Protein 4R9O (pdb70)

Organism: Salmonella typhimurium (strain LT2 / SGSC1412 / ATCC 700720) (NCBI:txid99287)

Sequence (881 aa):
MVQRVTIAPQGPEFSRFVMGYWRLMDWNMSARQLVSFIEEHLDLGVTTVDHADIYGGYQCEAAFGEALTLAPHLREKLQIVTKCGIATTARAENKLGHYITDRRHIILSAEQSLKNLATDYLDMLLIHRPDPLMDADDVAEAFQHLHQSGKVRHFGVSNFTPAQFTLLQSRLPFTLATNQVEISPVHQPLLLDGTLDQLQQLRIRPMAWSCLGGGRRLFNDEAYYQQPPLLRRQELSVIAQELNASSIEQVVYAWILRLPSQPLPIIGSGKIERVRAALEAETLSLTRQQWFRIRKAALMVQRVTIAPPQQGGPEFSRFVMGYWWRLMDWNMSARQLVSFIEEHLDLGVTTVDHADIYGGYQCEAAFGEALTLAPHLREKLQIVTKCGIATTARAENKLGHYITDRRHIILSAEQSLKNLATDYLDMLLIHRPDPLMDADDVAEAFQHLHQSGKVRHFGVSNFTPAQFTLLQSRLPFTLATNQVEISPVHQPLLLDGTLDQLQQLRIRPMAWSCLGGGRRLFNDEAYYQQPPLLRRQELSVIAQELNASSIEQVVYAWILRLPSQPLPIIGSGKIERVRAALEAETLSLLTRQQWFRIRKAALMVQRVTIAPPQQGGPEFSRFVMGYWRLMDWNMSARQLVSFIEEHLDLGVTTVDHADIYGGYQCEAAFGEALTLAPHLREKLQIVTKCGIATTARAENKLGHYITDRRHIILSAEQSLKNLATDYLDMLLIHRPDPLMDADDVAEAFQHLHQSGKVRHFGVSNFTPAQFTLLQSRLPFTLATNQVEISPVHQPLLLDGTLDQLQQLRIRPMAWSCLGGGRLFNDEAYYQQPPLLRRQELSVIAQELNASSIEQVVYAWILRLPSQPLPIIGSGKIERVRAALEAETLSLTRQQWFRIRKAALGY

Solvent-accessible surface area: 35611 Å² total; per-residue (Å²): 182,12,86,91,6,78,1,4,53,152,19,15,95,0,0,42,0,0,0,0,0,37,39,7,74,49,51,132,56,60,23,165,107,4,19,54,6,0,75,80,0,22,108,41,4,0,19,0,0,3,0,0,16,2,1,14,25,41,95,0,7,40,19,0,1,99,0,5,83,78,6,99,98,1,24,144,100,4,25,0,0,0,1,0,1,16,2,1,22,49,93,88,121,17,169,118,47,68,82,43,4,85,97,160,39,0,14,80,13,0,64,63,1,18,153,37,0,49,17,116,57,0,12,0,1,0,0,4,65,28,14,124,149,23,70,5,71,41,0,13,90,0,0,87,60,0,80,113,47,47,63,1,137,32,1,0,0,1,29,4,65,39,77,56,1,77,71,0,42,73,116,18,115,46,44,0,0,0,0,1,1,25,0,0,7,28,57,18,71,30,20,136,83,18,2,12,87,27,0,92,146,70,191,1,34,0,0,0,12,12,4,29,0,3,12,34,5,35,47,7,16,45,51,23,38,15,63,29,31,1,28,40,0,7,127,86,34,133,17,98,28,17,18,3,0,1,7,6,0,0,20,98,10,87,4,87,0,0,0,10,3,17,19,13,138,38,123,73,0,117,21,0,20,52,2,55,112,32,88,21,72,158,145,14,25,102,80,1,54,164,39,20,152,171,10,101,101,15,76,0,4,49,162,16,15,92,0,0,50,0,0,0,0,0,36,50,7,79,48,47,137,58,57,30,168,105,4,18,56,7,0,78,83,0,22,109,31,3,0,20,0,0,2,0,0,17,3,1,20,30,41,93,0,8,39,22,0,1,104,0,6,95,78,8,99,93,5,24,155,104,4,25,0,0,0,1,0,1,16,3,5,27,36,98,94,120,16,173,120,46,69,83,46,5,88,102,158,38,0,25,85,13,1,52,71,1,21,150,40,0,54,18,115,39,0,13,0,1,0,0,2,62,31,15,122,154,25,81,5,82,35,0,10,94,0,0,57,81,0,76,144,60,44,58,2,126,47,1,0,0,1,28,4,66,38,79,57,2,79,72,0,44,74,112,16,101,50,52,0,2,0,0,1,2,22,0,0,6,27,59,14,69,29,6,72,88,4,4,12,15,25,0,19,50,74,130,2,36,0,0,0,14,18,5,30,0,3,11,32,5,37,48,9,19,39,47,12,40,12,45,11,38,2,42,51,1,1,112,90,37,132,8,95,32,15,28,2,0,2,10,4,0,0,18,73,4,20,5,92,1,0,0,16,3,24,20,12,152,45,94,111,0,117,16,0,24,73,2,48,115,33,98,18,71,23,41,15,0,5,68,0,37,110,41,21,143,187,9,93,88,5,74,0,2,79,119,19,16,96,0,0,43,0,0,0,0,0,108,114,6,69,86,48,133,58,59,26,169,107,4,19,57,6,0,68,79,0,24,101,41,5,0,20,0,0,4,0,1,18,28,36,30,38,38,96,0,5,41,22,0,2,102,0,6,91,85,5,93,89,2,21,143,96,3,26,0,0,0,2,0,1,18,2,34,89,64,105,85,106,12,157,27,30,10,54,34,1,50,95,161,49,0,13,77,12,0,49,92,1,15,151,46,0,54,19,112,35,0,10,0,1,0,0,7,78,23,7,15,2,8,48,0,51,44,0,9,95,0,0,63,63,1,84,140,52,42,61,1,124,49,1,0,0,1,36,4,55,37,39,8,1,54,2,0,44,56,40,17,103,38,38,0,1,0,0,4,2,30,0,0,3,28,59,15,69,28,19,137,83,19,4,11,83,26,0,94,147,72,192,2,34,0,0,0,73,25,4,26,0,60,31,86,4,65,128,50,155,80,48,82,94,16,80,102,48,1,44,70,0,6,141,86,33,138,15,91,29,14,23,4,0,1,9,6,0,0,17,100,12,84,6,92,1,0,0,9,3,16,22,16,122,30,112,82,0,115,23,0,24,77,2,52,116,35,85,19,73,156,148,17,24,83,85,0,50,77,38,21,101,69,183

CATH classification: 3.20.20.100

Nearest PDB structures (foldseek):
  4r9o-assembly1_C  TM=1.003E+00  e=1.118E-58  Salmonella enterica subsp. enterica serovar Typhimurium str. LT2
  7twz-assembly6_F  TM=9.983E-01  e=3.338E-52  Klebsiella pneumoniae subsp. pneumoniae HS11286
  1og6-assembly1_C  TM=9.981E-01  e=8.319E-51  Escherichia coli K-12
  7bc1-assembly1_A  TM=9.663E-01  e=6.628E-33  Agrobacterium fabrum str. C58
  7bbz-assembly1_C-2  TM=9.612E-01  e=1.899E-32  Agrobacterium fabrum str. C58

Structure (mmCIF, N/CA/C/O backbone):
data_4R9O
#
_entry.id   4R9O
#
_cell.length_a   150.692
_cell.length_b   86.868
_cell.length_c   74.162
_cell.angle_alpha   90.00
_cell.angle_beta   102.77
_cell.angle_gamma   90.00
#
_symmetry.space_group_name_H-M   'C 1 2 1'
#
loop_
_entity.id
_entity.type
_entity.pdbx_description
1 polymer 'Putative aldo/keto reductase'
2 water water
#
loop_
_atom_site.group_PDB
_atom_site.id
_atom_site.type_symbol
_atom_site.label_atom_id
_atom_site.label_alt_id
_atom_site.label_comp_id
_atom_site.label_asym_id
_atom_site.label_entity_id
_atom_site.label_seq_id
_atom_site.pdbx_PDB_ins_code
_atom_site.Cartn_x
_atom_site.Cartn_y
_atom_site.Cartn_z
_atom_site.occupancy
_atom_site.B_iso_or_equiv
_atom_site.auth_seq_id
_atom_site.auth_comp_id
_atom_site.auth_asym_id
_atom_site.auth_atom_id
_atom_site.pdbx_PDB_model_num
ATOM 1 N N . MET A 1 4 ? -26.074 -62.759 23.654 1.00 56.42 1 MET A N 1
ATOM 2 C CA . MET A 1 4 ? -26.264 -61.521 22.905 1.00 54.74 1 MET A CA 1
ATOM 3 C C . MET A 1 4 ? -25.287 -60.401 23.309 1.00 49.54 1 MET A C 1
ATOM 4 O O . MET A 1 4 ? -24.444 -60.589 24.185 1.00 50.07 1 MET A O 1
ATOM 9 N N . VAL A 1 5 ? -25.434 -59.240 22.669 1.00 44.29 2 VAL A N 1
ATOM 10 C CA . VAL A 1 5 ? -24.453 -58.145 22.713 1.00 40.27 2 VAL A CA 1
ATOM 11 C C . VAL A 1 5 ? -23.933 -57.793 24.106 1.00 39.82 2 VAL A C 1
ATOM 12 O O . VAL A 1 5 ? -24.708 -57.638 25.045 1.00 41.04 2 VAL A O 1
ATOM 16 N N . GLN A 1 6 ? -22.611 -57.677 24.218 1.00 38.86 3 GLN A N 1
ATOM 17 C CA . GLN A 1 6 ? -21.941 -57.360 25.475 1.00 42.38 3 GLN A CA 1
ATOM 18 C C . GLN A 1 6 ? -22.295 -55.958 26.005 1.00 39.72 3 GLN A C 1
ATOM 19 O O . GLN A 1 6 ? -22.527 -55.027 25.225 1.00 37.46 3 GLN A O 1
ATOM 25 N N . ARG A 1 7 ? -22.341 -55.828 27.332 1.00 37.81 4 ARG A N 1
ATOM 26 C CA . ARG A 1 7 ? -22.457 -54.539 28.015 1.00 37.45 4 ARG A CA 1
ATOM 27 C C . ARG A 1 7 ? -21.058 -53.949 28.247 1.00 34.80 4 ARG A C 1
ATOM 28 O O . ARG A 1 7 ? -20.136 -54.669 28.627 1.00 36.35 4 ARG A O 1
ATOM 36 N N . VAL A 1 8 ? -20.915 -52.641 28.049 1.00 31.94 5 VAL A N 1
ATOM 37 C CA . VAL A 1 8 ? -19.609 -51.980 28.114 1.00 32.88 5 VAL A CA 1
ATOM 38 C C . VAL A 1 8 ? -19.699 -50.617 28.817 1.00 31.55 5 VAL A C 1
ATOM 39 O O . VAL A 1 8 ? -20.586 -49.829 28.525 1.00 30.83 5 VAL A O 1
ATOM 43 N N . THR A 1 9 ? -18.792 -50.348 29.752 1.00 33.30 6 THR A N 1
ATOM 44 C CA . THR A 1 9 ? -18.683 -49.011 30.344 1.00 32.25 6 THR A CA 1
ATOM 45 C C . THR A 1 9 ? -17.733 -48.186 29.487 1.00 29.67 6 THR A C 1
ATOM 46 O O . THR A 1 9 ? -16.573 -48.543 29.324 1.00 32.26 6 THR A O 1
ATOM 50 N N . ILE A 1 10 ? -18.221 -47.090 28.926 1.00 29.16 7 ILE A N 1
ATOM 51 C CA . ILE A 1 10 ? -17.473 -46.428 27.859 1.00 28.61 7 ILE A CA 1
ATOM 52 C C . ILE A 1 10 ? -16.379 -45.484 28.354 1.00 29.52 7 ILE A C 1
ATOM 53 O O . ILE A 1 10 ? -15.529 -45.080 27.571 1.00 30.04 7 ILE A O 1
ATOM 58 N N . ALA A 1 11 ? -16.393 -45.134 29.640 1.00 28.84 8 ALA A N 1
ATOM 59 C CA . ALA A 1 11 ? -15.416 -44.185 30.176 1.00 30.50 8 ALA A CA 1
ATOM 60 C C . ALA A 1 11 ? -15.361 -44.280 31.700 1.00 32.08 8 ALA A C 1
ATOM 61 O O . ALA A 1 11 ? -16.270 -44.843 32.306 1.00 31.81 8 ALA A O 1
ATOM 63 N N . PRO A 1 12 ? -14.299 -43.732 32.324 1.00 33.94 9 PRO A N 1
ATOM 64 C CA . PRO A 1 12 ? -14.322 -43.631 33.790 1.00 37.91 9 PRO A CA 1
ATOM 65 C C . PRO A 1 12 ? -15.509 -42.777 34.249 1.00 38.85 9 PRO A C 1
ATOM 66 O O . PRO A 1 12 ? -15.751 -41.701 33.683 1.00 37.42 9 PRO A O 1
ATOM 70 N N . GLN A 1 13 ? -16.243 -43.269 35.244 1.00 37.56 10 GLN A N 1
ATOM 71 C CA . GLN A 1 13 ? -17.508 -42.659 35.665 1.00 38.69 10 GLN A CA 1
ATOM 72 C C . GLN A 1 13 ? -18.499 -42.515 34.518 1.00 36.19 10 GLN A C 1
ATOM 73 O O . GLN A 1 13 ? -19.381 -41.663 34.571 1.00 38.22 10 GLN A O 1
ATOM 79 N N . GLY A 1 14 ? -18.361 -43.340 33.485 1.00 34.18 11 GLY A N 1
ATOM 80 C CA . GLY A 1 14 ? -19.208 -43.224 32.306 1.00 32.11 11 GLY A CA 1
ATOM 81 C C . GLY A 1 14 ? -20.413 -44.145 32.359 1.00 31.26 11 GLY A C 1
ATOM 82 O O . GLY A 1 14 ? -20.568 -44.914 33.312 1.00 29.80 11 GLY A O 1
ATOM 83 N N . PRO A 1 15 ? -21.287 -44.060 31.345 1.00 29.20 12 PRO A N 1
ATOM 84 C CA . PRO A 1 15 ? -22.472 -44.925 31.304 1.00 30.00 12 PRO A CA 1
ATOM 85 C C . PRO A 1 15 ? -22.133 -46.325 30.831 1.00 31.82 12 PRO A C 1
ATOM 86 O O . PRO A 1 15 ? -21.034 -46.555 30.331 1.00 33.21 12 PRO A O 1
ATOM 90 N N . GLU A 1 16 ? -23.074 -47.245 31.009 1.00 33.07 13 GLU A N 1
ATOM 91 C CA . GLU A 1 16 ? -22.971 -48.583 30.446 1.00 35.15 13 GLU A CA 1
ATOM 92 C C . GLU A 1 16 ? -23.786 -48.635 29.154 1.00 34.24 13 GLU A C 1
ATOM 93 O O . GLU A 1 16 ? -24.995 -48.367 29.155 1.00 30.60 13 GLU A O 1
ATOM 99 N N . PHE A 1 17 ? -23.108 -48.953 28.054 1.00 32.70 14 PHE A N 1
ATOM 100 C CA . PHE A 1 17 ? -23.740 -49.057 26.743 1.00 31.93 14 PHE A CA 1
ATOM 101 C C . PHE A 1 17 ? -23.678 -50.492 26.230 1.00 32.29 14 PHE A C 1
ATOM 102 O O . PHE A 1 17 ? -22.933 -51.323 26.764 1.00 29.18 14 PHE A O 1
ATOM 110 N N . SER A 1 18 ? -24.450 -50.787 25.188 1.00 32.99 15 SER A N 1
ATOM 111 C CA . SER A 1 18 ? -24.236 -52.031 24.449 1.00 31.87 15 SER A CA 1
ATOM 112 C C . SER A 1 18 ? -23.021 -51.826 23.544 1.00 32.55 15 SER A C 1
ATOM 113 O O . SER A 1 18 ? -22.773 -50.710 23.084 1.00 30.26 15 SER A O 1
ATOM 116 N N . ARG A 1 19 ? -22.261 -52.895 23.308 1.00 32.75 16 ARG A N 1
ATOM 117 C CA . ARG A 1 19 ? -21.042 -52.819 22.500 1.00 32.91 16 ARG A CA 1
ATOM 118 C C . ARG A 1 19 ? -21.325 -52.311 21.084 1.00 30.74 16 ARG A C 1
ATOM 119 O O . ARG A 1 19 ? -20.546 -51.548 20.512 1.00 27.89 16 ARG A O 1
ATOM 127 N N . PHE A 1 20 ? -22.452 -52.728 20.527 1.00 28.57 17 PHE A N 1
ATOM 128 C CA . PHE A 1 20 ? -22.906 -52.182 19.251 1.00 28.14 17 PHE A CA 1
ATOM 129 C C . PHE A 1 20 ? -24.029 -51.169 19.480 1.00 28.43 17 PHE A C 1
ATOM 130 O O . PHE A 1 20 ? -24.904 -51.357 20.343 1.00 28.95 17 PHE A O 1
ATOM 138 N N . VAL A 1 21 ? -24.009 -50.110 18.678 1.00 26.41 18 VAL A N 1
ATOM 139 C CA . VAL A 1 21 ? -24.970 -49.019 18.786 1.00 26.62 18 VAL A CA 1
ATOM 140 C C . VAL A 1 21 ? -25.849 -48.944 17.541 1.00 25.91 18 VAL A C 1
ATOM 141 O O . VAL A 1 21 ? -25.350 -49.021 16.413 1.00 28.07 18 VAL A O 1
ATOM 145 N N . MET A 1 22 ? -27.156 -48.814 17.734 1.00 25.53 19 MET A N 1
ATOM 146 C CA . MET A 1 22 ? -28.061 -48.633 16.607 1.00 27.03 19 MET A CA 1
ATOM 147 C C . MET A 1 22 ? -28.141 -47.151 16.221 1.00 27.86 19 MET A C 1
ATOM 148 O O . MET A 1 22 ? -28.556 -46.311 17.023 1.00 28.95 19 MET A O 1
ATOM 153 N N . GLY A 1 23 ? -27.742 -46.830 14.993 1.00 27.76 20 GLY A N 1
ATOM 154 C CA . GLY A 1 23 ? -27.769 -45.452 14.525 1.00 26.60 20 GLY A CA 1
ATOM 155 C C . GLY A 1 23 ? -29.006 -45.145 13.699 1.00 27.08 20 GLY A C 1
ATOM 156 O O . GLY A 1 23 ? -29.338 -45.878 12.771 1.00 27.91 20 GLY A O 1
ATOM 157 N N . TYR A 1 24 ? -29.686 -44.054 14.030 1.00 27.31 21 TYR A N 1
ATOM 158 C CA . TYR A 1 24 ? -30.935 -43.716 13.364 1.00 27.05 21 TYR A CA 1
ATOM 159 C C . TYR A 1 24 ? -30.859 -42.566 12.358 1.00 26.17 21 TYR A C 1
ATOM 160 O O . TYR A 1 24 ? -31.887 -41.994 12.000 1.00 26.92 21 TYR A O 1
ATOM 169 N N . TRP A 1 25 ? -29.665 -42.243 11.868 1.00 23.24 22 TRP A N 1
ATOM 170 C CA . TRP A 1 25 ? -29.536 -41.089 10.973 1.00 28.13 22 TRP A CA 1
ATOM 171 C C . TRP A 1 25 ? -30.266 -41.289 9.634 1.00 29.47 22 TRP A C 1
ATOM 172 O O . TRP A 1 25 ? -30.657 -40.307 8.984 1.00 30.80 22 TRP A O 1
ATOM 183 N N . ARG A 1 26 ? -30.490 -42.544 9.243 1.00 27.27 23 ARG A N 1
ATOM 184 C CA . ARG A 1 26 ? -31.180 -42.858 7.978 1.00 28.13 23 ARG A CA 1
ATOM 185 C C . ARG A 1 26 ? -32.674 -43.148 8.150 1.00 28.31 23 ARG A C 1
ATOM 186 O O . ARG A 1 26 ? -33.324 -43.602 7.205 1.00 31.03 23 ARG A O 1
ATOM 194 N N . LEU A 1 27 ? -33.213 -42.908 9.345 1.00 26.76 24 LEU A N 1
ATOM 195 C CA . LEU A 1 27 ? -34.567 -43.385 9.693 1.00 27.45 24 LEU A CA 1
ATOM 196 C C . LEU A 1 27 ? -35.666 -42.917 8.747 1.00 29.43 24 LEU A C 1
ATOM 197 O O . LEU A 1 27 ? -36.588 -43.675 8.445 1.00 30.91 24 LEU A O 1
ATOM 202 N N . MET A 1 28 ? -35.583 -41.677 8.276 1.00 30.62 25 MET A N 1
ATOM 203 C CA . MET A 1 28 ? -36.600 -41.162 7.367 1.00 32.65 25 MET A CA 1
ATOM 204 C C . MET A 1 28 ? -36.567 -41.897 6.035 1.00 34.41 25 MET A C 1
ATOM 205 O O . MET A 1 28 ? -37.572 -41.957 5.334 1.00 34.89 25 MET A O 1
ATOM 210 N N . ASP A 1 29 ? -35.413 -42.461 5.685 1.00 34.90 26 ASP A N 1
ATOM 211 C CA . ASP A 1 29 ? -35.300 -43.164 4.411 1.00 38.22 26 ASP A CA 1
ATOM 212 C C . ASP A 1 29 ? -35.910 -44.565 4.474 1.00 38.03 26 ASP A C 1
ATOM 213 O O . ASP A 1 29 ? -36.216 -45.144 3.445 1.00 38.71 26 ASP A O 1
ATOM 218 N N . TRP A 1 30 ? -36.086 -45.100 5.681 1.00 38.97 27 TRP A N 1
ATOM 219 C CA . TRP A 1 30 ? -36.614 -46.460 5.854 1.00 39.32 27 TRP A CA 1
ATOM 220 C C . TRP A 1 30 ? -38.122 -46.558 5.633 1.00 43.22 27 TRP A C 1
ATOM 221 O O . TRP A 1 30 ? -38.659 -47.657 5.472 1.00 43.60 27 TRP A O 1
ATOM 232 N N . ASN A 1 31 ? -38.801 -45.414 5.649 1.00 45.27 28 ASN A N 1
ATOM 233 C CA . ASN A 1 31 ? -40.255 -45.353 5.474 1.00 46.73 28 ASN A CA 1
ATOM 234 C C . ASN A 1 31 ? -41.025 -46.303 6.397 1.00 46.08 28 ASN A C 1
ATOM 235 O O . ASN A 1 31 ? -41.849 -47.108 5.943 1.00 46.70 28 ASN A O 1
ATOM 240 N N . MET A 1 32 ? -40.749 -46.197 7.695 1.00 44.09 29 MET A N 1
ATOM 241 C CA . MET A 1 32 ? -41.420 -47.001 8.713 1.00 43.07 29 MET A CA 1
ATOM 242 C C . MET A 1 32 ? -42.537 -46.223 9.382 1.00 41.70 29 MET A C 1
ATOM 243 O O . MET A 1 32 ? -42.364 -45.050 9.712 1.00 40.67 29 MET A O 1
ATOM 248 N N . SER A 1 33 ? -43.667 -46.888 9.604 1.00 39.52 30 SER A N 1
ATOM 249 C CA . SER A 1 33 ? -44.706 -46.357 10.477 1.00 37.64 30 SER A CA 1
ATOM 250 C C . SER A 1 33 ? -44.175 -46.343 11.902 1.00 37.03 30 SER A C 1
ATOM 251 O O . SER A 1 33 ? -43.168 -46.989 12.199 1.00 34.52 30 SER A O 1
ATOM 254 N N . ALA A 1 34 ? -44.845 -45.609 12.785 1.00 38.17 31 ALA A N 1
ATOM 255 C CA . ALA A 1 34 ? -44.428 -45.560 14.181 1.00 37.26 31 ALA A CA 1
ATOM 256 C C . ALA A 1 34 ? -44.492 -46.965 14.796 1.00 35.65 31 ALA A C 1
ATOM 257 O O . ALA A 1 34 ? -43.626 -47.339 15.583 1.00 36.86 31 ALA A O 1
ATOM 259 N N . ARG A 1 35 ? -45.502 -47.741 14.412 1.00 33.10 32 ARG A N 1
ATOM 260 C CA . ARG A 1 35 ? -45.665 -49.094 14.938 1.00 34.63 32 ARG A CA 1
ATOM 261 C C . ARG A 1 35 ? -44.627 -50.068 14.376 1.00 35.21 32 ARG A C 1
ATOM 262 O O . ARG A 1 35 ? -44.157 -50.958 15.080 1.00 35.54 32 ARG A O 1
ATOM 270 N N . GLN A 1 36 ? -44.272 -49.901 13.110 1.00 35.36 33 GLN A N 1
ATOM 271 C CA . GLN A 1 36 ? -43.172 -50.669 12.541 1.00 36.66 33 GLN A CA 1
ATOM 272 C C . GLN A 1 36 ? -41.855 -50.344 13.248 1.00 35.15 33 GLN A C 1
ATOM 273 O O . GLN A 1 36 ? -41.049 -51.237 13.494 1.00 35.55 33 GLN A O 1
ATOM 279 N N . LEU A 1 37 ? -41.649 -49.075 13.596 1.00 33.26 34 LEU A N 1
ATOM 280 C CA . LEU A 1 37 ? -40.427 -48.669 14.290 1.00 31.22 34 LEU A CA 1
ATOM 281 C C . LEU A 1 37 ? -40.383 -49.254 15.704 1.00 33.17 34 LEU A C 1
ATOM 282 O O . LEU A 1 37 ? -39.336 -49.687 16.174 1.00 35.33 34 LEU A O 1
ATOM 287 N N . VAL A 1 38 ? -41.527 -49.265 16.375 1.00 34.08 35 VAL A N 1
ATOM 288 C CA . VAL A 1 38 ? -41.655 -49.926 17.672 1.00 33.99 35 VAL A CA 1
ATOM 289 C C . VAL A 1 38 ? -41.235 -51.403 17.615 1.00 33.72 35 VAL A C 1
ATOM 290 O O . VAL A 1 38 ? -40.555 -51.900 18.515 1.00 35.43 35 VAL A O 1
ATOM 294 N N . SER A 1 39 ? -41.629 -52.099 16.555 1.00 33.55 36 SER A N 1
ATOM 295 C CA . SER A 1 39 ? -41.274 -53.510 16.402 1.00 35.25 36 SER A CA 1
ATOM 296 C C . SER A 1 39 ? -39.768 -53.654 16.194 1.00 32.83 36 SER A C 1
ATOM 297 O O . SER A 1 39 ? -39.138 -54.551 16.745 1.00 31.98 36 SER A O 1
ATOM 300 N N . PHE A 1 40 ? -39.199 -52.751 15.406 1.00 32.61 37 PHE A N 1
ATOM 301 C CA . PHE A 1 40 ? -37.763 -52.759 15.132 1.00 32.67 37 PHE A CA 1
ATOM 302 C C . PHE A 1 40 ? -36.918 -52.521 16.398 1.00 31.74 37 PHE A C 1
ATOM 303 O O . PHE A 1 40 ? -35.928 -53.220 16.649 1.00 31.57 37 PHE A O 1
ATOM 311 N N . ILE A 1 41 ? -37.301 -51.529 17.189 1.00 30.94 38 ILE A N 1
ATOM 312 C CA . ILE A 1 41 ? -36.627 -51.267 18.457 1.00 31.08 38 ILE A CA 1
ATOM 313 C C . ILE A 1 41 ? -36.690 -52.491 19.371 1.00 31.61 38 ILE A C 1
ATOM 314 O O . ILE A 1 41 ? -35.679 -52.905 19.949 1.00 29.67 38 ILE A O 1
ATOM 319 N N . GLU A 1 42 ? -37.878 -53.076 19.490 1.00 32.84 39 GLU A N 1
ATOM 320 C CA . GLU A 1 42 ? -38.048 -54.284 20.295 1.00 37.02 39 GLU A CA 1
ATOM 321 C C . GLU A 1 42 ? -37.160 -55.411 19.778 1.00 35.85 39 GLU A C 1
ATOM 322 O O . GLU A 1 42 ? -36.592 -56.174 20.559 1.00 36.87 39 GLU A O 1
ATOM 328 N N . GLU A 1 43 ? -37.041 -55.501 18.458 1.00 34.48 40 GLU A N 1
ATOM 329 C CA . GLU A 1 43 ? -36.245 -56.544 17.834 1.00 34.98 40 GLU A CA 1
ATOM 330 C C . GLU A 1 43 ? -34.757 -56.376 18.136 1.00 34.15 40 GLU A C 1
ATOM 331 O O . GLU A 1 43 ? -34.077 -57.360 18.419 1.00 31.94 40 GLU A O 1
ATOM 337 N N . HIS A 1 44 ? -34.233 -55.148 18.090 1.00 32.34 41 HIS A N 1
ATOM 338 C CA . HIS A 1 44 ? -32.805 -55.030 18.340 1.00 31.32 41 HIS A CA 1
ATOM 339 C C . HIS A 1 44 ? -32.542 -55.016 19.847 1.00 32.37 41 HIS A C 1
ATOM 340 O O . HIS A 1 44 ? -31.484 -55.453 20.285 1.00 31.84 41 HIS A O 1
ATOM 347 N N . LEU A 1 45 ? -33.522 -54.581 20.639 1.00 33.17 42 LEU A N 1
ATOM 348 C CA . LEU A 1 45 ? -33.437 -54.708 22.097 1.00 34.79 42 LEU A CA 1
ATOM 349 C C . LEU A 1 45 ? -33.289 -56.173 22.506 1.00 38.13 42 LEU A C 1
ATOM 350 O O . LEU A 1 45 ? -32.486 -56.505 23.373 1.00 40.59 42 LEU A O 1
ATOM 355 N N . ASP A 1 46 ? -34.074 -57.041 21.876 1.00 41.68 43 ASP A N 1
ATOM 356 C CA . ASP A 1 46 ? -34.040 -58.476 22.155 1.00 46.70 43 ASP A CA 1
ATOM 357 C C . ASP A 1 46 ? -32.688 -59.098 21.787 1.00 43.62 43 ASP A C 1
ATOM 358 O O . ASP A 1 46 ? -32.309 -60.142 22.311 1.00 43.76 43 ASP A O 1
ATOM 363 N N . LEU A 1 47 ? -31.967 -58.451 20.880 1.00 41.42 44 LEU A N 1
ATOM 364 C CA . LEU A 1 47 ? -30.621 -58.891 20.519 1.00 40.10 44 LEU A CA 1
ATOM 365 C C . LEU A 1 47 ? -29.549 -58.311 21.448 1.00 38.34 44 LEU A C 1
ATOM 366 O O . LEU A 1 47 ? -28.368 -58.654 21.340 1.00 39.87 44 LEU A O 1
ATOM 371 N N . GLY A 1 48 ? -29.960 -57.428 22.354 1.00 34.13 45 GLY A N 1
ATOM 372 C CA . GLY A 1 48 ? -29.031 -56.819 23.290 1.00 33.54 45 GLY A CA 1
ATOM 373 C C . GLY A 1 48 ? -28.506 -55.463 22.853 1.00 33.66 45 GLY A C 1
ATOM 374 O O . GLY A 1 48 ? -27.681 -54.861 23.553 1.00 29.45 45 GLY A O 1
ATOM 375 N N . VAL A 1 49 ? -28.949 -54.981 21.692 1.00 32.02 46 VAL A N 1
ATOM 376 C CA . VAL A 1 49 ? -28.584 -53.623 21.271 1.00 32.44 46 VAL A CA 1
ATOM 377 C C . VAL A 1 49 ? -29.508 -52.616 21.965 1.00 32.22 46 VAL A C 1
ATOM 378 O O . VAL A 1 49 ? -30.691 -52.491 21.627 1.00 30.72 46 VAL A O 1
ATOM 382 N N . THR A 1 50 ? -28.967 -51.901 22.946 1.00 33.46 47 THR A N 1
ATOM 383 C CA . THR A 1 50 ? -29.784 -50.998 23.759 1.00 28.65 47 THR A CA 1
ATOM 384 C C . THR A 1 50 ? -29.432 -49.522 23.560 1.00 26.66 47 THR A C 1
ATOM 385 O O . THR A 1 50 ? -30.245 -48.650 23.817 1.00 25.51 47 THR A O 1
ATOM 389 N N . THR A 1 51 ? -28.210 -49.246 23.120 1.00 24.82 48 THR A N 1
ATOM 390 C CA . THR A 1 51 ? -27.769 -47.872 22.908 1.00 26.48 48 THR A CA 1
ATOM 391 C C . THR A 1 51 ? -28.141 -47.403 21.504 1.00 25.31 48 THR A C 1
ATOM 392 O O . THR A 1 51 ? -27.934 -48.133 20.533 1.00 26.18 48 THR A O 1
ATOM 396 N N . VAL A 1 52 ? -28.715 -46.204 21.402 1.00 25.40 49 VAL A N 1
ATOM 397 C CA . VAL A 1 52 ? -29.161 -45.684 20.109 1.00 27.99 49 VAL A CA 1
ATOM 398 C C . VAL A 1 52 ? -28.641 -44.267 19.879 1.00 28.73 49 VAL A C 1
ATOM 399 O O . VAL A 1 52 ? -28.472 -43.491 20.818 1.00 28.68 49 VAL A O 1
ATOM 403 N N . ASP A 1 53 ? -28.393 -43.942 18.617 1.00 26.52 50 ASP A N 1
ATOM 404 C CA . ASP A 1 53 ? -27.680 -42.719 18.271 1.00 26.79 50 ASP A CA 1
ATOM 405 C C . ASP A 1 53 ? -28.511 -41.799 17.380 1.00 24.34 50 ASP A C 1
ATOM 406 O O . ASP A 1 53 ? -28.964 -42.196 16.305 1.00 25.12 50 ASP A O 1
ATOM 411 N N . HIS A 1 54 ? -28.670 -40.559 17.832 1.00 25.39 51 HIS A N 1
ATOM 412 C CA . HIS A 1 54 ? -29.507 -39.564 17.166 1.00 25.28 51 HIS A CA 1
ATOM 413 C C . HIS A 1 54 ? -28.729 -38.255 17.012 1.00 26.48 51 HIS A C 1
ATOM 414 O O . HIS A 1 54 ? -27.630 -38.122 17.539 1.00 26.41 51 HIS A O 1
ATOM 421 N N . ALA A 1 55 ? -29.301 -37.299 16.285 1.00 25.61 52 ALA A N 1
ATOM 422 C CA . ALA A 1 55 ? -28.786 -35.923 16.267 1.00 26.55 52 ALA A CA 1
ATOM 423 C C . ALA A 1 55 ? -29.945 -34.997 15.947 1.00 27.99 52 ALA A C 1
ATOM 424 O O . ALA A 1 55 ? -30.887 -35.408 15.288 1.00 27.80 52 ALA A O 1
ATOM 426 N N . ASP A 1 56 ? -29.877 -33.749 16.398 1.00 28.96 53 ASP A N 1
ATOM 427 C CA . ASP A 1 56 ? -30.953 -32.829 16.089 1.00 28.46 53 ASP A CA 1
ATOM 428 C C . ASP A 1 56 ? -31.145 -32.704 14.566 1.00 29.22 53 ASP A C 1
ATOM 429 O O . ASP A 1 56 ? -32.281 -32.708 14.093 1.00 25.39 53 ASP A O 1
ATOM 434 N N . ILE A 1 57 ? -30.053 -32.667 13.799 1.00 26.53 54 ILE A N 1
ATOM 435 C CA . ILE A 1 57 ? -30.170 -32.377 12.365 1.00 28.02 54 ILE A CA 1
ATOM 436 C C . ILE A 1 57 ? -30.630 -33.541 11.482 1.00 26.32 54 ILE A C 1
ATOM 437 O O . ILE A 1 57 ? -31.107 -33.304 10.376 1.00 28.36 54 ILE A O 1
ATOM 442 N N . TYR A 1 58 ? -30.502 -34.781 11.950 1.00 24.94 55 TYR A N 1
ATOM 443 C CA . TYR A 1 58 ? -30.734 -35.942 11.072 1.00 28.21 55 TYR A CA 1
ATOM 444 C C . TYR A 1 58 ? -32.117 -35.936 10.421 1.00 31.84 55 TYR A C 1
ATOM 445 O O . TYR A 1 58 ? -33.131 -35.626 11.065 1.00 30.70 55 TYR A O 1
ATOM 454 N N . GLY A 1 59 ? -32.131 -36.270 9.130 1.00 32.27 56 GLY A N 1
ATOM 455 C CA . GLY A 1 59 ? -33.345 -36.324 8.344 1.00 33.03 56 GLY A CA 1
ATOM 456 C C . GLY A 1 59 ? -34.009 -34.966 8.164 1.00 32.98 56 GLY A C 1
ATOM 457 O O . GLY A 1 59 ? -35.237 -34.870 8.143 1.00 32.13 56 GLY A O 1
ATOM 458 N N . GLY A 1 60 ? -33.205 -33.915 8.031 1.00 31.58 57 GLY A N 1
ATOM 459 C CA . GLY A 1 60 ? -33.752 -32.576 7.950 1.00 32.07 57 GLY A CA 1
ATOM 460 C C . GLY A 1 60 ? -34.508 -32.242 9.227 1.00 30.83 57 GLY A C 1
ATOM 461 O O . GLY A 1 60 ? -35.607 -31.684 9.175 1.00 31.34 57 GLY A O 1
ATOM 462 N N . TYR A 1 61 ? -33.913 -32.599 10.365 1.00 29.57 58 TYR A N 1
ATOM 463 C CA . TYR A 1 61 ? -34.496 -32.369 11.693 1.00 31.43 58 TYR A CA 1
ATOM 464 C C . TYR A 1 61 ? -35.803 -33.141 11.882 1.00 33.26 58 TYR A C 1
ATOM 465 O O . TYR A 1 61 ? -36.774 -32.607 12.431 1.00 35.74 58 TYR A O 1
ATOM 474 N N . GLN A 1 62 ? -35.840 -34.393 11.433 1.00 33.36 59 GLN A N 1
ATOM 475 C CA . GLN A 1 62 ? -37.065 -35.180 11.538 1.00 34.42 59 GLN A CA 1
ATOM 476 C C . GLN A 1 62 ? -36.901 -36.523 12.254 1.00 32.83 59 GLN A C 1
ATOM 477 O O . GLN A 1 62 ? -37.885 -37.098 12.725 1.00 29.90 59 GLN A O 1
ATOM 483 N N . CYS A 1 63 ? -35.674 -37.036 12.343 1.00 28.34 60 CYS A N 1
ATOM 484 C CA . CYS A 1 63 ? -35.498 -38.398 12.856 1.00 28.83 60 CYS A CA 1
ATOM 485 C C . CYS A 1 63 ? -35.796 -38.518 14.347 1.00 28.61 60 CYS A C 1
ATOM 486 O O . CYS A 1 63 ? -36.388 -39.505 14.771 1.00 30.51 60 CYS A O 1
ATOM 489 N N . GLU A 1 64 ? -35.387 -37.526 15.140 1.00 28.58 61 GLU A N 1
ATOM 490 C CA . GLU A 1 64 ? -35.686 -37.529 16.581 1.00 28.39 61 GLU A CA 1
ATOM 491 C C . GLU A 1 64 ? -37.192 -37.611 16.849 1.00 29.01 61 GLU A C 1
ATOM 492 O O . GLU A 1 64 ? -37.646 -38.419 17.660 1.00 28.95 61 GLU A O 1
ATOM 498 N N . ALA A 1 65 ? -37.959 -36.772 16.162 1.00 29.69 62 ALA A N 1
ATOM 499 C CA . ALA A 1 65 ? -39.405 -36.722 16.354 1.00 31.26 62 ALA A CA 1
ATOM 500 C C . ALA A 1 65 ? -40.081 -38.025 15.949 1.00 32.25 62 ALA A C 1
ATOM 501 O O . ALA A 1 65 ? -41.030 -38.470 16.594 1.00 33.51 62 ALA A O 1
ATOM 503 N N . ALA A 1 66 ? -39.606 -38.624 14.862 1.00 31.70 63 ALA A N 1
ATOM 504 C CA . ALA A 1 66 ? -40.136 -39.904 14.409 1.00 30.60 63 ALA A CA 1
ATOM 505 C C . ALA A 1 66 ? -39.888 -40.995 15.458 1.00 29.08 63 ALA A C 1
ATOM 506 O O . ALA A 1 66 ? -40.751 -41.849 15.707 1.00 30.54 63 ALA A O 1
ATOM 508 N N . PHE A 1 67 ? -38.713 -40.954 16.076 1.00 27.98 64 PHE A N 1
ATOM 509 C CA . PHE A 1 67 ? -38.347 -41.918 17.111 1.00 29.32 64 PHE A CA 1
ATOM 510 C C . PHE A 1 67 ? -39.219 -41.726 18.349 1.00 30.79 64 PHE A C 1
ATOM 511 O O . PHE A 1 67 ? -39.671 -42.700 18.972 1.00 31.40 64 PHE A O 1
ATOM 519 N N . GLY A 1 68 ? -39.462 -40.463 18.684 1.00 31.67 65 GLY A N 1
ATOM 520 C CA . GLY A 1 68 ? -40.375 -40.098 19.753 1.00 34.27 65 GLY A CA 1
ATOM 521 C C . GLY A 1 68 ? -41.802 -40.588 19.576 1.00 35.78 65 GLY A C 1
ATOM 522 O O . GLY A 1 68 ? -42.463 -40.910 20.559 1.00 35.35 65 GLY A O 1
ATOM 523 N N . GLU A 1 69 ? -42.289 -40.629 18.337 1.00 35.34 66 GLU A N 1
ATOM 524 C CA . GLU A 1 69 ? -43.605 -41.211 18.062 1.00 37.43 66 GLU A CA 1
ATOM 525 C C . GLU A 1 69 ? -43.666 -42.666 18.514 1.00 35.52 66 GLU A C 1
ATOM 526 O O . GLU A 1 69 ? -44.683 -43.121 19.036 1.00 37.72 66 GLU A O 1
ATOM 532 N N . ALA A 1 70 ? -42.580 -43.397 18.287 1.00 31.34 67 ALA A N 1
ATOM 533 C CA . ALA A 1 70 ? -42.488 -44.792 18.710 1.00 31.74 67 ALA A CA 1
ATOM 534 C C . ALA A 1 70 ? -42.505 -44.915 20.232 1.00 33.94 67 ALA A C 1
ATOM 535 O O . ALA A 1 70 ? -43.200 -45.772 20.791 1.00 36.92 67 ALA A O 1
ATOM 537 N N . LEU A 1 71 ? -41.752 -44.049 20.900 1.00 31.83 68 LEU A N 1
ATOM 538 C CA . LEU A 1 71 ? -41.663 -44.078 22.358 1.00 32.85 68 LEU A CA 1
ATOM 539 C C . LEU A 1 71 ? -42.976 -43.670 23.043 1.00 35.77 68 LEU A C 1
ATOM 540 O O . LEU A 1 71 ? -43.245 -44.116 24.158 1.00 37.97 68 LEU A O 1
ATOM 545 N N . THR A 1 72 ? -43.800 -42.842 22.404 1.00 37.42 69 THR A N 1
ATOM 546 C CA . THR A 1 72 ? -45.080 -42.509 23.039 1.00 39.70 69 THR A CA 1
ATOM 547 C C . THR A 1 72 ? -46.045 -43.675 22.902 1.00 38.21 69 THR A C 1
ATOM 548 O O . THR A 1 72 ? -46.874 -43.900 23.779 1.00 39.42 69 THR A O 1
ATOM 552 N N . LEU A 1 73 ? -45.940 -44.416 21.803 1.00 36.61 70 LEU A N 1
ATOM 553 C CA . LEU A 1 73 ? -46.758 -45.614 21.622 1.00 37.10 70 LEU A CA 1
ATOM 554 C C . LEU A 1 73 ? -46.339 -46.726 22.573 1.00 36.54 70 LEU A C 1
ATOM 555 O O . LEU A 1 73 ? -47.167 -47.524 23.013 1.00 35.20 70 LEU A O 1
ATOM 560 N N . ALA A 1 74 ? -45.047 -46.785 22.873 1.00 35.30 71 ALA A N 1
ATOM 561 C CA . ALA A 1 74 ? -44.500 -47.819 23.746 1.00 39.75 71 ALA A CA 1
ATOM 562 C C . ALA A 1 74 ? -43.603 -47.210 24.829 1.00 41.57 71 ALA A C 1
ATOM 563 O O . ALA A 1 74 ? -42.380 -47.314 24.755 1.00 43.41 71 ALA A O 1
ATOM 565 N N . PRO A 1 75 ? -44.217 -46.576 25.843 1.00 41.96 72 PRO A N 1
ATOM 566 C CA . PRO A 1 75 ? -43.528 -45.842 26.914 1.00 42.19 72 PRO A CA 1
ATOM 567 C C . PRO A 1 75 ? -42.569 -46.707 27.737 1.00 42.94 72 PRO A C 1
ATOM 568 O O . PRO A 1 75 ? -41.636 -46.185 28.353 1.00 42.25 72 PRO A O 1
ATOM 572 N N . HIS A 1 76 ? -42.788 -48.018 27.730 1.00 42.28 73 HIS A N 1
ATOM 573 C CA . HIS A 1 76 ? -41.983 -48.932 28.532 1.00 42.45 73 HIS A CA 1
ATOM 574 C C . HIS A 1 76 ? -40.578 -49.126 27.960 1.00 40.39 73 HIS A C 1
ATOM 575 O O . HIS A 1 76 ? -39.697 -49.660 28.630 1.00 38.35 73 HIS A O 1
ATOM 582 N N . LEU A 1 77 ? -40.375 -48.694 26.720 1.00 39.75 74 LEU A N 1
ATOM 583 C CA . LEU A 1 77 ? -39.091 -48.884 26.053 1.00 38.74 74 LEU A CA 1
ATOM 584 C C . LEU A 1 77 ? -37.980 -47.971 26.573 1.00 36.41 74 LEU A C 1
ATOM 585 O O . LEU A 1 77 ? -36.813 -48.380 26.614 1.00 34.11 74 LEU A O 1
ATOM 590 N N . ARG A 1 78 ? -38.336 -46.739 26.942 1.00 35.60 75 ARG A N 1
ATOM 591 C CA . ARG A 1 78 ? -37.345 -45.720 27.308 1.00 34.56 75 ARG A CA 1
ATOM 592 C C . ARG A 1 78 ? -36.338 -46.223 28.339 1.00 36.47 75 ARG A C 1
ATOM 593 O O . ARG A 1 78 ? -35.134 -46.013 28.194 1.00 36.58 75 ARG A O 1
ATOM 601 N N . GLU A 1 79 ? -36.836 -46.902 29.367 1.00 36.45 76 GLU A N 1
ATOM 602 C CA . GLU A 1 79 ? -35.988 -47.364 30.464 1.00 39.36 76 GLU A CA 1
ATOM 603 C C . GLU A 1 79 ? -34.984 -48.418 30.019 1.00 37.01 76 GLU A C 1
ATOM 604 O O . GLU A 1 79 ? -33.999 -48.672 30.700 1.00 38.11 76 GLU A O 1
ATOM 610 N N . LYS A 1 80 ? -35.243 -49.035 28.877 1.00 34.13 77 LYS A N 1
ATOM 611 C CA . LYS A 1 80 ? -34.386 -50.102 28.386 1.00 35.75 77 LYS A CA 1
ATOM 612 C C . LYS A 1 80 ? -33.319 -49.572 27.439 1.00 33.15 77 LYS A C 1
ATOM 613 O O . LYS A 1 80 ? -32.359 -50.283 27.133 1.00 32.93 77 LYS A O 1
ATOM 619 N N . LEU A 1 81 ? -33.495 -48.330 26.986 1.00 29.97 78 LEU A N 1
ATOM 620 C CA . LEU A 1 81 ? -32.601 -47.710 26.000 1.00 28.87 78 LEU A CA 1
ATOM 621 C C . LEU A 1 81 ? -31.626 -46.728 26.624 1.00 28.58 78 LEU A C 1
ATOM 622 O O . LEU A 1 81 ? -31.899 -46.155 27.674 1.00 27.23 78 LEU A O 1
ATOM 627 N N . GLN A 1 82 ? -30.481 -46.549 25.972 1.00 29.94 79 GLN A N 1
ATOM 628 C CA . GLN A 1 82 ? -29.616 -45.408 26.250 1.00 29.25 79 GLN A CA 1
ATOM 629 C C . GLN A 1 82 ? -29.652 -44.536 25.002 1.00 29.38 79 GLN A C 1
ATOM 630 O O . GLN A 1 82 ? -29.267 -44.968 23.907 1.00 29.49 79 GLN A O 1
ATOM 636 N N . ILE A 1 83 ? -30.150 -43.319 25.157 1.00 28.82 80 ILE A N 1
ATOM 637 C CA . ILE A 1 83 ? -30.298 -42.426 24.017 1.00 29.04 80 ILE A CA 1
ATOM 638 C C . ILE A 1 83 ? -29.149 -41.424 23.947 1.00 27.20 80 ILE A C 1
ATOM 639 O O . ILE A 1 83 ? -28.889 -40.672 24.898 1.00 25.57 80 ILE A O 1
ATOM 644 N N . VAL A 1 84 ? -28.451 -41.438 22.819 1.00 25.61 81 VAL A N 1
ATOM 645 C CA . VAL A 1 84 ? -27.392 -40.477 22.560 1.00 23.86 81 VAL A CA 1
ATOM 646 C C . VAL A 1 84 ? -27.883 -39.550 21.452 1.00 25.01 81 VAL A C 1
ATOM 647 O O . VAL A 1 84 ? -28.366 -40.025 20.423 1.00 24.18 81 VAL A O 1
ATOM 651 N N . THR A 1 85 ? -27.786 -38.240 21.654 1.00 25.37 82 THR A N 1
ATOM 652 C CA . THR A 1 85 ? -28.039 -37.319 20.553 1.00 28.43 82 THR A CA 1
ATOM 653 C C . THR A 1 85 ? -26.991 -36.206 20.531 1.00 28.52 82 THR A C 1
ATOM 654 O O . THR A 1 85 ? -26.097 -36.169 21.374 1.00 29.79 82 THR A O 1
ATOM 658 N N . LYS A 1 86 ? -27.078 -35.318 19.545 1.00 26.72 83 LYS A N 1
ATOM 659 C CA . LYS A 1 86 ? -26.012 -34.342 19.326 1.00 26.64 83 LYS A CA 1
ATOM 660 C C . LYS A 1 86 ? -26.565 -32.975 18.983 1.00 27.36 83 LYS A C 1
ATOM 661 O O . LYS A 1 86 ? -27.740 -32.829 18.656 1.00 28.67 83 LYS A O 1
ATOM 667 N N . CYS A 1 87 ? -25.700 -31.975 19.049 1.00 24.17 84 CYS A N 1
ATOM 668 C CA . CYS A 1 87 ? -26.034 -30.645 18.568 1.00 26.37 84 CYS A CA 1
ATOM 669 C C . CYS A 1 87 ? -24.739 -29.937 18.174 1.00 28.55 84 CYS A C 1
ATOM 670 O O . CYS A 1 87 ? -23.654 -30.386 18.536 1.00 28.28 84 CYS A O 1
ATOM 673 N N . GLY A 1 88 ? -24.848 -28.844 17.426 1.00 24.79 85 GLY A N 1
ATOM 674 C CA . GLY A 1 88 ? -23.671 -28.107 16.996 1.00 24.01 85 GLY A CA 1
ATOM 675 C C . GLY A 1 88 ? -23.701 -27.715 15.532 1.00 26.56 85 GLY A C 1
ATOM 676 O O . GLY A 1 88 ? -23.072 -26.736 15.134 1.00 25.60 85 GLY A O 1
ATOM 677 N N . ILE A 1 89 ? -24.422 -28.484 14.722 1.00 27.30 86 ILE A N 1
ATOM 678 C CA . ILE A 1 89 ? -24.531 -28.174 13.303 1.00 25.85 86 ILE A CA 1
ATOM 679 C C . ILE A 1 89 ? -25.855 -27.469 13.003 1.00 28.57 86 ILE A C 1
ATOM 680 O O . ILE A 1 89 ? -26.893 -27.787 13.592 1.00 24.92 86 ILE A O 1
ATOM 685 N N . ALA A 1 90 ? -25.794 -26.471 12.124 1.00 28.66 87 ALA A N 1
ATOM 686 C CA . ALA A 1 90 ? -26.984 -25.791 11.638 1.00 28.65 87 ALA A CA 1
ATOM 687 C C . ALA A 1 90 ? -27.071 -25.960 10.132 1.00 31.27 87 ALA A C 1
ATOM 688 O O . ALA A 1 90 ? -26.197 -25.494 9.406 1.00 33.97 87 ALA A O 1
ATOM 690 N N . THR A 1 91 ? -28.120 -26.624 9.663 1.00 30.20 88 THR A N 1
ATOM 691 C CA . THR A 1 91 ? -28.273 -26.858 8.232 1.00 32.11 88 THR A CA 1
ATOM 692 C C . THR A 1 91 ? -29.373 -26.000 7.642 1.00 31.66 88 THR A C 1
ATOM 693 O O . THR A 1 91 ? -30.173 -25.401 8.363 1.00 30.59 88 THR A O 1
ATOM 697 N N . THR A 1 92 ? -29.420 -25.952 6.317 1.00 32.55 89 THR A N 1
ATOM 698 C CA . THR A 1 92 ? -30.397 -25.122 5.647 1.00 33.51 89 THR A CA 1
ATOM 699 C C . THR A 1 92 ? -31.755 -25.784 5.505 1.00 33.01 89 THR A C 1
ATOM 700 O O . THR A 1 92 ? -32.608 -25.259 4.809 1.00 35.82 89 THR A O 1
ATOM 704 N N . ALA A 1 93 ? -31.959 -26.930 6.150 1.00 30.50 90 ALA A N 1
ATOM 705 C CA . ALA A 1 93 ? -33.303 -27.493 6.255 1.00 34.46 90 ALA A CA 1
ATOM 706 C C . ALA A 1 93 ? -34.161 -26.588 7.138 1.00 38.47 90 ALA A C 1
ATOM 707 O O . ALA A 1 93 ? -35.385 -26.670 7.109 1.00 41.43 90 ALA A O 1
ATOM 709 N N . ARG A 1 94 ? -33.516 -25.730 7.926 1.00 36.75 91 ARG A N 1
ATOM 710 C CA . ARG A 1 94 ? -34.227 -24.668 8.638 1.00 39.21 91 ARG A CA 1
ATOM 711 C C . ARG A 1 94 ? -34.068 -23.332 7.914 1.00 40.73 91 ARG A C 1
ATOM 712 O O . ARG A 1 94 ? -32.958 -22.949 7.519 1.00 39.34 91 ARG A O 1
ATOM 720 N N . ALA A 1 95 ? -35.186 -22.624 7.761 1.00 40.33 92 ALA A N 1
ATOM 721 C CA . ALA A 1 95 ? -35.241 -21.393 6.970 1.00 38.62 92 ALA A CA 1
ATOM 722 C C . ALA A 1 95 ? -34.305 -20.296 7.483 1.00 35.73 92 ALA A C 1
ATOM 723 O O . ALA A 1 95 ? -33.802 -19.506 6.689 1.00 38.62 92 ALA A O 1
ATOM 725 N N . GLU A 1 96 ? -34.073 -20.250 8.796 1.00 34.46 93 GLU A N 1
ATOM 726 C CA . GLU A 1 96 ? -33.203 -19.228 9.406 1.00 37.23 93 GLU A CA 1
ATOM 727 C C . GLU A 1 96 ? -31.752 -19.383 8.966 1.00 34.25 93 GLU A C 1
ATOM 728 O O . GLU A 1 96 ? -30.982 -18.426 8.955 1.00 32.36 93 GLU A O 1
ATOM 734 N N . ASN A 1 97 ? -31.374 -20.610 8.644 1.00 33.53 94 ASN A N 1
ATOM 735 C CA . ASN A 1 97 ? -29.998 -20.903 8.259 1.00 32.69 94 ASN A CA 1
ATOM 736 C C . ASN A 1 97 ? -29.815 -20.762 6.756 1.00 35.03 94 ASN A C 1
ATOM 737 O O . ASN A 1 97 ? -30.214 -21.637 5.994 1.00 36.57 94 ASN A O 1
ATOM 742 N N . LYS A 1 98 ? -29.219 -19.649 6.339 1.00 36.90 95 LYS A N 1
ATOM 743 C CA . LYS A 1 98 ? -29.031 -19.347 4.923 1.00 37.96 95 LYS A CA 1
ATOM 744 C C . LYS A 1 98 ? -27.835 -20.084 4.339 1.00 34.19 95 LYS A C 1
ATOM 745 O O . LYS A 1 98 ? -27.673 -20.161 3.120 1.00 36.20 95 LYS A O 1
ATOM 751 N N . LEU A 1 99 ? -26.989 -20.599 5.222 1.00 31.51 96 LEU A N 1
ATOM 752 C CA . LEU A 1 99 ? -25.877 -21.461 4.836 1.00 30.03 96 LEU A CA 1
ATOM 753 C C . LEU A 1 99 ? -25.641 -22.453 5.959 1.00 28.09 96 LEU A C 1
ATOM 754 O O . LEU A 1 99 ? -25.975 -22.174 7.108 1.00 29.42 96 LEU A O 1
ATOM 759 N N . GLY A 1 100 ? -25.077 -23.610 5.631 1.00 26.85 97 GLY A N 1
ATOM 760 C CA . GLY A 1 100 ? -24.677 -24.563 6.648 1.00 25.76 97 GLY A CA 1
ATOM 761 C C . GLY A 1 100 ? -23.549 -23.961 7.464 1.00 26.33 97 GLY A C 1
ATOM 762 O O . GLY A 1 100 ? -22.599 -23.411 6.908 1.00 27.38 97 GLY A O 1
ATOM 763 N N . HIS A 1 101 ? -23.652 -24.055 8.784 1.00 24.36 98 HIS A N 1
ATOM 764 C CA . HIS A 1 101 ? -22.593 -23.571 9.664 1.00 25.90 98 HIS A CA 1
ATOM 765 C C . HIS A 1 101 ? -22.653 -24.318 10.997 1.00 27.14 98 HIS A C 1
ATOM 766 O O . HIS A 1 101 ? -23.400 -25.296 11.136 1.00 30.54 98 HIS A O 1
ATOM 773 N N . TYR A 1 102 ? -21.850 -23.881 11.959 1.00 24.86 99 TYR A N 1
ATOM 774 C CA . TYR A 1 102 ? -21.871 -24.444 13.308 1.00 24.03 99 TYR A CA 1
ATOM 775 C C . TYR A 1 102 ? -22.404 -23.438 14.317 1.00 29.30 99 TYR A C 1
ATOM 776 O O . TYR A 1 102 ? -22.232 -22.219 14.159 1.00 31.91 99 TYR A O 1
ATOM 785 N N . ILE A 1 103 ? -23.038 -23.949 15.368 1.00 26.94 100 ILE A N 1
ATOM 786 C CA . ILE A 1 103 ? -23.500 -23.109 16.468 1.00 27.85 100 ILE A CA 1
ATOM 787 C C . ILE A 1 103 ? -23.217 -23.825 17.788 1.00 29.36 100 ILE A C 1
ATOM 788 O O . ILE A 1 103 ? -23.841 -24.833 18.089 1.00 28.37 100 ILE A O 1
ATOM 793 N N . THR A 1 104 ? -22.290 -23.309 18.583 1.00 28.85 101 THR A N 1
ATOM 794 C CA . THR A 1 104 ? -21.965 -23.977 19.831 1.00 29.22 101 THR A CA 1
ATOM 795 C C . THR A 1 104 ? -22.083 -23.025 21.023 1.00 29.89 101 THR A C 1
ATOM 796 O O . THR A 1 104 ? -21.463 -23.241 22.065 1.00 32.46 101 THR A O 1
ATOM 800 N N . ASP A 1 105 ? -22.903 -21.985 20.870 1.00 31.22 102 ASP A N 1
ATOM 801 C CA . ASP A 1 105 ? -23.144 -21.022 21.945 1.00 32.68 102 ASP A CA 1
ATOM 802 C C . ASP A 1 105 ? -23.970 -21.671 23.058 1.00 29.05 102 ASP A C 1
ATOM 803 O O . ASP A 1 105 ? -24.737 -22.598 22.812 1.00 28.40 102 ASP A O 1
ATOM 808 N N . ARG A 1 106 ? -23.816 -21.188 24.281 1.00 28.78 103 ARG A N 1
ATOM 809 C CA . ARG A 1 106 ? -24.466 -21.805 25.437 1.00 29.08 103 ARG A CA 1
ATOM 810 C C . ARG A 1 106 ? -25.999 -21.956 25.303 1.00 29.68 103 ARG A C 1
ATOM 811 O O . ARG A 1 106 ? -26.545 -23.028 25.576 1.00 28.01 103 ARG A O 1
ATOM 819 N N . ARG A 1 107 ? -26.690 -20.898 24.886 1.00 28.52 104 ARG A N 1
ATOM 820 C CA . ARG A 1 107 ? -28.147 -20.978 24.798 1.00 33.52 104 ARG A CA 1
ATOM 821 C C . ARG A 1 107 ? -28.607 -21.977 23.736 1.00 29.78 104 ARG A C 1
ATOM 822 O O . ARG A 1 107 ? -29.576 -22.696 23.948 1.00 26.38 104 ARG A O 1
ATOM 830 N N . HIS A 1 108 ? -27.905 -22.044 22.608 1.00 28.71 105 HIS A N 1
ATOM 831 C CA . HIS A 1 108 ? -28.275 -23.001 21.571 1.00 29.98 105 HIS A CA 1
ATOM 832 C C . HIS A 1 108 ? -28.196 -24.446 22.053 1.00 30.82 105 HIS A C 1
ATOM 833 O O . HIS A 1 108 ? -29.093 -25.249 21.786 1.00 32.54 105 HIS A O 1
ATOM 840 N N . ILE A 1 109 ? -27.115 -24.770 22.754 1.00 30.30 106 ILE A N 1
ATOM 841 C CA . ILE A 1 109 ? -26.914 -26.121 23.280 1.00 29.65 106 ILE A CA 1
ATOM 842 C C . ILE A 1 109 ? -28.068 -26.533 24.189 1.00 27.03 106 ILE A C 1
ATOM 843 O O . ILE A 1 109 ? -28.647 -27.606 24.011 1.00 26.29 106 ILE A O 1
ATOM 848 N N . ILE A 1 110 ? -28.415 -25.664 25.136 1.00 26.26 107 ILE A N 1
ATOM 849 C CA . ILE A 1 110 ? -29.512 -25.921 26.063 1.00 25.78 107 ILE A CA 1
ATOM 850 C C . ILE A 1 110 ? -30.859 -26.061 25.335 1.00 29.11 107 ILE A C 1
ATOM 851 O O . ILE A 1 110 ? -31.619 -27.002 25.597 1.00 29.93 107 ILE A O 1
ATOM 856 N N . LEU A 1 111 ? -31.153 -25.128 24.429 1.00 29.15 108 LEU A N 1
ATOM 857 C CA . LEU A 1 111 ? -32.405 -25.170 23.671 1.00 30.68 108 LEU A CA 1
ATOM 858 C C . LEU A 1 111 ? -32.463 -26.392 22.765 1.00 29.18 108 LEU A C 1
ATOM 859 O O . LEU A 1 111 ? -33.524 -26.973 22.584 1.00 29.69 108 LEU A O 1
ATOM 864 N N . SER A 1 112 ? -31.328 -26.766 22.180 1.00 27.89 109 SER A N 1
ATOM 865 C CA . SER A 1 112 ? -31.264 -27.964 21.348 1.00 29.56 109 SER A CA 1
ATOM 866 C C . SER A 1 112 ? -31.545 -29.218 22.172 1.00 28.47 109 SER A C 1
ATOM 867 O O . SER A 1 112 ? -32.322 -30.064 21.757 1.00 31.32 109 SER A O 1
ATOM 870 N N . ALA A 1 113 ? -30.898 -29.336 23.330 1.00 26.53 110 ALA A N 1
ATOM 871 C CA . ALA A 1 113 ? -31.129 -30.473 24.223 1.00 28.53 110 ALA A CA 1
ATOM 872 C C . ALA A 1 113 ? -32.591 -30.528 24.654 1.00 31.35 110 ALA A C 1
ATOM 873 O O . ALA A 1 113 ? -33.198 -31.593 24.686 1.00 30.57 110 ALA A O 1
ATOM 875 N N . GLU A 1 114 ? -33.152 -29.368 24.982 1.00 32.54 111 GLU A N 1
ATOM 876 C CA . GLU A 1 114 ? -34.551 -29.295 25.379 1.00 32.34 111 GLU A CA 1
ATOM 877 C C . GLU A 1 114 ? -35.490 -29.704 24.245 1.00 30.79 111 GLU A C 1
ATOM 878 O O . GLU A 1 114 ? -36.433 -30.455 24.471 1.00 33.70 111 GLU A O 1
ATOM 884 N N . GLN A 1 115 ? -35.240 -29.228 23.029 1.00 27.15 112 GLN A N 1
ATOM 885 C CA . GLN A 1 115 ? -36.030 -29.678 21.877 1.00 31.29 112 GLN A CA 1
ATOM 886 C C . GLN A 1 115 ? -35.915 -31.192 21.637 1.00 30.42 112 GLN A C 1
ATOM 887 O O . GLN A 1 115 ? -36.896 -31.847 21.254 1.00 28.37 112 GLN A O 1
ATOM 893 N N . SER A 1 116 ? -34.717 -31.737 21.850 1.00 28.31 113 SER A N 1
ATOM 894 C CA . SER A 1 116 ? -34.488 -33.182 21.717 1.00 29.17 113 SER A CA 1
ATOM 895 C C . SER A 1 116 ? -35.374 -33.985 22.657 1.00 29.66 113 SER A C 1
ATOM 896 O O . SER A 1 116 ? -35.961 -34.992 22.257 1.00 29.17 113 SER A O 1
ATOM 899 N N . LEU A 1 117 ? -35.445 -33.551 23.914 1.00 29.80 114 LEU A N 1
ATOM 900 C CA . LEU A 1 117 ? -36.327 -34.167 24.890 1.00 30.92 114 LEU A CA 1
ATOM 901 C C . LEU A 1 117 ? -37.778 -34.162 24.407 1.00 34.71 114 LEU A C 1
ATOM 902 O O . LEU A 1 117 ? -38.469 -35.178 24.481 1.00 34.22 114 LEU A O 1
ATOM 907 N N . LYS A 1 118 ? -38.229 -33.008 23.922 1.00 33.71 115 LYS A N 1
ATOM 908 C CA . LYS A 1 118 ? -39.585 -32.871 23.411 1.00 35.75 115 LYS A CA 1
ATOM 909 C C . LYS A 1 118 ? -39.785 -33.795 22.208 1.00 33.12 115 LYS A C 1
ATOM 910 O O . LYS A 1 118 ? -40.762 -34.539 22.148 1.00 33.71 115 LYS A O 1
ATOM 916 N N . ASN A 1 119 ? -38.845 -33.760 21.268 1.00 29.32 116 ASN A N 1
ATOM 917 C CA . ASN A 1 119 ? -38.912 -34.614 20.082 1.00 31.35 116 ASN A CA 1
ATOM 918 C C . ASN A 1 119 ? -38.984 -36.099 20.435 1.00 33.62 116 ASN A C 1
ATOM 919 O O . ASN A 1 119 ? -39.808 -36.833 19.897 1.00 32.33 116 ASN A O 1
ATOM 924 N N . LEU A 1 120 ? -38.113 -36.535 21.341 1.00 33.56 117 LEU A N 1
ATOM 925 C CA . LEU A 1 120 ? -37.981 -37.957 21.660 1.00 33.16 117 LEU A CA 1
ATOM 926 C C . LEU A 1 120 ? -38.994 -38.436 22.696 1.00 34.27 117 LEU A C 1
ATOM 927 O O . LEU A 1 120 ? -39.015 -39.613 23.043 1.00 35.58 117 LEU A O 1
ATOM 932 N N . ALA A 1 121 ? -39.822 -37.517 23.186 1.00 34.32 118 ALA A N 1
ATOM 933 C CA . ALA A 1 121 ? -40.858 -37.834 24.174 1.00 36.50 118 ALA A CA 1
ATOM 934 C C . ALA A 1 121 ? -40.281 -38.473 25.433 1.00 37.25 118 ALA A C 1
ATOM 935 O O . ALA A 1 121 ? -40.818 -39.463 25.947 1.00 38.41 118 ALA A O 1
ATOM 937 N N . THR A 1 122 ? -39.188 -37.898 25.923 1.00 34.38 119 THR A N 1
ATOM 938 C CA . THR A 1 122 ? -38.534 -38.375 27.132 1.00 35.60 119 THR A CA 1
ATOM 939 C C . THR A 1 122 ? -38.071 -37.168 27.967 1.00 37.01 119 THR A C 1
ATOM 940 O O . THR A 1 122 ? -37.898 -36.072 27.428 1.00 34.29 119 THR A O 1
ATOM 944 N N . ASP A 1 123 ? -37.903 -37.341 29.280 1.00 36.54 120 ASP A N 1
ATOM 945 C CA . ASP A 1 123 ? -37.454 -36.214 30.104 1.00 37.69 120 ASP A CA 1
ATOM 946 C C . ASP A 1 123 ? -35.950 -36.224 30.409 1.00 35.70 120 ASP A C 1
ATOM 947 O O . ASP A 1 123 ? -35.472 -35.384 31.170 1.00 36.46 120 ASP A O 1
ATOM 952 N N . TYR A 1 124 ? -35.205 -37.162 29.825 1.00 32.36 121 TYR A N 1
ATOM 953 C CA . TYR A 1 124 ? -33.736 -37.136 29.929 1.00 30.91 121 TYR A CA 1
ATOM 954 C C . TYR A 1 124 ? -33.052 -37.793 28.735 1.00 26.08 121 TYR A C 1
ATOM 955 O O . TYR A 1 124 ? -33.642 -38.650 28.061 1.00 25.48 121 TYR A O 1
ATOM 964 N N . LEU A 1 125 ? -31.805 -37.384 28.498 1.00 24.09 122 LEU A N 1
ATOM 965 C CA . LEU A 1 125 ? -30.920 -38.008 27.529 1.00 27.10 122 LEU A CA 1
ATOM 966 C C . LEU A 1 125 ? -29.800 -38.692 28.283 1.00 30.04 122 LEU A C 1
ATOM 967 O O . LEU A 1 125 ? -29.293 -38.143 29.258 1.00 29.84 122 LEU A O 1
ATOM 972 N N . ASP A 1 126 ? -29.378 -39.863 27.814 1.00 26.27 123 ASP A N 1
ATOM 973 C CA . ASP A 1 126 ? -28.255 -40.524 28.442 1.00 25.39 123 ASP A CA 1
ATOM 974 C C . ASP A 1 126 ? -26.956 -39.790 28.118 1.00 23.60 123 ASP A C 1
ATOM 975 O O . ASP A 1 126 ? -26.080 -39.671 28.970 1.00 24.79 123 ASP A O 1
ATOM 980 N N . MET A 1 127 ? -26.842 -39.272 26.901 1.00 22.86 124 MET A N 1
ATOM 981 C CA . MET A 1 127 ? -25.645 -38.532 26.533 1.00 26.01 124 MET A CA 1
ATOM 982 C C . MET A 1 127 ? -25.910 -37.517 25.443 1.00 25.88 124 MET A C 1
ATOM 983 O O . MET A 1 127 ? -26.659 -37.771 24.501 1.00 27.10 124 MET A O 1
ATOM 988 N N . LEU A 1 128 ? -25.280 -36.357 25.583 1.00 23.59 125 LEU A N 1
ATOM 989 C CA . LEU A 1 128 ? -25.324 -35.340 24.548 1.00 22.74 125 LEU A CA 1
ATOM 990 C C . LEU A 1 128 ? -23.899 -35.070 24.047 1.00 24.53 125 LEU A C 1
ATOM 991 O O . LEU A 1 128 ? -22.980 -34.892 24.854 1.00 22.98 125 LEU A O 1
ATOM 996 N N . LEU A 1 129 ? -23.731 -35.034 22.722 1.00 21.77 126 LEU A N 1
ATOM 997 C CA . LEU A 1 129 ? -22.439 -34.771 22.095 1.00 24.85 126 LEU A CA 1
ATOM 998 C C . LEU A 1 129 ? -22.413 -33.439 21.339 1.00 26.36 126 LEU A C 1
ATOM 999 O O . LEU A 1 129 ? -23.408 -33.044 20.727 1.00 27.84 126 LEU A O 1
ATOM 1004 N N . ILE A 1 130 ? -21.274 -32.757 21.363 1.00 23.13 127 ILE A N 1
ATOM 1005 C CA . ILE A 1 130 ? -21.024 -31.719 20.368 1.00 24.01 127 ILE A CA 1
ATOM 1006 C C . ILE A 1 130 ? -20.711 -32.430 19.046 1.00 25.54 127 ILE A C 1
ATOM 1007 O O . ILE A 1 130 ? -19.774 -33.236 18.959 1.00 27.98 127 ILE A O 1
ATOM 1012 N N . HIS A 1 131 ? -21.498 -32.128 18.020 1.00 23.33 128 HIS A N 1
ATOM 1013 C CA . HIS A 1 131 ? -21.486 -32.886 16.763 1.00 24.25 128 HIS A CA 1
ATOM 1014 C C . HIS A 1 131 ? -20.203 -32.724 15.927 1.00 25.05 128 HIS A C 1
ATOM 1015 O O . HIS A 1 131 ? -19.708 -33.687 15.345 1.00 27.55 128 HIS A O 1
ATOM 1022 N N . ARG A 1 132 ? -19.676 -31.503 15.876 1.00 25.96 129 ARG A N 1
ATOM 1023 C CA . ARG A 1 132 ? -18.470 -31.175 15.107 1.00 25.58 129 ARG A CA 1
ATOM 1024 C C . ARG A 1 132 ? -17.632 -30.141 15.839 1.00 25.15 129 ARG A C 1
ATOM 1025 O O . ARG A 1 132 ? -18.185 -29.280 16.507 1.00 20.39 129 ARG A O 1
ATOM 1033 N N . PRO A 1 133 ? -16.301 -30.204 15.693 1.00 25.01 130 PRO A N 1
ATOM 1034 C CA . PRO A 1 133 ? -15.495 -29.134 16.275 1.00 26.52 130 PRO A CA 1
ATOM 1035 C C . PRO A 1 133 ? -15.754 -27.807 15.551 1.00 28.21 130 PRO A C 1
ATOM 1036 O O . PRO A 1 133 ? -15.726 -27.728 14.332 1.00 31.45 130 PRO A O 1
ATOM 1040 N N . ASP A 1 134 ? -16.036 -26.778 16.324 1.00 29.48 131 ASP A N 1
ATOM 1041 C CA . ASP A 1 134 ? -16.453 -25.487 15.790 1.00 28.78 131 ASP A CA 1
ATOM 1042 C C . ASP A 1 134 ? -15.311 -24.499 16.014 1.00 27.70 131 ASP A C 1
ATOM 1043 O O . ASP A 1 134 ? -14.874 -24.330 17.145 1.00 27.28 131 ASP A O 1
ATOM 1048 N N . PRO A 1 135 ? -14.798 -23.867 14.936 1.00 27.52 132 PRO A N 1
ATOM 1049 C CA . PRO A 1 135 ? -13.696 -22.915 15.152 1.00 29.69 132 PRO A CA 1
ATOM 1050 C C . PRO A 1 135 ? -14.099 -21.770 16.082 1.00 27.44 132 PRO A C 1
ATOM 1051 O O . PRO A 1 135 ? -13.230 -21.092 16.620 1.00 26.30 132 PRO A O 1
ATOM 1055 N N . LEU A 1 136 ? -15.403 -21.574 16.276 1.00 23.49 133 LEU A N 1
ATOM 1056 C CA . LEU A 1 136 ? -15.889 -20.561 17.197 1.00 26.21 133 LEU A CA 1
ATOM 1057 C C . LEU A 1 136 ? -16.286 -21.153 18.552 1.00 28.03 133 LEU A C 1
ATOM 1058 O O . LEU A 1 136 ? -16.941 -20.485 19.357 1.00 28.81 133 LEU A O 1
ATOM 1063 N N . MET A 1 137 ? -15.900 -22.398 18.813 1.00 26.50 134 MET A N 1
ATOM 1064 C CA . MET A 1 137 ? -16.245 -23.000 20.089 1.00 25.43 134 MET A CA 1
ATOM 1065 C C . MET A 1 137 ? -15.528 -22.327 21.254 1.00 28.05 134 MET A C 1
ATOM 1066 O O . MET A 1 137 ? -14.302 -22.378 21.354 1.00 28.96 134 MET A O 1
ATOM 1071 N N . ASP A 1 138 ? -16.316 -21.689 22.122 1.00 27.83 135 ASP A N 1
ATOM 1072 C CA . ASP A 1 138 ? -15.880 -21.187 23.425 1.00 28.22 135 ASP A CA 1
ATOM 1073 C C . ASP A 1 138 ? -16.172 -22.275 24.468 1.00 27.48 135 ASP A C 1
ATOM 1074 O O . ASP A 1 138 ? -17.332 -22.565 24.784 1.00 25.35 135 ASP A O 1
ATOM 1079 N N . ALA A 1 139 ? -15.115 -22.898 24.982 1.00 31.95 136 ALA A N 1
ATOM 1080 C CA . ALA A 1 139 ? -15.264 -24.053 25.858 1.00 28.65 136 ALA A CA 1
ATOM 1081 C C . ALA A 1 139 ? -15.922 -23.671 27.194 1.00 29.49 136 ALA A C 1
ATOM 1082 O O . ALA A 1 139 ? -16.575 -24.502 27.816 1.00 29.39 136 ALA A O 1
ATOM 1084 N N . ASP A 1 140 ? -15.757 -22.424 27.629 1.00 29.78 137 ASP A N 1
ATOM 1085 C CA . ASP A 1 140 ? -16.471 -21.962 28.818 1.00 33.79 137 ASP A CA 1
ATOM 1086 C C . ASP A 1 140 ? -17.971 -21.994 28.552 1.00 34.58 137 ASP A C 1
ATOM 1087 O O . ASP A 1 140 ? -18.732 -22.419 29.409 1.00 34.76 137 ASP A O 1
ATOM 1092 N N . ASP A 1 141 ? -18.379 -21.557 27.362 1.00 33.74 138 ASP A N 1
ATOM 1093 C CA . ASP A 1 141 ? -19.797 -21.539 26.981 1.00 34.72 138 ASP A CA 1
ATOM 1094 C C . ASP A 1 141 ? -20.414 -22.925 26.962 1.00 30.32 138 ASP A C 1
ATOM 1095 O O . ASP A 1 141 ? -21.525 -23.128 27.444 1.00 30.89 138 ASP A O 1
ATOM 1100 N N . VAL A 1 142 ? -19.696 -23.870 26.365 1.00 27.08 139 VAL A N 1
ATOM 1101 C CA . VAL A 1 142 ? -20.148 -25.247 26.305 1.00 28.38 139 VAL A CA 1
ATOM 1102 C C . VAL A 1 142 ? -20.257 -25.828 27.710 1.00 30.05 139 VAL A C 1
ATOM 1103 O O . VAL A 1 142 ? -21.279 -26.424 28.065 1.00 28.96 139 VAL A O 1
ATOM 1107 N N . ALA A 1 143 ? -19.209 -25.619 28.507 1.00 31.47 140 ALA A N 1
ATOM 1108 C CA . ALA A 1 143 ? -19.177 -26.083 29.889 1.00 32.64 140 ALA A CA 1
ATOM 1109 C C . ALA A 1 143 ? -20.366 -25.569 30.695 1.00 31.76 140 ALA A C 1
ATOM 1110 O O . ALA A 1 143 ? -20.946 -26.315 31.473 1.00 30.96 140 ALA A O 1
ATOM 1112 N N . GLU A 1 144 ? -20.726 -24.301 30.509 1.00 31.08 141 GLU A N 1
ATOM 1113 C CA . GLU A 1 144 ? -21.860 -23.725 31.225 1.00 35.09 141 GLU A CA 1
ATOM 1114 C C . GLU A 1 144 ? -23.159 -24.413 30.826 1.00 33.74 141 GLU A C 1
ATOM 1115 O O . GLU A 1 144 ? -24.002 -24.693 31.673 1.00 32.75 141 GLU A O 1
ATOM 1121 N N . ALA A 1 145 ? -23.316 -24.670 29.531 1.00 30.43 142 ALA A N 1
ATOM 1122 C CA . ALA A 1 145 ? -24.485 -25.374 29.033 1.00 31.07 142 ALA A CA 1
ATOM 1123 C C . ALA A 1 145 ? -24.548 -26.789 29.620 1.00 30.43 142 ALA A C 1
ATOM 1124 O O . ALA A 1 145 ? -25.593 -27.209 30.124 1.00 30.21 142 ALA A O 1
ATOM 1126 N N . PHE A 1 146 ? -23.430 -27.513 29.557 1.00 25.57 143 PHE A N 1
ATOM 1127 C CA . PHE A 1 146 ? -23.359 -28.881 30.070 1.00 26.50 143 PHE A CA 1
ATOM 1128 C C . PHE A 1 146 ? -23.675 -28.934 31.570 1.00 30.05 143 PHE A C 1
ATOM 1129 O O . PHE A 1 146 ? -24.369 -29.836 32.038 1.00 32.80 143 PHE A O 1
ATOM 1137 N N . GLN A 1 147 ? -23.147 -27.968 32.313 1.00 28.00 144 GLN A N 1
ATOM 1138 C CA . GLN A 1 147 ? -23.351 -27.903 33.756 1.00 29.27 144 GLN A CA 1
ATOM 1139 C C . GLN A 1 147 ? -24.833 -27.746 34.098 1.00 32.27 144 GLN A C 1
ATOM 1140 O O . GLN A 1 147 ? -25.345 -28.418 35.006 1.00 32.76 144 GLN A O 1
ATOM 1146 N N . HIS A 1 148 ? -25.521 -26.861 33.377 1.00 29.75 145 HIS A N 1
ATOM 1147 C CA . HIS A 1 148 ? -26.954 -26.682 33.594 1.00 30.79 145 HIS A CA 1
ATOM 1148 C C . HIS A 1 148 ? -27.755 -27.944 33.255 1.00 31.52 145 HIS A C 1
ATOM 1149 O O . HIS A 1 148 ? -28.662 -28.331 33.994 1.00 30.73 145 HIS A O 1
ATOM 1156 N N . LEU A 1 149 ? -27.430 -28.570 32.128 1.00 29.48 146 LEU A N 1
ATOM 1157 C CA . LEU A 1 149 ? -28.125 -29.779 31.711 1.00 30.37 146 LEU A CA 1
ATOM 1158 C C . LEU A 1 149 ? -27.883 -30.928 32.694 1.00 29.80 146 LEU A C 1
ATOM 1159 O O . LEU A 1 149 ? -28.760 -31.757 32.928 1.00 28.35 146 LEU A O 1
ATOM 1164 N N . HIS A 1 150 ? -26.689 -30.963 33.273 1.00 29.83 147 HIS A N 1
ATOM 1165 C CA . HIS A 1 150 ? -26.321 -32.031 34.190 1.00 31.30 147 HIS A CA 1
ATOM 1166 C C . HIS A 1 150 ? -27.012 -31.899 35.549 1.00 31.64 147 HIS A C 1
ATOM 1167 O O . HIS A 1 150 ? -27.600 -32.856 36.059 1.00 31.96 147 HIS A O 1
ATOM 1174 N N . GLN A 1 151 ? -26.954 -30.708 36.127 1.00 30.71 148 GLN A N 1
ATOM 1175 C CA . GLN A 1 151 ? -27.498 -30.505 37.459 1.00 32.95 148 GLN A CA 1
ATOM 1176 C C . GLN A 1 151 ? -29.024 -30.662 37.467 1.00 35.38 148 GLN A C 1
ATOM 1177 O O . GLN A 1 151 ? -29.613 -31.069 38.471 1.00 37.86 148 GLN A O 1
ATOM 1183 N N . SER A 1 152 ? -29.661 -30.326 36.350 1.00 29.90 149 SER A N 1
ATOM 1184 C CA . SER A 1 152 ? -31.110 -30.425 36.238 1.00 35.50 149 SER A CA 1
ATOM 1185 C C . SER A 1 152 ? -31.584 -31.858 35.979 1.00 35.99 149 SER A C 1
ATOM 1186 O O . SER A 1 152 ? -32.789 -32.134 36.004 1.00 35.80 149 SER A O 1
ATOM 1189 N N . GLY A 1 153 ? -30.643 -32.758 35.712 1.00 33.10 150 GLY A N 1
ATOM 1190 C CA . GLY A 1 153 ? -30.980 -34.146 35.434 1.00 32.49 150 GLY A CA 1
ATOM 1191 C C . GLY A 1 153 ? -31.493 -34.391 34.025 1.00 32.19 150 GLY A C 1
ATOM 1192 O O . GLY A 1 153 ? -31.955 -35.481 33.699 1.00 34.47 150 GLY A O 1
ATOM 1193 N N . LYS A 1 154 ? -31.416 -33.378 33.175 1.00 31.46 151 LYS A N 1
ATOM 1194 C CA . LYS A 1 154 ? -31.884 -33.522 31.799 1.00 31.45 151 LYS A CA 1
ATOM 1195 C C . LYS A 1 154 ? -30.910 -34.337 30.941 1.00 31.00 151 LYS A C 1
ATOM 1196 O O . LYS A 1 154 ? -31.316 -34.958 29.960 1.00 31.00 151 LYS A O 1
ATOM 1202 N N . VAL A 1 155 ? -29.623 -34.312 31.291 1.00 29.36 152 VAL A N 1
ATOM 1203 C CA . VAL A 1 155 ? -28.625 -35.061 30.537 1.00 31.60 152 VAL A CA 1
ATOM 1204 C C . VAL A 1 155 ? -27.642 -35.722 31.496 1.00 30.91 152 VAL A C 1
ATOM 1205 O O . VAL A 1 155 ? -27.070 -35.048 32.351 1.00 23.68 152 VAL A O 1
ATOM 1209 N N . ARG A 1 156 ? -27.442 -37.031 31.345 1.00 30.19 153 ARG A N 1
ATOM 1210 C CA . ARG A 1 156 ? -26.580 -37.795 32.251 1.00 29.17 153 ARG A CA 1
ATOM 1211 C C . ARG A 1 156 ? -25.080 -37.636 31.941 1.00 29.11 153 ARG A C 1
ATOM 1212 O O . ARG A 1 156 ? -24.268 -37.452 32.846 1.00 26.34 153 ARG A O 1
ATOM 1220 N N . HIS A 1 157 ? -24.716 -37.722 30.667 1.00 22.44 154 HIS A N 1
ATOM 1221 C CA . HIS A 1 157 ? -23.311 -37.661 30.287 1.00 26.37 154 HIS A CA 1
ATOM 1222 C C . HIS A 1 157 ? -23.098 -36.826 29.042 1.00 23.06 154 HIS A C 1
ATOM 1223 O O . HIS A 1 157 ? -24.033 -36.535 28.316 1.00 22.36 154 HIS A O 1
ATOM 1230 N N . PHE A 1 158 ? -21.846 -36.456 28.809 1.00 24.45 155 PHE A N 1
ATOM 1231 C CA . PHE A 1 158 ? -21.501 -35.542 27.733 1.00 26.06 155 PHE A CA 1
ATOM 1232 C C . PHE A 1 158 ? -20.289 -36.051 26.991 1.00 22.05 155 PHE A C 1
ATOM 1233 O O . PHE A 1 158 ? -19.416 -36.665 27.585 1.00 22.79 155 PHE A O 1
ATOM 1241 N N . GLY A 1 159 ? -20.237 -35.802 25.693 1.00 24.79 156 GLY A N 1
ATOM 1242 C CA . GLY A 1 159 ? -19.082 -36.216 24.922 1.00 26.38 156 GLY A CA 1
ATOM 1243 C C . GLY A 1 159 ? -18.974 -35.349 23.697 1.00 24.25 156 GLY A C 1
ATOM 1244 O O . GLY A 1 159 ? -19.650 -34.332 23.597 1.00 24.10 156 GLY A O 1
ATOM 1245 N N . VAL A 1 160 ? -18.121 -35.751 22.763 1.00 23.43 157 VAL A N 1
ATOM 1246 C CA . VAL A 1 160 ? -17.918 -34.975 21.549 1.00 18.33 157 VAL A CA 1
ATOM 1247 C C . VAL A 1 160 ? -17.883 -35.886 20.342 1.00 23.11 157 VAL A C 1
ATOM 1248 O O . VAL A 1 160 ? -17.946 -37.114 20.473 1.00 23.08 157 VAL A O 1
ATOM 1252 N N . SER A 1 161 ? -17.787 -35.283 19.162 1.00 21.24 158 SER A N 1
ATOM 1253 C CA . SER A 1 161 ? -17.730 -36.065 17.939 1.00 22.85 158 SER A CA 1
ATOM 1254 C C . SER A 1 161 ? -16.802 -35.397 16.925 1.00 24.79 158 SER A C 1
ATOM 1255 O O . SER A 1 161 ? -16.867 -34.181 16.703 1.00 23.50 158 SER A O 1
ATOM 1258 N N . ASN A 1 162 ? -15.925 -36.206 16.341 1.00 24.70 159 ASN A N 1
ATOM 1259 C CA . ASN A 1 162 ? -14.961 -35.756 15.350 1.00 25.25 159 ASN A CA 1
ATOM 1260 C C . ASN A 1 162 ? -13.980 -34.700 15.851 1.00 24.64 159 ASN A C 1
ATOM 1261 O O . ASN A 1 162 ? -13.448 -33.932 15.050 1.00 22.56 159 ASN A O 1
ATOM 1266 N N . PHE A 1 163 ? -13.730 -34.665 17.161 1.00 21.81 160 PHE A N 1
ATOM 1267 C CA . PHE A 1 163 ? -12.744 -33.744 17.736 1.00 24.53 160 PHE A CA 1
ATOM 1268 C C . PHE A 1 163 ? -11.301 -34.235 17.556 1.00 24.41 160 PHE A C 1
ATOM 1269 O O . PHE A 1 163 ? -11.031 -35.436 17.598 1.00 23.98 160 PHE A O 1
ATOM 1277 N N . THR A 1 164 ? -10.377 -33.299 17.362 1.00 25.41 161 THR A N 1
ATOM 1278 C CA . THR A 1 164 ? -8.948 -33.612 17.449 1.00 27.24 161 THR A CA 1
ATOM 1279 C C . THR A 1 164 ? -8.573 -33.714 18.922 1.00 28.13 161 THR A C 1
ATOM 1280 O O . THR A 1 164 ? -9.306 -33.196 19.772 1.00 29.56 161 THR A O 1
ATOM 1284 N N . PRO A 1 165 ? -7.437 -34.366 19.240 1.00 27.05 162 PRO A N 1
ATOM 1285 C CA . PRO A 1 165 ? -6.984 -34.409 20.639 1.00 29.93 162 PRO A CA 1
ATOM 1286 C C . PRO A 1 165 ? -6.871 -33.031 21.330 1.00 29.17 162 PRO A C 1
ATOM 1287 O O . PRO A 1 165 ? -7.113 -32.941 22.539 1.00 29.43 162 PRO A O 1
ATOM 1291 N N . ALA A 1 166 ? -6.496 -31.991 20.592 1.00 26.42 163 ALA A N 1
ATOM 1292 C CA . ALA A 1 166 ? -6.372 -30.653 21.182 1.00 26.73 163 ALA A CA 1
ATOM 1293 C C . ALA A 1 166 ? -7.743 -30.036 21.492 1.00 26.45 163 ALA A C 1
ATOM 1294 O O . ALA A 1 166 ? -7.932 -29.400 22.534 1.00 25.77 163 ALA A O 1
ATOM 1296 N N . GLN A 1 167 ? -8.692 -30.213 20.581 1.00 25.67 164 GLN A N 1
ATOM 1297 C CA . GLN A 1 167 ? -10.069 -29.753 20.821 1.00 24.44 164 GLN A CA 1
ATOM 1298 C C . GLN A 1 167 ? -10.696 -30.492 22.011 1.00 23.19 164 GLN A C 1
ATOM 1299 O O . GLN A 1 167 ? -11.409 -29.897 22.821 1.00 25.35 164 GLN A O 1
ATOM 1305 N N . PHE A 1 168 ? -10.429 -31.792 22.105 1.00 21.89 165 PHE A N 1
ATOM 1306 C CA . PHE A 1 168 ? -10.919 -32.619 23.205 1.00 21.18 165 PHE A CA 1
ATOM 1307 C C . PHE A 1 168 ? -10.365 -32.131 24.542 1.00 22.90 165 PHE A C 1
ATOM 1308 O O . PHE A 1 168 ? -11.107 -31.898 25.495 1.00 26.43 165 PHE A O 1
ATOM 1316 N N . THR A 1 169 ? -9.047 -31.978 24.602 1.00 24.48 166 THR A N 1
ATOM 1317 C CA . THR A 1 169 ? -8.375 -31.487 25.799 1.00 27.83 166 THR A CA 1
ATOM 1318 C C . THR A 1 169 ? -8.873 -30.109 26.220 1.00 25.88 166 THR A C 1
ATOM 1319 O O . THR A 1 169 ? -8.991 -29.803 27.403 1.00 28.64 166 THR A O 1
ATOM 1323 N N . LEU A 1 170 ? -9.184 -29.284 25.238 1.00 23.80 167 LEU A N 1
ATOM 1324 C CA . LEU A 1 170 ? -9.623 -27.926 25.508 1.00 23.51 167 LEU A CA 1
ATOM 1325 C C . LEU A 1 170 ? -10.952 -27.927 26.257 1.00 26.74 167 LEU A C 1
ATOM 1326 O O . LEU A 1 170 ? -11.095 -27.253 27.277 1.00 27.29 167 LEU A O 1
ATOM 1331 N N . LEU A 1 171 ? -11.919 -28.682 25.742 1.00 26.56 168 LEU A N 1
ATOM 1332 C CA . LEU A 1 171 ? -13.237 -28.770 26.370 1.00 26.94 168 LEU A CA 1
ATOM 1333 C C . LEU A 1 171 ? -13.143 -29.478 27.724 1.00 24.68 168 LEU A C 1
ATOM 1334 O O . LEU A 1 171 ? -13.663 -28.984 28.724 1.00 25.27 168 LEU A O 1
ATOM 1339 N N . GLN A 1 172 ? -12.443 -30.610 27.763 1.00 24.43 169 GLN A N 1
ATOM 1340 C CA . GLN A 1 172 ? -12.281 -31.361 29.004 1.00 24.69 169 GLN A CA 1
ATOM 1341 C C . GLN A 1 172 ? -11.737 -30.501 30.155 1.00 28.60 169 GLN A C 1
ATOM 1342 O O . GLN A 1 172 ? -12.143 -30.675 31.308 1.00 28.18 169 GLN A O 1
ATOM 1348 N N . SER A 1 173 ? -10.855 -29.549 29.839 1.00 28.25 170 SER A N 1
ATOM 1349 C CA . SER A 1 173 ? -10.234 -28.702 30.861 1.00 27.99 170 SER A CA 1
ATOM 1350 C C . SER A 1 173 ? -11.257 -27.860 31.643 1.00 27.33 170 SER A C 1
ATOM 1351 O O . SER A 1 173 ? -10.969 -27.388 32.741 1.00 30.30 170 SER A O 1
ATOM 1354 N N . ARG A 1 174 ? -12.445 -27.677 31.081 1.00 25.99 171 ARG A N 1
ATOM 1355 C CA . ARG A 1 174 ? -13.467 -26.849 31.704 1.00 29.36 171 ARG A CA 1
ATOM 1356 C C . ARG A 1 174 ? -14.521 -27.655 32.476 1.00 31.83 171 ARG A C 1
ATOM 1357 O O . ARG A 1 174 ? -15.409 -27.075 33.090 1.00 32.49 171 ARG A O 1
ATOM 1365 N N . LEU A 1 175 ? -14.424 -28.982 32.445 1.00 31.61 172 LEU A N 1
ATOM 1366 C CA . LEU A 1 175 ? -15.509 -29.837 32.927 1.00 33.29 172 LEU A CA 1
ATOM 1367 C C . LEU A 1 175 ? -15.142 -30.636 34.173 1.00 35.33 172 LEU A C 1
ATOM 1368 O O . LEU A 1 175 ? -14.059 -31.210 34.247 1.00 36.38 172 LEU A O 1
ATOM 1373 N N . PRO A 1 176 ? -16.057 -30.680 35.157 1.00 36.32 173 PRO A N 1
ATOM 1374 C CA . PRO A 1 176 ? -15.812 -31.365 36.431 1.00 38.00 173 PRO A CA 1
ATOM 1375 C C . PRO A 1 176 ? -15.866 -32.885 36.273 1.00 40.47 173 PRO A C 1
ATOM 1376 O O . PRO A 1 176 ? -15.357 -33.633 37.111 1.00 41.26 173 PRO A O 1
ATOM 1380 N N . PHE A 1 177 ? -16.493 -33.325 35.190 1.00 39.05 174 PHE A N 1
ATOM 1381 C CA . PHE A 1 177 ? -16.664 -34.738 34.904 1.00 39.32 174 PHE A CA 1
ATOM 1382 C C . PHE A 1 177 ? -15.942 -35.097 33.611 1.00 37.72 174 PHE A C 1
ATOM 1383 O O . PHE A 1 177 ? -15.579 -34.216 32.828 1.00 34.37 174 PHE A O 1
ATOM 1391 N N . THR A 1 178 ? -15.750 -36.390 33.376 1.00 38.21 175 THR A N 1
ATOM 1392 C CA . THR A 1 178 ? -15.051 -36.835 32.180 1.00 38.41 175 THR A CA 1
ATOM 1393 C C . THR A 1 178 ? -15.973 -36.859 30.973 1.00 35.84 175 THR A C 1
ATOM 1394 O O . THR A 1 178 ? -17.087 -37.385 31.051 1.00 34.87 175 THR A O 1
ATOM 1398 N N . LEU A 1 179 ? -15.507 -36.284 29.863 1.00 30.32 176 LEU A N 1
ATOM 1399 C CA . LEU A 1 179 ? -16.135 -36.511 28.562 1.00 28.00 176 LEU A CA 1
ATOM 1400 C C . LEU A 1 179 ? -16.177 -38.018 28.294 1.00 26.30 176 LEU A C 1
ATOM 1401 O O . LEU A 1 179 ? -15.153 -38.708 28.398 1.00 26.54 176 LEU A O 1
ATOM 1406 N N . ALA A 1 180 ? -17.350 -38.530 27.947 1.00 22.63 177 ALA A N 1
ATOM 1407 C CA . ALA A 1 180 ? -17.555 -39.980 27.911 1.00 24.12 177 ALA A CA 1
ATOM 1408 C C . ALA A 1 180 ? -17.228 -40.631 26.560 1.00 24.80 177 ALA A C 1
ATOM 1409 O O . ALA A 1 180 ? -17.111 -41.864 26.470 1.00 22.85 177 ALA A O 1
ATOM 1411 N N . THR A 1 181 ? -17.105 -39.827 25.505 1.00 24.81 178 THR A N 1
ATOM 1412 C CA . THR A 1 181 ? -16.692 -40.380 24.214 1.00 23.82 178 THR A CA 1
ATOM 1413 C C . THR A 1 181 ? -16.255 -39.306 23.248 1.00 25.05 178 THR A C 1
ATOM 1414 O O . THR A 1 181 ? -16.487 -38.113 23.469 1.00 25.60 178 THR A O 1
ATOM 1418 N N . ASN A 1 182 ? -15.571 -39.758 22.201 1.00 23.90 179 ASN A N 1
ATOM 1419 C CA . ASN A 1 182 ? -15.269 -38.963 21.022 1.00 23.03 179 ASN A CA 1
ATOM 1420 C C . ASN A 1 182 ? -15.709 -39.828 19.858 1.00 25.84 179 ASN A C 1
ATOM 1421 O O . ASN A 1 182 ? -15.019 -40.785 19.488 1.00 25.77 179 ASN A O 1
ATOM 1426 N N . GLN A 1 183 ? -16.886 -39.527 19.324 1.00 26.27 180 GLN A N 1
ATOM 1427 C CA . GLN A 1 183 ? -17.467 -40.323 18.252 1.00 29.40 180 GLN A CA 1
ATOM 1428 C C . GLN A 1 183 ? -16.754 -40.021 16.933 1.00 31.09 180 GLN A C 1
ATOM 1429 O O . GLN 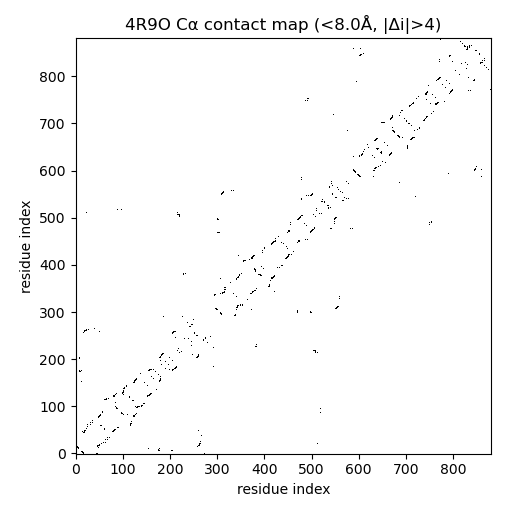A 1 183 ? -16.785 -38.883 16.447 1.00 31.96 180 GLN A O 1
ATOM 1435 N N . VAL A 1 184 ? -16.099 -41.033 16.360 1.00 25.87 181 VAL A N 1
ATOM 1436 C CA . VAL A 1 184 ? -15.210 -40.791 15.230 1.00 25.69 181 VAL A CA 1
ATOM 1437 C C . VAL A 1 184 ? -15.341 -41.807 14.102 1.00 25.84 181 VAL A C 1
ATOM 1438 O O . VAL A 1 184 ? -15.793 -42.932 14.318 1.00 28.10 181 VAL A O 1
ATOM 1442 N N . GLU A 1 185 ? -14.927 -41.411 12.900 1.00 26.31 182 GLU A N 1
ATOM 1443 C CA . GLU A 1 185 ? -15.015 -42.289 11.732 1.00 27.99 182 GLU A CA 1
ATOM 1444 C C . GLU A 1 185 ? -13.871 -43.297 11.689 1.00 28.29 182 GLU A C 1
ATOM 1445 O O . GLU A 1 185 ? -12.695 -42.927 11.640 1.00 27.06 182 GLU A O 1
ATOM 1451 N N . ILE A 1 186 ? -14.225 -44.585 11.707 1.00 31.47 183 ILE A N 1
ATOM 1452 C CA . ILE A 1 186 ? -13.245 -45.662 11.726 1.00 30.49 183 ILE A CA 1
ATOM 1453 C C . ILE A 1 186 ? -13.687 -46.817 10.827 1.00 31.92 183 ILE A C 1
ATOM 1454 O O . ILE A 1 186 ? -14.770 -47.387 11.027 1.00 30.96 183 ILE A O 1
ATOM 1459 N N . SER A 1 187 ? -12.856 -47.165 9.849 1.00 30.93 184 SER A N 1
ATOM 1460 C CA . SER A 1 187 ? -13.129 -48.308 8.972 1.00 30.90 184 SER A CA 1
ATOM 1461 C C . SER A 1 187 ? -11.866 -48.679 8.192 1.00 30.34 184 SER A C 1
ATOM 1462 O O . SER A 1 187 ? -10.910 -47.917 8.180 1.00 30.37 184 SER A O 1
ATOM 1465 N N . PRO A 1 188 ? -11.850 -49.850 7.534 1.00 32.25 185 PRO A N 1
ATOM 1466 C CA . PRO A 1 188 ? -10.700 -50.123 6.660 1.00 32.45 185 PRO A CA 1
ATOM 1467 C C . PRO A 1 188 ? -10.554 -49.070 5.554 1.00 33.51 185 PRO A C 1
ATOM 1468 O O . PRO A 1 188 ? -9.459 -48.878 5.020 1.00 30.83 185 PRO A O 1
ATOM 1472 N N . VAL A 1 189 ? -11.645 -48.374 5.243 1.00 34.54 186 VAL A N 1
ATOM 1473 C CA . VAL A 1 189 ? -11.664 -47.391 4.160 1.00 36.72 186 VAL A CA 1
ATOM 1474 C C . VAL A 1 189 ? -11.167 -46.019 4.644 1.00 35.01 186 VAL A C 1
ATOM 1475 O O . VAL A 1 189 ? -10.656 -45.215 3.874 1.00 36.82 186 VAL A O 1
ATOM 1479 N N . HIS A 1 190 ? -11.309 -45.766 5.937 1.00 32.98 187 HIS A N 1
ATOM 1480 C CA . HIS A 1 190 ? -10.881 -44.509 6.515 1.00 32.36 187 HIS A CA 1
ATOM 1481 C C . HIS A 1 190 ? -10.077 -44.795 7.763 1.00 31.99 187 HIS A C 1
ATOM 1482 O O . HIS A 1 190 ? -10.659 -44.978 8.841 1.00 30.37 187 HIS A O 1
ATOM 1489 N N . GLN A 1 191 ? -8.750 -44.835 7.617 1.00 30.10 188 GLN A N 1
ATOM 1490 C CA . GLN A 1 191 ? -7.864 -45.204 8.724 1.00 34.50 188 GLN A CA 1
ATOM 1491 C C . GLN A 1 191 ? -6.932 -44.141 9.341 1.00 35.26 188 GLN A C 1
ATOM 1492 O O . GLN A 1 191 ? -6.083 -44.508 10.163 1.00 35.30 188 GLN A O 1
ATOM 1498 N N . PRO A 1 192 ? -7.067 -42.845 8.977 1.00 32.23 189 PRO A N 1
ATOM 1499 C CA . PRO A 1 192 ? -5.997 -41.976 9.491 1.00 31.73 189 PRO A CA 1
ATOM 1500 C C . PRO A 1 192 ? -6.011 -41.848 11.022 1.00 32.38 189 PRO A C 1
ATOM 1501 O O . PRO A 1 192 ? -4.963 -41.617 11.615 1.00 33.29 189 PRO A O 1
ATOM 1505 N N . LEU A 1 193 ? -7.165 -42.037 11.654 1.00 30.21 190 LEU A N 1
ATOM 1506 C CA . LEU A 1 193 ? -7.264 -41.817 13.094 1.00 30.04 190 LEU A CA 1
ATOM 1507 C C . LEU A 1 193 ? -6.500 -42.880 13.882 1.00 32.10 190 LEU A C 1
ATOM 1508 O O . LEU A 1 193 ? -6.243 -42.715 15.076 1.00 31.87 190 LEU A O 1
ATOM 1513 N N . LEU A 1 194 ? -6.143 -43.969 13.210 1.00 35.20 191 LEU A N 1
ATOM 1514 C CA . LEU A 1 194 ? -5.395 -45.046 13.845 1.00 35.37 191 LEU A CA 1
ATOM 1515 C C . LEU A 1 194 ? -4.017 -44.571 14.283 1.00 38.43 191 LEU A C 1
ATOM 1516 O O . LEU A 1 194 ? -3.472 -45.066 15.268 1.00 41.00 191 LEU A O 1
ATOM 1521 N N . LEU A 1 195 ? -3.475 -43.600 13.554 1.00 38.23 192 LEU A N 1
ATOM 1522 C CA . LEU A 1 195 ? -2.096 -43.153 13.762 1.00 39.80 192 LEU A CA 1
ATOM 1523 C C . LEU A 1 195 ? -1.935 -41.661 14.061 1.00 38.37 192 LEU A C 1
ATOM 1524 O O . LEU A 1 195 ? -0.840 -41.216 14.404 1.00 40.95 192 LEU A O 1
ATOM 1529 N N . ASP A 1 196 ? -3.010 -40.886 13.938 1.00 35.84 193 ASP A N 1
ATOM 1530 C CA . ASP A 1 196 ? -2.882 -39.429 14.037 1.00 32.23 193 ASP A CA 1
ATOM 1531 C C . ASP A 1 196 ? -2.962 -38.913 15.470 1.00 30.16 193 ASP A C 1
ATOM 1532 O O . ASP A 1 196 ? -2.863 -37.705 15.713 1.00 32.66 193 ASP A O 1
ATOM 1537 N N . GLY A 1 197 ? -3.187 -39.808 16.419 1.00 28.32 194 GLY A N 1
ATOM 1538 C CA . GLY A 1 197 ? -3.244 -39.400 17.815 1.00 29.14 194 GLY A CA 1
ATOM 1539 C C . GLY A 1 197 ? -4.626 -39.454 18.444 1.00 27.13 194 GLY A C 1
ATOM 1540 O O . GLY A 1 197 ? -4.747 -39.494 19.666 1.00 26.74 194 GLY A O 1
ATOM 1541 N N . THR A 1 198 ? -5.669 -39.442 17.622 1.00 25.36 195 THR A N 1
ATOM 1542 C CA . THR A 1 198 ? -7.038 -39.467 18.129 1.00 24.93 195 THR A CA 1
ATOM 1543 C C . THR A 1 198 ? -7.309 -40.722 18.963 1.00 27.35 195 THR A C 1
ATOM 1544 O O . THR A 1 198 ? -7.753 -40.630 20.115 1.00 28.56 195 THR A O 1
ATOM 1548 N N . LEU A 1 199 ? -7.023 -41.890 18.395 1.00 24.77 196 LEU A N 1
ATOM 1549 C CA . LEU A 1 199 ? -7.273 -43.149 19.096 1.00 25.82 196 LEU A CA 1
ATOM 1550 C C . LEU A 1 199 ? -6.230 -43.420 20.185 1.00 27.16 196 LEU A C 1
ATOM 1551 O O . LEU A 1 199 ? -6.524 -44.125 21.160 1.00 27.58 196 LEU A O 1
ATOM 1556 N N . ASP A 1 200 ? -5.018 -42.879 20.009 1.00 28.75 197 ASP A N 1
ATOM 1557 C CA . ASP A 1 200 ? -3.981 -42.940 21.045 1.00 29.92 197 ASP A CA 1
ATOM 1558 C C . ASP A 1 200 ? -4.466 -42.254 22.320 1.00 27.89 197 ASP A C 1
ATOM 1559 O O . ASP A 1 200 ? -4.349 -42.801 23.416 1.00 26.76 197 ASP A O 1
ATOM 1564 N N . GLN A 1 201 ? -5.019 -41.054 22.171 1.00 25.70 198 GLN A N 1
ATOM 1565 C CA . GLN A 1 201 ? -5.534 -40.305 23.318 1.00 26.00 198 GLN A CA 1
ATOM 1566 C C . GLN A 1 201 ? -6.723 -40.995 24.016 1.00 24.58 198 GLN A C 1
ATOM 1567 O O . GLN A 1 201 ? -6.794 -41.040 25.250 1.00 23.97 198 GLN A O 1
ATOM 1573 N N . LEU A 1 202 ? -7.654 -41.532 23.236 1.00 23.03 199 LEU A N 1
ATOM 1574 C CA . LEU A 1 202 ? -8.802 -42.216 23.820 1.00 26.31 199 LEU A CA 1
ATOM 1575 C C . LEU A 1 202 ? -8.371 -43.473 24.600 1.00 26.41 199 LEU A C 1
ATOM 1576 O O . LEU A 1 202 ? -8.864 -43.727 25.708 1.00 22.87 199 LEU A O 1
ATOM 1581 N N . GLN A 1 203 ? -7.447 -44.251 24.038 1.00 27.22 200 GLN A N 1
ATOM 1582 C CA . GLN A 1 203 ? -6.932 -45.418 24.768 1.00 27.90 200 GLN A CA 1
ATOM 1583 C C . GLN A 1 203 ? -6.217 -44.975 26.048 1.00 25.95 200 GLN A C 1
ATOM 1584 O O . GLN A 1 203 ? -6.357 -45.591 27.103 1.00 23.40 200 GLN A O 1
ATOM 1590 N N . GLN A 1 204 ? -5.431 -43.910 25.955 1.00 25.94 201 GLN A N 1
ATOM 1591 C CA . GLN A 1 204 ? -4.709 -43.434 27.129 1.00 26.88 201 GLN A CA 1
ATOM 1592 C C . GLN A 1 204 ? -5.678 -43.049 28.250 1.00 28.05 201 GLN A C 1
ATOM 1593 O O . GLN A 1 204 ? -5.440 -43.365 29.412 1.00 30.42 201 GLN A O 1
ATOM 1599 N N . LEU A 1 205 ? -6.775 -42.391 27.887 1.00 28.36 202 LEU A N 1
ATOM 1600 C CA . LEU A 1 205 ? -7.767 -41.929 28.868 1.00 29.05 202 LEU A CA 1
ATOM 1601 C C . LEU A 1 205 ? -8.798 -42.997 29.241 1.00 27.23 202 LEU A C 1
ATOM 1602 O O . LEU A 1 205 ? -9.630 -42.776 30.124 1.00 27.27 202 LEU A O 1
ATOM 1607 N N . ARG A 1 206 ? -8.725 -44.141 28.565 1.00 25.84 203 ARG A N 1
ATOM 1608 C CA . ARG A 1 206 ? -9.640 -45.277 28.764 1.00 27.64 203 ARG A CA 1
ATOM 1609 C C . ARG A 1 206 ? -11.069 -44.854 28.420 1.00 27.99 203 ARG A C 1
ATOM 1610 O O . ARG A 1 206 ? -12.050 -45.249 29.053 1.00 29.69 203 ARG A O 1
ATOM 1618 N N . ILE A 1 207 ? -11.161 -44.048 27.377 1.00 25.85 204 ILE A N 1
ATOM 1619 C CA . ILE A 1 207 ? -12.435 -43.636 26.819 1.00 27.64 204 ILE A CA 1
ATOM 1620 C C . ILE A 1 207 ? -12.626 -44.348 25.490 1.00 25.82 204 ILE A C 1
ATOM 1621 O O . ILE A 1 207 ? -11.764 -44.285 24.618 1.00 25.70 204 ILE A O 1
ATOM 1626 N N . ARG A 1 208 ? -13.747 -45.035 25.333 1.00 25.01 205 ARG A N 1
ATOM 1627 C CA . ARG A 1 208 ? -13.969 -45.806 24.119 1.00 26.72 205 ARG A CA 1
ATOM 1628 C C . ARG A 1 208 ? -14.780 -44.982 23.124 1.00 27.11 205 ARG A C 1
ATOM 1629 O O . ARG A 1 208 ? -15.804 -44.388 23.478 1.00 28.11 205 ARG A O 1
ATOM 1637 N N . PRO A 1 209 ? -14.304 -44.919 21.875 1.00 27.85 206 PRO A N 1
ATOM 1638 C CA . PRO A 1 209 ? -15.008 -44.149 20.853 1.00 26.26 206 PRO A CA 1
ATOM 1639 C C . PRO A 1 209 ? -16.201 -44.907 20.275 1.00 27.61 206 PRO A C 1
ATOM 1640 O O . PRO A 1 209 ? -16.119 -46.109 20.070 1.00 26.74 206 PRO A O 1
ATOM 1644 N N . MET A 1 210 ? -17.298 -44.202 20.026 1.00 26.75 207 MET A N 1
ATOM 1645 C CA . MET A 1 210 ? -18.339 -44.700 19.140 1.00 25.84 207 MET A CA 1
ATOM 1646 C C . MET A 1 210 ? -17.845 -44.522 17.703 1.00 28.14 207 MET A C 1
ATOM 1647 O O . MET A 1 210 ? -17.350 -43.450 17.344 1.00 26.90 207 MET A O 1
ATOM 1652 N N . ALA A 1 211 ? -17.961 -45.564 16.885 1.00 26.89 208 ALA A N 1
ATOM 1653 C CA . ALA A 1 211 ? -17.369 -45.540 15.543 1.00 27.22 208 ALA A CA 1
ATOM 1654 C C . ALA A 1 211 ? -18.441 -45.406 14.459 1.00 29.90 208 ALA A C 1
ATOM 1655 O O . ALA A 1 211 ? -19.360 -46.220 14.396 1.00 32.05 208 ALA A O 1
ATOM 1657 N N . TRP A 1 212 ? -18.350 -44.381 13.612 1.00 28.68 209 TRP A N 1
ATOM 1658 C CA . TRP A 1 212 ? -19.351 -44.241 12.558 1.00 30.17 209 TRP A CA 1
ATOM 1659 C C . TRP A 1 212 ? -18.721 -44.420 11.173 1.00 28.78 209 TRP A C 1
ATOM 1660 O O . TRP A 1 212 ? -17.493 -44.471 11.047 1.00 29.85 209 TRP A O 1
ATOM 1671 N N . SER A 1 213 ? -19.567 -44.550 10.152 1.00 27.15 210 SER A N 1
ATOM 1672 C CA . SER A 1 213 ? -19.155 -44.993 8.806 1.00 29.30 210 SER A CA 1
ATOM 1673 C C . SER A 1 213 ? -18.304 -46.270 8.808 1.00 31.15 210 SER A C 1
ATOM 1674 O O . SER A 1 213 ? -17.338 -46.395 8.053 1.00 29.00 210 SER A O 1
ATOM 1677 N N . CYS A 1 214 ? -18.698 -47.228 9.635 1.00 30.52 211 CYS A N 1
ATOM 1678 C CA . CYS A 1 214 ? -17.959 -48.473 9.797 1.00 32.37 211 CYS A CA 1
ATOM 1679 C C . CYS A 1 214 ? -17.776 -49.227 8.475 1.00 35.24 211 CYS A C 1
ATOM 1680 O O . CYS A 1 214 ? -16.782 -49.919 8.286 1.00 34.40 211 CYS A O 1
ATOM 1683 N N . LEU A 1 215 ? -18.724 -49.070 7.554 1.00 36.11 212 LEU A N 1
ATOM 1684 C CA . LEU A 1 215 ? -18.632 -49.734 6.255 1.00 33.23 212 LEU A CA 1
ATOM 1685 C C . LEU A 1 215 ? -18.215 -48.783 5.126 1.00 31.54 212 LEU A C 1
ATOM 1686 O O . LEU A 1 215 ? -18.505 -49.042 3.955 1.00 30.51 212 LEU A O 1
ATOM 1691 N N . GLY A 1 216 ? -17.542 -47.688 5.481 1.00 28.23 213 GLY A N 1
ATOM 1692 C CA . GLY A 1 216 ? -17.002 -46.769 4.496 1.00 29.24 213 GLY A CA 1
ATOM 1693 C C . GLY A 1 216 ? -17.975 -45.719 3.983 1.00 32.23 213 GLY A C 1
ATOM 1694 O O . GLY A 1 216 ? -17.776 -45.150 2.908 1.00 32.42 213 GLY A O 1
ATOM 1695 N N . GLY A 1 217 ? -19.025 -45.450 4.748 1.00 32.67 214 GLY A N 1
ATOM 1696 C CA . GLY A 1 217 ? -20.032 -44.494 4.319 1.00 33.82 214 GLY A CA 1
ATOM 1697 C C . GLY A 1 217 ? -20.644 -44.885 2.985 1.00 34.28 214 GLY A C 1
ATOM 1698 O O . GLY A 1 217 ? -20.919 -44.026 2.150 1.00 36.53 214 GLY A O 1
ATOM 1699 N N . GLY A 1 218 ? -20.821 -46.189 2.778 1.00 33.74 215 GLY A N 1
ATOM 1700 C CA . GLY A 1 218 ? -21.461 -46.716 1.585 1.00 33.14 215 GLY A CA 1
ATOM 1701 C C . GLY A 1 218 ? -20.524 -47.259 0.513 1.00 32.31 215 GLY A C 1
ATOM 1702 O O . GLY A 1 218 ? -20.955 -48.002 -0.375 1.00 32.44 215 GLY A O 1
ATOM 1703 N N A ARG A 1 219 ? -19.246 -46.898 0.611 0.56 31.09 216 ARG A N 1
ATOM 1704 N N B ARG A 1 219 ? -19.241 -46.921 0.605 0.44 31.17 216 ARG A N 1
ATOM 1705 C CA A ARG A 1 219 ? -18.269 -47.182 -0.438 0.56 32.50 216 ARG A CA 1
ATOM 1706 C CA B ARG A 1 219 ? -18.300 -47.195 -0.482 0.44 32.42 216 ARG A CA 1
ATOM 1707 C C A ARG A 1 219 ? -18.008 -48.680 -0.626 0.56 32.16 216 ARG A C 1
ATOM 1708 C C B ARG A 1 219 ? -17.938 -48.680 -0.632 0.44 32.14 216 ARG A C 1
ATOM 1709 O O A ARG A 1 219 ? -17.946 -49.165 -1.759 0.56 33.55 216 ARG A O 1
ATOM 1710 O O B ARG A 1 219 ? -17.726 -49.158 -1.747 0.44 33.64 216 ARG A O 1
ATOM 1725 N N . LEU A 1 220 ? -17.878 -49.408 0.478 1.00 29.80 217 LEU A N 1
ATOM 1726 C CA . LEU A 1 220 ? -17.588 -50.850 0.429 1.00 32.13 217 LEU A CA 1
ATOM 1727 C C . LEU A 1 220 ? -18.505 -51.611 -0.543 1.00 33.61 217 LEU A C 1
ATOM 1728 O O . LEU A 1 220 ? -18.040 -52.413 -1.362 1.00 32.77 217 LEU A O 1
ATOM 1733 N N . PHE A 1 221 ? -19.800 -51.306 -0.502 1.00 35.20 218 PHE A N 1
ATOM 1734 C CA . PHE A 1 221 ? -20.756 -51.981 -1.381 1.00 36.20 218 PHE A CA 1
ATOM 1735 C C . PHE A 1 221 ? -21.149 -51.177 -2.624 1.00 37.84 218 PHE A C 1
ATOM 1736 O O . PHE A 1 221 ? -21.470 -51.762 -3.656 1.00 37.73 218 PHE A O 1
ATOM 1744 N N . ASN A 1 222 ? -21.121 -49.849 -2.544 1.00 39.98 219 ASN A N 1
ATOM 1745 C CA . ASN A 1 222 ? -21.618 -49.029 -3.656 1.00 44.38 219 ASN A CA 1
ATOM 1746 C C . ASN A 1 222 ? -20.546 -48.340 -4.496 1.00 46.35 219 ASN A C 1
ATOM 1747 O O . ASN A 1 222 ? -20.860 -47.688 -5.493 1.00 49.34 219 ASN A O 1
ATOM 1752 N N . ASP A 1 223 ? -19.290 -48.450 -4.097 1.00 44.33 220 ASP A N 1
ATOM 1753 C CA . ASP A 1 223 ? -18.235 -47.847 -4.892 1.00 42.94 220 ASP A CA 1
ATOM 1754 C C . ASP A 1 223 ? -17.549 -48.951 -5.679 1.00 43.80 220 ASP A C 1
ATOM 1755 O O . ASP A 1 223 ? -16.884 -49.815 -5.102 1.00 43.66 220 ASP A O 1
ATOM 1760 N N . GLU A 1 224 ? -17.726 -48.915 -6.996 1.00 52.34 221 GLU A N 1
ATOM 1761 C CA . GLU A 1 224 ? -17.147 -49.917 -7.883 1.00 52.66 221 GLU A CA 1
ATOM 1762 C C . GLU A 1 224 ? -15.641 -50.038 -7.687 1.00 53.34 221 GLU A C 1
ATOM 1763 O O . GLU A 1 224 ? -15.058 -51.063 -8.005 1.00 55.51 221 GLU A O 1
ATOM 1769 N N . ALA A 1 225 ? -15.022 -48.995 -7.146 1.00 52.06 222 ALA A N 1
ATOM 1770 C CA . ALA A 1 225 ? -13.573 -48.953 -6.990 1.00 53.32 222 ALA A CA 1
ATOM 1771 C C . ALA A 1 225 ? -13.062 -49.853 -5.872 1.00 52.60 222 ALA A C 1
ATOM 1772 O O . ALA A 1 225 ? -11.905 -50.267 -5.886 1.00 55.46 222 ALA A O 1
ATOM 1774 N N A TYR A 1 226 ? -13.927 -50.135 -4.900 0.54 49.37 223 TYR A N 1
ATOM 1775 N N B TYR A 1 226 ? -13.917 -50.166 -4.906 0.46 49.35 223 TYR A N 1
ATOM 1776 C CA A TYR A 1 226 ? -13.574 -50.980 -3.762 0.54 45.88 223 TYR A CA 1
ATOM 1777 C CA B TYR A 1 226 ? -13.463 -50.912 -3.738 0.46 46.36 223 TYR A CA 1
ATOM 1778 C C A TYR A 1 226 ? -14.067 -52.414 -3.952 0.54 41.71 223 TYR A C 1
ATOM 1779 C C B TYR A 1 226 ? -13.632 -52.427 -3.857 0.46 42.67 223 TYR A C 1
ATOM 1780 O O A TYR A 1 226 ? -14.048 -53.219 -3.020 0.54 40.22 223 TYR A O 1
ATOM 1781 O O B TYR A 1 226 ? -13.931 -53.101 -2.869 0.46 40.04 223 TYR A O 1
ATOM 1798 N N A GLN A 1 227 ? -14.502 -52.724 -5.168 0.54 40.51 224 GLN A N 1
ATOM 1799 N N B GLN A 1 227 ? -13.426 -52.960 -5.059 0.46 41.43 224 GLN A N 1
ATOM 1800 C CA A GLN A 1 227 ? -15.119 -54.010 -5.471 0.54 39.45 224 GLN A CA 1
ATOM 1801 C CA B GLN A 1 227 ? -13.323 -54.406 -5.234 0.46 38.60 224 GLN A CA 1
ATOM 1802 C C A GLN A 1 227 ? -14.126 -55.187 -5.512 0.54 37.92 224 GLN A C 1
ATOM 1803 C C B GLN A 1 227 ? -12.228 -55.019 -4.352 0.46 36.70 224 GLN A C 1
ATOM 1804 O O A GLN A 1 227 ? -14.473 -56.299 -5.112 0.54 34.27 224 GLN A O 1
ATOM 1805 O O B GLN A 1 227 ? -12.521 -55.944 -3.591 0.46 35.23 224 GLN A O 1
ATOM 1816 N N A PRO A 1 228 ? -12.894 -54.964 -6.003 0.54 40.05 225 PRO A N 1
ATOM 1817 N N B PRO A 1 228 ? -10.973 -54.509 -4.436 0.46 37.73 225 PRO A N 1
ATOM 1818 C CA A PRO A 1 228 ? -11.935 -56.049 -5.753 0.54 40.47 225 PRO A CA 1
ATOM 1819 C CA B PRO A 1 228 ? -9.903 -55.202 -3.707 0.46 38.18 225 PRO A CA 1
ATOM 1820 C C A PRO A 1 228 ? -11.507 -56.119 -4.284 0.54 37.42 225 PRO A C 1
ATOM 1821 C C B PRO A 1 228 ? -10.205 -55.359 -2.220 0.46 36.69 225 PRO A C 1
ATOM 1822 O O A PRO A 1 228 ? -11.093 -57.183 -3.825 0.54 33.48 225 PRO A O 1
ATOM 1823 O O B PRO A 1 228 ? -9.847 -56.371 -1.634 0.46 36.98 225 PRO A O 1
ATOM 1830 N N A LEU A 1 229 ? -11.604 -55.004 -3.563 0.54 36.39 226 LEU A N 1
ATOM 1831 N N B LEU A 1 229 ? -10.892 -54.391 -1.628 0.46 35.26 226 LEU A N 1
ATOM 1832 C CA A LEU A 1 229 ? -11.287 -54.990 -2.133 0.54 35.95 226 LEU A CA 1
ATOM 1833 C CA B LEU A 1 229 ? -11.297 -54.526 -0.239 0.46 33.10 226 LEU A CA 1
ATOM 1834 C C A LEU A 1 229 ? -12.337 -55.790 -1.375 0.54 36.89 226 LEU A C 1
ATOM 1835 C C B LEU A 1 229 ? -12.395 -55.580 -0.102 0.46 34.22 226 LEU A C 1
ATOM 1836 O O A LEU A 1 229 ? -12.021 -56.569 -0.477 0.54 35.95 226 LEU A O 1
ATOM 1837 O O B LEU A 1 229 ? -12.336 -56.422 0.787 0.46 31.63 226 LEU A O 1
ATOM 1846 N N A ARG A 1 230 ? -13.593 -55.599 -1.757 0.54 39.19 227 ARG A N 1
ATOM 1847 N N B ARG A 1 230 ? -13.379 -55.544 -0.998 0.46 37.22 227 ARG A N 1
ATOM 1848 C CA A ARG A 1 230 ? -14.708 -56.354 -1.197 0.54 38.19 227 ARG A CA 1
ATOM 1849 C CA B ARG A 1 230 ? -14.547 -56.423 -0.899 0.46 37.92 227 ARG A CA 1
ATOM 1850 C C A ARG A 1 230 ? -14.455 -57.863 -1.320 0.54 40.36 227 ARG A C 1
ATOM 1851 C C B ARG A 1 230 ? -14.245 -57.904 -1.158 0.46 40.44 227 ARG A C 1
ATOM 1852 O O A ARG A 1 230 ? -14.959 -58.673 -0.538 0.54 39.13 227 ARG A O 1
ATOM 1853 O O B ARG A 1 230 ? -14.587 -58.758 -0.337 0.46 38.90 227 ARG A O 1
ATOM 1868 N N . GLN A 1 231 ? -13.626 -58.217 -2.295 1.00 44.83 228 GLN A N 1
ATOM 1869 C CA . GLN A 1 231 ? -13.281 -59.598 -2.590 1.00 51.53 228 GLN A CA 1
ATOM 1870 C C . GLN A 1 231 ? -12.232 -60.175 -1.622 1.00 50.41 228 GLN A C 1
ATOM 1871 O O . GLN A 1 231 ? -12.263 -61.369 -1.311 1.00 49.86 228 GLN A O 1
ATOM 1877 N N . GLU A 1 232 ? -11.315 -59.339 -1.140 1.00 49.49 229 GLU A N 1
ATOM 1878 C CA . GLU A 1 232 ? -10.347 -59.788 -0.137 1.00 50.87 229 GLU A CA 1
ATOM 1879 C C . GLU A 1 232 ? -11.028 -60.019 1.212 1.00 45.43 229 GLU A C 1
ATOM 1880 O O . GLU A 1 232 ? -10.656 -60.927 1.957 1.00 45.46 229 GLU A O 1
ATOM 1886 N N . LEU A 1 233 ? -12.030 -59.204 1.525 1.00 39.29 230 LEU A N 1
ATOM 1887 C CA . LEU A 1 233 ? -12.845 -59.445 2.709 1.00 35.50 230 LEU A CA 1
ATOM 1888 C C . LEU A 1 233 ? -13.616 -60.770 2.572 1.00 35.32 230 LEU A C 1
ATOM 1889 O O . LEU A 1 233 ? -13.837 -61.464 3.562 1.00 33.24 230 LEU A O 1
ATOM 1894 N N . SER A 1 234 ? -14.012 -61.114 1.347 1.00 36.04 231 SER A N 1
ATOM 1895 C CA . SER A 1 234 ? -14.707 -62.370 1.087 1.00 38.47 231 SER A CA 1
ATOM 1896 C C . SER A 1 234 ? -13.785 -63.562 1.292 1.00 39.14 231 SER A C 1
ATOM 1897 O O . SER A 1 234 ? -14.225 -64.635 1.710 1.00 39.14 231 SER A O 1
ATOM 1900 N N . VAL A 1 235 ? -12.508 -63.371 0.983 1.00 37.81 232 VAL A N 1
ATOM 1901 C CA . VAL A 1 235 ? -11.530 -64.435 1.137 1.00 41.58 232 VAL A CA 1
ATOM 1902 C C . VAL A 1 235 ? -11.282 -64.682 2.620 1.00 40.28 232 VAL A C 1
ATOM 1903 O O . VAL A 1 235 ? -11.173 -65.826 3.060 1.00 39.25 232 VAL A O 1
ATOM 1907 N N . ILE A 1 236 ? -11.211 -63.604 3.391 1.00 37.40 233 ILE A N 1
ATOM 1908 C CA . ILE A 1 236 ? -10.999 -63.710 4.831 1.00 39.92 233 ILE A CA 1
ATOM 1909 C C . ILE A 1 236 ? -12.258 -64.215 5.536 1.00 41.07 233 ILE A C 1
ATOM 1910 O O . ILE A 1 236 ? -12.180 -64.972 6.515 1.00 44.50 233 ILE A O 1
ATOM 1915 N N . ALA A 1 237 ? -13.415 -63.828 5.011 1.00 38.00 234 ALA A N 1
ATOM 1916 C CA . ALA A 1 237 ? -14.686 -64.338 5.504 1.00 38.34 234 ALA A CA 1
ATOM 1917 C C . ALA A 1 237 ? -14.727 -65.854 5.406 1.00 41.89 234 ALA A C 1
ATOM 1918 O O . ALA A 1 237 ? -15.120 -66.526 6.356 1.00 44.97 234 ALA A O 1
ATOM 1920 N N . GLN A 1 238 ? -14.317 -66.389 4.259 1.00 42.74 235 GLN A N 1
ATOM 1921 C CA . GLN A 1 238 ? -14.313 -67.840 4.052 1.00 48.04 235 GLN A CA 1
ATOM 1922 C C . GLN A 1 238 ? -13.357 -68.534 5.010 1.00 47.74 235 GLN A C 1
ATOM 1923 O O . GLN A 1 238 ? -13.642 -69.621 5.486 1.00 50.99 235 GLN A O 1
ATOM 1929 N N . GLU A 1 239 ? -12.218 -67.909 5.287 1.00 46.64 236 GLU A N 1
ATOM 1930 C CA . GLU A 1 239 ? -11.286 -68.438 6.283 1.00 52.93 236 GLU A CA 1
ATOM 1931 C C . GLU A 1 239 ? -11.892 -68.502 7.690 1.00 54.71 236 GLU A C 1
ATOM 1932 O O . GLU A 1 239 ? -11.643 -69.446 8.437 1.00 57.59 236 GLU A O 1
ATOM 1938 N N . LEU A 1 240 ? -12.667 -67.484 8.053 1.00 52.63 237 LEU A N 1
ATOM 1939 C CA . LEU A 1 240 ? -13.260 -67.404 9.385 1.00 52.81 237 LEU A CA 1
ATOM 1940 C C . LEU A 1 240 ? -14.616 -68.107 9.447 1.00 55.70 237 LEU A C 1
ATOM 1941 O O . LEU A 1 240 ? -15.223 -68.216 10.515 1.00 56.33 237 LEU A O 1
ATOM 1946 N N . ASN A 1 241 ? -15.069 -68.597 8.296 1.00 55.88 238 ASN A N 1
ATOM 1947 C CA . ASN A 1 241 ? -16.416 -69.135 8.146 1.00 58.63 238 ASN A CA 1
ATOM 1948 C C . ASN A 1 241 ? -17.465 -68.144 8.638 1.00 55.77 238 ASN A C 1
ATOM 1949 O O . ASN A 1 241 ? -18.385 -68.506 9.368 1.00 57.52 238 ASN A O 1
ATOM 1954 N N . ALA A 1 242 ? -17.297 -66.888 8.224 1.00 50.38 239 ALA A N 1
ATOM 1955 C CA . ALA A 1 242 ? -18.248 -65.814 8.490 1.00 47.22 239 ALA A CA 1
ATOM 1956 C C . ALA A 1 242 ? -19.294 -65.770 7.385 1.00 49.26 239 ALA A C 1
ATOM 1957 O O . ALA A 1 242 ? -18.975 -65.968 6.213 1.00 50.51 239 ALA A O 1
ATOM 1959 N N . SER A 1 243 ? -20.541 -65.505 7.755 1.00 51.08 240 SER A N 1
ATOM 1960 C CA . SER A 1 243 ? -21.640 -65.548 6.794 1.00 55.45 240 SER A CA 1
ATOM 1961 C C . SER A 1 243 ? -21.657 -64.341 5.852 1.00 52.57 240 SER A C 1
ATOM 1962 O O . SER A 1 243 ? -22.261 -64.392 4.777 1.00 53.21 240 SER A O 1
ATOM 1965 N N . SER A 1 244 ? -20.992 -63.259 6.248 1.00 49.44 241 SER A N 1
ATOM 1966 C CA . SER A 1 244 ? -20.946 -62.066 5.413 1.00 46.07 241 SER A CA 1
ATOM 1967 C C . SER A 1 244 ? -19.685 -61.261 5.685 1.00 43.26 241 SER A C 1
ATOM 1968 O O . SER A 1 244 ? -18.993 -61.481 6.677 1.00 44.27 241 SER A O 1
ATOM 1971 N N . ILE A 1 245 ? -19.388 -60.318 4.801 1.00 39.27 242 ILE A N 1
ATOM 1972 C CA . ILE A 1 245 ? -18.146 -59.578 4.916 1.00 38.83 242 ILE A CA 1
ATOM 1973 C C . ILE A 1 245 ? -18.265 -58.445 5.934 1.00 36.22 242 ILE A C 1
ATOM 1974 O O . ILE A 1 245 ? -17.274 -58.077 6.551 1.00 37.85 242 ILE A O 1
ATOM 1979 N N . GLU A 1 246 ? -19.466 -57.910 6.132 1.00 35.33 243 GLU A N 1
ATOM 1980 C CA . GLU A 1 246 ? -19.637 -56.856 7.130 1.00 39.32 243 GLU A CA 1
ATOM 1981 C C . GLU A 1 246 ? -19.241 -57.383 8.505 1.00 38.86 243 GLU A C 1
ATOM 1982 O O . GLU A 1 246 ? -18.728 -56.635 9.332 1.00 37.66 243 GLU A O 1
ATOM 1988 N N . GLN A 1 247 ? -19.455 -58.678 8.739 1.00 37.22 244 GLN A N 1
ATOM 1989 C CA . GLN A 1 247 ? -19.021 -59.299 9.988 1.00 37.76 244 GLN A CA 1
ATOM 1990 C C . GLN A 1 247 ? -17.514 -59.164 10.184 1.00 37.45 244 GLN A C 1
ATOM 1991 O O . GLN A 1 247 ? -17.032 -58.891 11.287 1.00 38.47 244 GLN A O 1
ATOM 1997 N N . VAL A 1 248 ? -16.779 -59.375 9.100 1.00 35.51 245 VAL A N 1
ATOM 1998 C CA . VAL A 1 248 ? -15.327 -59.275 9.108 1.00 32.61 245 VAL A CA 1
ATOM 1999 C C . VAL A 1 248 ? -14.884 -57.826 9.334 1.00 28.21 245 VAL A C 1
ATOM 2000 O O . VAL A 1 248 ? -13.894 -57.573 10.019 1.00 28.79 245 VAL A O 1
ATOM 2004 N N . VAL A 1 249 ? -15.621 -56.881 8.758 1.00 26.32 246 VAL A N 1
ATOM 2005 C CA . VAL A 1 249 ? -15.305 -55.461 8.937 1.00 26.41 246 VAL A CA 1
ATOM 2006 C C . VAL A 1 249 ? -15.518 -55.040 10.387 1.00 30.14 246 VAL A C 1
ATOM 2007 O O . VAL A 1 249 ? -14.663 -54.388 10.985 1.00 31.70 246 VAL A O 1
ATOM 2011 N N . TYR A 1 250 ? -16.669 -55.405 10.947 1.00 28.54 247 TYR A N 1
ATOM 2012 C CA . TYR A 1 250 ? -16.952 -55.101 12.344 1.00 28.37 247 TYR A CA 1
ATOM 2013 C C . TYR A 1 250 ? -15.912 -55.733 13.286 1.00 29.97 247 TYR A C 1
ATOM 2014 O O . TYR A 1 250 ? -15.458 -55.089 14.228 1.00 29.81 247 TYR A O 1
ATOM 2023 N N . ALA A 1 251 ? -15.536 -56.987 13.031 1.00 30.12 248 ALA A N 1
ATOM 2024 C CA . ALA A 1 251 ? -14.475 -57.643 13.799 1.00 27.35 248 ALA A CA 1
ATOM 2025 C C . ALA A 1 251 ? -13.134 -56.894 13.683 1.00 27.64 248 ALA A C 1
ATOM 2026 O O . ALA A 1 251 ? -12.351 -56.836 14.648 1.00 24.80 248 ALA A O 1
ATOM 2028 N N . TRP A 1 252 ? -12.884 -56.308 12.510 1.00 24.71 249 TRP A N 1
ATOM 2029 C CA . TRP A 1 252 ? -11.679 -55.520 12.264 1.00 26.47 249 TRP A CA 1
ATOM 2030 C C . TRP A 1 252 ? -11.625 -54.281 13.167 1.00 26.40 249 TRP A C 1
ATOM 2031 O O . TRP A 1 252 ? -10.572 -53.924 13.691 1.00 24.91 249 TRP A O 1
ATOM 2042 N N . ILE A 1 253 ? -12.774 -53.635 13.334 1.00 24.87 250 ILE A N 1
ATOM 2043 C CA . ILE A 1 253 ? -12.884 -52.437 14.163 1.00 25.58 250 ILE A CA 1
ATOM 2044 C C . ILE A 1 253 ? -12.793 -52.802 15.645 1.00 26.47 250 ILE A C 1
ATOM 2045 O O . ILE A 1 253 ? -12.053 -52.179 16.403 1.00 23.06 250 ILE A O 1
ATOM 2050 N N . LEU A 1 254 ? -13.522 -53.843 16.052 1.00 23.51 251 LEU A N 1
ATOM 2051 C CA . LEU A 1 254 ? -13.487 -54.318 17.446 1.00 25.42 251 LEU A CA 1
ATOM 2052 C C . LEU A 1 254 ? -12.093 -54.689 17.923 1.00 28.55 251 LEU A C 1
ATOM 2053 O O . LEU A 1 254 ? -11.821 -54.725 19.127 1.00 32.38 251 LEU A O 1
ATOM 2058 N N . ARG A 1 255 ? -11.228 -55.009 16.969 1.00 27.79 252 ARG A N 1
ATOM 2059 C CA . ARG A 1 255 ? -9.877 -55.482 17.247 1.00 28.72 252 ARG A CA 1
ATOM 2060 C C . ARG A 1 255 ? -8.967 -54.321 17.709 1.00 27.81 252 ARG A C 1
ATOM 2061 O O . ARG A 1 255 ? -7.913 -54.541 18.299 1.00 27.47 252 ARG A O 1
ATOM 2069 N N . LEU A 1 256 ? -9.386 -53.091 17.441 1.00 28.17 253 LEU A N 1
ATOM 2070 C CA . LEU A 1 256 ? -8.614 -51.918 17.855 1.00 27.03 253 LEU A CA 1
ATOM 2071 C C . LEU A 1 256 ? -8.496 -51.793 19.387 1.00 28.68 253 LEU A C 1
ATOM 2072 O O . LEU A 1 256 ? -9.470 -51.984 20.121 1.00 23.37 253 LEU A O 1
ATOM 2077 N N . PRO A 1 257 ? -7.298 -51.430 19.875 1.00 29.17 254 PRO A N 1
ATOM 2078 C CA . PRO A 1 257 ? -7.092 -51.406 21.332 1.00 27.42 254 PRO A CA 1
ATOM 2079 C C . PRO A 1 257 ? -7.786 -50.223 22.032 1.00 28.07 254 PRO A C 1
ATOM 2080 O O . PRO A 1 257 ? -7.834 -50.194 23.266 1.00 29.07 254 PRO A O 1
ATOM 2084 N N . SER A 1 258 ? -8.326 -49.273 21.270 1.00 25.12 255 SER A N 1
AT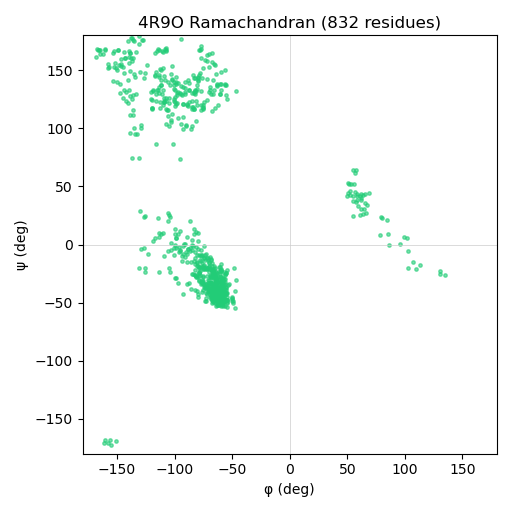OM 2085 C CA . SER A 1 258 ? -9.201 -48.263 21.882 1.00 28.09 255 SER A CA 1
ATOM 2086 C C . SER A 1 258 ? -10.592 -48.855 22.152 1.00 23.09 255 SER A C 1
ATOM 2087 O O . SER A 1 258 ? -11.425 -48.238 22.829 1.00 24.24 255 SER A O 1
ATOM 2090 N N . GLN A 1 259 ? -10.831 -50.054 21.625 1.00 23.83 256 GLN A N 1
ATOM 2091 C CA . GLN A 1 259 ? -12.073 -50.804 21.870 1.00 27.33 256 GLN A CA 1
ATOM 2092 C C . GLN A 1 259 ? -13.337 -50.042 21.462 1.00 26.43 256 GLN A C 1
ATOM 2093 O O . GLN A 1 259 ? -14.176 -49.718 22.301 1.00 26.63 256 GLN A O 1
ATOM 2099 N N . PRO A 1 260 ? -13.480 -49.761 20.165 1.00 25.63 257 PRO A N 1
ATOM 2100 C CA . PRO A 1 260 ? -14.610 -48.928 19.738 1.00 26.33 257 PRO A CA 1
ATOM 2101 C C . PRO A 1 260 ? -15.961 -49.633 19.828 1.00 26.09 257 PRO A C 1
ATOM 2102 O O . PRO A 1 260 ? -16.031 -50.866 19.842 1.00 29.29 257 PRO A O 1
ATOM 2106 N N . LEU A 1 261 ? -17.020 -48.830 19.906 1.00 27.30 258 LEU A N 1
ATOM 2107 C CA . LEU A 1 261 ? -18.412 -49.298 19.854 1.00 26.13 258 LEU A CA 1
ATOM 2108 C C . LEU A 1 261 ? -18.970 -48.950 18.477 1.00 26.10 258 LEU A C 1
ATOM 2109 O O . LEU A 1 261 ? -19.298 -47.784 18.224 1.00 27.77 258 LEU A O 1
ATOM 2114 N N . PRO A 1 262 ? -19.060 -49.941 17.572 1.00 24.60 259 PRO A N 1
ATOM 2115 C CA . PRO A 1 262 ? -19.473 -49.609 16.201 1.00 25.56 259 PRO A CA 1
ATOM 2116 C C . PRO A 1 262 ? -20.958 -49.249 16.113 1.00 28.16 259 PRO A C 1
ATOM 2117 O O . PRO A 1 262 ? -21.786 -49.826 16.816 1.00 31.67 259 PRO A O 1
ATOM 2121 N N . ILE A 1 263 ? -21.281 -48.272 15.274 1.00 28.12 260 ILE A N 1
ATOM 2122 C CA . ILE A 1 263 ? -22.667 -47.870 15.077 1.00 25.36 260 ILE A CA 1
ATOM 2123 C C . ILE A 1 263 ? -23.207 -48.542 13.830 1.00 26.65 260 ILE A C 1
ATOM 2124 O O . ILE A 1 263 ? -22.647 -48.395 12.749 1.00 28.61 260 ILE A O 1
ATOM 2129 N N . ILE A 1 264 ? -24.283 -49.306 13.998 1.00 31.15 261 ILE A N 1
ATOM 2130 C CA . ILE A 1 264 ? -24.993 -49.930 12.892 1.00 32.96 261 ILE A CA 1
ATOM 2131 C C . ILE A 1 264 ? -26.054 -48.970 12.349 1.00 34.87 261 ILE A C 1
ATOM 2132 O O . ILE A 1 264 ? -26.825 -48.404 13.117 1.00 35.06 261 ILE A O 1
ATOM 2137 N N . GLY A 1 265 ? -26.116 -48.807 11.031 1.00 36.62 262 GLY A N 1
ATOM 2138 C CA . GLY A 1 265 ? -27.062 -47.876 10.442 1.00 38.84 262 GLY A CA 1
ATOM 2139 C C . GLY A 1 265 ? -28.183 -48.466 9.603 1.00 44.11 262 GLY A C 1
ATOM 2140 O O . GLY A 1 265 ? -28.955 -47.720 8.988 1.00 47.24 262 GLY A O 1
ATOM 2141 N N . SER A 1 266 ? -28.292 -49.793 9.571 1.00 44.28 263 SER A N 1
ATOM 2142 C CA . SER A 1 266 ? -29.263 -50.444 8.687 1.00 47.80 263 SER A CA 1
ATOM 2143 C C . SER A 1 266 ? -30.616 -50.671 9.355 1.00 48.75 263 SER A C 1
ATOM 2144 O O . SER A 1 266 ? -30.688 -51.230 10.453 1.00 47.50 263 SER A O 1
ATOM 2147 N N . GLY A 1 267 ? -31.684 -50.256 8.675 1.00 49.41 264 GLY A N 1
ATOM 2148 C CA . GLY A 1 267 ? -33.034 -50.429 9.180 1.00 49.08 264 GLY A CA 1
ATOM 2149 C C . GLY A 1 267 ? -33.621 -51.802 8.900 1.00 51.81 264 GLY A C 1
ATOM 2150 O O . GLY A 1 267 ? -34.829 -52.010 9.036 1.00 52.65 264 GLY A O 1
ATOM 2151 N N . LYS A 1 268 ? -32.765 -52.736 8.496 1.00 51.72 265 LYS A N 1
ATOM 2152 C CA . LYS A 1 268 ? -33.188 -54.112 8.266 1.00 57.52 265 LYS A CA 1
ATOM 2153 C C . LYS A 1 268 ? -32.600 -55.003 9.355 1.00 56.15 265 LYS A C 1
ATOM 2154 O O . LYS A 1 268 ? -31.384 -55.038 9.566 1.00 54.16 265 LYS A O 1
ATOM 2160 N N . ILE A 1 269 ? -33.478 -55.702 10.064 1.00 59.14 266 ILE A N 1
ATOM 2161 C CA . ILE A 1 269 ? -33.108 -56.336 11.325 1.00 60.64 266 ILE A CA 1
ATOM 2162 C C . ILE A 1 269 ? -32.131 -57.496 11.141 1.00 62.85 266 ILE A C 1
ATOM 2163 O O . ILE A 1 269 ? -31.323 -57.772 12.025 1.00 61.97 266 ILE A O 1
ATOM 2168 N N . GLU A 1 270 ? -32.178 -58.152 9.987 1.00 65.22 267 GLU A N 1
ATOM 2169 C CA . GLU A 1 270 ? -31.270 -59.262 9.728 1.00 67.71 267 GLU A CA 1
ATOM 2170 C C . GLU A 1 270 ? -29.857 -58.786 9.404 1.00 64.02 267 GLU A C 1
ATOM 2171 O O . GLU A 1 270 ? -28.899 -59.548 9.523 1.00 62.62 267 GLU A O 1
ATOM 2177 N N . ARG A 1 271 ? -29.720 -57.527 9.006 1.00 62.55 268 ARG A N 1
ATOM 2178 C CA . ARG A 1 271 ? -28.394 -56.964 8.794 1.00 60.56 268 ARG A CA 1
ATOM 2179 C C . ARG A 1 271 ? -27.791 -56.556 10.137 1.00 54.40 268 ARG A C 1
ATOM 2180 O O . ARG A 1 271 ? -26.569 -56.534 10.309 1.00 51.98 268 ARG A O 1
ATOM 2188 N N . VAL A 1 272 ? -28.660 -56.225 11.087 1.00 52.38 269 VAL A N 1
ATOM 2189 C CA . VAL A 1 272 ? -28.238 -55.950 12.458 1.00 48.01 269 VAL A CA 1
ATOM 2190 C C . VAL A 1 272 ? -27.714 -57.221 13.110 1.00 50.04 269 VAL A C 1
ATOM 2191 O O . VAL A 1 272 ? -26.632 -57.236 13.682 1.00 48.47 269 VAL A O 1
ATOM 2195 N N . ARG A 1 273 ? -28.502 -58.288 13.022 1.00 55.89 270 ARG A N 1
ATOM 2196 C CA . ARG A 1 273 ? -28.136 -59.558 13.629 1.00 59.35 270 ARG A CA 1
ATOM 2197 C C . ARG A 1 273 ? -26.837 -60.083 13.033 1.00 59.13 270 ARG A C 1
ATOM 2198 O O . ARG A 1 273 ? -25.975 -60.601 13.749 1.00 56.46 270 ARG A O 1
ATOM 2206 N N . ALA A 1 274 ? -26.705 -59.931 11.719 1.00 61.91 271 ALA A N 1
ATOM 2207 C CA . ALA A 1 274 ? -25.505 -60.354 11.011 1.00 63.02 271 ALA A CA 1
ATOM 2208 C C . ALA A 1 274 ? -24.293 -59.642 11.581 1.00 59.94 271 ALA A C 1
ATOM 2209 O O . ALA A 1 274 ? -23.233 -60.233 11.761 1.00 60.57 271 ALA A O 1
ATOM 2211 N N . ALA A 1 275 ? -24.467 -58.363 11.878 1.00 58.03 272 ALA A N 1
ATOM 2212 C CA . ALA A 1 275 ? -23.406 -57.571 12.469 1.00 53.30 272 ALA A CA 1
ATOM 2213 C C . ALA A 1 275 ? -22.970 -58.121 13.824 1.00 48.74 272 ALA A C 1
ATOM 2214 O O . ALA A 1 275 ? -21.782 -58.202 14.114 1.00 49.03 272 ALA A O 1
ATOM 2216 N N . LEU A 1 276 ? -23.934 -58.505 14.648 1.00 48.46 273 LEU A N 1
ATOM 2217 C CA . LEU A 1 276 ? -23.652 -58.841 16.040 1.00 50.72 273 LEU A CA 1
ATOM 2218 C C . LEU A 1 276 ? -22.802 -60.108 16.228 1.00 53.59 273 LEU A C 1
ATOM 2219 O O . LEU A 1 276 ? -22.157 -60.274 17.262 1.00 56.65 273 LEU A O 1
ATOM 2224 N N . GLU A 1 277 ? -22.781 -60.989 15.233 1.00 51.22 274 GLU A N 1
ATOM 2225 C CA . GLU A 1 277 ? -21.955 -62.190 15.324 1.00 49.78 274 GLU A CA 1
ATOM 2226 C C . GLU A 1 277 ? -20.467 -61.887 15.123 1.00 43.85 274 GLU A C 1
ATOM 2227 O O . GLU A 1 277 ? -19.622 -62.779 15.202 1.00 41.52 274 GLU A O 1
ATOM 2233 N N . ALA A 1 278 ? -20.146 -60.621 14.873 1.00 39.82 275 ALA A N 1
ATOM 2234 C CA . ALA A 1 278 ? -18.752 -60.205 14.770 1.00 40.21 275 ALA A CA 1
ATOM 2235 C C . ALA A 1 278 ? -18.017 -60.378 16.099 1.00 42.11 275 ALA A C 1
ATOM 2236 O O . ALA A 1 278 ? -16.808 -60.622 16.114 1.00 42.80 275 ALA A O 1
ATOM 2238 N N . GLU A 1 279 ? -18.750 -60.255 17.205 1.00 43.79 276 GLU A N 1
ATOM 2239 C CA . GLU A 1 279 ? -18.187 -60.465 18.542 1.00 48.71 276 GLU A CA 1
ATOM 2240 C C . GLU A 1 279 ? -17.530 -61.843 18.707 1.00 49.61 276 GLU A C 1
ATOM 2241 O O . GLU A 1 279 ? -16.582 -61.992 19.476 1.00 51.48 276 GLU A O 1
ATOM 2247 N N . THR A 1 280 ? -18.025 -62.839 17.978 1.00 48.74 277 THR A N 1
ATOM 2248 C CA . THR A 1 280 ? -17.524 -64.208 18.106 1.00 50.55 277 THR A CA 1
ATOM 2249 C C . THR A 1 280 ? -16.412 -64.543 17.111 1.00 49.50 277 THR A C 1
ATOM 2250 O O . THR A 1 280 ? -15.892 -65.662 17.106 1.00 50.96 277 THR A O 1
ATOM 2254 N N . LEU A 1 281 ? -16.063 -63.579 16.265 1.00 48.42 278 LEU A N 1
ATOM 2255 C CA . LEU A 1 281 ? -15.071 -63.793 15.222 1.00 47.51 278 LEU A CA 1
ATOM 2256 C C . LEU A 1 281 ? -13.649 -63.643 15.765 1.00 48.50 278 LEU A C 1
ATOM 2257 O O . LEU A 1 281 ? -13.341 -62.689 16.478 1.00 45.38 278 LEU A O 1
ATOM 2262 N N . SER A 1 282 ? -12.794 -64.605 15.433 1.00 51.97 279 SER A N 1
ATOM 2263 C CA . SER A 1 282 ? -11.417 -64.609 15.908 1.00 51.78 279 SER A CA 1
ATOM 2264 C C . SER A 1 282 ? -10.477 -64.122 14.815 1.00 46.20 279 SER A C 1
ATOM 2265 O O . SER A 1 282 ? -9.927 -64.911 14.052 1.00 47.09 279 SER A O 1
ATOM 2268 N N . LEU A 1 283 ? -10.310 -62.810 14.738 1.00 42.22 280 LEU A N 1
ATOM 2269 C CA . LEU A 1 283 ? -9.461 -62.207 13.726 1.00 41.24 280 LEU A CA 1
ATOM 2270 C C . LEU A 1 283 ? -7.996 -62.268 14.157 1.00 40.17 280 LEU A C 1
ATOM 2271 O O . LEU A 1 283 ? -7.644 -61.789 15.235 1.00 42.63 280 LEU A O 1
ATOM 2276 N N . THR A 1 284 ? -7.146 -62.870 13.330 1.00 39.30 281 THR A N 1
ATOM 2277 C CA . THR A 1 284 ? -5.719 -62.933 13.632 1.00 38.39 281 THR A CA 1
ATOM 2278 C C . THR A 1 284 ? -5.064 -61.592 13.314 1.00 34.59 281 THR A C 1
ATOM 2279 O O . THR A 1 284 ? -5.681 -60.733 12.666 1.00 30.19 281 THR A O 1
ATOM 2283 N N . ARG A 1 285 ? -3.828 -61.398 13.771 1.00 33.93 282 ARG A N 1
ATOM 2284 C CA . ARG A 1 285 ? -3.136 -60.150 13.454 1.00 35.16 282 ARG A CA 1
ATOM 2285 C C . ARG A 1 285 ? -2.907 -60.100 11.948 1.00 33.68 282 ARG A C 1
ATOM 2286 O O . ARG A 1 285 ? -3.134 -59.075 11.308 1.00 32.45 282 ARG A O 1
ATOM 2294 N N . GLN A 1 286 ? -2.488 -61.226 11.378 1.00 30.71 283 GLN A N 1
ATOM 2295 C CA . GLN A 1 286 ? -2.180 -61.251 9.956 1.00 32.40 283 GLN A CA 1
ATOM 2296 C C . GLN A 1 286 ? -3.432 -60.969 9.137 1.00 33.33 283 GLN A C 1
ATOM 2297 O O . GLN A 1 286 ? -3.384 -60.215 8.172 1.00 32.92 283 GLN A O 1
ATOM 2303 N N . GLN A 1 287 ? -4.563 -61.525 9.547 1.00 35.04 284 GLN A N 1
ATOM 2304 C CA . GLN A 1 287 ? -5.811 -61.216 8.867 1.00 35.34 284 GLN A CA 1
ATOM 2305 C C . GLN A 1 287 ? -6.120 -59.725 8.990 1.00 33.19 284 GLN A C 1
ATOM 2306 O O . GLN A 1 287 ? -6.499 -59.090 8.009 1.00 32.03 284 GLN A O 1
ATOM 2312 N N . TRP A 1 288 ? -5.933 -59.165 10.184 1.00 30.60 285 TRP A N 1
ATOM 2313 C CA . TRP A 1 288 ? -6.192 -57.745 10.400 1.00 29.06 285 TRP A CA 1
ATOM 2314 C C . TRP A 1 288 ? -5.336 -56.872 9.486 1.00 32.03 285 TRP A C 1
ATOM 2315 O O . TRP A 1 288 ? -5.816 -55.879 8.939 1.00 31.36 285 TRP A O 1
ATOM 2326 N N . PHE A 1 289 ? -4.069 -57.244 9.319 1.00 30.13 286 PHE A N 1
ATOM 2327 C CA . PHE A 1 289 ? -3.144 -56.430 8.534 1.00 30.26 286 PHE A CA 1
ATOM 2328 C C . PHE A 1 289 ? -3.348 -56.630 7.030 1.00 31.27 286 PHE A C 1
ATOM 2329 O O . PHE A 1 289 ? -3.132 -55.711 6.241 1.00 31.12 286 PHE A O 1
ATOM 2337 N N . ARG A 1 290 ? -3.786 -57.824 6.636 1.00 31.63 287 ARG A N 1
ATOM 2338 C CA . ARG A 1 290 ? -4.125 -58.092 5.237 1.00 31.87 287 ARG A CA 1
ATOM 2339 C C . ARG A 1 290 ? -5.270 -57.201 4.788 1.00 33.16 287 ARG A C 1
ATOM 2340 O O . ARG A 1 290 ? -5.299 -56.718 3.653 1.00 35.70 287 ARG A O 1
ATOM 2348 N N . ILE A 1 291 ? -6.223 -57.005 5.692 1.00 32.97 288 ILE A N 1
ATOM 2349 C CA . ILE A 1 291 ? -7.395 -56.183 5.423 1.00 31.82 288 ILE A CA 1
ATOM 2350 C C . ILE A 1 291 ? -6.979 -54.732 5.270 1.00 31.01 288 ILE A C 1
ATOM 2351 O O . ILE A 1 291 ? -7.461 -54.032 4.378 1.00 31.32 288 ILE A O 1
ATOM 2356 N N . ARG A 1 292 ? -6.072 -54.300 6.140 1.00 28.26 289 ARG A N 1
ATOM 2357 C CA . ARG A 1 292 ? -5.573 -52.928 6.142 1.00 31.18 289 ARG A CA 1
ATOM 2358 C C . ARG A 1 292 ? -4.857 -52.626 4.836 1.00 34.91 289 ARG A C 1
ATOM 2359 O O . ARG A 1 292 ? -5.093 -51.585 4.209 1.00 35.03 289 ARG A O 1
ATOM 2367 N N . LYS A 1 293 ? -3.982 -53.549 4.440 1.00 35.70 290 LYS A N 1
ATOM 2368 C CA . LYS A 1 293 ? -3.204 -53.443 3.212 1.00 38.18 290 LYS A CA 1
ATOM 2369 C C . LYS A 1 293 ? -4.083 -53.452 1.966 1.00 38.97 290 LYS A C 1
ATOM 2370 O O . LYS A 1 293 ? -3.849 -52.685 1.038 1.00 43.37 290 LYS A O 1
ATOM 2376 N N . ALA A 1 294 ? -5.096 -54.312 1.942 1.00 38.72 291 ALA A N 1
ATOM 2377 C CA . ALA A 1 294 ? -5.959 -54.428 0.768 1.00 39.23 291 ALA A CA 1
ATOM 2378 C C . ALA A 1 294 ? -6.809 -53.173 0.570 1.00 37.53 291 ALA A C 1
ATOM 2379 O O . ALA A 1 294 ? -7.214 -52.856 -0.548 1.00 37.48 291 ALA A O 1
ATOM 2381 N N . ALA A 1 295 ? -7.072 -52.465 1.664 1.00 33.86 292 ALA A N 1
ATOM 2382 C CA . ALA A 1 295 ? -7.876 -51.252 1.619 1.00 34.91 292 ALA A CA 1
ATOM 2383 C C . ALA A 1 295 ? -7.050 -50.040 1.200 1.00 41.36 292 ALA A C 1
ATOM 2384 O O . ALA A 1 295 ? -7.528 -49.186 0.456 1.00 46.46 292 ALA A O 1
ATOM 2386 N N . LEU A 1 296 ? -5.818 -49.963 1.687 1.00 40.75 293 LEU A N 1
ATOM 2387 C CA . LEU A 1 296 ? -4.920 -48.867 1.336 1.00 44.10 293 L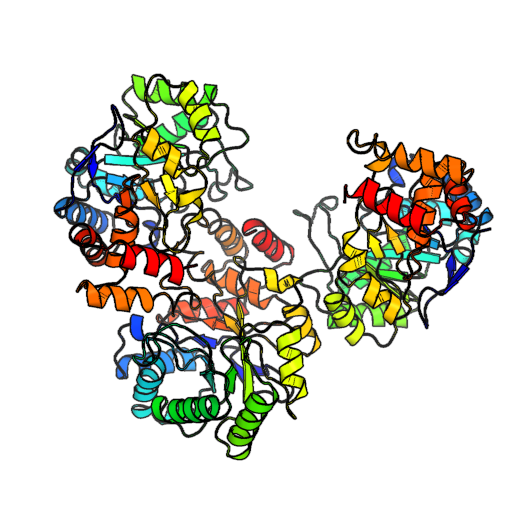EU A CA 1
ATOM 2388 C C . LEU A 1 296 ? -4.707 -48.794 -0.174 1.00 45.99 293 LEU A C 1
ATOM 2389 O O . LEU A 1 296 ? -3.618 -48.492 -0.643 1.00 48.36 293 LEU A O 1
ATOM 2394 N N . MET B 1 4 ? -38.779 -40.878 -24.013 1.00 47.98 1 MET B N 1
ATOM 2395 C CA . MET B 1 4 ? -37.627 -41.750 -24.230 1.00 48.23 1 MET B CA 1
ATOM 2396 C C . MET B 1 4 ? -36.287 -41.036 -24.003 1.00 48.10 1 MET B C 1
ATOM 2397 O O . MET B 1 4 ? -36.167 -39.830 -24.206 1.00 51.04 1 MET B O 1
ATOM 2402 N N . VAL B 1 5 ? -35.283 -41.800 -23.591 1.00 45.77 2 VAL B N 1
ATOM 2403 C CA . VAL B 1 5 ? -33.935 -41.280 -23.421 1.00 43.12 2 VAL B CA 1
ATOM 2404 C C . VAL B 1 5 ? -33.344 -40.887 -24.777 1.00 45.96 2 VAL B C 1
ATOM 2405 O O . VAL B 1 5 ? -33.581 -41.563 -25.778 1.00 47.98 2 VAL B O 1
ATOM 2409 N N . GLN B 1 6 ? -32.600 -39.784 -24.809 1.00 46.47 3 GLN B N 1
ATOM 2410 C CA . GLN B 1 6 ? -31.953 -39.322 -26.035 1.00 50.00 3 GLN B CA 1
ATOM 2411 C C . GLN B 1 6 ? -30.972 -40.349 -26.610 1.00 47.00 3 GLN B C 1
ATOM 2412 O O . GLN B 1 6 ? -30.365 -41.127 -25.873 1.00 43.79 3 GLN B O 1
ATOM 2418 N N . ARG B 1 7 ? -30.845 -40.350 -27.934 1.00 47.62 4 ARG B N 1
ATOM 2419 C CA . ARG B 1 7 ? -29.828 -41.132 -28.632 1.00 46.94 4 ARG B CA 1
ATOM 2420 C C . ARG B 1 7 ? -28.588 -40.255 -28.798 1.00 46.14 4 ARG B C 1
ATOM 2421 O O . ARG B 1 7 ? -28.700 -39.064 -29.095 1.00 47.61 4 ARG B O 1
ATOM 2429 N N . VAL B 1 8 ? -27.409 -40.843 -28.608 1.00 43.08 5 VAL B N 1
ATOM 2430 C CA . VAL B 1 8 ? -26.174 -40.078 -28.546 1.00 38.36 5 VAL B CA 1
ATOM 2431 C C . VAL B 1 8 ? -24.980 -40.822 -29.165 1.00 36.31 5 VAL B C 1
ATOM 2432 O O . VAL B 1 8 ? -24.698 -41.961 -28.806 1.00 34.27 5 VAL B O 1
ATOM 2436 N N . THR B 1 9 ? -24.295 -40.174 -30.105 1.00 34.97 6 THR B N 1
ATOM 2437 C CA . THR B 1 9 ? -23.037 -40.700 -30.640 1.00 35.67 6 THR B CA 1
ATOM 2438 C C . THR B 1 9 ? -21.886 -40.279 -29.727 1.00 34.13 6 THR B C 1
ATOM 2439 O O . THR B 1 9 ? -21.624 -39.090 -29.580 1.00 31.79 6 THR B O 1
ATOM 2443 N N . ILE B 1 10 ? -21.202 -41.240 -29.104 1.00 32.94 7 ILE B N 1
ATOM 2444 C CA . ILE B 1 10 ? -20.261 -40.889 -28.033 1.00 33.49 7 ILE B CA 1
ATOM 2445 C C . ILE B 1 10 ? -18.880 -40.444 -28.495 1.00 30.53 7 ILE B C 1
ATOM 2446 O O . ILE B 1 10 ? -18.100 -39.920 -27.699 1.00 32.80 7 ILE B O 1
ATOM 2451 N N . ALA B 1 11 ? -18.580 -40.636 -29.771 1.00 31.59 8 ALA B N 1
ATOM 2452 C CA . ALA B 1 11 ? -17.250 -40.340 -30.299 1.00 33.34 8 ALA B CA 1
ATOM 2453 C C . ALA B 1 11 ? -17.356 -40.230 -31.817 1.00 35.15 8 ALA B C 1
ATOM 2454 O O . ALA B 1 11 ? -18.321 -40.750 -32.380 1.00 36.18 8 ALA B O 1
ATOM 2456 N N A PRO B 1 12 ? -16.357 -39.606 -32.466 0.65 35.61 9 PRO B N 1
ATOM 2457 N N B PRO B 1 12 ? -16.411 -39.524 -32.478 0.35 35.86 9 PRO B N 1
ATOM 2458 C CA A PRO B 1 12 ? -16.305 -39.613 -33.933 0.65 38.07 9 PRO B CA 1
ATOM 2459 C CA B PRO B 1 12 ? -16.516 -39.183 -33.908 0.35 38.13 9 PRO B CA 1
ATOM 2460 C C A PRO B 1 12 ? -16.198 -41.033 -34.479 0.65 38.77 9 PRO B C 1
ATOM 2461 C C B PRO B 1 12 ? -17.117 -40.268 -34.808 0.35 39.18 9 PRO B C 1
ATOM 2462 O O A PRO B 1 12 ? -15.283 -41.785 -34.106 0.65 36.47 9 PRO B O 1
ATOM 2463 O O B PRO B 1 12 ? -18.169 -40.049 -35.415 0.35 40.54 9 PRO B O 1
ATOM 2470 N N A GLN B 1 13 ? -17.161 -41.388 -35.328 0.65 39.37 10 GLN B N 1
ATOM 2471 N N B GLN B 1 13 ? -16.461 -41.419 -34.884 0.35 38.90 10 GLN B N 1
ATOM 2472 C CA A GLN B 1 13 ? -17.259 -42.719 -35.920 0.65 39.78 10 GLN B CA 1
ATOM 2473 C CA B GLN B 1 13 ? -16.987 -42.546 -35.644 0.35 39.52 10 GLN B CA 1
ATOM 2474 C C A GLN B 1 13 ? -17.468 -43.765 -34.831 0.65 38.56 10 GLN B C 1
ATOM 2475 C C B GLN B 1 13 ? -17.433 -43.651 -34.696 0.35 38.32 10 GLN B C 1
ATOM 2476 O O A GLN B 1 13 ? -17.216 -44.954 -35.029 0.65 39.04 10 GLN B O 1
ATOM 2477 O O B GLN B 1 13 ? -17.501 -44.821 -35.070 0.35 38.84 10 GLN B O 1
ATOM 2488 N N A GLY B 1 14 ? -17.939 -43.308 -33.676 0.65 36.88 11 GLY B N 1
ATOM 2489 N N B GLY B 1 14 ? -17.741 -43.265 -33.463 0.35 36.47 11 GLY B N 1
ATOM 2490 C CA A GLY B 1 14 ? -18.225 -44.195 -32.566 0.65 34.05 11 GLY B CA 1
ATOM 2491 C CA B GLY B 1 14 ? -18.150 -44.217 -32.447 0.35 34.09 11 GLY B CA 1
ATOM 2492 C C A GLY B 1 14 ? -19.676 -44.628 -32.585 0.65 34.33 11 GLY B C 1
ATOM 2493 C C B GLY B 1 14 ? -19.611 -44.611 -32.547 0.35 34.17 11 GLY B C 1
ATOM 2494 O O A GLY B 1 14 ? -20.455 -44.186 -33.428 0.65 35.12 11 GLY B O 1
ATOM 2495 O O B GLY B 1 14 ? -20.337 -44.125 -33.413 0.35 35.24 11 GLY B O 1
ATOM 2496 N N . PRO B 1 15 ? -20.057 -45.493 -31.642 1.00 32.84 12 PRO B N 1
ATOM 2497 C CA . PRO B 1 15 ? -21.429 -46.012 -31.648 1.00 32.08 12 PRO B CA 1
ATOM 2498 C C . PRO B 1 15 ? -22.472 -45.036 -31.103 1.00 31.12 12 PRO B C 1
ATOM 2499 O O . PRO B 1 15 ? -22.152 -44.082 -30.392 1.00 30.01 12 PRO B O 1
ATOM 2503 N N . GLU B 1 16 ? -23.727 -45.305 -31.436 1.00 32.49 13 GLU B N 1
ATOM 2504 C CA . GLU B 1 16 ? -24.840 -44.579 -30.851 1.00 32.85 13 GLU B CA 1
ATOM 2505 C C . GLU B 1 16 ? -25.302 -45.271 -29.565 1.00 31.63 13 GLU B C 1
ATOM 2506 O O . GLU B 1 16 ? -25.678 -46.443 -29.575 1.00 29.11 13 GLU B O 1
ATOM 2512 N N . PHE B 1 17 ? -25.241 -44.539 -28.458 1.00 30.14 14 PHE B N 1
ATOM 2513 C CA . PHE B 1 17 ? -25.690 -45.037 -27.166 1.00 29.48 14 PHE B CA 1
ATOM 2514 C C . PHE B 1 17 ? -26.911 -44.275 -26.662 1.00 31.55 14 PHE B C 1
ATOM 2515 O O . PHE B 1 17 ? -27.265 -43.206 -27.184 1.00 31.10 14 PHE B O 1
ATOM 2523 N N . SER B 1 18 ? -27.546 -44.807 -25.626 1.00 31.36 15 SER B N 1
ATOM 2524 C CA . SER B 1 18 ? -28.506 -44.000 -24.877 1.00 30.80 15 SER B CA 1
ATOM 2525 C C . SER B 1 18 ? -27.711 -43.106 -23.917 1.00 30.20 15 SER B C 1
ATOM 2526 O O . SER B 1 18 ? -26.704 -43.534 -23.360 1.00 30.78 15 SER B O 1
ATOM 2529 N N . ARG B 1 19 ? -28.161 -41.864 -23.754 1.00 30.86 16 ARG B N 1
ATOM 2530 C CA . ARG B 1 19 ? -27.484 -40.875 -22.924 1.00 31.63 16 ARG B CA 1
ATOM 2531 C C . ARG B 1 19 ? -27.267 -41.366 -21.500 1.00 29.97 16 ARG B C 1
ATOM 2532 O O . ARG B 1 19 ? -26.246 -41.081 -20.887 1.00 31.27 16 ARG B O 1
ATOM 2540 N N . PHE B 1 20 ? -28.236 -42.103 -20.978 1.00 30.40 17 PHE B N 1
ATOM 2541 C CA . PHE B 1 20 ? -28.067 -42.801 -19.708 1.00 31.25 17 PHE B CA 1
ATOM 2542 C C . PHE B 1 20 ? -27.765 -44.277 -19.970 1.00 29.44 17 PHE B C 1
ATOM 2543 O O . PHE B 1 20 ? -28.387 -44.901 -20.829 1.00 30.37 17 PHE B O 1
ATOM 2551 N N . VAL B 1 21 ? -26.807 -44.816 -19.222 1.00 29.85 18 VAL B N 1
ATOM 2552 C CA . VAL B 1 21 ? -26.347 -46.196 -19.364 1.00 29.10 18 VAL B CA 1
ATOM 2553 C C . VAL B 1 21 ? -26.748 -47.037 -18.136 1.00 28.81 18 VAL B C 1
ATOM 2554 O O . VAL B 1 21 ? -26.649 -46.572 -16.996 1.00 29.19 18 VAL B O 1
ATOM 2558 N N . MET B 1 22 ? -27.215 -48.266 -18.351 1.00 28.56 19 MET B N 1
ATOM 2559 C CA . MET B 1 22 ? -27.565 -49.122 -17.211 1.00 26.28 19 MET B CA 1
ATOM 2560 C C . MET B 1 22 ? -26.341 -49.923 -16.758 1.00 26.86 19 MET B C 1
ATOM 2561 O O . MET B 1 22 ? -25.775 -50.690 -17.541 1.00 29.83 19 MET B O 1
ATOM 2566 N N . GLY B 1 23 ? -25.926 -49.751 -15.504 1.00 25.12 20 GLY B N 1
ATOM 2567 C CA . GLY B 1 23 ? -24.739 -50.444 -15.003 1.00 28.19 20 GLY B CA 1
ATOM 2568 C C . GLY B 1 23 ? -25.063 -51.722 -14.233 1.00 29.82 20 GLY B C 1
ATOM 2569 O O . GLY B 1 23 ? -25.915 -51.716 -13.346 1.00 31.26 20 GLY B O 1
ATOM 2570 N N . TYR B 1 24 ? -24.379 -52.817 -14.556 1.00 27.36 21 TYR B N 1
ATOM 2571 C CA . TYR B 1 24 ? -24.716 -54.100 -13.950 1.00 30.74 21 TYR B CA 1
ATOM 2572 C C . TYR B 1 24 ? -23.657 -54.645 -12.990 1.00 31.10 21 TYR B C 1
ATOM 2573 O O . TYR B 1 24 ? -23.640 -55.829 -12.695 1.00 25.70 21 TYR B O 1
ATOM 2582 N N A TRP B 1 25 ? -22.789 -53.783 -12.479 0.45 30.66 22 TRP B N 1
ATOM 2583 N N B TRP B 1 25 ? -22.808 -53.765 -12.464 0.55 30.55 22 TRP B N 1
ATOM 2584 C CA A TRP B 1 25 ? -21.712 -54.277 -11.628 0.45 31.46 22 TRP B CA 1
ATOM 2585 C CA B TRP B 1 25 ? -21.711 -54.214 -11.608 0.55 31.76 22 TRP B CA 1
ATOM 2586 C C A TRP B 1 25 ? -22.241 -54.819 -10.296 0.45 32.06 22 TRP B C 1
ATOM 2587 C C B TRP B 1 25 ? -22.230 -54.786 -10.287 0.55 32.00 22 TRP B C 1
ATOM 2588 O O A TRP B 1 25 ? -21.578 -55.629 -9.649 0.45 32.40 22 TRP B O 1
ATOM 2589 O O B TRP B 1 25 ? -21.555 -55.594 -9.648 0.55 32.38 22 TRP B O 1
ATOM 2610 N N . ARG B 1 26 ? -23.444 -54.401 -9.909 1.00 32.57 23 ARG B N 1
ATOM 2611 C CA . ARG B 1 26 ? -24.058 -54.874 -8.658 1.00 32.65 23 ARG B CA 1
ATOM 2612 C C . ARG B 1 26 ? -25.137 -55.942 -8.852 1.00 32.52 23 ARG B C 1
ATOM 2613 O O . ARG B 1 26 ? -25.847 -56.300 -7.905 1.00 32.98 23 ARG B O 1
ATOM 2621 N N . LEU B 1 27 ? -25.254 -56.443 -10.077 1.00 31.43 24 LEU B N 1
ATOM 2622 C CA . LEU B 1 27 ? -26.311 -57.378 -10.443 1.00 31.75 24 LEU B CA 1
ATOM 2623 C C . LEU B 1 27 ? -26.496 -58.534 -9.451 1.00 32.02 24 LEU B C 1
ATOM 2624 O O . LEU B 1 27 ? -27.624 -58.914 -9.158 1.00 34.18 24 LEU B O 1
ATOM 2629 N N . MET B 1 28 ? -25.400 -59.083 -8.934 1.00 31.24 25 MET B N 1
ATOM 2630 C CA . MET B 1 28 ? -25.494 -60.231 -8.025 1.00 35.58 25 MET B CA 1
ATOM 2631 C C . MET B 1 28 ? -26.085 -59.846 -6.672 1.00 38.58 25 MET B C 1
ATOM 2632 O O . MET B 1 28 ? -26.614 -60.694 -5.962 1.00 41.63 25 MET B O 1
ATOM 2637 N N . ASP B 1 29 ? -25.988 -58.572 -6.306 1.00 38.09 26 ASP B N 1
ATOM 2638 C CA . ASP B 1 29 ? -26.526 -58.132 -5.021 1.00 39.60 26 ASP B CA 1
ATOM 2639 C C . ASP B 1 29 ? -28.037 -57.910 -5.090 1.00 42.59 26 ASP B C 1
ATOM 2640 O O . ASP B 1 29 ? -28.691 -57.788 -4.057 1.00 44.43 26 ASP B O 1
ATOM 2645 N N . TRP B 1 30 ? -28.587 -57.842 -6.302 1.00 42.59 27 TRP B N 1
ATOM 2646 C CA . TRP B 1 30 ? -30.029 -57.614 -6.481 1.00 43.73 27 TRP B CA 1
ATOM 2647 C C . TRP B 1 30 ? -30.874 -58.867 -6.238 1.00 48.15 27 TRP B C 1
ATOM 2648 O O . TRP B 1 30 ? -32.101 -58.778 -6.125 1.00 50.54 27 TRP B O 1
ATOM 2659 N N . ASN B 1 31 ? -30.223 -60.027 -6.176 1.00 48.05 28 ASN B N 1
ATOM 2660 C CA . ASN B 1 31 ? -30.914 -61.306 -6.010 1.00 50.54 28 ASN B CA 1
ATOM 2661 C C . ASN B 1 31 ? -32.058 -61.536 -7.004 1.00 51.22 28 ASN B C 1
ATOM 2662 O O . ASN B 1 31 ? -33.179 -61.864 -6.605 1.00 55.96 28 ASN B O 1
ATOM 2667 N N . MET B 1 32 ? -31.771 -61.372 -8.291 1.00 47.51 29 MET B N 1
ATOM 2668 C CA . MET B 1 32 ? -32.752 -61.608 -9.345 1.00 47.40 29 MET B CA 1
ATOM 2669 C C . MET B 1 32 ? -32.590 -62.980 -9.992 1.00 47.44 29 MET B C 1
ATOM 2670 O O . MET B 1 32 ? -31.466 -63.478 -10.160 1.00 46.17 29 MET B O 1
ATOM 2675 N N . SER B 1 33 ? -33.723 -63.580 -10.351 1.00 46.20 30 SER B N 1
ATOM 2676 C CA . SER B 1 33 ? -33.748 -64.757 -11.212 1.00 45.90 30 SER B CA 1
ATOM 2677 C C . SER B 1 33 ? -33.510 -64.302 -12.643 1.00 44.70 30 SER B C 1
ATOM 2678 O O . SER B 1 33 ? -33.584 -63.107 -12.930 1.00 41.60 30 SER B O 1
ATOM 2681 N N . ALA B 1 34 ? -33.253 -65.245 -13.546 1.00 44.08 31 ALA B N 1
ATOM 2682 C CA . ALA B 1 34 ? -33.074 -64.892 -14.948 1.00 44.72 31 ALA B CA 1
ATOM 2683 C C . ALA B 1 34 ? -34.347 -64.245 -15.487 1.00 44.38 31 ALA B C 1
ATOM 2684 O O . ALA B 1 34 ? -34.295 -63.261 -16.227 1.00 42.40 31 ALA B O 1
ATOM 2686 N N . ARG B 1 35 ? -35.487 -64.806 -15.093 1.00 43.10 32 ARG B N 1
ATOM 2687 C CA . ARG B 1 35 ? -36.793 -64.308 -15.503 1.00 45.54 32 ARG B CA 1
ATOM 2688 C C . ARG B 1 35 ? -37.050 -62.888 -14.993 1.00 45.94 32 ARG B C 1
ATOM 2689 O O . ARG B 1 35 ? -37.618 -62.055 -15.699 1.00 44.73 32 ARG B O 1
ATOM 2697 N N . GLN B 1 36 ? -36.630 -62.621 -13.760 1.00 47.34 33 GLN B N 1
ATOM 2698 C CA . GLN B 1 36 ? -36.759 -61.294 -13.175 1.00 44.55 33 GLN B CA 1
ATOM 2699 C C . GLN B 1 36 ? -35.853 -60.294 -13.884 1.00 42.98 33 GLN B C 1
ATOM 2700 O O . GLN B 1 36 ? -36.250 -59.154 -14.126 1.00 41.85 33 GLN B O 1
ATOM 2706 N N . LEU B 1 37 ? -34.640 -60.726 -14.216 1.00 35.21 34 LEU B N 1
ATOM 2707 C CA . LEU B 1 37 ? -33.697 -59.877 -14.931 1.00 34.81 34 LEU B CA 1
ATOM 2708 C C . LEU B 1 37 ? -34.212 -59.518 -16.322 1.00 35.43 34 LEU B C 1
ATOM 2709 O O . LEU B 1 37 ? -34.035 -58.385 -16.781 1.00 34.29 34 LEU B O 1
ATOM 2714 N N . VAL B 1 38 ? -34.848 -60.481 -16.985 1.00 38.72 35 VAL B N 1
ATOM 2715 C CA . VAL B 1 38 ? -35.435 -60.244 -18.300 1.00 40.51 35 VAL B CA 1
ATOM 2716 C C . VAL B 1 38 ? -36.445 -59.101 -18.247 1.00 40.78 35 VAL B C 1
ATOM 2717 O O . VAL B 1 38 ? -36.399 -58.177 -19.067 1.00 39.77 35 VAL B O 1
ATOM 2721 N N . SER B 1 39 ? -37.352 -59.172 -17.276 1.00 41.28 36 SER B N 1
ATOM 2722 C CA . SER B 1 39 ? -38.370 -58.143 -17.084 1.00 42.77 36 SER B CA 1
ATOM 2723 C C . SER B 1 39 ? -37.752 -56.775 -16.851 1.00 39.22 36 SER B C 1
ATOM 2724 O O . SER B 1 39 ? -38.234 -55.776 -17.386 1.00 38.64 36 SER B O 1
ATOM 2727 N N . PHE B 1 40 ? -36.684 -56.742 -16.053 1.00 38.40 37 PHE B N 1
ATOM 2728 C CA . PHE B 1 40 ? -35.979 -55.498 -15.726 1.00 38.35 37 PHE B CA 1
ATOM 2729 C C . PHE B 1 40 ? -35.334 -54.864 -16.963 1.00 37.91 37 PHE B C 1
ATOM 2730 O O . PHE B 1 40 ? -35.451 -53.656 -17.183 1.00 39.38 37 PHE B O 1
ATOM 2738 N N . ILE B 1 41 ? -34.653 -55.680 -17.764 1.00 35.92 38 ILE B N 1
ATOM 2739 C CA . ILE B 1 41 ? -34.089 -55.227 -19.032 1.00 36.90 38 ILE B CA 1
ATOM 2740 C C . ILE B 1 41 ? -35.180 -54.691 -19.957 1.00 37.20 38 ILE B C 1
ATOM 2741 O O . ILE B 1 41 ? -35.025 -53.624 -20.554 1.00 37.60 38 ILE B O 1
ATOM 2746 N N . GLU B 1 42 ? -36.280 -55.433 -20.064 1.00 38.65 39 GLU B N 1
ATOM 2747 C CA . GLU B 1 42 ? -37.432 -55.016 -20.872 1.00 41.61 39 GLU B CA 1
ATOM 2748 C C . GLU B 1 42 ? -37.989 -53.678 -20.387 1.00 40.70 39 GLU B C 1
ATOM 2749 O O . GLU B 1 42 ? -38.356 -52.816 -21.188 1.00 42.04 39 GLU B O 1
ATOM 2755 N N . GLU B 1 43 ? -38.041 -53.511 -19.070 1.00 39.60 40 GLU B N 1
ATOM 2756 C CA . GLU B 1 43 ? -38.500 -52.267 -18.470 1.00 40.13 40 GLU B CA 1
ATOM 2757 C C . GLU B 1 43 ? -37.589 -51.079 -18.810 1.00 38.65 40 GLU B C 1
ATOM 2758 O O . GLU B 1 43 ? -38.087 -50.029 -19.210 1.00 39.10 40 GLU B O 1
ATOM 2764 N N . HIS B 1 44 ? -36.270 -51.208 -18.674 1.00 38.39 41 HIS B N 1
ATOM 2765 C CA . HIS B 1 44 ? -35.453 -50.021 -18.946 1.00 36.33 41 HIS B CA 1
ATOM 2766 C C . HIS B 1 44 ? -35.270 -49.802 -20.449 1.00 38.29 41 HIS B C 1
ATOM 2767 O O . HIS B 1 44 ? -35.085 -48.666 -20.885 1.00 41.30 41 HIS B O 1
ATOM 2774 N N . LEU B 1 45 ? -35.385 -50.861 -21.244 1.00 32.01 42 LEU B N 1
ATOM 2775 C CA . LEU B 1 45 ? -35.428 -50.716 -22.698 1.00 32.52 42 LEU B CA 1
ATOM 2776 C C . LEU B 1 45 ? -36.611 -49.863 -23.160 1.00 39.34 42 LEU B C 1
ATOM 2777 O O . LEU B 1 45 ? -36.476 -49.031 -24.063 1.00 39.54 42 LEU B O 1
ATOM 2782 N N . ASP B 1 46 ? -37.770 -50.071 -22.540 1.00 40.60 43 ASP B N 1
ATOM 2783 C CA . ASP B 1 46 ? -38.981 -49.365 -22.943 1.00 44.81 43 ASP B CA 1
ATOM 2784 C C . ASP B 1 46 ? -38.900 -47.878 -22.577 1.00 43.78 43 ASP B C 1
ATOM 2785 O O . ASP B 1 46 ? -39.616 -47.043 -23.132 1.00 42.46 43 ASP B O 1
ATOM 2790 N N . LEU B 1 47 ? -38.007 -47.552 -21.650 1.00 42.50 44 LEU B N 1
ATOM 2791 C CA . LEU B 1 47 ? -37.761 -46.165 -21.283 1.00 43.20 44 LEU B CA 1
ATOM 2792 C C . LEU B 1 47 ? -36.659 -45.535 -22.134 1.00 42.02 44 LEU B C 1
ATOM 2793 O O . LEU B 1 47 ? -36.389 -44.330 -22.031 1.00 44.11 44 LEU B O 1
ATOM 2798 N N . GLY B 1 48 ? -36.017 -46.355 -22.961 1.00 38.82 45 GLY B N 1
ATOM 2799 C CA . GLY B 1 48 ? -34.991 -45.876 -23.869 1.00 37.92 45 GLY B CA 1
ATOM 2800 C C . GLY B 1 48 ? -33.563 -46.086 -23.404 1.00 37.38 45 GLY B C 1
ATOM 2801 O O . GLY B 1 48 ? -32.620 -45.606 -24.050 1.00 34.67 45 GLY B O 1
ATOM 2802 N N . VAL B 1 49 ? -33.383 -46.792 -22.290 1.00 34.59 46 VAL B N 1
ATOM 2803 C CA . VAL B 1 49 ? -32.029 -47.157 -21.868 1.00 32.93 46 VAL B CA 1
ATOM 2804 C C . VAL B 1 49 ? -31.636 -48.441 -22.591 1.00 34.76 46 VAL B C 1
ATOM 2805 O O . VAL B 1 49 ? -32.083 -49.538 -22.231 1.00 34.12 46 VAL B O 1
ATOM 2809 N N . THR B 1 50 ? -30.828 -48.288 -23.633 1.00 32.94 47 THR B N 1
ATOM 2810 C CA . THR B 1 50 ? -30.450 -49.395 -24.500 1.00 32.07 47 THR B CA 1
ATOM 2811 C C . THR B 1 50 ? -29.011 -49.842 -24.227 1.00 31.98 47 THR B C 1
ATOM 2812 O O . THR B 1 50 ? -28.625 -50.957 -24.563 1.00 32.18 47 THR B O 1
ATOM 2816 N N . THR B 1 51 ? -28.223 -48.962 -23.615 1.00 26.43 48 THR B N 1
ATOM 2817 C CA . THR B 1 51 ? -26.797 -49.211 -23.428 1.00 25.52 48 THR B CA 1
ATOM 2818 C C . THR B 1 51 ? -26.540 -49.760 -22.022 1.00 28.47 48 THR B C 1
ATOM 2819 O O . THR B 1 51 ? -27.008 -49.194 -21.029 1.00 26.86 48 THR B O 1
ATOM 2823 N N . VAL B 1 52 ? -25.820 -50.875 -21.942 1.00 25.92 49 VAL B N 1
ATOM 2824 C CA . VAL B 1 52 ? -25.581 -51.524 -20.660 1.00 27.02 49 VAL B CA 1
ATOM 2825 C C . VAL B 1 52 ? -24.087 -51.727 -20.439 1.00 28.65 49 VAL B C 1
ATOM 2826 O O . VAL B 1 52 ? -23.333 -51.939 -21.387 1.00 29.08 49 VAL B O 1
ATOM 2830 N N . ASP B 1 53 ? -23.670 -51.661 -19.180 1.00 27.60 50 ASP B N 1
ATOM 2831 C CA . ASP B 1 53 ? -22.251 -51.666 -18.844 1.00 29.10 50 ASP B CA 1
ATOM 2832 C C . ASP B 1 53 ? -21.855 -52.850 -17.958 1.00 31.07 50 ASP B C 1
ATOM 2833 O O . ASP B 1 53 ? -22.417 -53.044 -16.877 1.00 28.86 50 ASP B O 1
ATOM 2838 N N . HIS B 1 54 ? -20.873 -53.620 -18.428 1.00 30.96 51 HIS B N 1
ATOM 2839 C CA . HIS B 1 54 ? -20.398 -54.820 -17.745 1.00 30.55 51 HIS B CA 1
ATOM 2840 C C . HIS B 1 54 ? -18.877 -54.788 -17.581 1.00 29.91 51 HIS B C 1
ATOM 2841 O O . HIS B 1 54 ? -18.205 -53.872 -18.064 1.00 28.67 51 HIS B O 1
ATOM 2848 N N . ALA B 1 55 ? -18.337 -55.788 -16.892 1.00 24.26 52 ALA B N 1
ATOM 2849 C CA . ALA B 1 55 ? -16.894 -56.027 -16.875 1.00 24.58 52 ALA B CA 1
ATOM 2850 C C . ALA B 1 55 ? -16.664 -57.478 -16.500 1.00 25.69 52 ALA B C 1
ATOM 2851 O O . ALA B 1 55 ? -17.501 -58.074 -15.830 1.00 25.86 52 ALA B O 1
ATOM 2853 N N . ASP B 1 56 ? -15.527 -58.033 -16.900 1.00 27.78 53 ASP B N 1
ATOM 2854 C CA . ASP B 1 56 ? -15.267 -59.444 -16.627 1.00 30.36 53 ASP B CA 1
ATOM 2855 C C . ASP B 1 56 ? -15.257 -59.714 -15.118 1.00 33.07 53 ASP B C 1
ATOM 2856 O O . ASP B 1 56 ? -15.803 -60.718 -14.667 1.00 28.52 53 ASP B O 1
ATOM 2861 N N . ILE B 1 57 ? -14.704 -58.791 -14.332 1.00 34.32 54 ILE B N 1
ATOM 2862 C CA . ILE B 1 57 ? -14.522 -59.052 -12.900 1.00 34.71 54 ILE B CA 1
ATOM 2863 C C . ILE B 1 57 ? -15.771 -58.868 -12.028 1.00 32.40 54 ILE B C 1
ATOM 2864 O O . ILE B 1 57 ? -15.797 -59.380 -10.909 1.00 33.23 54 ILE B O 1
ATOM 2869 N N . TYR B 1 58 ? -16.781 -58.144 -12.520 1.00 31.61 55 TYR B N 1
ATOM 2870 C CA . TYR B 1 58 ? -17.961 -57.794 -11.704 1.00 30.78 55 TYR B CA 1
ATOM 2871 C C . TYR B 1 58 ? -18.636 -59.023 -11.100 1.00 32.64 55 TYR B C 1
ATOM 2872 O O . TYR B 1 58 ? -18.799 -60.055 -11.761 1.00 31.49 55 TYR B O 1
ATOM 2881 N N . GLY B 1 59 ? -19.014 -58.893 -9.832 1.00 33.90 56 GLY B N 1
ATOM 2882 C CA . GLY B 1 59 ? -19.725 -59.930 -9.113 1.00 33.56 56 GLY B CA 1
ATOM 2883 C C . GLY B 1 59 ? -18.885 -61.166 -8.878 1.00 36.30 56 GLY B C 1
ATOM 2884 O O . GLY B 1 59 ? -19.404 -62.279 -8.877 1.00 38.42 56 GLY B O 1
ATOM 2885 N N . GLY B 1 60 ? -17.588 -60.973 -8.669 1.00 35.39 57 GLY B N 1
ATOM 2886 C CA . GLY B 1 60 ? -16.678 -62.094 -8.536 1.00 34.40 57 GLY B CA 1
ATOM 2887 C C . GLY B 1 60 ? -16.679 -62.923 -9.807 1.00 33.43 57 GLY B C 1
ATOM 2888 O O . GLY B 1 60 ? -16.673 -64.151 -9.740 1.00 33.39 57 GLY B O 1
ATOM 2889 N N . TYR B 1 61 ? -16.680 -62.234 -10.955 1.00 33.77 58 TYR B N 1
ATOM 2890 C CA . TYR B 1 61 ? -16.713 -62.850 -12.288 1.00 33.51 58 TYR B CA 1
ATOM 2891 C C . TYR B 1 61 ? -18.012 -63.611 -12.563 1.00 36.61 58 TYR B C 1
ATOM 2892 O O . TYR B 1 61 ? -17.976 -64.708 -13.108 1.00 37.62 58 TYR B O 1
ATOM 2901 N N . GLN B 1 62 ? -19.159 -63.046 -12.200 1.00 37.36 59 GLN B N 1
ATOM 2902 C CA . GLN B 1 62 ? -20.424 -63.768 -12.372 1.00 36.56 59 GLN B CA 1
ATOM 2903 C C . GLN B 1 62 ? -21.514 -62.943 -13.049 1.00 34.68 59 GLN B C 1
ATOM 2904 O O . GLN B 1 62 ? -22.471 -63.500 -13.573 1.00 36.39 59 GLN B O 1
ATOM 2910 N N . CYS B 1 63 ? -21.383 -61.619 -13.031 1.00 31.54 60 CYS B N 1
ATOM 2911 C CA . CYS B 1 63 ? -22.433 -60.768 -13.576 1.00 31.01 60 CYS B CA 1
ATOM 2912 C C . CYS B 1 63 ? -22.659 -60.956 -15.084 1.00 32.91 60 CYS B C 1
ATOM 2913 O O . CYS B 1 63 ? -23.805 -60.996 -15.531 1.00 34.52 60 CYS B O 1
ATOM 2916 N N . GLU B 1 64 ? -21.575 -61.050 -15.858 1.00 31.91 61 GLU B N 1
ATOM 2917 C CA . GLU B 1 64 ? -21.662 -61.320 -17.304 1.00 32.61 61 GLU B CA 1
ATOM 2918 C C . GLU B 1 64 ? -22.469 -62.589 -17.607 1.00 33.51 61 GLU B C 1
ATOM 2919 O O . GLU B 1 64 ? -23.367 -62.593 -18.449 1.00 34.44 61 GLU B O 1
ATOM 2925 N N . ALA B 1 65 ? -22.113 -63.667 -16.923 1.00 32.43 62 ALA B N 1
ATOM 2926 C CA . ALA B 1 65 ? -22.789 -64.940 -17.087 1.00 34.77 62 ALA B CA 1
ATOM 2927 C C . ALA B 1 65 ? -24.267 -64.826 -16.718 1.00 34.90 62 ALA B C 1
ATOM 2928 O O . ALA B 1 65 ? -25.117 -65.295 -17.455 1.00 33.45 62 ALA B O 1
ATOM 2930 N N . ALA B 1 66 ? -24.560 -64.192 -15.585 1.00 34.51 63 ALA B N 1
ATOM 2931 C CA . ALA B 1 66 ? -25.945 -64.000 -15.141 1.00 35.30 63 ALA B CA 1
ATOM 2932 C C . ALA B 1 66 ? -26.755 -63.172 -16.141 1.00 34.29 63 ALA B C 1
ATOM 2933 O O . ALA B 1 66 ? -27.923 -63.461 -16.393 1.00 36.19 63 ALA B O 1
ATOM 2935 N N . PHE B 1 67 ? -26.127 -62.155 -16.721 1.00 33.24 64 PHE B N 1
ATOM 2936 C CA . PHE B 1 67 ? -26.796 -61.341 -17.723 1.00 34.38 64 PHE B CA 1
ATOM 2937 C C . PHE B 1 67 ? -27.066 -62.165 -18.973 1.00 35.08 64 PHE B C 1
ATOM 2938 O O . PHE B 1 67 ? -28.136 -62.056 -19.586 1.00 38.07 64 PHE B O 1
ATOM 2946 N N . GLY B 1 68 ? -26.097 -62.997 -19.338 1.00 34.31 65 GLY B N 1
ATOM 2947 C CA . GLY B 1 68 ? -26.226 -63.866 -20.498 1.00 34.73 65 GLY B CA 1
ATOM 2948 C C . GLY B 1 68 ? -27.335 -64.900 -20.389 1.00 38.83 65 GLY B C 1
ATOM 2949 O O . GLY B 1 68 ? -27.897 -65.324 -21.407 1.00 35.83 65 GLY B O 1
ATOM 2950 N N . GLU B 1 69 ? -27.648 -65.320 -19.164 1.00 39.36 66 GLU B N 1
ATOM 2951 C CA . GLU B 1 69 ? -28.758 -66.252 -18.944 1.00 42.68 66 GLU B CA 1
ATOM 2952 C C . GLU B 1 69 ? -30.085 -65.609 -19.329 1.00 41.50 66 GLU B C 1
ATOM 2953 O O . GLU B 1 69 ? -30.963 -66.267 -19.878 1.00 41.30 66 GLU B O 1
ATOM 2959 N N . ALA B 1 70 ? -30.221 -64.319 -19.034 1.00 38.76 67 ALA B N 1
ATOM 2960 C CA . ALA B 1 70 ? -31.403 -63.556 -19.414 1.00 37.13 67 ALA B CA 1
ATOM 2961 C C . ALA B 1 70 ? -31.498 -63.434 -20.931 1.00 38.12 67 ALA B C 1
ATOM 2962 O O . ALA B 1 70 ? -32.575 -63.596 -21.515 1.00 39.61 67 ALA B O 1
ATOM 2964 N N . LEU B 1 71 ? -30.367 -63.150 -21.570 1.00 35.08 68 LEU B N 1
ATOM 2965 C CA . LEU B 1 71 ? -30.323 -63.019 -23.023 1.00 36.74 68 LEU B CA 1
ATOM 2966 C C . LEU B 1 71 ? -30.634 -64.355 -23.704 1.00 40.71 68 LEU B C 1
ATOM 2967 O O . LEU B 1 71 ? -31.116 -64.386 -24.839 1.00 44.63 68 LEU B O 1
ATOM 2972 N N . THR B 1 72 ? -30.368 -65.456 -23.011 1.00 40.53 69 THR B N 1
ATOM 2973 C CA . THR B 1 72 ? -30.659 -66.778 -23.563 1.00 43.67 69 THR B CA 1
ATOM 2974 C C . THR B 1 72 ? -32.153 -67.088 -23.463 1.00 44.82 69 THR B C 1
ATOM 2975 O O . THR B 1 72 ? -32.719 -67.753 -24.330 1.00 47.44 69 THR B O 1
ATOM 2979 N N . LEU B 1 73 ? -32.789 -66.595 -22.405 1.00 45.12 70 LEU B N 1
ATOM 2980 C CA . LEU B 1 73 ? -34.235 -66.700 -22.261 1.00 48.12 70 LEU B CA 1
ATOM 2981 C C . LEU B 1 73 ? -34.935 -65.865 -23.324 1.00 49.35 70 LEU B C 1
ATOM 2982 O O . LEU B 1 73 ? -35.831 -66.341 -24.005 1.00 51.10 70 LEU B O 1
ATOM 2987 N N . ALA B 1 74 ? -34.511 -64.613 -23.460 1.00 48.44 71 ALA B N 1
ATOM 2988 C CA . ALA B 1 74 ? -35.097 -63.694 -24.432 1.00 49.85 71 ALA B CA 1
ATOM 2989 C C . ALA B 1 74 ? -34.065 -63.274 -25.479 1.00 52.73 71 ALA B C 1
ATOM 2990 O O . ALA B 1 74 ? -33.419 -62.240 -25.331 1.00 52.23 71 ALA B O 1
ATOM 2992 N N . PRO B 1 75 ? -33.921 -64.072 -26.551 1.00 55.04 72 PRO B N 1
ATOM 2993 C CA . PRO B 1 75 ? -32.892 -63.862 -27.578 1.00 54.49 72 PRO B CA 1
ATOM 2994 C C . PRO B 1 75 ? -33.087 -62.593 -28.404 1.00 53.16 72 PRO B C 1
ATOM 2995 O O . PRO B 1 75 ? -32.119 -62.081 -28.965 1.00 52.71 72 PRO B O 1
ATOM 2999 N N . HIS B 1 76 ? -34.314 -62.088 -28.460 1.00 52.91 73 HIS B N 1
ATOM 3000 C CA . HIS B 1 76 ? -34.640 -60.918 -29.274 1.00 54.49 73 HIS B CA 1
ATOM 3001 C C . HIS B 1 76 ? -34.137 -59.602 -28.672 1.00 50.86 73 HIS B C 1
ATOM 3002 O O . HIS B 1 76 ? -34.160 -58.562 -29.333 1.00 50.00 73 HIS B O 1
ATOM 3009 N N . LEU B 1 77 ? -33.699 -59.646 -27.419 1.00 48.44 74 LEU B N 1
ATOM 3010 C CA . LEU B 1 77 ? -33.266 -58.435 -26.731 1.00 46.25 74 LEU B CA 1
ATOM 3011 C C . LEU B 1 77 ? -31.878 -57.957 -27.174 1.00 43.98 74 LEU B C 1
ATOM 3012 O O . LEU B 1 77 ? -31.604 -56.754 -27.143 1.00 41.05 74 LEU B O 1
ATOM 3017 N N . ARG B 1 78 ? -31.006 -58.889 -27.567 1.00 45.06 75 ARG B N 1
ATOM 3018 C CA . ARG B 1 78 ? -29.623 -58.546 -27.950 1.00 46.43 75 ARG B CA 1
ATOM 3019 C C . ARG B 1 78 ? -29.545 -57.395 -28.952 1.00 46.99 75 ARG B C 1
ATOM 3020 O O . ARG B 1 78 ? -28.787 -56.438 -28.763 1.00 43.66 75 ARG B O 1
ATOM 3028 N N . GLU B 1 79 ? -30.347 -57.500 -30.007 1.00 49.73 76 GLU B N 1
ATOM 3029 C CA . GLU B 1 79 ? -30.371 -56.522 -31.087 1.00 52.36 76 GLU B CA 1
ATOM 3030 C C . GLU B 1 79 ? -30.733 -55.115 -30.626 1.00 48.22 76 GLU B C 1
ATOM 3031 O O . GLU B 1 79 ? -30.417 -54.139 -31.304 1.00 48.56 76 GLU B O 1
ATOM 3037 N N . LYS B 1 80 ? -31.417 -55.019 -29.489 1.00 44.88 77 LYS B N 1
ATOM 3038 C CA . LYS B 1 80 ? -31.926 -53.741 -29.012 1.00 42.68 77 LYS B CA 1
ATOM 3039 C C . LYS B 1 80 ? -30.967 -53.097 -28.029 1.00 40.34 77 LYS B C 1
ATOM 3040 O O . LYS B 1 80 ? -31.185 -51.962 -27.600 1.00 40.96 77 LYS B O 1
ATOM 3046 N N . LEU B 1 81 ? -29.911 -53.824 -27.673 1.00 36.36 78 LEU B N 1
ATOM 3047 C CA . LEU B 1 81 ? -28.964 -53.352 -26.672 1.00 32.21 78 LEU B CA 1
ATOM 3048 C C . LEU B 1 81 ? -27.593 -53.042 -27.253 1.00 31.66 78 LEU B C 1
ATOM 3049 O O . LEU B 1 81 ? -27.167 -53.635 -28.249 1.00 32.40 78 LEU B O 1
ATOM 3054 N N . GLN B 1 82 ? -26.908 -52.104 -26.615 1.00 29.37 79 GLN B N 1
ATOM 3055 C CA . GLN B 1 82 ? -25.482 -51.922 -26.846 1.00 30.30 79 GLN B CA 1
ATOM 3056 C C . GLN B 1 82 ? -24.762 -52.425 -25.611 1.00 29.68 79 GLN B C 1
ATOM 3057 O O . GLN B 1 82 ? -24.946 -51.895 -24.513 1.00 28.41 79 GLN B O 1
ATOM 3063 N N . ILE B 1 83 ? -23.959 -53.465 -25.783 1.00 29.24 80 ILE B N 1
ATOM 3064 C CA . ILE B 1 83 ? -23.234 -54.023 -24.658 1.00 28.00 80 ILE B CA 1
ATOM 3065 C C . ILE B 1 83 ? -21.779 -53.572 -24.605 1.00 28.71 80 ILE B C 1
ATOM 3066 O O . ILE B 1 83 ? -20.997 -53.749 -25.547 1.00 27.42 80 ILE B O 1
ATOM 3071 N N . VAL B 1 84 ? -21.436 -52.982 -23.472 1.00 27.15 81 VAL B N 1
ATOM 3072 C CA . VAL B 1 84 ? -20.087 -52.563 -23.181 1.00 27.29 81 VAL B CA 1
ATOM 3073 C C . VAL B 1 84 ? -19.540 -53.473 -22.095 1.00 27.65 81 VAL B C 1
ATOM 3074 O O . VAL B 1 84 ? -20.217 -53.706 -21.097 1.00 26.84 81 VAL B O 1
ATOM 3078 N N . THR B 1 85 ? -18.330 -53.984 -22.270 1.00 26.94 82 THR B N 1
ATOM 3079 C CA . THR B 1 85 ? -17.697 -54.705 -21.174 1.00 27.87 82 THR B CA 1
ATOM 3080 C C . THR B 1 85 ? -16.206 -54.361 -21.117 1.00 26.58 82 THR B C 1
ATOM 3081 O O . THR B 1 85 ? -15.709 -53.590 -21.936 1.00 25.20 82 THR B O 1
ATOM 3085 N N . LYS B 1 86 ? -15.512 -54.869 -20.101 1.00 26.69 83 LYS B N 1
ATOM 3086 C CA . LYS B 1 86 ? -14.147 -54.440 -19.828 1.00 25.72 83 LYS B CA 1
ATOM 3087 C C . LYS B 1 86 ? -13.248 -55.615 -19.472 1.00 28.29 83 LYS B C 1
ATOM 3088 O O . LYS B 1 86 ? -13.727 -56.682 -19.089 1.00 29.75 83 LYS B O 1
ATOM 3094 N N . CYS B 1 87 ? -11.942 -55.408 -19.604 1.00 26.15 84 CYS B N 1
ATOM 3095 C CA . CYS B 1 87 ? -10.954 -56.351 -19.090 1.00 30.73 84 CYS B CA 1
ATOM 3096 C C . CYS B 1 87 ? -9.688 -55.582 -18.692 1.00 32.52 84 CYS B C 1
ATOM 3097 O O . CYS B 1 87 ? -9.545 -54.400 -19.021 1.00 31.28 84 CYS B O 1
ATOM 3100 N N . GLY B 1 88 ? -8.787 -56.249 -17.975 1.00 26.50 85 GLY B N 1
ATOM 3101 C CA . GLY B 1 88 ? -7.556 -55.626 -17.522 1.00 26.15 85 GLY B CA 1
ATOM 3102 C C . GLY B 1 88 ? -7.283 -55.845 -16.043 1.00 27.92 85 GLY B C 1
ATOM 3103 O O . GLY B 1 88 ? -6.138 -55.804 -15.614 1.00 31.65 85 GLY B O 1
ATOM 3104 N N . ILE B 1 89 ? -8.330 -56.079 -15.258 1.00 25.80 86 ILE B N 1
ATOM 3105 C CA . ILE B 1 89 ? -8.165 -56.265 -13.813 1.00 24.87 86 ILE B CA 1
ATOM 3106 C C . ILE B 1 89 ? -8.162 -57.765 -13.491 1.00 26.88 86 ILE B C 1
ATOM 3107 O O . ILE B 1 89 ? -8.903 -58.537 -14.093 1.00 28.52 86 ILE B O 1
ATOM 3112 N N . ALA B 1 90 ? -7.286 -58.172 -12.576 1.00 27.61 87 ALA B N 1
ATOM 3113 C CA . ALA B 1 90 ? -7.279 -59.534 -12.068 1.00 29.18 87 ALA B CA 1
ATOM 3114 C C . ALA B 1 90 ? -7.512 -59.508 -10.553 1.00 30.86 87 ALA B C 1
ATOM 3115 O O . ALA B 1 90 ? -6.711 -58.949 -9.813 1.00 32.72 87 ALA B O 1
ATOM 3117 N N . THR B 1 91 ? -8.617 -60.087 -10.092 1.00 29.69 88 THR B N 1
ATOM 3118 C CA . THR B 1 91 ? -8.921 -60.072 -8.656 1.00 31.96 88 THR B CA 1
ATOM 3119 C C . THR B 1 91 ? -8.737 -61.438 -8.001 1.00 32.52 88 THR B C 1
ATOM 3120 O O . THR B 1 91 ? -8.567 -62.448 -8.679 1.00 32.77 88 THR B O 1
ATOM 3124 N N . THR B 1 92 ? -8.781 -61.464 -6.672 1.00 33.14 89 THR B N 1
ATOM 3125 C CA . THR B 1 92 ? -8.540 -62.694 -5.930 1.00 35.33 89 THR B CA 1
ATOM 3126 C C . THR B 1 92 ? -9.771 -63.607 -5.903 1.00 34.98 89 THR B C 1
ATOM 3127 O O . THR B 1 92 ? -9.751 -64.656 -5.265 1.00 34.72 89 THR B O 1
ATOM 3131 N N . ALA B 1 93 ? -10.839 -63.210 -6.594 1.00 35.17 90 ALA B N 1
ATOM 3132 C CA . ALA B 1 93 ? -12.004 -64.088 -6.770 1.00 36.48 90 ALA B CA 1
ATOM 3133 C C . ALA B 1 93 ? -11.633 -65.311 -7.609 1.00 38.29 90 ALA B C 1
ATOM 3134 O O . ALA B 1 93 ? -12.313 -66.336 -7.569 1.00 41.33 90 ALA B O 1
ATOM 3136 N N . ARG B 1 94 ? -10.552 -65.200 -8.377 1.00 37.01 91 ARG B N 1
ATOM 3137 C CA . ARG B 1 94 ? -9.983 -66.365 -9.045 1.00 38.71 91 ARG B CA 1
ATOM 3138 C C . ARG B 1 94 ? -8.779 -66.879 -8.262 1.00 40.61 91 ARG B C 1
ATOM 3139 O O . ARG B 1 94 ? -7.916 -66.093 -7.857 1.00 40.17 91 ARG B O 1
ATOM 3147 N N . ALA B 1 95 ? -8.740 -68.198 -8.055 1.00 38.13 92 ALA B N 1
ATOM 3148 C CA . ALA B 1 95 ? -7.746 -68.844 -7.202 1.00 39.00 92 ALA B CA 1
ATOM 3149 C C . ALA B 1 95 ? -6.307 -68.643 -7.673 1.00 37.90 92 ALA B C 1
ATOM 3150 O O . ALA B 1 95 ? -5.395 -68.615 -6.858 1.00 38.45 92 ALA B O 1
ATOM 3152 N N . GLU B 1 96 ? -6.090 -68.517 -8.977 1.00 38.17 93 GLU B N 1
ATOM 3153 C CA . GLU B 1 96 ? -4.723 -68.377 -9.481 1.00 39.01 93 GLU B CA 1
ATOM 3154 C C . GLU B 1 96 ? -4.180 -66.957 -9.252 1.00 34.68 93 GLU B C 1
ATOM 3155 O O . GLU B 1 96 ? -2.978 -66.719 -9.355 1.00 34.47 93 GLU B O 1
ATOM 3161 N N . ASN B 1 97 ? -5.065 -66.022 -8.927 1.00 33.11 94 ASN B N 1
ATOM 3162 C CA . ASN B 1 97 ? -4.640 -64.656 -8.606 1.00 33.37 94 ASN B CA 1
ATOM 3163 C C . ASN B 1 97 ? -4.422 -64.504 -7.106 1.00 35.63 94 ASN B C 1
ATOM 3164 O O . ASN B 1 97 ? -5.372 -64.336 -6.347 1.00 37.34 94 ASN B O 1
ATOM 3169 N N . LYS B 1 98 ? -3.162 -64.573 -6.691 1.00 38.12 95 LYS B N 1
ATOM 3170 C CA . LYS B 1 98 ? -2.807 -64.531 -5.280 1.00 42.16 95 LYS B CA 1
ATOM 3171 C C . LYS B 1 98 ? -2.927 -63.118 -4.714 1.00 39.01 95 LYS B C 1
ATOM 3172 O O . LYS B 1 98 ? -3.045 -62.934 -3.507 1.00 39.64 95 LYS B O 1
ATOM 3178 N N . LEU B 1 99 ? -2.887 -62.126 -5.596 1.00 35.28 96 LEU B N 1
ATOM 3179 C CA . LEU B 1 99 ? -3.146 -60.734 -5.212 1.00 33.70 96 LEU B CA 1
ATOM 3180 C C . LEU B 1 99 ? -3.828 -60.005 -6.363 1.00 29.89 96 LEU B C 1
ATOM 3181 O O . LEU B 1 99 ? -3.687 -60.401 -7.513 1.00 28.80 96 LEU B O 1
ATOM 3186 N N . GLY B 1 100 ? -4.572 -58.945 -6.056 1.00 30.01 97 GLY B N 1
ATOM 3187 C CA . GLY B 1 100 ? -5.149 -58.112 -7.095 1.00 28.61 97 GLY B CA 1
ATOM 3188 C C . GLY B 1 100 ? -4.040 -57.466 -7.917 1.00 29.92 97 GLY B C 1
ATOM 3189 O O . GLY B 1 100 ? -3.056 -56.993 -7.361 1.00 29.90 97 GLY B O 1
ATOM 3190 N N . HIS B 1 101 ? -4.197 -57.459 -9.239 1.00 27.19 98 HIS B N 1
ATOM 3191 C CA . HIS B 1 101 ? -3.231 -56.819 -10.120 1.00 27.34 98 HIS B CA 1
ATOM 3192 C C . HIS B 1 101 ? -3.868 -56.554 -11.478 1.00 26.35 98 HIS B C 1
ATOM 3193 O O . HIS B 1 101 ? -5.080 -56.711 -11.645 1.00 27.33 98 HIS B O 1
ATOM 3200 N N . TYR B 1 102 ? -3.052 -56.148 -12.441 1.00 23.34 99 TYR B N 1
ATOM 3201 C CA . TYR B 1 102 ? -3.534 -55.876 -13.787 1.00 23.79 99 TYR B CA 1
ATOM 3202 C C . TYR B 1 102 ? -2.915 -56.816 -14.790 1.00 27.77 99 TYR B C 1
ATOM 3203 O O . TYR B 1 102 ? -1.767 -57.239 -14.629 1.00 30.05 99 TYR B O 1
ATOM 3212 N N . ILE B 1 103 ? -3.671 -57.135 -15.834 1.00 28.64 100 ILE B N 1
ATOM 3213 C CA . ILE B 1 103 ? -3.149 -57.923 -16.949 1.00 30.14 100 ILE B CA 1
ATOM 3214 C C . ILE B 1 103 ? -3.631 -57.286 -18.238 1.00 28.23 100 ILE B C 1
ATOM 3215 O O . ILE B 1 103 ? -4.833 -57.250 -18.494 1.00 30.65 100 ILE B O 1
ATOM 3220 N N . THR B 1 104 ? -2.709 -56.780 -19.045 1.00 28.89 101 THR B N 1
ATOM 3221 C CA . THR B 1 104 ? -3.089 -56.137 -20.295 1.00 27.17 101 THR B CA 1
ATOM 3222 C C . THR B 1 104 ? -2.285 -56.680 -21.472 1.00 29.21 101 THR B C 1
ATOM 3223 O O . THR B 1 104 ? -2.077 -55.982 -22.465 1.00 32.17 101 THR B O 1
ATOM 3227 N N . ASP B 1 105 ? -1.870 -57.943 -21.371 1.00 28.60 102 ASP B N 1
ATOM 3228 C CA . ASP B 1 105 ? -1.153 -58.605 -22.454 1.00 32.55 102 ASP B CA 1
ATOM 3229 C C . ASP B 1 105 ? -2.139 -58.975 -23.557 1.00 32.68 102 ASP B C 1
ATOM 3230 O O . ASP B 1 105 ? -3.322 -59.194 -23.285 1.00 30.96 102 ASP B O 1
ATOM 3235 N N . ARG B 1 106 ? -1.649 -59.039 -24.793 1.00 33.92 103 ARG B N 1
ATOM 3236 C CA . ARG B 1 106 ? -2.480 -59.337 -25.961 1.00 32.68 103 ARG B CA 1
ATOM 3237 C C . ARG B 1 106 ? -3.394 -60.540 -25.754 1.00 33.50 103 ARG B C 1
ATOM 3238 O O . ARG B 1 106 ? -4.605 -60.451 -25.936 1.00 29.07 103 ARG B O 1
ATOM 3246 N N . ARG B 1 107 ? -2.803 -61.667 -25.379 1.00 33.22 104 ARG B N 1
ATOM 3247 C CA . ARG B 1 107 ? -3.559 -62.906 -25.288 1.00 35.77 104 ARG B CA 1
ATOM 3248 C C . ARG B 1 107 ? -4.672 -62.816 -24.236 1.00 32.94 104 ARG B C 1
ATOM 3249 O O . ARG B 1 107 ? -5.799 -63.244 -24.481 1.00 32.97 104 ARG B O 1
ATOM 3257 N N . HIS B 1 108 ? -4.378 -62.218 -23.088 1.00 32.81 105 HIS B N 1
ATOM 3258 C CA . HIS B 1 108 ? -5.393 -62.056 -22.052 1.00 33.05 105 HIS B CA 1
ATOM 3259 C C . HIS B 1 108 ? -6.589 -61.208 -22.506 1.00 32.40 105 HIS B C 1
ATOM 3260 O O . HIS B 1 108 ? -7.749 -61.506 -22.194 1.00 31.88 105 HIS B O 1
ATOM 3267 N N . ILE B 1 109 ? -6.300 -60.139 -23.234 1.00 31.41 106 ILE B N 1
ATOM 3268 C CA . ILE B 1 109 ? -7.356 -59.290 -23.748 1.00 28.59 106 ILE B CA 1
ATOM 3269 C C . ILE B 1 109 ? -8.234 -60.088 -24.713 1.00 27.05 106 ILE B C 1
ATOM 3270 O O . ILE B 1 109 ? -9.455 -60.067 -24.608 1.00 27.38 106 ILE B O 1
ATOM 3275 N N . ILE B 1 110 ? -7.614 -60.805 -25.644 1.00 29.15 107 ILE B N 1
ATOM 3276 C CA . ILE B 1 110 ? -8.376 -61.615 -26.594 1.00 31.71 107 ILE B CA 1
ATOM 3277 C C . ILE B 1 110 ? -9.193 -62.717 -25.891 1.00 34.83 107 ILE B C 1
ATOM 3278 O O . ILE B 1 110 ? -10.393 -62.870 -26.148 1.00 30.37 107 ILE B O 1
ATOM 3283 N N . LEU B 1 111 ? -8.544 -63.468 -25.001 1.00 32.70 108 LEU B N 1
ATOM 3284 C CA . LEU B 1 111 ? -9.227 -64.497 -24.222 1.00 33.81 108 LEU B CA 1
ATOM 3285 C C . LEU B 1 111 ? -10.373 -63.917 -23.370 1.00 32.74 108 LEU B C 1
ATOM 3286 O O . LEU B 1 111 ? -11.451 -64.514 -23.284 1.00 33.79 108 LEU B O 1
ATOM 3291 N N . SER B 1 112 ? -10.152 -62.763 -22.744 1.00 31.55 109 SER B N 1
ATOM 3292 C CA . SER B 1 112 ? -11.201 -62.160 -21.914 1.00 32.34 109 SER B CA 1
ATOM 3293 C C . SER B 1 112 ? -12.408 -61.767 -22.749 1.00 31.06 109 SER B C 1
ATOM 3294 O O . SER B 1 112 ? -13.544 -62.026 -22.360 1.00 31.39 109 SER B O 1
ATOM 3297 N N . ALA B 1 113 ? -12.158 -61.140 -23.896 1.00 31.55 110 ALA B N 1
ATOM 3298 C CA . ALA B 1 113 ? -13.237 -60.749 -24.792 1.00 31.86 110 ALA B CA 1
ATOM 3299 C C . ALA B 1 113 ? -14.023 -61.973 -25.244 1.00 35.57 110 ALA B C 1
ATOM 3300 O O . ALA B 1 113 ? -15.255 -61.978 -25.233 1.00 36.12 110 ALA B O 1
ATOM 3302 N N . GLU B 1 114 ? -13.296 -63.006 -25.649 1.00 36.17 111 GLU B N 1
ATOM 3303 C CA . GLU B 1 114 ? -13.911 -64.237 -26.111 1.00 38.05 111 GLU B CA 1
ATOM 3304 C C . GLU B 1 114 ? -14.752 -64.879 -25.010 1.00 37.20 111 GLU B C 1
ATOM 3305 O O . GLU B 1 114 ? -15.845 -65.372 -25.273 1.00 36.66 111 GLU B O 1
ATOM 3311 N N . GLN B 1 115 ? -14.261 -64.839 -23.775 1.00 36.80 112 GLN B N 1
ATOM 3312 C CA . GLN B 1 115 ? -15.034 -65.350 -22.644 1.00 38.23 112 GLN B CA 1
ATOM 3313 C C . GLN B 1 115 ? -16.286 -64.491 -22.430 1.00 35.08 112 GLN B C 1
ATOM 3314 O O . GLN B 1 115 ? -17.362 -65.009 -22.113 1.00 34.95 112 GLN B O 1
ATOM 3320 N N . SER B 1 116 ? -16.142 -63.182 -22.616 1.00 30.66 113 SER B N 1
ATOM 3321 C CA . SER B 1 116 ? -17.280 -62.270 -22.501 1.00 29.70 113 SER B CA 1
ATOM 3322 C C . SER B 1 116 ? -18.378 -62.645 -23.491 1.00 31.50 113 SER B C 1
ATOM 3323 O O . SER B 1 116 ? -19.561 -62.587 -23.158 1.00 32.10 113 SER B O 1
ATOM 3326 N N . LEU B 1 117 ? -17.983 -63.029 -24.705 1.00 31.19 114 LEU B N 1
ATOM 3327 C CA . LEU B 1 117 ? -18.951 -63.449 -25.712 1.00 35.02 114 LEU B CA 1
ATOM 3328 C C . LEU B 1 117 ? -19.709 -64.706 -25.265 1.00 38.28 114 LEU B C 1
ATOM 3329 O O . LEU B 1 117 ? -20.916 -64.819 -25.473 1.00 37.76 114 LEU B O 1
ATOM 3334 N N . LYS B 1 118 ? -18.991 -65.640 -24.649 1.00 34.75 115 LYS B N 1
ATOM 3335 C CA . LYS B 1 118 ? -19.597 -66.865 -24.132 1.00 41.02 115 LYS B CA 1
ATOM 3336 C C . LYS B 1 118 ? -20.530 -66.585 -22.958 1.00 37.46 115 LYS B C 1
ATOM 3337 O O . LYS B 1 118 ? -21.656 -67.083 -22.927 1.00 38.78 115 LYS B O 1
ATOM 3343 N N . ASN B 1 119 ? -20.062 -65.793 -21.997 1.00 35.37 116 ASN B N 1
ATOM 3344 C CA . ASN B 1 119 ? -20.871 -65.446 -20.826 1.00 37.87 116 ASN B CA 1
ATOM 3345 C C . ASN B 1 119 ? -22.177 -64.746 -21.189 1.00 39.51 116 ASN B C 1
ATOM 3346 O O . ASN B 1 119 ? -23.251 -65.112 -20.701 1.00 36.51 116 ASN B O 1
ATOM 3351 N N . LEU B 1 120 ? -22.064 -63.737 -22.048 1.00 38.85 117 LEU B N 1
ATOM 3352 C CA . LEU B 1 120 ? -23.194 -62.897 -22.429 1.00 39.94 117 LEU B CA 1
ATOM 3353 C C . LEU B 1 120 ? -24.081 -63.544 -23.484 1.00 41.85 117 LEU B C 1
ATOM 3354 O O . LEU B 1 120 ? -25.118 -62.993 -23.848 1.00 43.30 117 LEU B O 1
ATOM 3359 N N . ALA B 1 121 ? -23.670 -64.717 -23.962 1.00 44.29 118 ALA B N 1
ATOM 3360 C CA . ALA B 1 121 ? -24.435 -65.490 -24.947 1.00 48.02 118 ALA B CA 1
ATOM 3361 C C . ALA B 1 121 ? -24.689 -64.708 -26.236 1.00 48.14 118 ALA B C 1
ATOM 3362 O O . ALA B 1 121 ? -25.797 -64.733 -26.779 1.00 50.91 118 ALA B O 1
ATOM 3364 N N . THR B 1 122 ? -23.663 -64.024 -26.724 1.00 44.73 119 THR B N 1
ATOM 3365 C CA . THR B 1 122 ? -23.777 -63.252 -27.956 1.00 46.56 119 THR B CA 1
ATOM 3366 C C . THR B 1 122 ? -22.517 -63.412 -28.805 1.00 47.15 119 THR B C 1
ATOM 3367 O O . THR B 1 122 ? -21.471 -63.815 -28.294 1.00 46.46 119 THR B O 1
ATOM 3371 N N . ASP B 1 123 ? -22.612 -63.104 -30.096 1.00 45.60 120 ASP B N 1
ATOM 3372 C CA . ASP B 1 123 ? -21.465 -63.272 -30.985 1.00 46.76 120 ASP B CA 1
ATOM 3373 C C . ASP B 1 123 ? -20.688 -61.975 -31.255 1.00 44.15 120 ASP B C 1
ATOM 3374 O O . ASP B 1 123 ? -19.759 -61.972 -32.059 1.00 43.93 120 ASP B O 1
ATOM 3379 N N . TYR B 1 124 ? -21.054 -60.883 -30.584 1.00 41.01 121 TYR B N 1
ATOM 3380 C CA . TYR B 1 124 ? -20.296 -59.633 -30.710 1.00 39.57 121 TYR B CA 1
ATOM 3381 C C . TYR B 1 124 ? -20.522 -58.712 -29.509 1.00 32.91 121 TYR B C 1
ATOM 3382 O O . TYR B 1 124 ? -21.561 -58.783 -28.856 1.00 35.97 121 TYR B O 1
ATOM 3391 N N . LEU B 1 125 ? -19.526 -57.876 -29.215 1.00 31.48 122 LEU B N 1
ATOM 3392 C CA . LEU B 1 125 ? -19.639 -56.819 -28.211 1.00 33.86 122 LEU B CA 1
ATOM 3393 C C . LEU B 1 125 ? -19.675 -55.471 -28.913 1.00 35.89 122 LEU B C 1
ATOM 3394 O O . LEU B 1 125 ? -19.001 -55.284 -29.925 1.00 30.60 122 LEU B O 1
ATOM 3399 N N . ASP B 1 126 ? -20.438 -54.523 -28.382 1.00 31.78 123 ASP B N 1
ATOM 3400 C CA . ASP B 1 126 ? -20.471 -53.207 -29.006 1.00 31.23 123 ASP B CA 1
ATOM 3401 C C . ASP B 1 126 ? -19.202 -52.436 -28.671 1.00 30.67 123 ASP B C 1
ATOM 3402 O O . ASP B 1 126 ? -18.624 -51.781 -29.541 1.00 30.88 123 ASP B O 1
ATOM 3407 N N . MET B 1 127 ? -18.755 -52.540 -27.422 1.00 28.01 124 MET B N 1
ATOM 3408 C CA . MET B 1 127 ? -17.519 -51.897 -27.013 1.00 27.85 124 MET B CA 1
ATOM 3409 C C . MET B 1 127 ? -16.771 -52.673 -25.934 1.00 28.77 124 MET B C 1
ATOM 3410 O O . MET B 1 127 ? -17.371 -53.191 -25.003 1.00 29.75 124 MET B O 1
ATOM 3415 N N . LEU B 1 128 ? -15.454 -52.746 -26.079 1.00 26.84 125 LEU B N 1
ATOM 3416 C CA . LEU B 1 128 ? -14.576 -53.331 -25.064 1.00 26.48 125 LEU B CA 1
ATOM 3417 C C . LEU B 1 128 ? -13.655 -52.243 -24.508 1.00 25.55 125 LEU B C 1
ATOM 3418 O O . LEU B 1 128 ? -13.063 -51.482 -25.280 1.00 25.53 125 LEU B O 1
ATOM 3423 N N . LEU B 1 129 ? -13.529 -52.169 -23.181 1.00 23.03 126 LEU B N 1
ATOM 3424 C CA . LEU B 1 129 ? -12.656 -51.175 -22.549 1.00 24.69 126 LEU B CA 1
ATOM 3425 C C . LEU B 1 129 ? -11.511 -51.808 -21.768 1.00 25.82 126 LEU B C 1
ATOM 3426 O O . LEU B 1 129 ? -11.667 -52.873 -21.158 1.00 28.03 126 LEU B O 1
ATOM 3431 N N . ILE B 1 130 ? -10.359 -51.143 -21.771 1.00 24.98 127 ILE B N 1
ATOM 3432 C CA . ILE B 1 130 ? -9.323 -51.426 -20.787 1.00 22.76 127 ILE B CA 1
ATOM 3433 C C . ILE B 1 130 ? -9.790 -50.801 -19.478 1.00 23.73 127 ILE B C 1
ATOM 3434 O O . ILE B 1 130 ? -10.000 -49.578 -19.402 1.00 24.88 127 ILE B O 1
ATOM 3439 N N . HIS B 1 131 ? -9.952 -51.644 -18.463 1.00 24.98 128 HIS B N 1
ATOM 3440 C CA . HIS B 1 131 ? -10.649 -51.290 -17.222 1.00 27.13 128 HIS B CA 1
ATOM 3441 C C . HIS B 1 131 ? -9.866 -50.292 -16.372 1.00 29.08 128 HIS B C 1
ATOM 3442 O O . HIS B 1 131 ? -10.446 -49.382 -15.762 1.00 28.82 128 HIS B O 1
ATOM 3449 N N . ARG B 1 132 ? -8.547 -50.463 -16.326 1.00 27.28 129 ARG B N 1
ATOM 3450 C CA . ARG B 1 132 ? -7.695 -49.536 -15.580 1.00 28.43 129 ARG B CA 1
ATOM 3451 C C . ARG B 1 132 ? -6.335 -49.356 -16.240 1.00 29.22 129 ARG B C 1
ATOM 3452 O O . ARG B 1 132 ? -5.871 -50.243 -16.962 1.00 26.20 129 ARG B O 1
ATOM 3460 N N . PRO B 1 133 ? -5.702 -48.186 -16.015 1.00 27.83 130 PRO B N 1
ATOM 3461 C CA . PRO B 1 133 ? -4.369 -47.986 -16.578 1.00 29.42 130 PRO B CA 1
ATOM 3462 C C . PRO B 1 133 ? -3.346 -48.834 -15.821 1.00 31.54 130 PRO B C 1
ATOM 3463 O O . PRO B 1 133 ? -3.238 -48.756 -14.606 1.00 34.24 130 PRO B O 1
ATOM 3467 N N . ASP B 1 134 ? -2.629 -49.662 -16.567 1.00 29.59 131 ASP B N 1
ATOM 3468 C CA . ASP B 1 134 ? -1.694 -50.632 -16.025 1.00 28.47 131 ASP B CA 1
ATOM 3469 C C . ASP B 1 134 ? -0.262 -50.127 -16.248 1.00 27.20 131 ASP B C 1
ATOM 3470 O O . ASP B 1 134 ? 0.107 -49.786 -17.368 1.00 27.60 131 ASP B O 1
ATOM 3475 N N . PRO B 1 135 ? 0.543 -50.041 -15.172 1.00 26.53 132 PRO B N 1
ATOM 3476 C CA . PRO B 1 135 ? 1.929 -49.586 -15.351 1.00 28.75 132 PRO B CA 1
ATOM 3477 C C . PRO B 1 135 ? 2.722 -50.485 -16.289 1.00 28.24 132 PRO B C 1
ATOM 3478 O O . PRO B 1 135 ? 3.736 -50.059 -16.835 1.00 28.59 132 PRO B O 1
ATOM 3482 N N . LEU B 1 136 ? 2.267 -51.721 -16.470 1.00 24.60 133 LEU B N 1
ATOM 3483 C CA . LEU B 1 136 ? 2.931 -52.620 -17.398 1.00 26.10 133 LEU B CA 1
ATOM 3484 C C . LEU B 1 136 ? 2.263 -52.600 -18.764 1.00 29.10 133 LEU B C 1
ATOM 3485 O O . LEU B 1 136 ? 2.573 -53.439 -19.604 1.00 31.16 133 LEU B O 1
ATOM 3490 N N . MET B 1 137 ? 1.362 -51.646 -19.000 1.00 28.63 134 MET B N 1
ATOM 3491 C CA . MET B 1 137 ? 0.657 -51.616 -20.277 1.00 29.81 134 MET B CA 1
ATOM 3492 C C . MET B 1 137 ? 1.590 -51.348 -21.452 1.00 27.31 134 MET B C 1
ATOM 3493 O O . MET B 1 137 ? 2.212 -50.290 -21.559 1.00 26.68 134 MET B O 1
ATOM 3498 N N . ASP B 1 138 ? 1.656 -52.330 -22.344 1.00 28.67 135 ASP B N 1
ATOM 3499 C CA . ASP B 1 138 ? 2.339 -52.191 -23.620 1.00 29.49 135 ASP B CA 1
ATOM 3500 C C . ASP B 1 138 ? 1.299 -51.853 -24.688 1.00 29.27 135 ASP B C 1
ATOM 3501 O O . ASP B 1 138 ? 0.488 -52.701 -25.068 1.00 29.75 135 ASP B O 1
ATOM 3506 N N . ALA B 1 139 ? 1.321 -50.612 -25.163 1.00 28.55 136 ALA B N 1
ATOM 3507 C CA . ALA B 1 139 ? 0.297 -50.124 -26.084 1.00 28.62 136 ALA B CA 1
ATOM 3508 C C . ALA B 1 139 ? 0.321 -50.893 -27.412 1.00 28.99 136 ALA B C 1
ATOM 3509 O O . ALA B 1 139 ? -0.721 -51.086 -28.037 1.00 29.68 136 ALA B O 1
ATOM 3511 N N . ASP B 1 140 ? 1.502 -51.330 -27.832 1.00 29.60 137 ASP B N 1
ATOM 3512 C CA . ASP B 1 140 ? 1.626 -52.151 -29.034 1.00 34.58 137 ASP B CA 1
ATOM 3513 C C . ASP B 1 140 ? 0.843 -53.458 -28.902 1.00 35.09 137 ASP B C 1
ATOM 3514 O O . ASP B 1 140 ? 0.252 -53.938 -29.873 1.00 35.26 137 ASP B O 1
ATOM 3519 N N . ASP B 1 141 ? 0.840 -54.026 -27.701 1.00 33.67 138 ASP B N 1
ATOM 3520 C CA . ASP B 1 141 ? 0.255 -55.343 -27.508 1.00 38.65 138 ASP B CA 1
ATOM 3521 C C . ASP B 1 141 ? -1.267 -55.232 -27.382 1.00 33.39 138 ASP B C 1
ATOM 3522 O O . ASP B 1 141 ? -1.999 -56.060 -27.922 1.00 33.59 138 ASP B O 1
ATOM 3527 N N . VAL B 1 142 ? -1.735 -54.200 -26.683 1.00 30.01 139 VAL B N 1
ATOM 3528 C CA . VAL B 1 142 ? -3.163 -53.902 -26.621 1.00 29.58 139 VAL B CA 1
ATOM 3529 C C . VAL B 1 142 ? -3.708 -53.670 -28.030 1.00 32.67 139 VAL B C 1
ATOM 3530 O O . VAL B 1 142 ? -4.781 -54.168 -28.373 1.00 31.81 139 VAL B O 1
ATOM 3534 N N . ALA B 1 143 ? -2.949 -52.926 -28.842 1.00 31.72 140 ALA B N 1
ATOM 3535 C CA . ALA B 1 143 ? -3.345 -52.621 -30.211 1.00 30.04 140 ALA B CA 1
ATOM 3536 C C . ALA B 1 143 ? -3.438 -53.889 -31.059 1.00 30.48 140 ALA B C 1
ATOM 3537 O O . ALA B 1 143 ? -4.333 -54.015 -31.882 1.00 31.17 140 ALA B O 1
ATOM 3539 N N . GLU B 1 144 ? -2.518 -54.825 -30.857 1.00 31.38 141 GLU B N 1
ATOM 3540 C CA . GLU B 1 144 ? -2.575 -56.117 -31.548 1.00 35.12 141 GLU B CA 1
ATOM 3541 C C . GLU B 1 144 ? -3.847 -56.897 -31.203 1.00 33.10 141 GLU B C 1
ATOM 3542 O O . GLU B 1 144 ? -4.445 -57.523 -32.074 1.00 33.44 141 GLU B O 1
ATOM 3548 N N . ALA B 1 145 ? -4.238 -56.874 -29.931 1.00 29.70 142 ALA B N 1
ATOM 3549 C CA . ALA B 1 145 ? -5.460 -57.532 -29.498 1.00 31.29 142 ALA B CA 1
ATOM 3550 C C . ALA B 1 145 ? -6.697 -56.856 -30.089 1.00 30.30 142 ALA B C 1
ATOM 3551 O O . ALA B 1 145 ? -7.566 -57.527 -30.640 1.00 33.48 142 ALA B O 1
ATOM 3553 N N . PHE B 1 146 ? -6.767 -55.531 -29.985 1.00 27.98 143 PHE B N 1
ATOM 3554 C CA . PHE B 1 146 ? -7.896 -54.767 -30.528 1.00 28.19 143 PHE B CA 1
ATOM 3555 C C . PHE B 1 146 ? -8.062 -55.005 -32.030 1.00 29.99 143 PHE B C 1
ATOM 3556 O O . PHE B 1 146 ? -9.179 -55.186 -32.516 1.00 29.65 143 PHE B O 1
ATOM 3564 N N . GLN B 1 147 ? -6.952 -54.986 -32.760 1.00 32.08 144 GLN B N 1
ATOM 3565 C CA . GLN B 1 147 ? -6.982 -55.222 -34.208 1.00 36.70 144 GLN B CA 1
ATOM 3566 C C . GLN B 1 147 ? -7.538 -56.609 -34.553 1.00 38.31 144 GLN B C 1
ATOM 3567 O O . GLN B 1 147 ? -8.310 -56.771 -35.503 1.00 39.61 144 GLN B O 1
ATOM 3573 N N . HIS B 1 148 ? -7.137 -57.610 -33.782 1.00 35.53 145 HIS B N 1
ATOM 3574 C CA . HIS B 1 148 ? -7.643 -58.960 -34.004 1.00 37.19 145 HIS B CA 1
ATOM 3575 C C . HIS B 1 148 ? -9.151 -59.044 -33.753 1.00 32.67 145 HIS B C 1
ATOM 3576 O O . HIS B 1 148 ? -9.902 -59.573 -34.573 1.00 34.35 145 HIS B O 1
ATOM 3583 N N . LEU B 1 149 ? -9.581 -58.519 -32.614 1.00 29.40 146 LEU B N 1
ATOM 3584 C CA . LEU B 1 149 ? -10.992 -58.537 -32.235 1.00 34.09 146 LEU B CA 1
ATOM 3585 C C . LEU B 1 149 ? -11.853 -57.709 -33.196 1.00 33.52 146 LEU B C 1
ATOM 3586 O O . LEU B 1 149 ? -13.008 -58.048 -33.467 1.00 32.90 146 LEU B O 1
ATOM 3591 N N . HIS B 1 150 ? -11.286 -56.620 -33.706 1.00 31.90 147 HIS B N 1
ATOM 3592 C CA . HIS B 1 150 ? -11.996 -55.770 -34.644 1.00 34.57 147 HIS B CA 1
ATOM 3593 C C . HIS B 1 150 ? -12.120 -56.419 -36.023 1.00 34.57 147 HIS B C 1
ATOM 3594 O O . HIS B 1 150 ? -13.205 -56.466 -36.597 1.00 33.37 147 HIS B O 1
ATOM 3601 N N . GLN B 1 151 ? -11.011 -56.931 -36.545 1.00 33.01 148 GLN B N 1
ATOM 3602 C CA . GLN B 1 151 ? -11.002 -57.481 -37.902 1.00 40.89 148 GLN B CA 1
ATOM 3603 C C . GLN B 1 151 ? -11.787 -58.789 -38.011 1.00 40.35 148 GLN B C 1
ATOM 3604 O O . GLN B 1 151 ? -12.166 -59.199 -39.106 1.00 42.81 148 GLN B O 1
ATOM 3610 N N . SER B 1 152 ? -12.025 -59.442 -36.880 1.00 38.86 149 SER B N 1
ATOM 3611 C CA . SER B 1 152 ? -12.811 -60.672 -36.873 1.00 41.16 149 SER B CA 1
ATOM 3612 C C . SER B 1 152 ? -14.293 -60.389 -36.625 1.00 41.03 149 SER B C 1
ATOM 3613 O O . SER B 1 152 ? -15.130 -61.281 -36.742 1.00 43.59 149 SER B O 1
ATOM 3616 N N . GLY B 1 153 ? -14.615 -59.142 -36.295 1.00 39.58 150 GLY B N 1
ATOM 3617 C CA . GLY B 1 153 ? -16.001 -58.747 -36.108 1.00 39.12 150 GLY B CA 1
ATOM 3618 C C . GLY B 1 153 ? -16.538 -59.011 -34.713 1.00 36.29 150 GLY B C 1
ATOM 3619 O O . GLY B 1 153 ? -17.732 -58.858 -34.459 1.00 36.26 150 GLY B O 1
ATOM 3620 N N . LYS B 1 154 ? -15.654 -59.392 -33.799 1.00 33.57 151 LYS B N 1
ATOM 3621 C CA . LYS B 1 154 ? -16.071 -59.755 -32.452 1.00 33.99 151 LYS B CA 1
ATOM 3622 C C . LYS B 1 154 ? -16.298 -58.531 -31.551 1.00 33.55 151 LYS B C 1
ATOM 3623 O O . LYS B 1 154 ? -17.068 -58.591 -30.591 1.00 34.12 151 LYS B O 1
ATOM 3629 N N . VAL B 1 155 ? -15.608 -57.432 -31.846 1.00 31.83 152 VAL B N 1
ATOM 3630 C CA . VAL B 1 155 ? -15.779 -56.193 -31.084 1.00 31.33 152 VAL B CA 1
ATOM 3631 C C . VAL B 1 155 ? -15.841 -55.029 -32.058 1.00 29.87 152 VAL B C 1
ATOM 3632 O O . VAL B 1 155 ? -14.990 -54.884 -32.938 1.00 30.56 152 VAL B O 1
ATOM 3636 N N . ARG B 1 156 ? -16.869 -54.208 -31.911 1.00 30.44 153 ARG B N 1
ATOM 3637 C CA . ARG B 1 156 ? -17.115 -53.163 -32.882 1.00 31.80 153 ARG B CA 1
ATOM 3638 C C . ARG B 1 156 ? -16.375 -51.873 -32.534 1.00 28.89 153 ARG B C 1
ATOM 3639 O O . ARG B 1 156 ? -15.928 -51.180 -33.428 1.00 29.74 153 ARG B O 1
ATOM 3647 N N . HIS B 1 157 ? -16.223 -51.573 -31.243 1.00 27.23 154 HIS B N 1
ATOM 3648 C CA . HIS B 1 157 ? -15.537 -50.347 -30.809 1.00 28.57 154 HIS B CA 1
ATOM 3649 C C . HIS B 1 157 ? -14.710 -50.583 -29.546 1.00 27.97 154 HIS B C 1
ATOM 3650 O O . HIS B 1 157 ? -14.937 -51.548 -28.810 1.00 27.45 154 HIS B O 1
ATOM 3657 N N . PHE B 1 158 ? -13.756 -49.689 -29.297 1.00 27.68 155 PHE B N 1
ATOM 3658 C CA . PHE B 1 158 ? -12.836 -49.822 -28.170 1.00 27.25 155 PHE B CA 1
ATOM 3659 C C . PHE B 1 158 ? -12.673 -48.503 -27.412 1.00 26.67 155 PHE B C 1
ATOM 3660 O O . PHE B 1 158 ? -12.695 -47.425 -28.007 1.00 25.11 155 PHE B O 1
ATOM 3668 N N . GLY B 1 159 ? -12.528 -48.601 -26.097 1.00 26.98 156 GLY B N 1
ATOM 3669 C CA . GLY B 1 159 ? -12.232 -47.437 -25.285 1.00 26.07 156 GLY B CA 1
ATOM 3670 C C . GLY B 1 159 ? -11.439 -47.800 -24.050 1.00 24.97 156 GLY B C 1
ATOM 3671 O O . GLY B 1 159 ? -10.916 -48.917 -23.916 1.00 21.45 156 GLY B O 1
ATOM 3672 N N . VAL B 1 160 ? -11.324 -46.838 -23.143 1.00 24.54 157 VAL B N 1
ATOM 3673 C CA . VAL B 1 160 ? -10.596 -47.064 -21.918 1.00 24.19 157 VAL B CA 1
ATOM 3674 C C . VAL B 1 160 ? -11.412 -46.612 -20.724 1.00 22.06 157 VAL B C 1
ATOM 3675 O O . VAL B 1 160 ? -12.532 -46.137 -20.864 1.00 21.84 157 VAL B O 1
ATOM 3679 N N . SER B 1 161 ? -10.841 -46.781 -19.546 1.00 22.82 158 SER B N 1
ATOM 3680 C CA . SER B 1 161 ? -11.522 -46.416 -18.323 1.00 21.21 158 SER B CA 1
ATOM 3681 C C . SER B 1 161 ? -10.479 -45.959 -17.331 1.00 23.77 158 SER B C 1
ATOM 3682 O O . SER B 1 161 ? -9.445 -46.622 -17.151 1.00 21.11 158 SER B O 1
ATOM 3685 N N . ASN B 1 162 ? -10.730 -44.795 -16.729 1.00 24.30 159 ASN B N 1
ATOM 3686 C CA . ASN B 1 162 ? -9.875 -44.246 -15.684 1.00 24.16 159 ASN B CA 1
ATOM 3687 C C . ASN B 1 162 ? -8.468 -43.909 -16.164 1.00 23.09 159 ASN B C 1
ATOM 3688 O O . ASN B 1 162 ? -7.541 -43.905 -15.368 1.00 22.26 159 ASN B O 1
ATOM 3693 N N . PHE B 1 163 ? -8.312 -43.619 -17.455 1.00 21.36 160 PHE B N 1
ATOM 3694 C CA . PHE B 1 163 ? -7.010 -43.231 -18.000 1.00 23.77 160 PHE B CA 1
ATOM 3695 C C . PHE B 1 163 ? -6.704 -41.739 -17.792 1.00 22.77 160 PHE B C 1
ATOM 3696 O O . PHE B 1 163 ? -7.591 -40.891 -17.901 1.00 24.60 160 PHE B O 1
ATOM 3704 N N . THR B 1 164 ? -5.434 -41.424 -17.532 1.00 22.59 161 THR B N 1
ATOM 3705 C CA . THR B 1 164 ? -4.953 -40.048 -17.603 1.00 27.74 161 THR B CA 1
ATOM 3706 C C . THR B 1 164 ? -4.868 -39.681 -19.083 1.00 29.46 161 THR B C 1
ATOM 3707 O O . THR B 1 164 ? -4.791 -40.572 -19.924 1.00 24.19 161 THR B O 1
ATOM 3711 N N . PRO B 1 165 ? -4.875 -38.374 -19.410 1.00 31.62 162 PRO B N 1
ATOM 3712 C CA . PRO B 1 165 ? -4.674 -37.962 -20.808 1.00 31.23 162 PRO B CA 1
ATOM 3713 C C . PRO B 1 165 ? -3.379 -38.501 -21.452 1.00 30.05 162 PRO B C 1
ATOM 3714 O O . PRO B 1 165 ? -3.398 -38.809 -22.642 1.00 32.09 162 PRO B O 1
ATOM 3718 N N . ALA B 1 166 ? -2.278 -38.592 -20.708 1.00 28.96 163 ALA B N 1
ATOM 3719 C CA . ALA B 1 166 ? -1.050 -39.141 -21.282 1.00 25.79 163 ALA B CA 1
ATOM 3720 C C . ALA B 1 166 ? -1.202 -40.651 -21.573 1.00 27.15 163 ALA B C 1
ATOM 3721 O O . ALA B 1 166 ? -0.671 -41.169 -22.566 1.00 25.59 163 ALA B O 1
ATOM 3723 N N . GLN B 1 167 ? -1.933 -41.354 -20.714 1.00 25.85 164 GLN B N 1
ATOM 3724 C CA . GLN B 1 167 ? -2.181 -42.786 -20.936 1.00 26.45 164 GLN B CA 1
ATOM 3725 C C . GLN B 1 167 ? -3.134 -42.989 -22.115 1.00 24.78 164 GLN B C 1
ATOM 3726 O O . GLN B 1 167 ? -2.989 -43.941 -22.907 1.00 26.28 164 GLN B O 1
ATOM 3732 N N . PHE B 1 168 ? -4.100 -42.082 -22.228 1.00 24.80 165 PHE B N 1
ATOM 3733 C CA . PHE B 1 168 ? -5.040 -42.080 -23.343 1.00 27.45 165 PHE B CA 1
ATOM 3734 C C . PHE B 1 168 ? -4.288 -41.862 -24.662 1.00 26.48 165 PHE B C 1
ATOM 3735 O O . PHE B 1 168 ? -4.472 -42.609 -25.624 1.00 26.45 165 PHE B O 1
ATOM 3743 N N . THR B 1 169 ? -3.426 -40.849 -24.695 1.00 23.68 166 THR B N 1
ATOM 3744 C CA . THR B 1 169 ? -2.721 -40.499 -25.926 1.00 27.07 166 THR B CA 1
ATOM 3745 C C . THR B 1 169 ? -1.750 -41.603 -26.359 1.00 27.39 166 THR B C 1
ATOM 3746 O O . THR B 1 169 ? -1.614 -41.887 -27.555 1.00 26.79 166 THR B O 1
ATOM 3750 N N . LEU B 1 170 ? -1.095 -42.234 -25.387 1.00 23.33 167 LEU B N 1
ATOM 3751 C CA . LEU B 1 170 ? -0.221 -43.361 -25.680 1.00 24.97 167 LEU B CA 1
ATOM 3752 C C . LEU B 1 170 ? -0.973 -44.463 -26.423 1.00 28.73 167 LEU B C 1
ATOM 3753 O O . LEU B 1 170 ? -0.539 -44.886 -27.491 1.00 29.94 167 LEU B O 1
ATOM 3758 N N . LEU B 1 171 ? -2.109 -44.915 -25.892 1.00 27.32 168 LEU B N 1
ATOM 3759 C CA . LEU B 1 171 ? -2.810 -46.011 -26.555 1.00 26.22 168 LEU B CA 1
ATOM 3760 C C . LEU B 1 171 ? -3.351 -45.559 -27.910 1.00 27.67 168 LEU B C 1
ATOM 3761 O O . LEU B 1 171 ? -3.246 -46.284 -28.899 1.00 26.33 168 LEU B O 1
ATOM 3766 N N . GLN B 1 172 ? -3.910 -44.354 -27.956 1.00 27.95 169 GLN B N 1
ATOM 3767 C CA . GLN B 1 172 ? -4.487 -43.837 -29.195 1.00 27.95 169 GLN B CA 1
ATOM 3768 C C . GLN B 1 172 ? -3.458 -43.828 -30.326 1.00 28.54 169 GLN B C 1
ATOM 3769 O O . GLN B 1 172 ? -3.800 -44.073 -31.486 1.00 27.16 169 GLN B O 1
ATOM 3775 N N . SER B 1 173 ? -2.193 -43.590 -29.982 1.00 26.50 170 SER B N 1
ATOM 3776 C CA . SER B 1 173 ? -1.157 -43.402 -30.989 1.00 27.27 170 SER B CA 1
ATOM 3777 C C . SER B 1 173 ? -0.885 -44.703 -31.742 1.00 27.75 170 SER B C 1
ATOM 3778 O O . SER B 1 173 ? -0.248 -44.693 -32.787 1.00 26.97 170 SER B O 1
ATOM 3781 N N . ARG B 1 174 ? -1.394 -45.811 -31.209 1.00 27.62 171 ARG B N 1
ATOM 3782 C CA . ARG B 1 174 ? -1.196 -47.124 -31.801 1.00 26.55 171 ARG B CA 1
ATOM 3783 C C . ARG B 1 174 ? -2.404 -47.608 -32.606 1.00 27.60 171 ARG B C 1
ATOM 3784 O O . ARG B 1 174 ? -2.327 -48.633 -33.274 1.00 29.39 171 ARG B O 1
ATOM 3792 N N . LEU B 1 175 ? -3.524 -46.894 -32.526 1.00 28.05 172 LEU B N 1
ATOM 3793 C CA . LEU B 1 175 ? -4.778 -47.406 -33.092 1.00 27.78 172 LEU B CA 1
ATOM 3794 C C . LEU B 1 175 ? -5.244 -46.614 -34.310 1.00 29.38 172 LEU B C 1
ATOM 3795 O O . LEU B 1 175 ? -5.199 -45.388 -34.299 1.00 28.74 172 LEU B O 1
ATOM 3800 N N . PRO B 1 176 ? -5.718 -47.313 -35.359 1.00 30.86 173 PRO B N 1
ATOM 3801 C CA . PRO B 1 176 ? -6.128 -46.653 -36.605 1.00 32.31 173 PRO B CA 1
ATOM 3802 C C . PRO B 1 176 ? -7.577 -46.147 -36.562 1.00 36.06 173 PRO B C 1
ATOM 3803 O O . PRO B 1 176 ? -8.093 -45.647 -37.563 1.00 36.13 173 PRO B O 1
ATOM 3807 N N . PHE B 1 177 ? -8.219 -46.288 -35.410 1.00 35.25 174 PHE B N 1
ATOM 3808 C CA . PHE B 1 177 ? -9.571 -45.786 -35.200 1.00 36.91 174 PHE B CA 1
ATOM 3809 C C . PHE B 1 177 ? -9.624 -45.048 -33.866 1.00 34.87 174 PHE B C 1
ATOM 3810 O O . PHE B 1 177 ? -8.723 -45.189 -33.026 1.00 30.65 174 PHE B O 1
ATOM 3818 N N . THR B 1 178 ? -10.683 -44.281 -33.646 1.00 31.04 175 THR B N 1
ATOM 3819 C CA . THR B 1 178 ? -10.729 -43.457 -32.455 1.00 29.80 175 THR B CA 1
ATOM 3820 C C . THR B 1 178 ? -11.192 -44.261 -31.245 1.00 28.27 175 THR B C 1
ATOM 3821 O O . THR B 1 178 ? -12.210 -44.946 -31.302 1.00 28.75 175 THR B O 1
ATOM 3825 N N . LEU B 1 179 ? -10.435 -44.172 -30.157 1.00 26.15 176 LEU B N 1
ATOM 3826 C CA . LEU B 1 179 ? -10.920 -44.640 -28.862 1.00 25.86 176 LEU B CA 1
ATOM 3827 C C . LEU B 1 179 ? -12.255 -43.943 -28.588 1.00 29.42 176 LEU B C 1
ATOM 3828 O O . LEU B 1 179 ? -12.369 -42.712 -28.662 1.00 29.46 176 LEU B O 1
ATOM 3833 N N . ALA B 1 180 ? -13.273 -44.743 -28.321 1.00 27.27 177 ALA B N 1
ATOM 3834 C CA . ALA B 1 180 ? -14.644 -44.242 -28.308 1.00 27.71 177 ALA B CA 1
ATOM 3835 C C . ALA B 1 180 ? -15.088 -43.635 -26.968 1.00 27.31 177 ALA B C 1
ATOM 3836 O O . ALA B 1 180 ? -16.115 -42.954 -26.913 1.00 31.07 177 ALA B O 1
ATOM 3838 N N . THR B 1 181 ? -14.344 -43.889 -25.892 1.00 26.23 178 THR B N 1
ATOM 3839 C CA . THR B 1 181 ? -14.640 -43.262 -24.596 1.00 26.15 178 THR B CA 1
ATOM 3840 C C . THR B 1 181 ? -13.501 -43.424 -23.593 1.00 26.29 178 THR B C 1
ATOM 3841 O O . THR B 1 181 ? -12.564 -44.196 -23.804 1.00 26.00 178 THR B O 1
ATOM 3845 N N . ASN B 1 182 ? -13.604 -42.669 -22.507 1.00 24.36 179 ASN B N 1
ATOM 3846 C CA . ASN B 1 182 ? -12.754 -42.817 -21.337 1.00 25.18 179 ASN B CA 1
ATOM 3847 C C . ASN B 1 182 ? -13.705 -42.751 -20.148 1.00 25.70 179 ASN B C 1
ATOM 3848 O O . ASN B 1 182 ? -14.154 -41.670 -19.763 1.00 29.08 179 ASN B O 1
ATOM 3853 N N . GLN B 1 183 ? -14.039 -43.916 -19.609 1.00 26.29 180 GLN B N 1
ATOM 3854 C CA . GLN B 1 183 ? -15.024 -44.046 -18.550 1.00 28.63 180 GLN B CA 1
ATOM 3855 C C . GLN B 1 183 ? -14.392 -43.607 -17.233 1.00 31.20 180 GLN B C 1
ATOM 3856 O O . GLN B 1 183 ? -13.430 -44.216 -16.764 1.00 32.24 180 GLN B O 1
ATOM 3862 N N . VAL B 1 184 ? -14.920 -42.530 -16.649 1.00 29.28 181 VAL B N 1
ATOM 3863 C CA . VAL B 1 184 ? -14.291 -41.909 -15.485 1.00 29.21 181 VAL B CA 1
ATOM 3864 C C . VAL B 1 184 ? -15.278 -41.529 -14.372 1.00 28.25 181 VAL B C 1
ATOM 3865 O O . VAL B 1 184 ? -16.479 -41.396 -14.610 1.00 26.50 181 VAL B O 1
ATOM 3869 N N . GLU B 1 185 ? -14.758 -41.338 -13.162 1.00 28.99 182 GLU B N 1
ATOM 3870 C CA . GLU B 1 185 ? -15.595 -40.968 -12.021 1.00 30.60 182 GLU B CA 1
ATOM 3871 C C . GLU B 1 185 ? -15.888 -39.468 -11.955 1.00 29.94 182 GLU B C 1
ATOM 3872 O O . GLU B 1 185 ? -14.978 -38.658 -11.794 1.00 32.39 182 GLU B O 1
ATOM 3878 N N . ILE B 1 186 ? -17.165 -39.108 -12.072 1.00 28.83 183 ILE B N 1
ATOM 3879 C CA . ILE B 1 186 ? -17.583 -37.711 -12.021 1.00 32.05 183 ILE B CA 1
ATOM 3880 C C . ILE B 1 186 ? -18.832 -37.541 -11.173 1.00 32.20 183 ILE B C 1
ATOM 3881 O O . ILE B 1 186 ? -19.851 -38.182 -11.436 1.00 33.30 183 ILE B O 1
ATOM 3886 N N . SER B 1 187 ? -18.755 -36.664 -10.176 1.00 32.10 184 SER B N 1
ATOM 3887 C CA . SER B 1 187 ? -19.904 -36.346 -9.323 1.00 30.87 184 SER B CA 1
ATOM 3888 C C . SER B 1 187 ? -19.566 -35.104 -8.521 1.00 28.11 184 SER B C 1
ATOM 3889 O O . SER B 1 187 ? -18.411 -34.692 -8.511 1.00 29.03 184 SER B O 1
ATOM 3892 N N . PRO B 1 188 ? -20.563 -34.490 -7.851 1.00 30.04 185 PRO B N 1
ATOM 3893 C CA . PRO B 1 188 ? -20.228 -33.392 -6.941 1.00 27.90 185 PRO B CA 1
ATOM 3894 C C . PRO B 1 188 ? -19.305 -33.831 -5.807 1.00 31.96 185 PRO B C 1
ATOM 3895 O O . PRO B 1 188 ? -18.662 -32.989 -5.195 1.00 34.26 185 PRO B O 1
ATOM 3899 N N . VAL B 1 189 ? -19.237 -35.135 -5.535 1.00 32.44 186 VAL B N 1
ATOM 3900 C CA . VAL B 1 189 ? -18.400 -35.657 -4.454 1.00 32.12 186 VAL B CA 1
ATOM 3901 C C . VAL B 1 189 ? -16.949 -35.857 -4.900 1.00 31.16 186 VAL B C 1
ATOM 3902 O O . VAL B 1 189 ? -16.028 -35.846 -4.088 1.00 32.55 186 VAL B O 1
ATOM 3906 N N . HIS B 1 190 ? -16.758 -36.053 -6.199 1.00 27.41 187 HIS B N 1
ATOM 3907 C CA . HIS B 1 190 ? -15.440 -36.315 -6.751 1.00 30.23 187 HIS B CA 1
ATOM 3908 C C . HIS B 1 190 ? -15.282 -35.457 -7.986 1.00 32.29 187 HIS B C 1
ATOM 3909 O O . HIS B 1 190 ? -15.723 -35.843 -9.073 1.00 33.15 187 HIS B O 1
ATOM 3916 N N . GLN B 1 191 ? -14.669 -34.285 -7.814 1.00 30.82 188 GLN B N 1
ATOM 3917 C CA . GLN B 1 191 ? -14.547 -33.323 -8.905 1.00 32.39 188 GLN B CA 1
ATOM 3918 C C . GLN B 1 191 ? -13.156 -33.076 -9.525 1.00 32.60 188 GLN B C 1
ATOM 3919 O O . GLN B 1 191 ? -13.034 -32.157 -10.334 1.00 32.98 188 GLN B O 1
ATOM 3925 N N . PRO B 1 192 ? -12.122 -33.891 -9.202 1.00 31.35 189 PRO B N 1
ATOM 3926 C CA . PRO B 1 192 ? -10.809 -33.479 -9.724 1.00 33.61 189 PRO B CA 1
ATOM 3927 C C . PRO B 1 192 ? -10.695 -33.498 -11.247 1.00 33.85 189 PRO B C 1
ATOM 3928 O O . PRO B 1 192 ? -9.939 -32.704 -11.802 1.00 34.56 189 PRO B O 1
ATOM 3932 N N . LEU B 1 193 ? -11.417 -34.390 -11.919 1.00 33.25 190 LEU B N 1
ATOM 3933 C CA . LEU B 1 193 ? -11.265 -34.508 -13.368 1.00 33.04 190 LEU B CA 1
ATOM 3934 C C . LEU B 1 193 ? -11.824 -33.288 -14.111 1.00 33.58 190 LEU B C 1
ATOM 3935 O O . LEU B 1 193 ? -11.591 -33.122 -15.310 1.00 34.50 190 LEU B O 1
ATOM 3940 N N . LEU B 1 194 ? -12.551 -32.432 -13.401 1.00 32.77 191 LEU B N 1
ATOM 3941 C CA . LEU B 1 194 ? -13.117 -31.245 -14.023 1.00 32.37 191 LEU B CA 1
ATOM 3942 C C . LEU B 1 194 ? -12.017 -30.253 -14.392 1.00 36.41 191 LEU B C 1
ATOM 3943 O O . LEU B 1 194 ? -12.175 -29.473 -15.329 1.00 37.74 191 LEU B O 1
ATOM 3948 N N . LEU B 1 195 ? -10.902 -30.298 -13.665 1.00 36.16 192 LEU B N 1
ATOM 3949 C CA . LEU B 1 195 ? -9.831 -29.326 -13.865 1.00 37.87 192 LEU B CA 1
ATOM 3950 C C . LEU B 1 195 ? -8.437 -29.958 -14.046 1.00 36.17 192 LEU B C 1
ATOM 3951 O O . LEU B 1 195 ? -7.465 -29.251 -14.310 1.00 36.33 192 LEU B O 1
ATOM 3956 N N . ASP B 1 196 ? -8.326 -31.279 -13.930 1.00 35.71 193 ASP B N 1
ATOM 3957 C CA . ASP B 1 196 ? -7.000 -31.888 -13.975 1.00 36.00 193 ASP B CA 1
ATOM 3958 C C . ASP B 1 196 ? -6.571 -32.216 -15.407 1.00 35.61 193 ASP B C 1
ATOM 3959 O O . ASP B 1 196 ? -5.452 -32.672 -15.636 1.00 36.99 193 ASP B O 1
ATOM 3964 N N . GLY B 1 197 ? -7.467 -31.993 -16.365 1.00 32.67 194 GLY B N 1
ATOM 3965 C CA . GLY B 1 197 ? -7.131 -32.159 -17.771 1.00 30.64 194 GLY B CA 1
ATOM 3966 C C . GLY B 1 197 ? -7.835 -33.304 -18.477 1.00 27.48 194 GLY B C 1
ATOM 3967 O O . GLY B 1 197 ? -7.861 -33.355 -19.704 1.00 24.82 194 GLY B O 1
ATOM 3968 N N . THR B 1 198 ? -8.382 -34.238 -17.704 1.00 24.27 195 THR B N 1
ATOM 3969 C CA . THR B 1 198 ? -9.079 -35.389 -18.260 1.00 27.63 195 THR B CA 1
ATOM 3970 C C . THR B 1 198 ? -10.286 -34.977 -19.106 1.00 28.04 195 THR B C 1
ATOM 3971 O O . THR B 1 198 ? -10.427 -35.406 -20.261 1.00 26.30 195 THR B O 1
ATOM 3975 N N . LEU B 1 199 ? -11.153 -34.143 -18.535 1.00 28.09 196 LEU B N 1
ATOM 3976 C CA . LEU B 1 199 ? -12.385 -33.748 -19.219 1.00 28.15 196 LEU B CA 1
ATOM 3977 C C . LEU B 1 199 ? -12.116 -32.686 -20.284 1.00 28.94 196 LEU B C 1
ATOM 3978 O O . LEU B 1 199 ? -12.895 -32.550 -21.227 1.00 28.38 196 LEU B O 1
ATOM 3983 N N . ASP B 1 200 ? -11.015 -31.946 -20.142 1.00 28.87 197 ASP B N 1
ATOM 3984 C CA . ASP B 1 200 ? -10.605 -30.999 -21.186 1.00 31.36 197 ASP B CA 1
ATOM 3985 C C . ASP B 1 200 ? -10.235 -31.755 -22.465 1.00 29.41 197 ASP B C 1
ATOM 3986 O O . ASP B 1 200 ? -10.647 -31.378 -23.564 1.00 25.40 197 ASP B O 1
ATOM 3991 N N . GLN B 1 201 ? -9.443 -32.817 -22.304 1.00 28.63 198 GLN B N 1
ATOM 3992 C CA . GLN B 1 201 ? -9.013 -33.647 -23.421 1.00 26.10 198 GLN B CA 1
ATOM 3993 C C . GLN B 1 201 ? -10.205 -34.274 -24.122 1.00 24.63 198 GLN B C 1
ATOM 3994 O O . GLN B 1 201 ? -10.295 -34.254 -25.352 1.00 24.74 198 GLN B O 1
ATOM 4000 N N . LEU B 1 202 ? -11.129 -34.817 -23.341 1.00 23.91 199 LEU B N 1
ATOM 4001 C CA . LEU B 1 202 ? -12.302 -35.462 -23.918 1.00 26.11 199 LEU B CA 1
ATOM 4002 C C . LEU B 1 202 ? -13.159 -34.473 -24.710 1.00 25.87 199 LEU B C 1
ATOM 4003 O O . LEU B 1 202 ? -13.558 -34.769 -25.841 1.00 22.94 199 LEU B O 1
ATOM 4008 N N . GLN B 1 203 ? -13.437 -33.299 -24.138 1.00 27.69 200 GLN B N 1
ATOM 4009 C CA . GLN B 1 203 ? -14.153 -32.277 -24.893 1.00 25.31 200 GLN B CA 1
ATOM 4010 C C . GLN B 1 203 ? -13.380 -31.939 -26.172 1.00 22.39 200 GLN B C 1
ATOM 4011 O O . GLN B 1 203 ? -13.960 -31.800 -27.241 1.00 24.69 200 GLN B O 1
ATOM 4017 N N . GLN B 1 204 ? -12.066 -31.821 -26.068 1.00 22.28 201 GLN B N 1
ATOM 4018 C CA . GLN B 1 204 ? -11.287 -31.372 -27.213 1.00 26.90 201 GLN B CA 1
ATOM 4019 C C . GLN B 1 204 ? -11.405 -32.357 -28.382 1.00 27.19 201 GLN B C 1
ATOM 4020 O O . GLN B 1 204 ? -11.564 -31.945 -29.534 1.00 28.40 201 GLN B O 1
ATOM 4026 N N . LEU B 1 205 ? -11.353 -33.649 -28.074 1.00 26.27 202 LEU B N 1
ATOM 4027 C CA . LEU B 1 205 ? -11.455 -34.708 -29.091 1.00 27.62 202 LEU B CA 1
ATOM 4028 C C . LEU B 1 205 ? -12.893 -35.077 -29.447 1.00 26.47 202 LEU B C 1
ATOM 4029 O O . LEU B 1 205 ? -13.112 -35.942 -30.295 1.00 26.13 202 LEU B O 1
ATOM 4034 N N . ARG B 1 206 ? -13.857 -34.421 -28.797 1.00 26.95 203 ARG B N 1
ATOM 4035 C CA . ARG B 1 206 ? -15.299 -34.685 -28.979 1.00 28.84 203 ARG B CA 1
ATOM 4036 C C . ARG B 1 206 ? -15.672 -36.128 -28.655 1.00 27.39 203 ARG B C 1
ATOM 4037 O O . ARG B 1 206 ? -16.492 -36.761 -29.340 1.00 25.22 203 ARG B O 1
ATOM 4045 N N . ILE B 1 207 ? -15.076 -36.615 -27.571 1.00 24.74 204 ILE B N 1
ATOM 4046 C CA . ILE B 1 207 ? -15.314 -37.948 -27.044 1.00 26.28 204 ILE B CA 1
ATOM 4047 C C . ILE B 1 207 ? -16.008 -37.822 -25.702 1.00 28.65 204 ILE B C 1
ATOM 4048 O O . ILE B 1 207 ? -15.501 -37.164 -24.790 1.00 28.64 204 ILE B O 1
ATOM 4053 N N . ARG B 1 208 ? -17.174 -38.438 -25.575 1.00 26.14 205 ARG B N 1
ATOM 4054 C CA . ARG B 1 208 ? -17.959 -38.223 -24.380 1.00 25.53 205 ARG B CA 1
ATOM 4055 C C . ARG B 1 208 ? -17.686 -39.316 -23.349 1.00 25.80 205 ARG B C 1
ATOM 4056 O O . ARG B 1 208 ? -17.712 -40.498 -23.669 1.00 27.39 205 ARG B O 1
ATOM 4064 N N . PRO B 1 209 ? -17.393 -38.919 -22.103 1.00 24.87 206 PRO B N 1
ATOM 4065 C CA . PRO B 1 209 ? -17.102 -39.938 -21.087 1.00 23.68 206 PRO B CA 1
ATOM 4066 C C . PRO B 1 209 ? -18.354 -40.646 -20.586 1.00 24.31 206 PRO B C 1
ATOM 4067 O O . PRO B 1 209 ? -19.396 -40.010 -20.445 1.00 26.11 206 PRO B O 1
ATOM 4071 N N . MET B 1 210 ? -18.259 -41.942 -20.313 1.00 25.34 207 MET B N 1
ATOM 4072 C CA . MET B 1 210 ? -19.286 -42.604 -19.515 1.00 26.02 207 MET B CA 1
ATOM 4073 C C . MET B 1 210 ? -18.914 -42.319 -18.062 1.00 28.26 207 MET B C 1
ATOM 4074 O O . MET B 1 210 ? -17.758 -42.495 -17.672 1.00 28.46 207 MET B O 1
ATOM 4079 N N . ALA B 1 211 ? -19.862 -41.853 -17.259 1.00 27.55 208 ALA B N 1
ATOM 4080 C CA . ALA B 1 211 ? -19.501 -41.377 -15.929 1.00 26.90 208 ALA B CA 1
ATOM 4081 C C . ALA B 1 211 ? -19.926 -42.389 -14.874 1.00 28.63 208 ALA B C 1
ATOM 4082 O O . ALA B 1 211 ? -21.100 -42.750 -14.797 1.00 28.21 208 ALA B O 1
ATOM 4084 N N . TRP B 1 212 ? -18.979 -42.879 -14.076 1.00 29.48 209 TRP B N 1
ATOM 4085 C CA . TRP B 1 212 ? -19.375 -43.830 -13.035 1.00 31.02 209 TRP B CA 1
ATOM 4086 C C . TRP B 1 212 ? -19.297 -43.189 -11.654 1.00 27.51 209 TRP B C 1
ATOM 4087 O O . TRP B 1 212 ? -18.785 -42.073 -11.501 1.00 25.89 209 TRP B O 1
ATOM 4098 N N . SER B 1 213 ? -19.868 -43.880 -10.668 1.00 28.44 210 SER B N 1
ATOM 4099 C CA . SER B 1 213 ? -20.041 -43.363 -9.310 1.00 29.67 210 SER B CA 1
ATOM 4100 C C . SER B 1 213 ? -20.726 -41.996 -9.248 1.00 32.52 210 SER B C 1
ATOM 4101 O O . SER B 1 213 ? -20.350 -41.126 -8.456 1.00 32.50 210 SER B O 1
ATOM 4104 N N . CYS B 1 214 ? -21.766 -41.825 -10.055 1.00 30.70 211 CYS B N 1
ATOM 4105 C CA . CYS B 1 214 ? -22.409 -40.525 -10.193 1.00 30.96 211 CYS B CA 1
ATOM 4106 C C . CYS B 1 214 ? -22.992 -39.997 -8.884 1.00 31.99 211 CYS B C 1
ATOM 4107 O O . CYS B 1 214 ? -23.121 -38.789 -8.707 1.00 32.90 211 CYS B O 1
ATOM 4110 N N . LEU B 1 215 ? -23.331 -40.901 -7.968 1.00 31.98 212 LEU B N 1
ATOM 4111 C CA . LEU B 1 215 ? -23.918 -40.518 -6.679 1.00 31.46 212 LEU B CA 1
ATOM 4112 C C . LEU B 1 215 ? -22.901 -40.630 -5.530 1.00 33.01 212 LEU B C 1
ATOM 4113 O O . LEU B 1 215 ? -23.273 -40.832 -4.367 1.00 34.23 212 LEU B O 1
ATOM 4118 N N . GLY B 1 216 ? -21.619 -40.517 -5.869 1.00 32.45 213 GLY B N 1
ATOM 4119 C CA . GLY B 1 216 ? -20.551 -40.509 -4.882 1.00 31.28 213 GLY B CA 1
ATOM 4120 C C . GLY B 1 216 ? -20.147 -41.873 -4.346 1.00 31.92 213 GLY B C 1
ATOM 4121 O O . GLY B 1 216 ? -19.613 -41.980 -3.241 1.00 31.71 213 GLY B O 1
ATOM 4122 N N . GLY B 1 217 ? -20.406 -42.921 -5.118 1.00 32.96 214 GLY B N 1
ATOM 4123 C CA . GLY B 1 217 ? -20.059 -44.268 -4.696 1.00 30.47 214 GLY B CA 1
ATOM 4124 C C . GLY B 1 217 ? -20.751 -44.653 -3.398 1.00 33.30 214 GLY B C 1
ATOM 4125 O O . GLY B 1 217 ? -20.185 -45.381 -2.576 1.00 35.52 214 GLY B O 1
ATOM 4126 N N . GLY B 1 218 ? -21.967 -44.139 -3.210 1.00 30.96 215 GLY B N 1
ATOM 4127 C CA . GLY B 1 218 ? -22.765 -44.429 -2.035 1.00 31.74 215 GLY B CA 1
ATOM 4128 C C . GLY B 1 218 ? -22.729 -43.387 -0.929 1.00 32.24 215 GLY B C 1
ATOM 4129 O O . GLY B 1 218 ? -23.562 -43.422 -0.026 1.00 34.69 215 GLY B O 1
ATOM 4130 N N A ARG B 1 219 ? -21.779 -42.458 -1.006 0.59 32.05 216 ARG B N 1
ATOM 4131 N N B ARG B 1 219 ? -21.786 -42.451 -1.002 0.41 32.02 216 ARG B N 1
ATOM 4132 C CA A ARG B 1 219 ? -21.571 -41.483 0.067 0.59 32.38 216 ARG B CA 1
ATOM 4133 C CA B ARG B 1 219 ? -21.581 -41.493 0.088 0.41 32.45 216 ARG B CA 1
ATOM 4134 C C A ARG B 1 219 ? -22.736 -40.500 0.227 0.59 32.54 216 ARG B C 1
ATOM 4135 C C B ARG B 1 219 ? -22.717 -40.471 0.228 0.41 32.43 216 ARG B C 1
ATOM 4136 O O A ARG B 1 219 ? -23.098 -40.136 1.353 0.59 32.17 216 ARG B O 1
ATOM 4137 O O B ARG B 1 219 ? -23.039 -40.048 1.343 0.41 32.23 216 ARG B O 1
ATOM 4152 N N . LEU B 1 220 ? -23.321 -40.080 -0.892 1.00 32.51 217 LEU B N 1
ATOM 4153 C CA . LEU B 1 220 ? -24.414 -39.096 -0.874 1.00 35.19 217 LEU B CA 1
ATOM 4154 C C . LEU B 1 220 ? -25.512 -39.508 0.089 1.00 36.42 217 LEU B C 1
ATOM 4155 O O . LEU B 1 220 ? -25.978 -38.699 0.897 1.00 36.71 217 LEU B O 1
ATOM 4160 N N . PHE B 1 221 ? -25.896 -40.780 0.039 1.00 36.52 218 PHE B N 1
ATOM 4161 C CA . PHE B 1 221 ? -26.984 -41.252 0.885 1.00 36.04 218 PHE B CA 1
ATOM 4162 C C . PHE B 1 221 ? -26.521 -41.971 2.156 1.00 38.06 218 PHE B C 1
ATOM 4163 O O . PHE B 1 221 ? -27.217 -41.938 3.166 1.00 36.98 218 PHE B O 1
ATOM 4171 N N . ASN B 1 222 ? -25.353 -42.603 2.122 1.00 41.26 219 ASN B N 1
ATOM 4172 C CA . ASN B 1 222 ? -24.940 -43.448 3.244 1.00 45.35 219 ASN B CA 1
ATOM 4173 C C . ASN B 1 222 ? -23.793 -42.897 4.081 1.00 45.78 219 ASN B C 1
ATOM 4174 O O . ASN B 1 222 ? -23.476 -43.448 5.132 1.00 48.14 219 ASN B O 1
ATOM 4179 N N . ASP B 1 223 ? -23.154 -41.830 3.623 1.00 45.14 220 ASP B N 1
ATOM 4180 C CA . ASP B 1 223 ? -22.104 -41.227 4.428 1.00 45.51 220 ASP B CA 1
ATOM 4181 C C . ASP B 1 223 ? -22.712 -40.094 5.243 1.00 47.95 220 ASP B C 1
ATOM 4182 O O . ASP B 1 223 ? -22.984 -39.007 4.716 1.00 47.67 220 ASP B O 1
ATOM 4187 N N . GLU B 1 224 ? -22.918 -40.368 6.530 1.00 41.24 221 GLU B N 1
ATOM 4188 C CA . GLU B 1 224 ? -23.516 -39.420 7.473 1.00 44.28 221 GLU B CA 1
ATOM 4189 C C . GLU B 1 224 ? -22.889 -38.023 7.413 1.00 44.31 221 GLU B C 1
ATOM 4190 O O . GLU B 1 224 ? -23.499 -37.042 7.836 1.00 48.86 221 GLU B O 1
ATOM 4196 N N . ALA B 1 225 ? -21.677 -37.930 6.878 1.00 43.43 222 ALA B N 1
ATOM 4197 C CA . ALA B 1 225 ? -20.973 -36.652 6.786 1.00 42.80 222 ALA B CA 1
ATOM 4198 C C . ALA B 1 225 ? -21.453 -35.780 5.632 1.00 46.49 222 ALA B C 1
ATOM 4199 O O . ALA B 1 225 ? -21.199 -34.574 5.617 1.00 51.39 222 ALA B O 1
ATOM 4201 N N A TYR B 1 226 ? -22.164 -36.389 4.691 0.53 44.65 223 TYR B N 1
ATOM 4202 N N B TYR B 1 226 ? -22.097 -36.384 4.639 0.47 44.62 223 TYR B N 1
ATOM 4203 C CA A TYR B 1 226 ? -22.751 -35.651 3.582 0.53 44.32 223 TYR B CA 1
ATOM 4204 C CA B TYR B 1 226 ? -22.392 -35.669 3.396 0.47 44.76 223 TYR B CA 1
ATOM 4205 C C A TYR B 1 226 ? -24.229 -35.352 3.822 0.53 43.08 223 TYR B C 1
ATOM 4206 C C B TYR B 1 226 ? -23.755 -34.997 3.395 0.47 43.63 223 TYR B C 1
ATOM 4207 O O A TYR B 1 226 ? -24.903 -34.826 2.937 0.53 43.31 223 TYR B O 1
ATOM 4208 O O B TYR B 1 226 ? -24.350 -34.765 2.339 0.47 42.30 223 TYR B O 1
ATOM 4225 N N A GLN B 1 227 ? -24.729 -35.688 5.010 0.53 42.28 224 GLN B N 1
ATOM 4226 N N B GLN B 1 227 ? -24.233 -34.667 4.587 0.47 43.02 224 GLN B N 1
ATOM 4227 C CA A GLN B 1 227 ? -26.134 -35.441 5.347 0.53 42.81 224 GLN B CA 1
ATOM 4228 C CA B GLN B 1 227 ? -25.470 -33.919 4.729 0.47 41.31 224 GLN B CA 1
ATOM 4229 C C A GLN B 1 227 ? -26.499 -33.951 5.264 0.53 42.31 224 GLN B C 1
ATOM 4230 C C B GLN B 1 227 ? -25.419 -32.482 4.174 0.47 38.96 224 GLN B C 1
ATOM 4231 O O A GLN B 1 227 ? -27.531 -33.611 4.695 0.53 38.43 224 GLN B O 1
ATOM 4232 O O B GLN B 1 227 ? -26.460 -31.968 3.767 0.47 39.44 224 GLN B O 1
ATOM 4243 N N A PRO B 1 228 ? -25.661 -33.052 5.815 0.53 43.56 225 PRO B N 1
ATOM 4244 N N B PRO B 1 228 ? -24.235 -31.822 4.152 0.47 37.83 225 PRO B N 1
ATOM 4245 C CA A PRO B 1 228 ? -26.067 -31.661 5.566 0.53 44.50 225 PRO B CA 1
ATOM 4246 C CA B PRO B 1 228 ? -24.294 -30.492 3.525 0.47 39.85 225 PRO B CA 1
ATOM 4247 C C A PRO B 1 228 ? -25.864 -31.221 4.105 0.53 40.95 225 PRO B C 1
ATOM 4248 C C B PRO B 1 228 ? -24.683 -30.570 2.046 0.47 38.13 225 PRO B C 1
ATOM 4249 O O A PRO B 1 228 ? -26.366 -30.162 3.732 0.53 42.15 225 PRO B O 1
ATOM 4250 O O B PRO B 1 228 ? -25.443 -29.736 1.554 0.47 34.42 225 PRO B O 1
ATOM 4257 N N A LEU B 1 229 ? -25.169 -32.016 3.292 0.53 37.70 226 LEU B N 1
ATOM 4258 N N B LEU B 1 229 ? -24.187 -31.587 1.355 0.47 35.91 226 LEU B N 1
ATOM 4259 C CA A LEU B 1 229 ? -25.044 -31.702 1.863 0.53 37.53 226 LEU B CA 1
ATOM 4260 C CA B LEU B 1 229 ? -24.566 -31.806 -0.032 0.47 34.55 226 LEU B CA 1
ATOM 4261 C C A LEU B 1 229 ? -26.273 -32.181 1.088 0.53 39.79 226 LEU B C 1
ATOM 4262 C C B LEU B 1 229 ? -26.043 -32.203 -0.135 0.47 38.07 226 LEU B C 1
ATOM 4263 O O A LEU B 1 229 ? -26.704 -31.534 0.129 0.53 39.94 226 LEU B O 1
ATOM 4264 O O B LEU B 1 229 ? -26.752 -31.701 -1.001 0.47 37.45 226 LEU B O 1
ATOM 4273 N N A ARG B 1 230 ? -26.838 -33.311 1.507 0.53 41.54 227 ARG B N 1
ATOM 4274 N N B ARG B 1 230 ? -26.517 -33.066 0.765 0.47 39.80 227 ARG B N 1
ATOM 4275 C CA A ARG B 1 230 ? -28.118 -33.776 0.971 0.53 43.83 227 ARG B CA 1
ATOM 4276 C CA B ARG B 1 230 ? -27.897 -33.563 0.692 0.47 42.96 227 ARG B CA 1
ATOM 4277 C C A ARG B 1 230 ? -29.130 -32.643 0.993 0.53 47.07 227 ARG B C 1
ATOM 4278 C C B ARG B 1 230 ? -28.967 -32.474 0.845 0.47 46.80 227 ARG B C 1
ATOM 4279 O O A ARG B 1 230 ? -30.024 -32.568 0.150 0.53 46.86 227 ARG B O 1
ATOM 4280 O O B ARG B 1 230 ? -29.800 -32.312 -0.046 0.47 46.74 227 ARG B O 1
ATOM 4295 N N . GLN B 1 231 ? -28.963 -31.755 1.970 1.00 51.51 228 GLN B N 1
ATOM 4296 C CA . GLN B 1 231 ? -29.870 -30.624 2.179 1.00 56.21 228 GLN B CA 1
ATOM 4297 C C . GLN B 1 231 ? -29.843 -29.585 1.059 1.00 52.17 228 GLN B C 1
ATOM 4298 O O . GLN B 1 231 ? -30.890 -29.115 0.621 1.00 51.88 228 GLN B O 1
ATOM 4304 N N . GLU B 1 232 ? -28.650 -29.216 0.607 1.00 50.57 229 GLU B N 1
ATOM 4305 C CA . GLU B 1 232 ? -28.542 -28.212 -0.442 1.00 51.32 229 GLU B CA 1
ATOM 4306 C C . GLU B 1 232 ? -29.020 -28.740 -1.776 1.00 46.52 229 GLU B C 1
ATOM 4307 O O . GLU B 1 232 ? -29.548 -27.991 -2.598 1.00 48.16 229 GLU B O 1
ATOM 4313 N N . LEU B 1 233 ? -28.853 -30.034 -1.994 1.00 40.68 230 LEU B N 1
ATOM 4314 C CA . LEU B 1 233 ? -29.432 -30.638 -3.179 1.00 37.87 230 LEU B CA 1
ATOM 4315 C C . LEU B 1 233 ? -30.955 -30.630 -3.041 1.00 37.56 230 LEU B C 1
ATOM 4316 O O . LEU B 1 233 ? -31.651 -30.463 -4.033 1.00 38.93 230 LEU B O 1
ATOM 4321 N N . SER B 1 234 ? -31.462 -30.773 -1.813 1.00 38.64 231 SER B N 1
ATOM 4322 C CA . SER B 1 234 ? -32.910 -30.709 -1.561 1.00 41.37 231 SER B CA 1
ATOM 4323 C C . SER B 1 234 ? -33.467 -29.320 -1.814 1.00 43.53 231 SER B C 1
ATOM 4324 O O . SER B 1 234 ? -34.544 -29.172 -2.397 1.00 43.59 231 SER B O 1
ATOM 4327 N N . VAL B 1 235 ? -32.747 -28.303 -1.351 1.00 44.53 232 VAL B N 1
ATOM 4328 C CA . VAL B 1 235 ? -33.186 -26.922 -1.531 1.00 46.56 232 VAL B CA 1
ATOM 4329 C C . VAL B 1 235 ? -33.265 -26.589 -3.013 1.00 46.14 232 VAL B C 1
ATOM 4330 O O . VAL B 1 235 ? -34.227 -25.993 -3.473 1.00 44.38 232 VAL B O 1
ATOM 4334 N N . ILE B 1 236 ? -32.237 -26.985 -3.756 1.00 45.31 233 ILE B N 1
ATOM 4335 C CA . ILE B 1 236 ? -32.211 -26.792 -5.200 1.00 47.00 233 ILE B CA 1
ATOM 4336 C C . ILE B 1 236 ? -33.254 -27.652 -5.916 1.00 45.45 233 ILE B C 1
ATOM 4337 O O . ILE B 1 236 ? -33.833 -27.228 -6.921 1.00 48.03 233 ILE B O 1
ATOM 4342 N N . ALA B 1 237 ? -33.508 -28.846 -5.386 1.00 41.29 234 ALA B N 1
ATOM 4343 C CA . ALA B 1 237 ? -34.527 -29.733 -5.944 1.00 42.18 234 ALA B CA 1
ATOM 4344 C C . ALA B 1 237 ? -35.898 -29.066 -5.945 1.00 48.08 234 ALA B C 1
ATOM 4345 O O . ALA B 1 237 ? -36.683 -29.224 -6.884 1.00 50.98 234 ALA B O 1
ATOM 4347 N N . GLN B 1 238 ? -36.190 -28.313 -4.893 1.00 47.88 235 GLN B N 1
ATOM 4348 C CA . GLN B 1 238 ? -37.506 -27.697 -4.780 1.00 49.88 235 GLN B CA 1
ATOM 4349 C C . GLN B 1 238 ? -37.605 -26.451 -5.660 1.00 49.91 235 GLN B C 1
ATOM 4350 O O . GLN B 1 238 ? -38.673 -26.153 -6.180 1.00 53.05 235 GLN B O 1
ATOM 4356 N N . GLU B 1 239 ? -36.492 -25.744 -5.849 1.00 50.46 236 GLU B N 1
ATOM 4357 C CA . GLU B 1 239 ? -36.448 -24.624 -6.792 1.00 52.46 236 GLU B CA 1
ATOM 4358 C C . GLU B 1 239 ? -36.776 -25.093 -8.207 1.00 54.00 236 GLU B C 1
ATOM 4359 O O . GLU B 1 239 ? -37.372 -24.363 -8.996 1.00 57.10 236 GLU B O 1
ATOM 4365 N N . LEU B 1 240 ? -36.374 -26.319 -8.519 1.00 43.39 237 LEU B N 1
ATOM 4366 C CA . LEU B 1 240 ? -36.534 -26.871 -9.857 1.00 45.61 237 LEU B CA 1
ATOM 4367 C C . LEU B 1 240 ? -37.802 -27.701 -9.964 1.00 49.14 237 LEU B C 1
ATOM 4368 O O . LEU B 1 240 ? -38.153 -28.181 -11.044 1.00 49.58 237 LEU B O 1
ATOM 4373 N N . ASN B 1 241 ? -38.480 -27.858 -8.831 1.00 51.91 238 ASN B N 1
ATOM 4374 C CA . ASN B 1 241 ? -39.594 -28.796 -8.705 1.00 56.75 238 ASN B CA 1
ATOM 4375 C C . ASN B 1 241 ? -39.210 -30.177 -9.216 1.00 54.06 238 ASN B C 1
ATOM 4376 O O . ASN B 1 241 ? -39.968 -30.821 -9.940 1.00 55.07 238 ASN B O 1
ATOM 4381 N N . ALA B 1 242 ? -38.012 -30.606 -8.831 1.00 49.42 239 ALA B N 1
ATOM 4382 C CA . ALA B 1 242 ? -37.531 -31.951 -9.105 1.00 49.42 239 ALA B CA 1
ATOM 4383 C C . ALA B 1 242 ? -38.055 -32.887 -8.023 1.00 53.05 239 ALA B C 1
ATOM 4384 O O . ALA B 1 242 ? -38.215 -32.484 -6.869 1.00 54.96 239 ALA B O 1
ATOM 4386 N N . SER B 1 243 ? -38.337 -34.128 -8.404 1.00 54.44 240 SER B N 1
ATOM 4387 C CA . SER B 1 243 ? -38.947 -35.106 -7.508 1.00 55.06 240 SER B CA 1
ATOM 4388 C C . SER B 1 243 ? -37.974 -35.658 -6.467 1.00 54.26 240 SER B C 1
ATOM 4389 O O . SER B 1 243 ? -38.392 -36.181 -5.433 1.00 55.50 240 SER B O 1
ATOM 4392 N N . SER B 1 244 ? -36.675 -35.554 -6.744 1.00 50.75 241 SER B N 1
ATOM 4393 C CA . SER B 1 244 ? -35.679 -36.124 -5.848 1.00 47.68 241 SER B CA 1
ATOM 4394 C C . SER B 1 244 ? -34.308 -35.509 -6.073 1.00 43.95 241 SER B C 1
ATOM 4395 O O . SER B 1 244 ? -34.082 -34.803 -7.060 1.00 41.70 241 SER B O 1
ATOM 4398 N N . ILE B 1 245 ? -33.383 -35.776 -5.162 1.00 42.67 242 ILE B N 1
ATOM 4399 C CA . ILE B 1 245 ? -32.080 -35.140 -5.262 1.00 40.55 242 ILE B CA 1
ATOM 4400 C C . ILE B 1 245 ? -31.204 -35.841 -6.304 1.00 39.51 242 ILE B C 1
ATOM 4401 O O . ILE B 1 245 ? -30.317 -35.216 -6.870 1.00 38.70 242 ILE B O 1
ATOM 4406 N N . GLU B 1 246 ? -31.470 -37.120 -6.573 1.00 41.90 243 GLU B N 1
ATOM 4407 C CA . GLU B 1 246 ? -30.758 -37.852 -7.623 1.00 44.22 243 GLU B CA 1
ATOM 4408 C C . GLU B 1 246 ? -30.873 -37.139 -8.9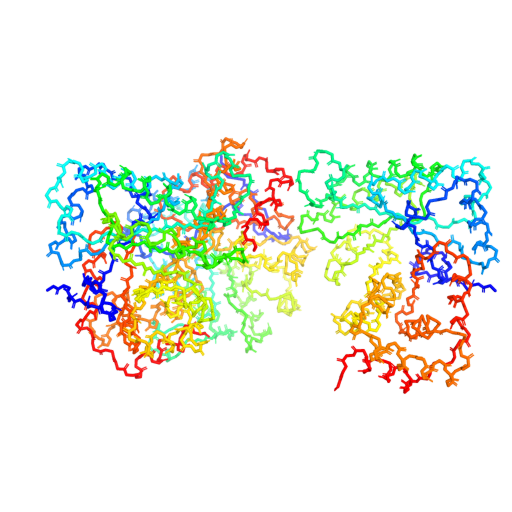64 1.00 40.54 243 GLU B C 1
ATOM 4409 O O . GLU B 1 246 ? -29.913 -37.057 -9.714 1.00 36.43 243 GLU B O 1
ATOM 4415 N N . GLN B 1 247 ? -32.072 -36.653 -9.272 1.00 42.99 244 GLN B N 1
ATOM 4416 C CA . GLN B 1 247 ? -32.316 -35.961 -10.537 1.00 42.69 244 GLN B CA 1
ATOM 4417 C C . GLN B 1 247 ? -31.479 -34.690 -10.653 1.00 37.73 244 GLN B C 1
ATOM 4418 O O . GLN B 1 247 ? -31.036 -34.320 -11.737 1.00 37.91 244 GLN B O 1
ATOM 4424 N N . VAL B 1 248 ? -31.283 -34.017 -9.528 1.00 34.79 245 VAL B N 1
ATOM 4425 C CA . VAL B 1 248 ? -30.459 -32.817 -9.481 1.00 32.54 245 VAL B CA 1
ATOM 4426 C C . VAL B 1 248 ? -28.983 -33.162 -9.713 1.00 32.50 245 VAL B C 1
ATOM 4427 O O . VAL B 1 248 ? -28.281 -32.458 -10.442 1.00 32.38 245 VAL B O 1
ATOM 4431 N N . VAL B 1 249 ? -28.521 -34.256 -9.116 1.00 27.99 246 VAL B N 1
ATOM 4432 C CA . VAL B 1 249 ? -27.124 -34.653 -9.275 1.00 28.84 246 VAL B CA 1
ATOM 4433 C C . VAL B 1 249 ? -26.842 -35.070 -10.715 1.00 31.98 246 VAL B C 1
ATOM 4434 O O . VAL B 1 249 ? -25.819 -34.694 -11.283 1.00 32.22 246 VAL B O 1
ATOM 4438 N N . TYR B 1 250 ? -27.750 -35.841 -11.307 1.00 34.35 247 TYR B N 1
ATOM 4439 C CA . TYR B 1 250 ? -27.606 -36.223 -12.711 1.00 33.01 247 TYR B CA 1
ATOM 4440 C C . TYR B 1 250 ? -27.623 -34.990 -13.622 1.00 31.08 247 TYR B C 1
ATOM 4441 O O . TYR B 1 250 ? -26.796 -34.876 -14.524 1.00 31.09 247 TYR B O 1
ATOM 4450 N N . ALA B 1 251 ? -28.565 -34.072 -13.395 1.00 30.28 248 ALA B N 1
ATOM 4451 C CA . ALA B 1 251 ? -28.577 -32.809 -14.136 1.00 30.32 248 ALA B CA 1
ATOM 4452 C C . ALA B 1 251 ? -27.241 -32.062 -14.009 1.00 30.36 248 ALA B C 1
ATOM 4453 O O . ALA B 1 251 ? -26.754 -31.459 -14.974 1.00 29.77 248 ALA B O 1
ATOM 4455 N N . TRP B 1 252 ? -26.661 -32.098 -12.814 1.00 29.56 249 TRP B N 1
ATOM 4456 C CA . TRP B 1 252 ? -25.377 -31.448 -12.552 1.00 27.96 249 TRP B CA 1
ATOM 4457 C C . TRP B 1 252 ? -24.285 -32.004 -13.459 1.00 27.37 249 TRP B C 1
ATOM 4458 O O . TRP B 1 252 ? -23.478 -31.256 -14.019 1.00 23.89 249 TRP B O 1
ATOM 4469 N N . ILE B 1 253 ? -24.276 -33.327 -13.588 1.00 27.80 250 ILE B N 1
ATOM 4470 C CA . ILE B 1 253 ? -23.321 -34.031 -14.433 1.00 27.96 250 ILE B CA 1
ATOM 4471 C C . ILE B 1 253 ? -23.574 -33.753 -15.913 1.00 30.60 250 ILE B C 1
ATOM 4472 O O . ILE B 1 253 ? -22.640 -33.455 -16.659 1.00 24.86 250 ILE B O 1
ATOM 4477 N N . LEU B 1 254 ? -24.836 -33.839 -16.344 1.00 25.15 251 LEU B N 1
ATOM 4478 C CA . LEU B 1 254 ? -25.183 -33.585 -17.744 1.00 26.87 251 LEU B CA 1
ATOM 4479 C C . LEU B 1 254 ? -24.778 -32.192 -18.208 1.00 27.32 251 LEU B C 1
ATOM 4480 O O . LEU B 1 254 ? -24.539 -31.959 -19.394 1.00 31.45 251 LEU B O 1
ATOM 4485 N N . ARG B 1 255 ? -24.745 -31.256 -17.267 1.00 26.24 252 ARG B N 1
ATOM 4486 C CA . ARG B 1 255 ? -24.434 -29.858 -17.563 1.00 27.90 252 ARG B CA 1
ATOM 4487 C C . ARG B 1 255 ? -22.974 -29.683 -18.005 1.00 29.03 252 ARG B C 1
ATOM 4488 O O . ARG B 1 255 ? -22.631 -28.700 -18.659 1.00 29.27 252 ARG B O 1
ATOM 4496 N N . LEU B 1 256 ? -22.118 -30.631 -17.637 1.00 26.03 253 LEU B N 1
ATOM 4497 C CA . LEU B 1 256 ? -20.692 -30.554 -17.992 1.00 26.10 253 LEU B CA 1
ATOM 4498 C C . LEU B 1 256 ? -20.505 -30.523 -19.519 1.00 27.11 253 LEU B C 1
ATOM 4499 O O . LEU B 1 256 ? -21.198 -31.245 -20.232 1.00 25.70 253 LEU B O 1
ATOM 4504 N N . PRO B 1 257 ? -19.587 -29.669 -20.024 1.00 28.71 254 PRO B N 1
ATOM 4505 C CA . PRO B 1 257 ? -19.387 -29.518 -21.478 1.00 27.34 254 PRO B CA 1
ATOM 4506 C C . PRO B 1 257 ? -18.725 -30.725 -22.171 1.00 33.09 254 PRO B C 1
ATOM 4507 O O . PRO B 1 257 ? -18.717 -30.766 -23.404 1.00 27.55 254 PRO B O 1
ATOM 4511 N N . SER B 1 258 ? -18.181 -31.681 -21.413 1.00 26.47 255 SER B N 1
ATOM 4512 C CA . SER B 1 258 ? -17.733 -32.939 -22.020 1.00 26.21 255 SER B CA 1
ATOM 4513 C C . SER B 1 258 ? -18.937 -33.823 -22.342 1.00 25.43 255 SER B C 1
ATOM 4514 O O . SER B 1 258 ? -18.804 -34.835 -23.031 1.00 28.07 255 SER B O 1
ATOM 4517 N N . GLN B 1 259 ? -20.111 -33.411 -21.857 1.00 25.24 256 GLN B N 1
ATOM 4518 C CA . GLN B 1 259 ? -21.386 -34.088 -22.112 1.00 26.77 256 GLN B CA 1
ATOM 4519 C C . GLN B 1 259 ? -21.362 -35.577 -21.719 1.00 28.47 256 GLN B C 1
ATOM 4520 O O . GLN B 1 259 ? -21.522 -36.457 -22.568 1.00 28.00 256 GLN B O 1
ATOM 4526 N N . PRO B 1 260 ? -21.183 -35.857 -20.420 1.00 23.78 257 PRO B N 1
ATOM 4527 C CA . PRO B 1 260 ? -21.064 -37.234 -19.929 1.00 24.39 257 PRO B CA 1
ATOM 4528 C C . PRO B 1 260 ? -22.348 -38.069 -20.103 1.00 27.22 257 PRO B C 1
ATOM 4529 O O . PRO B 1 260 ? -23.438 -37.517 -20.203 1.00 27.46 257 PRO B O 1
ATOM 4533 N N . LEU B 1 261 ? -22.184 -39.389 -20.159 1.00 25.43 258 LEU B N 1
ATOM 4534 C CA . LEU B 1 261 ? -23.285 -40.353 -20.171 1.00 26.04 258 LEU B CA 1
ATOM 4535 C C . LEU B 1 261 ? -23.309 -41.031 -18.815 1.00 27.00 258 LEU B C 1
ATOM 4536 O O . LEU B 1 261 ? -22.461 -41.885 -18.539 1.00 25.65 258 LEU B O 1
ATOM 4541 N N . PRO B 1 262 ? -24.255 -40.641 -17.949 1.00 29.22 259 PRO B N 1
ATOM 4542 C CA . PRO B 1 262 ? -24.240 -41.186 -16.585 1.00 27.75 259 PRO B CA 1
ATOM 4543 C C . PRO B 1 262 ? -24.598 -42.670 -16.540 1.00 26.95 259 PRO B C 1
ATOM 4544 O O . PRO B 1 262 ? -25.543 -43.096 -17.201 1.00 30.17 259 PRO B O 1
ATOM 4548 N N . ILE B 1 263 ? -23.842 -43.437 -15.760 1.00 26.91 260 ILE B N 1
ATOM 4549 C CA . ILE B 1 263 ? -24.146 -44.849 -15.546 1.00 27.98 260 ILE B CA 1
ATOM 4550 C C . ILE B 1 263 ? -25.018 -45.002 -14.301 1.00 28.77 260 ILE B C 1
ATOM 4551 O O . ILE B 1 263 ? -24.637 -44.581 -13.210 1.00 31.08 260 ILE B O 1
ATOM 4556 N N . ILE B 1 264 ? -26.199 -45.576 -14.488 1.00 28.00 261 ILE B N 1
ATOM 4557 C CA . ILE B 1 264 ? -27.127 -45.887 -13.397 1.00 28.46 261 ILE B CA 1
ATOM 4558 C C . ILE B 1 264 ? -26.867 -47.298 -12.874 1.00 30.85 261 ILE B C 1
ATOM 4559 O O . ILE B 1 264 ? -26.740 -48.235 -13.665 1.00 32.75 261 ILE B O 1
ATOM 4564 N N . GLY B 1 265 ? -26.830 -47.458 -11.554 1.00 30.52 262 GLY B N 1
ATOM 4565 C CA . GLY B 1 265 ? -26.482 -48.733 -10.963 1.00 33.87 262 GLY B CA 1
ATOM 4566 C C . GLY B 1 265 ? -27.554 -49.363 -10.095 1.00 40.33 262 GLY B C 1
ATOM 4567 O O . GLY B 1 265 ? -27.333 -50.426 -9.511 1.00 44.59 262 GLY B O 1
ATOM 4568 N N . SER B 1 266 ? -28.715 -48.725 -10.003 1.00 40.89 263 SER B N 1
ATOM 4569 C CA . SER B 1 266 ? -29.774 -49.247 -9.151 1.00 47.17 263 SER B CA 1
ATOM 4570 C C . SER B 1 266 ? -30.587 -50.327 -9.856 1.00 48.78 263 SER B C 1
ATOM 4571 O O . SER B 1 266 ? -31.034 -50.143 -10.990 1.00 48.75 263 SER B O 1
ATOM 4574 N N . GLY B 1 267 ? -30.786 -51.447 -9.171 1.00 49.69 264 GLY B N 1
ATOM 4575 C CA . GLY B 1 267 ? -31.577 -52.534 -9.710 1.00 51.85 264 GLY B CA 1
ATOM 4576 C C . GLY B 1 267 ? -33.063 -52.394 -9.440 1.00 55.06 264 GLY B C 1
ATOM 4577 O O . GLY B 1 267 ? -33.804 -53.377 -9.490 1.00 54.61 264 GLY B O 1
ATOM 4578 N N . LYS B 1 268 ? -33.502 -51.173 -9.147 1.00 56.21 265 LYS B N 1
ATOM 4579 C CA . LYS B 1 268 ? -34.927 -50.903 -8.987 1.00 59.54 265 LYS B CA 1
ATOM 4580 C C . LYS B 1 268 ? -35.393 -49.839 -9.986 1.00 58.72 265 LYS B C 1
ATOM 4581 O O . LYS B 1 268 ? -34.786 -48.777 -10.118 1.00 56.14 265 LYS B O 1
ATOM 4587 N N . ILE B 1 269 ? -36.488 -50.139 -10.679 1.00 63.39 266 ILE B N 1
ATOM 4588 C CA . ILE B 1 269 ? -36.801 -49.502 -11.955 1.00 65.30 266 ILE B CA 1
ATOM 4589 C C . ILE B 1 269 ? -37.277 -48.038 -11.929 1.00 68.70 266 ILE B C 1
ATOM 4590 O O . ILE B 1 269 ? -36.960 -47.290 -12.846 1.00 68.32 266 ILE B O 1
ATOM 4595 N N . GLU B 1 270 ? -38.013 -47.584 -10.921 1.00 73.06 267 GLU B N 1
ATOM 4596 C CA . GLU B 1 270 ? -38.379 -46.168 -10.977 1.00 76.59 267 GLU B CA 1
ATOM 4597 C C . GLU B 1 270 ? -37.333 -45.309 -10.242 1.00 74.69 267 GLU B C 1
ATOM 4598 O O . GLU B 1 270 ? -37.402 -44.082 -10.241 1.00 75.63 267 GLU B O 1
ATOM 4604 N N . ARG B 1 271 ? -36.291 -45.917 -9.691 1.00 71.45 268 ARG B N 1
ATOM 4605 C CA . ARG B 1 271 ? -35.134 -45.065 -9.432 1.00 66.55 268 ARG B CA 1
ATOM 4606 C C . ARG B 1 271 ? -34.371 -44.860 -10.744 1.00 57.72 268 ARG B C 1
ATOM 4607 O O . ARG B 1 271 ? -33.727 -43.827 -10.937 1.00 56.25 268 ARG B O 1
ATOM 4615 N N . VAL B 1 272 ? -34.467 -45.819 -11.658 1.00 52.69 269 VAL B N 1
ATOM 4616 C CA . VAL B 1 272 ? -34.059 -45.580 -13.039 1.00 47.65 269 VAL B CA 1
ATOM 4617 C C . VAL B 1 272 ? -34.915 -44.495 -13.704 1.00 49.33 269 VAL B C 1
ATOM 4618 O O . VAL B 1 272 ? -34.385 -43.549 -14.285 1.00 49.71 269 VAL B O 1
ATOM 4622 N N . ARG B 1 273 ? -36.238 -44.646 -13.629 1.00 50.93 270 ARG B N 1
ATOM 4623 C CA . ARG B 1 273 ? -37.148 -43.655 -14.201 1.00 53.63 270 ARG B CA 1
ATOM 4624 C C . ARG B 1 273 ? -36.930 -42.278 -13.605 1.00 55.28 270 ARG B C 1
ATOM 4625 O O . ARG B 1 273 ? -36.998 -41.268 -14.305 1.00 55.54 270 ARG B O 1
ATOM 4633 N N . ALA B 1 274 ? -36.669 -42.248 -12.304 1.00 56.77 271 ALA B N 1
ATOM 4634 C CA . ALA B 1 274 ? -36.423 -40.997 -11.605 1.00 57.37 271 ALA B CA 1
ATOM 4635 C C . ALA B 1 274 ? -35.165 -40.342 -12.149 1.00 53.64 271 ALA B C 1
ATOM 4636 O O . ALA B 1 274 ? -35.104 -39.129 -12.325 1.00 53.66 271 ALA B O 1
ATOM 4638 N N . ALA B 1 275 ? -34.162 -41.166 -12.421 1.00 51.64 272 ALA B N 1
ATOM 4639 C CA . ALA B 1 275 ? -32.913 -40.701 -12.986 1.00 47.70 272 ALA B CA 1
ATOM 4640 C C . ALA B 1 275 ? -33.135 -40.047 -14.344 1.00 44.89 272 ALA B C 1
ATOM 4641 O O . ALA B 1 275 ? -32.556 -39.008 -14.643 1.00 43.34 272 ALA B O 1
ATOM 4643 N N . LEU B 1 276 ? -33.982 -40.662 -15.162 1.00 45.39 273 LEU B N 1
ATOM 4644 C CA . LEU B 1 276 ? -34.164 -40.229 -16.546 1.00 46.08 273 LEU B CA 1
ATOM 4645 C C . LEU B 1 276 ? -34.914 -38.909 -16.664 1.00 47.19 273 LEU B C 1
ATOM 4646 O O . LEU B 1 276 ? -34.962 -38.312 -17.737 1.00 48.73 273 LEU B O 1
ATOM 4651 N N . GLU B 1 277 ? -35.497 -38.456 -15.560 1.00 47.75 274 GLU B N 1
ATOM 4652 C CA . GLU B 1 277 ? -36.192 -37.176 -15.541 1.00 48.69 274 GLU B CA 1
ATOM 4653 C C . GLU B 1 277 ? -35.204 -35.996 -15.477 1.00 43.24 274 GLU B C 1
ATOM 4654 O O . GLU B 1 277 ? -35.590 -34.842 -15.639 1.00 42.98 274 GLU B O 1
ATOM 4660 N N . ALA B 1 278 ? -33.925 -36.292 -15.259 1.00 41.78 275 ALA B N 1
ATOM 4661 C CA . ALA B 1 278 ? -32.898 -35.248 -15.221 1.00 39.02 275 ALA B CA 1
ATOM 4662 C C . ALA B 1 278 ? -32.701 -34.583 -16.583 1.00 40.46 275 ALA B C 1
ATOM 4663 O O . ALA B 1 278 ? -32.274 -33.435 -16.650 1.00 42.82 275 ALA B O 1
ATOM 4665 N N . GLU B 1 279 ? -33.021 -35.292 -17.664 1.00 40.51 276 GLU B N 1
ATOM 4666 C CA . GLU B 1 279 ? -32.935 -34.709 -19.001 1.00 45.09 276 GLU B CA 1
ATOM 4667 C C . GLU B 1 279 ? -33.764 -33.424 -19.147 1.00 45.25 276 GLU B C 1
ATOM 4668 O O . GLU B 1 279 ? -33.450 -32.576 -19.981 1.00 46.37 276 GLU B O 1
ATOM 4674 N N . THR B 1 280 ? -34.808 -33.273 -18.333 1.00 43.42 277 THR B N 1
ATOM 4675 C CA . THR B 1 280 ? -35.725 -32.148 -18.492 1.00 46.14 277 THR B CA 1
ATOM 4676 C C . THR B 1 280 ? -35.486 -30.987 -17.513 1.00 45.03 277 THR B C 1
ATOM 4677 O O . THR B 1 280 ? -36.161 -29.969 -17.597 1.00 44.87 277 THR B O 1
ATOM 4681 N N . LEU B 1 281 ? -34.536 -31.137 -16.594 1.00 46.95 278 LEU B N 1
ATOM 4682 C CA . LEU B 1 281 ? -34.236 -30.077 -15.639 1.00 45.82 278 LEU B CA 1
ATOM 4683 C C . LEU B 1 281 ? -33.207 -29.105 -16.206 1.00 46.07 278 LEU B C 1
ATOM 4684 O O . LEU B 1 281 ? -32.100 -29.506 -16.560 1.00 46.35 278 LEU B O 1
ATOM 4689 N N . SER B 1 282 ? -33.551 -27.825 -16.286 1.00 48.40 279 SER B N 1
ATOM 4690 C CA . SER B 1 282 ? -32.567 -26.835 -16.718 1.00 50.44 279 SER B CA 1
ATOM 4691 C C . SER B 1 282 ? -31.925 -26.187 -15.499 1.00 46.01 279 SER B C 1
ATOM 4692 O O . SER B 1 282 ? -32.503 -25.311 -14.864 1.00 45.88 279 SER B O 1
ATOM 4695 N N A LEU B 1 283 ? -30.735 -26.670 -15.170 0.55 42.58 280 LEU B N 1
ATOM 4696 N N B LEU B 1 283 ? -30.710 -26.624 -15.184 0.45 42.54 280 LEU B N 1
ATOM 4697 C CA A LEU B 1 283 ? -29.926 -26.075 -14.125 0.55 40.12 280 LEU B CA 1
ATOM 4698 C CA B LEU B 1 283 ? -29.956 -26.134 -14.031 0.45 40.33 280 LEU B CA 1
ATOM 4699 C C A LEU B 1 283 ? -29.433 -24.716 -14.558 0.55 38.66 280 LEU B C 1
ATOM 4700 C C B LEU B 1 283 ? -29.189 -24.851 -14.372 0.45 38.41 280 LEU B C 1
ATOM 4701 O O A LEU B 1 283 ? -29.044 -24.530 -15.708 0.55 39.00 280 LEU B O 1
ATOM 4702 O O B LEU B 1 283 ? -28.377 -24.850 -15.294 0.45 37.11 280 LEU B O 1
ATOM 4711 N N . THR B 1 284 ? -29.442 -23.766 -13.637 1.00 37.68 281 THR B N 1
ATOM 4712 C CA . THR B 1 284 ? -28.770 -22.500 -13.892 1.00 35.78 281 THR B CA 1
ATOM 4713 C C . THR B 1 284 ? -27.300 -22.643 -13.510 1.00 31.63 281 THR B C 1
ATOM 4714 O O . THR B 1 284 ? -26.915 -23.579 -12.796 1.00 28.22 281 THR B O 1
ATOM 4718 N N . ARG B 1 285 ? -26.477 -21.711 -13.974 1.00 31.57 282 ARG B N 1
ATOM 4719 C CA . ARG B 1 285 ? -25.071 -21.725 -13.598 1.00 31.24 282 ARG B CA 1
ATOM 4720 C C . ARG B 1 285 ? -24.921 -21.538 -12.091 1.00 30.37 282 ARG B C 1
ATOM 4721 O O . ARG B 1 285 ? -24.136 -22.232 -11.454 1.00 31.09 282 ARG B O 1
ATOM 4729 N N . GLN B 1 286 ? -25.686 -20.612 -11.513 1.00 30.39 283 GLN B N 1
ATOM 4730 C CA . GLN B 1 286 ? -25.576 -20.365 -10.079 1.00 29.46 283 GLN B CA 1
ATOM 4731 C C . GLN B 1 286 ? -25.997 -21.603 -9.295 1.00 30.67 283 GLN B C 1
ATOM 4732 O O . GLN B 1 286 ? -25.382 -21.933 -8.289 1.00 31.62 283 GLN B O 1
ATOM 4738 N N . GLN B 1 287 ? -26.999 -22.324 -9.781 1.00 31.72 284 GLN B N 1
ATOM 4739 C CA . GLN B 1 287 ? -27.388 -23.582 -9.148 1.00 33.97 284 GLN B CA 1
ATOM 4740 C C . GLN B 1 287 ? -26.264 -24.626 -9.290 1.00 32.95 284 GLN B C 1
ATOM 4741 O O . GLN B 1 287 ? -25.998 -25.399 -8.365 1.00 30.20 284 GLN B O 1
ATOM 4747 N N . TRP B 1 288 ? -25.617 -24.644 -10.451 1.00 30.67 285 TRP B N 1
ATOM 4748 C CA . TRP B 1 288 ? -24.529 -25.585 -10.685 1.00 28.04 285 TRP B CA 1
ATOM 4749 C C . TRP B 1 288 ? -23.366 -25.290 -9.748 1.00 28.53 285 TRP B C 1
ATOM 4750 O O . TRP B 1 288 ? -22.804 -26.205 -9.160 1.00 29.70 285 TRP B O 1
ATOM 4761 N N . PHE B 1 289 ? -23.018 -24.016 -9.589 1.00 27.81 286 PHE B N 1
ATOM 4762 C CA . PHE B 1 289 ? -21.888 -23.654 -8.738 1.00 28.57 286 PHE B CA 1
ATOM 4763 C C . PHE B 1 289 ? -22.223 -23.770 -7.247 1.00 28.42 286 PHE B C 1
ATOM 4764 O O . PHE B 1 289 ? -21.353 -24.088 -6.436 1.00 28.90 286 PHE B O 1
ATOM 4772 N N . ARG B 1 290 ? -23.480 -23.535 -6.888 1.00 28.71 287 ARG B N 1
ATOM 4773 C CA . ARG B 1 290 ? -23.915 -23.715 -5.503 1.00 30.74 287 ARG B CA 1
ATOM 4774 C C . ARG B 1 290 ? -23.735 -25.156 -5.057 1.00 29.63 287 ARG B C 1
ATOM 4775 O O . ARG B 1 290 ? -23.344 -25.418 -3.919 1.00 32.39 287 ARG B O 1
ATOM 4783 N N . ILE B 1 291 ? -24.042 -26.085 -5.959 1.00 28.24 288 ILE B N 1
ATOM 4784 C CA . ILE B 1 291 ? -23.850 -27.513 -5.715 1.00 29.16 288 ILE B CA 1
ATOM 4785 C C . ILE B 1 291 ? -22.368 -27.819 -5.545 1.00 29.61 288 ILE B C 1
ATOM 4786 O O . ILE B 1 291 ? -21.966 -28.424 -4.554 1.00 32.59 288 ILE B O 1
ATOM 4791 N N . ARG B 1 292 ? -21.563 -27.390 -6.512 1.00 29.76 289 ARG B N 1
ATOM 4792 C CA . ARG B 1 292 ? -20.106 -27.578 -6.462 1.00 31.66 289 ARG B CA 1
ATOM 4793 C C . ARG B 1 292 ? -19.489 -27.131 -5.138 1.00 33.21 289 ARG B C 1
ATOM 4794 O O . ARG B 1 292 ? -18.690 -27.852 -4.537 1.00 35.06 289 ARG B O 1
ATOM 4802 N N . LYS B 1 293 ? -19.865 -25.943 -4.674 1.00 34.64 290 LYS B N 1
ATOM 4803 C CA . LYS B 1 293 ? -19.271 -25.402 -3.452 1.00 37.12 290 LYS B CA 1
ATOM 4804 C C . LYS B 1 293 ? -19.819 -26.091 -2.199 1.00 36.51 290 LYS B C 1
ATOM 4805 O O . LYS B 1 293 ? -19.096 -26.258 -1.225 1.00 36.44 290 LYS B O 1
ATOM 4811 N N . ALA B 1 294 ? -21.083 -26.504 -2.224 1.00 30.42 291 ALA B N 1
ATOM 4812 C CA . ALA B 1 294 ? -21.663 -27.212 -1.084 1.00 35.90 291 ALA B CA 1
ATOM 4813 C C . ALA B 1 294 ? -20.963 -28.551 -0.855 1.00 36.51 291 ALA B C 1
ATOM 4814 O O . ALA B 1 294 ? -20.895 -29.055 0.271 1.00 38.30 291 ALA B O 1
ATOM 4816 N N . ALA B 1 295 ? -20.428 -29.114 -1.931 1.00 32.76 292 ALA B N 1
ATOM 4817 C CA . ALA B 1 295 ? -19.779 -30.412 -1.871 1.00 36.15 292 ALA B CA 1
ATOM 4818 C C . ALA B 1 295 ? -18.293 -30.350 -1.496 1.00 40.39 292 ALA B C 1
ATOM 4819 O O . ALA B 1 295 ? -17.792 -31.250 -0.831 1.00 41.59 292 ALA B O 1
ATOM 4821 N N . LEU B 1 296 ? -17.595 -29.290 -1.901 1.00 43.48 293 LEU B N 1
ATOM 4822 C CA . LEU B 1 296 ? -16.131 -29.259 -1.792 1.00 50.37 293 LEU B CA 1
ATOM 4823 C C . LEU B 1 296 ? -15.596 -29.169 -0.363 1.00 55.10 293 LEU B C 1
ATOM 4824 O O . LEU B 1 296 ? -16.059 -28.371 0.446 1.00 57.57 293 LEU B O 1
ATOM 4829 N N . MET C 1 4 ? 12.896 4.703 -23.677 1.00 52.45 1 MET C N 1
ATOM 4830 C CA . MET C 1 4 ? 11.517 4.278 -23.456 1.00 53.24 1 MET C CA 1
ATOM 4831 C C . MET C 1 4 ? 11.340 2.760 -23.532 1.00 51.14 1 MET C C 1
ATOM 4832 O O . MET C 1 4 ? 12.193 2.047 -24.050 1.00 50.77 1 MET C O 1
ATOM 4837 N N . VAL C 1 5 ? 10.210 2.284 -23.022 1.00 49.80 2 VAL C N 1
ATOM 4838 C CA . VAL C 1 5 ? 9.928 0.858 -22.966 1.00 49.82 2 VAL C CA 1
ATOM 4839 C C . VAL C 1 5 ? 9.908 0.209 -24.344 1.00 51.91 2 VAL C C 1
ATOM 4840 O O . VAL C 1 5 ? 9.241 0.695 -25.257 1.00 53.22 2 VAL C O 1
ATOM 4844 N N . GLN C 1 6 ? 10.654 -0.887 -24.478 1.00 51.88 3 GLN C N 1
ATOM 4845 C CA . GLN C 1 6 ? 10.701 -1.663 -25.711 1.00 53.99 3 GLN C CA 1
ATOM 4846 C C . GLN C 1 6 ? 9.299 -2.124 -26.131 1.00 51.69 3 GLN C C 1
ATOM 4847 O O . GLN C 1 6 ? 8.417 -2.322 -25.287 1.00 51.16 3 GLN C O 1
ATOM 4853 N N . ARG C 1 7 ? 9.088 -2.280 -27.434 1.00 49.83 4 ARG C N 1
ATOM 4854 C CA . ARG C 1 7 ? 7.840 -2.836 -27.933 1.00 46.76 4 ARG C CA 1
ATOM 4855 C C . ARG C 1 7 ? 8.081 -4.281 -28.338 1.00 44.11 4 ARG C C 1
ATOM 4856 O O . ARG C 1 7 ? 9.176 -4.632 -28.774 1.00 44.13 4 ARG C O 1
ATOM 4864 N N . VAL C 1 8 ? 7.068 -5.128 -28.173 1.00 39.04 5 VAL C N 1
ATOM 4865 C CA . VAL C 1 8 ? 7.249 -6.554 -28.384 1.00 36.98 5 VAL C CA 1
ATOM 4866 C C . VAL C 1 8 ? 6.036 -7.155 -29.079 1.00 36.64 5 VAL C C 1
ATOM 4867 O O . VAL C 1 8 ? 4.901 -6.762 -28.821 1.00 35.58 5 VAL C O 1
ATOM 4871 N N . THR C 1 9 ? 6.281 -8.084 -29.993 1.00 38.50 6 THR C N 1
ATOM 4872 C CA . THR C 1 9 ? 5.197 -8.872 -30.565 1.00 39.07 6 THR C CA 1
ATOM 4873 C C . THR C 1 9 ? 4.916 -10.041 -29.628 1.00 36.32 6 THR C C 1
ATOM 4874 O O . THR C 1 9 ? 5.783 -10.877 -29.405 1.00 34.43 6 THR C O 1
ATOM 4878 N N . ILE C 1 10 ? 3.708 -10.104 -29.075 1.00 33.96 7 ILE C N 1
ATOM 4879 C CA . ILE C 1 10 ? 3.453 -11.052 -27.993 1.00 30.85 7 ILE C CA 1
ATOM 4880 C C . ILE C 1 10 ? 3.191 -12.481 -28.467 1.00 30.92 7 ILE C C 1
ATOM 4881 O O . ILE C 1 10 ? 3.323 -13.421 -27.686 1.00 34.38 7 ILE C O 1
ATOM 4886 N N . ALA C 1 11 ? 2.851 -12.650 -29.742 1.00 32.51 8 ALA C N 1
ATOM 4887 C CA . ALA C 1 11 ? 2.533 -13.967 -30.295 1.00 33.78 8 ALA C CA 1
ATOM 4888 C C . ALA C 1 11 ? 2.706 -13.914 -31.813 1.00 39.04 8 ALA C C 1
ATOM 4889 O O . ALA C 1 11 ? 2.679 -12.820 -32.378 1.00 37.51 8 ALA C O 1
ATOM 4891 N N A PRO C 1 12 ? 2.930 -15.071 -32.476 0.43 42.45 9 PRO C N 1
ATOM 4892 N N B PRO C 1 12 ? 2.851 -15.086 -32.461 0.57 42.32 9 PRO C N 1
ATOM 4893 C CA A PRO C 1 12 ? 3.276 -15.110 -33.909 0.43 45.97 9 PRO C CA 1
ATOM 4894 C CA B PRO C 1 12 ? 2.745 -15.151 -33.923 0.57 45.81 9 PRO C CA 1
ATOM 4895 C C A PRO C 1 12 ? 2.482 -14.162 -34.820 0.43 49.10 9 PRO C C 1
ATOM 4896 C C B PRO C 1 12 ? 1.393 -14.610 -34.393 0.57 47.46 9 PRO C C 1
ATOM 4897 O O A PRO C 1 12 ? 3.087 -13.401 -35.580 0.43 50.54 9 PRO C O 1
ATOM 4898 O O B PRO C 1 12 ? 0.356 -15.025 -33.864 0.57 44.62 9 PRO C O 1
ATOM 4905 N N A GLN C 1 13 ? 1.156 -14.207 -34.746 0.43 49.80 10 GLN C N 1
ATOM 4906 N N B GLN C 1 13 ? 1.425 -13.689 -35.360 0.57 51.89 10 GLN C N 1
ATOM 4907 C CA A GLN C 1 13 ? 0.318 -13.296 -35.522 0.43 54.61 10 GLN C CA 1
ATOM 4908 C CA B GLN C 1 13 ? 0.246 -12.962 -35.851 0.57 54.43 10 GLN C CA 1
ATOM 4909 C C A GLN C 1 13 ? -0.264 -12.203 -34.627 0.43 51.19 10 GLN C C 1
ATOM 4910 C C B GLN C 1 13 ? -0.355 -12.038 -34.784 0.57 51.41 10 GLN C C 1
ATOM 4911 O O A GLN C 1 13 ? -1.169 -11.468 -35.031 0.43 51.16 10 GLN C O 1
ATOM 4912 O O B GLN C 1 13 ? -1.404 -11.428 -35.004 0.57 50.90 10 GLN C O 1
ATOM 4923 N N A GLY C 1 14 ? 0.268 -12.099 -33.412 0.43 48.49 11 GLY C N 1
ATOM 4924 N N B GLY C 1 14 ? 0.312 -11.930 -33.637 0.57 48.91 11 GLY C N 1
ATOM 4925 C CA A GLY C 1 14 ? -0.306 -11.242 -32.392 0.43 45.49 11 GLY C CA 1
ATOM 4926 C CA B GLY C 1 14 ? -0.222 -11.198 -32.502 0.57 45.43 11 GLY C CA 1
ATOM 4927 C C A GLY C 1 14 ? 0.001 -9.765 -32.533 0.43 45.26 11 GLY C C 1
ATOM 4928 C C B GLY C 1 14 ? 0.031 -9.706 -32.565 0.57 45.04 11 GLY C C 1
ATOM 4929 O O A GLY C 1 14 ? 0.753 -9.353 -33.415 0.43 46.69 11 GLY C O 1
ATOM 4930 O O B GLY C 1 14 ? 0.773 -9.229 -33.421 0.57 46.62 11 GLY C O 1
ATOM 4931 N N . PRO C 1 15 ? -0.587 -8.954 -31.648 1.00 41.65 12 PRO C N 1
ATOM 4932 C CA . PRO C 1 15 ? -0.387 -7.508 -31.625 1.00 40.35 12 PRO C CA 1
ATOM 4933 C C . PRO C 1 15 ? 0.995 -7.138 -31.096 1.00 38.50 12 PRO C C 1
ATOM 4934 O O . PRO C 1 15 ? 1.711 -7.971 -30.531 1.00 35.67 12 PRO C O 1
ATOM 4938 N N . GLU C 1 16 ? 1.350 -5.876 -31.273 1.00 39.06 13 GLU C N 1
ATOM 4939 C CA . GLU C 1 16 ? 2.573 -5.340 -30.714 1.00 41.12 13 GLU C CA 1
ATOM 4940 C C . GLU C 1 16 ? 2.234 -4.572 -29.443 1.00 38.13 13 GLU C C 1
ATOM 4941 O O . GLU C 1 16 ? 1.467 -3.602 -29.480 1.00 36.87 13 GLU C O 1
ATOM 4947 N N . PHE C 1 17 ? 2.789 -5.028 -28.321 1.00 37.05 14 PHE C N 1
ATOM 4948 C CA . PHE C 1 17 ? 2.562 -4.396 -27.022 1.00 36.53 14 PHE C CA 1
ATOM 4949 C C . PHE C 1 17 ? 3.818 -3.715 -26.493 1.00 38.47 14 PHE C C 1
ATOM 4950 O O . PHE C 1 17 ? 4.922 -3.922 -27.001 1.00 37.88 14 PHE C O 1
ATOM 4958 N N . SER C 1 18 ? 3.656 -2.891 -25.467 1.00 39.53 15 SER C N 1
ATOM 4959 C CA . SER C 1 18 ? 4.827 -2.440 -24.727 1.00 37.57 15 SER C CA 1
ATOM 4960 C C . SER C 1 18 ? 5.211 -3.578 -23.769 1.00 34.22 15 SER C C 1
ATOM 4961 O O . SER C 1 18 ? 4.343 -4.278 -23.265 1.00 31.88 15 SER C O 1
ATOM 4964 N N . ARG C 1 19 ? 6.506 -3.771 -23.551 1.00 33.10 16 ARG C N 1
ATOM 4965 C CA . ARG C 1 19 ? 7.019 -4.852 -22.711 1.00 33.31 16 ARG C CA 1
ATOM 4966 C C . ARG C 1 19 ? 6.501 -4.779 -21.274 1.00 33.82 16 ARG C C 1
ATOM 4967 O O . ARG C 1 19 ? 6.335 -5.801 -20.603 1.00 32.08 16 ARG C O 1
ATOM 4975 N N . PHE C 1 20 ? 6.268 -3.562 -20.796 1.00 32.29 17 PHE C N 1
ATOM 4976 C CA . PHE C 1 20 ? 5.617 -3.366 -19.507 1.00 33.38 17 PHE C CA 1
ATOM 4977 C C . PHE C 1 20 ? 4.174 -2.908 -19.728 1.00 31.77 17 PHE C C 1
ATOM 4978 O O . PHE C 1 20 ? 3.894 -2.109 -20.614 1.00 31.65 17 PHE C O 1
ATOM 4986 N N . VAL C 1 21 ? 3.264 -3.429 -18.913 1.00 31.50 18 VAL C N 1
ATOM 4987 C CA . VAL C 1 21 ? 1.834 -3.164 -19.057 1.00 29.44 18 VAL C CA 1
ATOM 4988 C C . VAL C 1 21 ? 1.280 -2.423 -17.844 1.00 30.65 18 VAL C C 1
ATOM 4989 O O . VAL C 1 21 ? 1.517 -2.826 -16.703 1.00 30.18 18 VAL C O 1
ATOM 4993 N N . MET C 1 22 ? 0.556 -1.327 -18.070 1.00 32.80 19 MET C N 1
ATOM 4994 C CA . MET C 1 22 ? -0.087 -0.635 -16.948 1.00 31.07 19 MET C CA 1
ATOM 4995 C C . MET C 1 22 ? -1.419 -1.298 -16.607 1.00 28.84 19 MET C C 1
ATOM 4996 O O . MET C 1 22 ? -2.339 -1.308 -17.424 1.00 30.13 19 MET C O 1
ATOM 5001 N N . GLY C 1 23 ? -1.518 -1.850 -15.400 1.00 28.41 20 GLY C N 1
ATOM 5002 C CA . GLY C 1 23 ? -2.736 -2.515 -14.946 1.00 24.59 20 GLY C CA 1
ATOM 5003 C C . GLY C 1 23 ? -3.640 -1.581 -14.143 1.00 28.26 20 GLY C C 1
ATOM 5004 O O . GLY C 1 23 ? -3.174 -0.829 -13.287 1.00 30.31 20 GLY C O 1
ATOM 5005 N N . TYR C 1 24 ? -4.941 -1.635 -14.411 1.00 26.25 21 TYR C N 1
ATOM 5006 C CA . TYR C 1 24 ? -5.869 -0.694 -13.803 1.00 29.81 21 TYR C CA 1
ATOM 5007 C C . TYR C 1 24 ? -6.879 -1.338 -12.847 1.00 30.59 21 TYR C C 1
ATOM 5008 O O . TYR C 1 24 ? -7.925 -0.754 -12.561 1.00 29.86 21 TYR C O 1
ATOM 5017 N N . TRP C 1 25 ? -6.552 -2.512 -12.311 1.00 28.45 22 TRP C N 1
ATOM 5018 C CA . TRP C 1 25 ? -7.492 -3.185 -11.424 1.00 29.14 22 TRP C CA 1
ATOM 5019 C C . TRP C 1 25 ? -7.694 -2.438 -10.106 1.00 29.75 22 TRP C C 1
ATOM 5020 O O . TRP C 1 25 ? -8.739 -2.589 -9.480 1.00 29.82 22 TRP C O 1
ATOM 5031 N N . ARG C 1 26 ? -6.724 -1.610 -9.713 1.00 31.10 23 ARG C N 1
ATOM 5032 C CA . ARG C 1 26 ? -6.789 -0.838 -8.462 1.00 33.35 23 ARG C CA 1
ATOM 5033 C C . ARG C 1 26 ? -7.222 0.615 -8.670 1.00 33.68 23 ARG C C 1
ATOM 5034 O O . ARG C 1 26 ? -7.145 1.418 -7.742 1.00 34.54 23 ARG C O 1
ATOM 5042 N N . LEU C 1 27 ? -7.653 0.948 -9.884 1.00 32.71 24 LEU C N 1
ATOM 5043 C CA . LEU C 1 27 ? -7.951 2.331 -10.255 1.00 30.79 24 LEU C CA 1
ATOM 5044 C C . LEU C 1 27 ? -8.856 3.064 -9.268 1.00 33.07 24 LEU C C 1
ATOM 5045 O O . LEU C 1 27 ? -8.570 4.204 -8.906 1.00 35.15 24 LEU C O 1
ATOM 5050 N N . MET C 1 28 ? -9.939 2.428 -8.831 1.00 31.51 25 MET C N 1
ATOM 5051 C CA . MET C 1 28 ? -10.877 3.086 -7.920 1.00 36.13 25 MET C CA 1
ATOM 5052 C C . MET C 1 28 ? -10.222 3.478 -6.583 1.00 38.64 25 MET C C 1
ATOM 5053 O O . MET C 1 28 ? -10.603 4.478 -5.970 1.00 39.11 25 MET C O 1
ATOM 5058 N N . ASP C 1 29 ? -9.234 2.700 -6.143 1.00 37.89 26 ASP C N 1
ATOM 5059 C CA . ASP C 1 29 ? -8.565 2.961 -4.868 1.00 40.50 26 ASP C CA 1
ATOM 5060 C C . ASP C 1 29 ? -7.599 4.148 -4.951 1.00 42.93 26 ASP C C 1
ATOM 5061 O O . ASP C 1 29 ? -7.212 4.698 -3.926 1.00 44.56 26 ASP C O 1
ATOM 5066 N N . TRP C 1 30 ? -7.202 4.532 -6.163 1.00 42.89 27 TRP C N 1
ATOM 5067 C CA . TRP C 1 30 ? -6.271 5.653 -6.343 1.00 43.71 27 TRP C CA 1
ATOM 5068 C C . TRP C 1 30 ? -6.939 6.993 -6.064 1.00 48.46 27 TRP C C 1
ATOM 5069 O O . TRP C 1 30 ? -6.257 7.989 -5.802 1.00 51.81 27 TRP C O 1
ATOM 5080 N N . ASN C 1 31 ? -8.268 7.017 -6.137 1.00 50.03 28 ASN C N 1
ATOM 5081 C CA . ASN C 1 31 ? -9.047 8.242 -5.938 1.00 52.44 28 ASN C CA 1
ATOM 5082 C C . ASN C 1 31 ? -8.624 9.372 -6.885 1.00 53.33 28 ASN C C 1
ATOM 5083 O O . ASN C 1 31 ? -8.342 10.496 -6.452 1.00 55.99 28 ASN C O 1
ATOM 5088 N N . MET C 1 32 ? -8.586 9.062 -8.178 1.00 50.30 29 MET C N 1
ATOM 5089 C CA . MET C 1 32 ? -8.247 10.042 -9.206 1.00 48.42 29 MET C CA 1
ATOM 5090 C C . MET C 1 32 ? -9.489 10.647 -9.854 1.00 46.68 29 MET C C 1
ATOM 5091 O O . MET C 1 32 ? -10.463 9.944 -10.134 1.00 46.94 29 MET C O 1
ATOM 5096 N N . SER C 1 33 ? -9.452 11.954 -10.088 1.00 45.71 30 SER C N 1
ATOM 5097 C CA . SER C 1 33 ? -10.436 12.602 -10.943 1.00 43.20 30 SER C CA 1
ATOM 5098 C C . SER C 1 33 ? -10.169 12.158 -12.374 1.00 40.98 30 SER C C 1
ATOM 5099 O O . SER C 1 33 ? -9.087 11.640 -12.674 1.00 37.90 30 SER C O 1
ATOM 5102 N N . ALA C 1 34 ? -11.135 12.364 -13.261 1.00 40.42 31 ALA C N 1
ATOM 5103 C CA . ALA C 1 34 ? -10.946 11.959 -14.648 1.00 39.27 31 ALA C CA 1
ATOM 5104 C C . ALA C 1 34 ? -9.769 12.725 -15.263 1.00 38.75 31 ALA C C 1
ATOM 5105 O O . ALA C 1 34 ? -9.011 12.168 -16.055 1.00 36.92 31 ALA C O 1
ATOM 5107 N N . ARG C 1 35 ? -9.607 13.992 -14.871 1.00 36.34 32 ARG C N 1
ATOM 5108 C CA . ARG C 1 35 ? -8.514 14.818 -15.384 1.00 38.97 32 ARG C CA 1
ATOM 5109 C C . ARG C 1 35 ? -7.146 14.352 -14.879 1.00 41.34 32 ARG C C 1
ATOM 5110 O O . ARG C 1 35 ? -6.166 14.343 -15.629 1.00 42.69 32 ARG C O 1
ATOM 5118 N N . GLN C 1 36 ? -7.078 13.940 -13.619 1.00 42.17 33 GLN C N 1
ATOM 5119 C CA . GLN C 1 36 ? -5.841 13.382 -13.088 1.00 41.87 33 GLN C 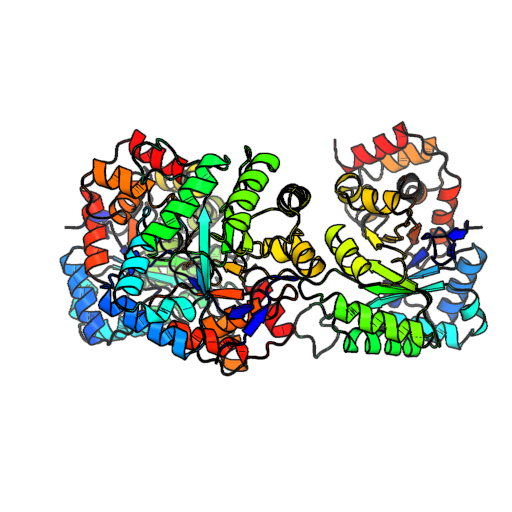CA 1
ATOM 5120 C C . GLN C 1 36 ? -5.474 12.059 -13.768 1.00 39.67 33 GLN C C 1
ATOM 5121 O O . GLN C 1 36 ? -4.296 11.754 -13.959 1.00 37.80 33 GLN C O 1
ATOM 5127 N N . LEU C 1 37 ? -6.483 11.281 -14.139 1.00 33.05 34 LEU C N 1
ATOM 5128 C CA . LEU C 1 37 ? -6.253 10.029 -14.849 1.00 33.32 34 LEU C CA 1
ATOM 5129 C C . LEU C 1 37 ? -5.705 10.297 -16.256 1.00 36.52 34 LEU C C 1
ATOM 5130 O O . LEU C 1 37 ? -4.818 9.587 -16.734 1.00 37.80 34 LEU C O 1
ATOM 5135 N N . VAL C 1 38 ? -6.225 11.334 -16.908 1.00 37.82 35 VAL C N 1
ATOM 5136 C CA . VAL C 1 38 ? -5.703 11.756 -18.203 1.00 39.38 35 VAL C CA 1
ATOM 5137 C C . VAL C 1 38 ? -4.199 12.014 -18.122 1.00 39.77 35 VAL C C 1
ATOM 5138 O O . VAL C 1 38 ? -3.427 11.526 -18.951 1.00 37.13 35 VAL C O 1
ATOM 5142 N N . SER C 1 39 ? -3.795 12.785 -17.117 1.00 41.06 36 SER C N 1
ATOM 5143 C CA . SER C 1 39 ? -2.390 13.133 -16.924 1.00 41.31 36 SER C CA 1
ATOM 5144 C C . SER C 1 39 ? -1.520 11.902 -16.658 1.00 38.01 36 SER C C 1
ATOM 5145 O O . SER C 1 39 ? -0.410 11.799 -17.187 1.00 37.26 36 SER C O 1
ATOM 5148 N N . PHE C 1 40 ? -2.028 10.986 -15.834 1.00 33.54 37 PHE C N 1
ATOM 5149 C CA . PHE C 1 40 ? -1.317 9.746 -15.508 1.00 35.29 37 PHE C CA 1
ATOM 5150 C C . PHE C 1 40 ? -1.111 8.865 -16.743 1.00 35.54 37 PHE C C 1
ATOM 5151 O O . PHE C 1 40 ? -0.029 8.316 -16.950 1.00 37.39 37 PHE C O 1
ATOM 5159 N N . ILE C 1 41 ? -2.158 8.726 -17.550 1.00 35.13 38 ILE C N 1
ATOM 5160 C CA . ILE C 1 41 ? -2.076 8.004 -18.814 1.00 35.31 38 ILE C CA 1
ATOM 5161 C C . ILE C 1 41 ? -1.032 8.646 -19.723 1.00 36.34 38 ILE C C 1
ATOM 5162 O O . ILE C 1 41 ? -0.149 7.967 -20.237 1.00 36.97 38 ILE C O 1
ATOM 5167 N N . GLU C 1 42 ? -1.130 9.963 -19.907 1.00 36.36 39 GLU C N 1
ATOM 5168 C CA . GLU C 1 42 ? -0.162 10.695 -20.719 1.00 38.31 39 GLU C CA 1
ATOM 5169 C C . GLU C 1 42 ? 1.262 10.504 -20.214 1.00 38.26 39 GLU C C 1
ATOM 5170 O O . GLU C 1 42 ? 2.202 10.465 -21.003 1.00 41.21 39 GLU C O 1
ATOM 5176 N N . GLU C 1 43 ? 1.424 10.387 -18.899 1.00 34.39 40 GLU C N 1
ATOM 5177 C CA . GLU C 1 43 ? 2.755 10.251 -18.316 1.00 40.00 40 GLU C CA 1
ATOM 5178 C C . GLU C 1 43 ? 3.360 8.865 -18.554 1.00 38.87 40 GLU C C 1
ATOM 5179 O O . GLU C 1 43 ? 4.565 8.752 -18.793 1.00 36.25 40 GLU C O 1
ATOM 5185 N N . HIS C 1 44 ? 2.558 7.802 -18.500 1.00 38.08 41 HIS C N 1
ATOM 5186 C CA . HIS C 1 44 ? 3.166 6.497 -18.729 1.00 36.41 41 HIS C CA 1
ATOM 5187 C C . HIS C 1 44 ? 3.293 6.262 -20.237 1.00 37.00 41 HIS C C 1
ATOM 5188 O O . HIS C 1 44 ? 4.196 5.552 -20.688 1.00 40.18 41 HIS C O 1
ATOM 5195 N N . LEU C 1 45 ? 2.429 6.910 -21.006 1.00 35.70 42 LEU C N 1
ATOM 5196 C CA . LEU C 1 45 ? 2.522 6.928 -22.464 1.00 36.44 42 LEU C CA 1
ATOM 5197 C C . LEU C 1 45 ? 3.869 7.496 -22.911 1.00 39.32 42 LEU C C 1
ATOM 5198 O O . LEU C 1 45 ? 4.537 6.934 -23.779 1.00 39.07 42 LEU C O 1
ATOM 5203 N N . ASP C 1 46 ? 4.254 8.615 -22.295 1.00 41.55 43 ASP C N 1
ATOM 5204 C CA . ASP C 1 46 ? 5.532 9.275 -22.544 1.00 46.65 43 ASP C CA 1
ATOM 5205 C C . ASP C 1 46 ? 6.725 8.382 -22.255 1.00 45.16 43 ASP C C 1
ATOM 5206 O O . ASP C 1 46 ? 7.764 8.495 -22.900 1.00 47.26 43 ASP C O 1
ATOM 5211 N N . LEU C 1 47 ? 6.581 7.506 -21.267 1.00 42.30 44 LEU C N 1
ATOM 5212 C CA . LEU C 1 47 ? 7.649 6.582 -20.911 1.00 41.58 44 LEU C CA 1
ATOM 5213 C C . LEU C 1 47 ? 7.658 5.351 -21.819 1.00 39.97 44 LEU C C 1
ATOM 5214 O O . LEU C 1 47 ? 8.569 4.528 -21.739 1.00 40.71 44 LEU C O 1
ATOM 5219 N N . GLY C 1 48 ? 6.647 5.227 -22.678 1.00 38.52 45 GLY C N 1
ATOM 5220 C CA . GLY C 1 48 ? 6.583 4.117 -23.617 1.00 39.82 45 GLY C CA 1
ATOM 5221 C C . GLY C 1 48 ? 5.636 2.997 -23.218 1.00 40.61 45 GLY C C 1
ATOM 5222 O O . GLY C 1 48 ? 5.570 1.963 -23.883 1.00 39.83 45 GLY C O 1
ATOM 5223 N N . VAL C 1 49 ? 4.898 3.195 -22.131 1.00 39.43 46 VAL C N 1
ATOM 5224 C CA . VAL C 1 49 ? 3.914 2.206 -21.699 1.00 36.56 46 VAL C CA 1
ATOM 5225 C C . VAL C 1 49 ? 2.587 2.438 -22.423 1.00 36.42 46 VAL C C 1
ATOM 5226 O O . VAL C 1 49 ? 1.810 3.315 -22.043 1.00 40.58 46 VAL C O 1
ATOM 5230 N N . THR C 1 50 ? 2.336 1.657 -23.470 1.00 33.27 47 THR C N 1
ATOM 5231 C CA . THR C 1 50 ? 1.149 1.852 -24.294 1.00 30.85 47 THR C CA 1
ATOM 5232 C C . THR C 1 50 ? 0.040 0.824 -24.048 1.00 30.08 47 THR C C 1
ATOM 5233 O O . THR C 1 50 ? -1.130 1.083 -24.336 1.00 29.33 47 THR C O 1
ATOM 5237 N N . THR C 1 51 ? 0.401 -0.347 -23.533 1.00 28.36 48 THR C N 1
ATOM 5238 C CA . THR C 1 51 ? -0.583 -1.397 -23.310 1.00 26.04 48 THR C CA 1
ATOM 5239 C C . THR C 1 51 ? -1.189 -1.307 -21.912 1.00 26.67 48 THR C C 1
ATOM 5240 O O . THR C 1 51 ? -0.467 -1.178 -20.921 1.00 27.05 48 THR C O 1
ATOM 5244 N N . VAL C 1 52 ? -2.516 -1.368 -21.833 1.00 26.41 49 VAL C N 1
ATOM 5245 C CA . VAL C 1 52 ? -3.205 -1.219 -20.554 1.00 27.28 49 VAL C CA 1
ATOM 5246 C C . VAL C 1 52 ? -4.156 -2.394 -20.316 1.00 29.80 49 VAL C C 1
ATOM 5247 O O . VAL C 1 52 ? -4.784 -2.923 -21.242 1.00 32.54 49 VAL C O 1
ATOM 5251 N N . ASP C 1 53 ? -4.250 -2.805 -19.063 1.00 28.78 50 ASP C N 1
ATOM 5252 C CA . ASP C 1 53 ? -4.960 -4.027 -18.730 1.00 30.85 50 ASP C CA 1
ATOM 5253 C C . ASP C 1 53 ? -6.175 -3.742 -17.851 1.00 28.78 50 ASP C C 1
ATOM 5254 O O . ASP C 1 53 ? -6.054 -3.142 -16.782 1.00 28.55 50 ASP C O 1
ATOM 5259 N N . HIS C 1 54 ? -7.341 -4.177 -18.325 1.00 29.30 51 HIS C N 1
ATOM 5260 C CA . HIS C 1 54 ? -8.629 -3.975 -17.650 1.00 27.26 51 HIS C CA 1
ATOM 5261 C C . HIS C 1 54 ? -9.388 -5.291 -17.478 1.00 27.30 51 HIS C C 1
ATOM 5262 O O . HIS C 1 54 ? -8.955 -6.324 -17.982 1.00 27.64 51 HIS C O 1
ATOM 5269 N N . ALA C 1 55 ? -10.534 -5.238 -16.796 1.00 25.23 52 ALA C N 1
ATOM 5270 C CA . ALA C 1 55 ? -11.469 -6.371 -16.757 1.00 27.34 52 ALA C CA 1
ATOM 5271 C C . ALA C 1 55 ? -12.854 -5.853 -16.420 1.00 27.47 52 ALA C C 1
ATOM 5272 O O . ALA C 1 55 ? -12.984 -4.831 -15.756 1.00 26.60 52 ALA C O 1
ATOM 5274 N N . ASP C 1 56 ? -13.888 -6.551 -16.862 1.00 28.56 53 ASP C N 1
ATOM 5275 C CA . ASP C 1 56 ? -15.240 -6.083 -16.570 1.00 29.74 53 ASP C CA 1
ATOM 5276 C C . ASP C 1 56 ? -15.477 -5.964 -15.051 1.00 34.23 53 ASP C C 1
ATOM 5277 O O . ASP C 1 56 ? -16.059 -4.984 -14.590 1.00 27.42 53 ASP C O 1
ATOM 5282 N N . ILE C 1 57 ? -14.981 -6.923 -14.273 1.00 32.71 54 ILE C N 1
ATOM 5283 C CA . ILE C 1 57 ? -15.287 -6.957 -12.841 1.00 32.35 54 ILE C CA 1
ATOM 5284 C C . ILE C 1 57 ? -14.507 -5.964 -11.954 1.00 30.51 54 ILE C C 1
ATOM 5285 O O . ILE C 1 57 ? -14.937 -5.678 -10.830 1.00 31.79 54 ILE C O 1
ATOM 5290 N N . TYR C 1 58 ? -13.376 -5.444 -12.438 1.00 26.48 55 TYR C N 1
ATOM 5291 C CA . TYR C 1 58 ? -12.477 -4.656 -11.577 1.00 29.09 55 TYR C CA 1
ATOM 5292 C C . TYR C 1 58 ? -13.192 -3.478 -10.924 1.00 31.52 55 TYR C C 1
ATOM 5293 O O . TYR C 1 58 ? -14.012 -2.803 -11.555 1.00 29.70 55 TYR C O 1
ATOM 5302 N N . GLY C 1 59 ? -12.892 -3.260 -9.647 1.00 34.23 56 GLY C N 1
ATOM 5303 C CA . GLY C 1 59 ? -13.425 -2.138 -8.903 1.00 34.56 56 GLY C CA 1
ATOM 5304 C C . GLY C 1 59 ? -14.928 -2.223 -8.755 1.00 35.92 56 GLY C C 1
ATOM 5305 O O . GLY C 1 59 ? -15.614 -1.205 -8.681 1.00 35.73 56 GLY C O 1
ATOM 5306 N N . GLY C 1 60 ? -15.445 -3.447 -8.714 1.00 35.37 57 GLY C N 1
ATOM 5307 C CA . GLY C 1 60 ? -16.872 -3.650 -8.582 1.00 34.24 57 GLY C CA 1
ATOM 5308 C C . GLY C 1 60 ? -17.607 -3.204 -9.830 1.00 30.60 57 GLY C C 1
ATOM 5309 O O . GLY C 1 60 ? -18.637 -2.536 -9.741 1.00 31.89 57 GLY C O 1
ATOM 5310 N N . TYR C 1 61 ? -17.069 -3.579 -10.989 1.00 29.33 58 TYR C N 1
ATOM 5311 C CA . TYR C 1 61 ? -17.624 -3.213 -12.293 1.00 33.20 58 TYR C CA 1
ATOM 5312 C C . TYR C 1 61 ? -17.614 -1.695 -12.493 1.00 33.60 58 TYR C C 1
ATOM 5313 O O . TYR C 1 61 ? -18.555 -1.135 -13.052 1.00 36.36 58 TYR C O 1
ATOM 5322 N N . GLN C 1 62 ? -16.544 -1.036 -12.057 1.00 30.64 59 GLN C N 1
ATOM 5323 C CA . GLN C 1 62 ? -16.465 0.422 -12.174 1.00 33.93 59 GLN C CA 1
ATOM 5324 C C . GLN C 1 62 ? -15.225 0.946 -12.887 1.00 33.16 59 GLN C C 1
ATOM 5325 O O . GLN C 1 62 ? -15.242 2.074 -13.398 1.00 34.58 59 GLN C O 1
ATOM 5331 N N . CYS C 1 63 ? -14.146 0.163 -12.900 1.00 29.25 60 CYS C N 1
ATOM 5332 C CA . CYS C 1 63 ? -12.863 0.672 -13.394 1.00 28.94 60 CYS C CA 1
ATOM 5333 C C . CYS C 1 63 ? -12.884 0.964 -14.886 1.00 30.77 60 CYS C C 1
ATOM 5334 O O . CYS C 1 63 ? -12.298 1.953 -15.320 1.00 33.17 60 CYS C O 1
ATOM 5337 N N . GLU C 1 64 ? -13.538 0.108 -15.669 1.00 28.81 61 GLU C N 1
ATOM 5338 C CA . GLU C 1 64 ? -13.617 0.341 -17.115 1.00 31.48 61 GLU C CA 1
ATOM 5339 C C . GLU C 1 64 ? -14.244 1.702 -17.410 1.00 32.18 61 GLU C C 1
ATOM 5340 O O . GLU C 1 64 ? -13.703 2.486 -18.185 1.00 30.85 61 GLU C O 1
ATOM 5346 N N . ALA C 1 65 ? -15.373 1.980 -16.768 1.00 33.12 62 ALA C N 1
ATOM 5347 C CA . ALA C 1 65 ? -16.106 3.215 -17.011 1.00 34.22 62 ALA C CA 1
ATOM 5348 C C . ALA C 1 65 ? -15.320 4.436 -16.557 1.00 33.12 62 ALA C C 1
ATOM 5349 O O . ALA C 1 65 ? -15.413 5.500 -17.166 1.00 33.63 62 ALA C O 1
ATOM 5351 N N . ALA C 1 66 ? -14.579 4.298 -15.464 1.00 34.00 63 ALA C N 1
ATOM 5352 C CA . ALA C 1 66 ? -13.745 5.399 -14.983 1.00 37.03 63 ALA C CA 1
ATOM 5353 C C . ALA C 1 66 ? -12.655 5.707 -16.010 1.00 36.39 63 ALA C C 1
ATOM 5354 O O . ALA C 1 66 ? -12.307 6.869 -16.247 1.00 37.14 63 ALA C O 1
ATOM 5356 N N . PHE C 1 67 ? -12.141 4.661 -16.642 1.00 33.02 64 PHE C N 1
ATOM 5357 C CA . PHE C 1 67 ? -11.126 4.827 -17.670 1.00 32.97 64 PHE C CA 1
ATOM 5358 C C . PHE C 1 67 ? -11.698 5.510 -18.909 1.00 31.84 64 PHE C C 1
ATOM 5359 O O . PHE C 1 67 ? -11.067 6.394 -19.485 1.00 33.46 64 PHE C O 1
ATOM 5367 N N . GLY C 1 68 ? -12.896 5.106 -19.312 1.00 30.98 65 GLY C N 1
ATOM 5368 C CA . GLY C 1 68 ? -13.548 5.701 -20.467 1.00 35.29 65 GLY C CA 1
ATOM 5369 C C . GLY C 1 68 ? -13.877 7.176 -20.305 1.00 38.11 65 GLY C C 1
ATOM 5370 O O . GLY C 1 68 ? -14.005 7.902 -21.289 1.00 37.83 65 GLY C O 1
ATOM 5371 N N . GLU C 1 69 ? -14.029 7.629 -19.066 1.00 40.50 66 GLU C N 1
ATOM 5372 C CA . GLU C 1 69 ? -14.241 9.050 -18.809 1.00 43.40 66 GLU C CA 1
ATOM 5373 C C . GLU C 1 69 ? -12.999 9.860 -19.145 1.00 42.37 66 GLU C C 1
ATOM 5374 O O . GLU C 1 69 ? -13.099 10.986 -19.628 1.00 41.91 66 GLU C O 1
ATOM 5380 N N . ALA C 1 70 ? -11.827 9.288 -18.880 1.00 39.67 67 ALA C N 1
ATOM 5381 C CA . ALA C 1 70 ? -10.568 9.934 -19.236 1.00 39.09 67 ALA C CA 1
ATOM 5382 C C . ALA C 1 70 ? -10.392 9.957 -20.748 1.00 40.25 67 ALA C C 1
ATOM 5383 O O . ALA C 1 70 ? -9.988 10.971 -21.320 1.00 43.66 67 ALA C O 1
ATOM 5385 N N . LEU C 1 71 ? -10.706 8.839 -21.395 1.00 35.94 68 LEU C N 1
ATOM 5386 C CA . LEU C 1 71 ? -10.629 8.759 -22.852 1.00 38.04 68 LEU C CA 1
ATOM 5387 C C . LEU C 1 71 ? -11.590 9.726 -23.539 1.00 42.10 68 LEU C C 1
ATOM 5388 O O . LEU C 1 71 ? -11.334 10.171 -24.659 1.00 43.24 68 LEU C O 1
ATOM 5393 N N . THR C 1 72 ? -12.694 10.047 -22.872 1.00 41.65 69 THR C N 1
ATOM 5394 C CA . THR C 1 72 ? -13.671 10.961 -23.438 1.00 43.99 69 THR C CA 1
ATOM 5395 C C . THR C 1 72 ? -13.141 12.392 -23.374 1.00 45.24 69 THR C C 1
ATOM 5396 O O . THR C 1 72 ? -13.350 13.168 -24.295 1.00 46.58 69 THR C O 1
ATOM 5400 N N . LEU C 1 73 ? -12.428 12.722 -22.302 1.00 45.89 70 LEU C N 1
ATOM 5401 C CA . LEU C 1 73 ? -11.801 14.037 -22.171 1.00 48.64 70 LEU C CA 1
ATOM 5402 C C . LEU C 1 73 ? -10.602 14.192 -23.106 1.00 51.52 70 LEU C C 1
ATOM 5403 O O . LEU C 1 73 ? -10.257 15.304 -23.500 1.00 55.20 70 LEU C O 1
ATOM 5408 N N . ALA C 1 74 ? -9.967 13.078 -23.452 1.00 48.90 71 ALA C N 1
ATOM 5409 C CA . ALA C 1 74 ? -8.782 13.105 -24.306 1.00 50.15 71 ALA C CA 1
ATOM 5410 C C . ALA C 1 74 ? -8.824 11.993 -25.357 1.00 51.53 71 ALA C C 1
ATOM 5411 O O . ALA C 1 74 ? -8.099 11.004 -25.243 1.00 49.44 71 ALA C O 1
ATOM 5413 N N . PRO C 1 75 ? -9.671 12.161 -26.393 1.00 54.20 72 PRO C N 1
ATOM 5414 C CA . PRO C 1 75 ? -9.969 11.124 -27.395 1.00 53.18 72 PRO C CA 1
ATOM 5415 C C . PRO C 1 75 ? -8.797 10.770 -28.303 1.00 53.54 72 PRO C C 1
ATOM 5416 O O . PRO C 1 75 ? -8.835 9.728 -28.955 1.00 55.93 72 PRO C O 1
ATOM 5420 N N . HIS C 1 76 ? -7.774 11.615 -28.340 1.00 53.93 73 HIS C N 1
ATOM 5421 C CA . HIS C 1 76 ? -6.586 11.336 -29.137 1.00 52.90 73 HIS C CA 1
ATOM 5422 C C . HIS C 1 76 ? -5.748 10.214 -28.518 1.00 49.52 73 HIS C C 1
ATOM 5423 O O . HIS C 1 76 ? -4.936 9.593 -29.203 1.00 50.19 73 HIS C O 1
ATOM 5430 N N . LEU C 1 77 ? -5.951 9.958 -27.227 1.00 45.97 74 LEU C N 1
ATOM 5431 C CA . LEU C 1 77 ? -5.169 8.958 -26.507 1.00 44.03 74 LEU C CA 1
ATOM 5432 C C . LEU C 1 77 ? -5.476 7.538 -26.972 1.00 42.85 74 LEU C C 1
ATOM 5433 O O . LEU C 1 77 ? -4.600 6.674 -26.963 1.00 39.42 74 LEU C O 1
ATOM 5438 N N . ARG C 1 78 ? -6.731 7.313 -27.354 1.00 43.24 75 ARG C N 1
ATOM 5439 C CA . ARG C 1 78 ? -7.234 5.993 -27.727 1.00 42.90 75 ARG C CA 1
ATOM 5440 C C . ARG C 1 78 ? -6.343 5.259 -28.726 1.00 41.30 75 ARG C C 1
ATOM 5441 O O . ARG C 1 78 ? -5.982 4.098 -28.518 1.00 38.91 75 ARG C O 1
ATOM 5449 N N . GLU C 1 79 ? -5.996 5.945 -29.810 1.00 43.44 76 GLU C N 1
ATOM 5450 C CA . GLU C 1 79 ? -5.185 5.370 -30.873 1.00 46.47 76 GLU C CA 1
ATOM 5451 C C . GLU C 1 79 ? -3.778 5.029 -30.401 1.00 43.99 76 GLU C C 1
ATOM 5452 O O . GLU C 1 79 ? -3.088 4.227 -31.020 1.00 44.90 76 GLU C O 1
ATOM 5458 N N . LYS C 1 80 ? -3.357 5.647 -29.304 1.00 42.66 77 LYS C N 1
ATOM 5459 C CA . LYS C 1 80 ? -1.996 5.481 -28.816 1.00 42.24 77 LYS C CA 1
ATOM 5460 C C . LYS C 1 80 ? -1.877 4.302 -27.851 1.00 40.15 77 LYS C C 1
ATOM 5461 O O . LYS C 1 80 ? -0.776 3.926 -27.451 1.00 38.96 77 LYS C O 1
ATOM 5467 N N . LEU C 1 81 ? -3.016 3.725 -27.483 1.00 37.17 78 LEU C N 1
ATOM 5468 C CA . LEU C 1 81 ? -3.049 2.644 -26.505 1.00 33.47 78 LEU C CA 1
ATOM 5469 C C . LEU C 1 81 ? -3.409 1.301 -27.129 1.00 32.03 78 LEU C C 1
ATOM 5470 O O . LEU C 1 81 ? -4.114 1.236 -28.137 1.00 33.03 78 LEU C O 1
ATOM 5475 N N . GLN C 1 82 ? -2.919 0.227 -26.522 1.00 29.74 79 GLN C N 1
ATOM 5476 C CA . GLN C 1 82 ? -3.470 -1.098 -26.775 1.00 32.74 79 GLN C CA 1
ATOM 5477 C C . GLN C 1 82 ? -4.268 -1.470 -25.533 1.00 31.93 79 GLN C C 1
ATOM 5478 O O . GLN C 1 82 ? -3.715 -1.586 -24.438 1.00 32.08 79 GLN C O 1
ATOM 5484 N N . ILE C 1 83 ? -5.573 -1.621 -25.697 1.00 30.63 80 ILE C N 1
ATOM 5485 C CA . ILE C 1 83 ? -6.432 -1.909 -24.567 1.00 28.90 80 ILE C CA 1
ATOM 5486 C C . ILE C 1 83 ? -6.789 -3.381 -24.484 1.00 27.75 80 ILE C C 1
ATOM 5487 O O . ILE C 1 83 ? -7.302 -3.973 -25.434 1.00 28.49 80 ILE C O 1
ATOM 5492 N N . VAL C 1 84 ? -6.501 -3.955 -23.327 1.00 26.84 81 VAL C N 1
ATOM 5493 C CA . VAL C 1 84 ? -6.782 -5.354 -23.061 1.00 25.91 81 VAL C CA 1
ATOM 5494 C C . VAL C 1 84 ? -7.841 -5.403 -21.981 1.00 27.76 81 VAL C C 1
ATOM 5495 O O . VAL C 1 84 ? -7.707 -4.738 -20.952 1.00 27.01 81 VAL C O 1
ATOM 5499 N N . THR C 1 85 ? -8.898 -6.175 -22.203 1.00 28.61 82 THR C N 1
ATOM 5500 C CA . THR C 1 85 ? -9.858 -6.386 -21.133 1.00 27.61 82 THR C CA 1
ATOM 5501 C C . THR C 1 85 ? -10.303 -7.848 -21.076 1.00 27.36 82 THR C C 1
ATOM 5502 O O . THR C 1 85 ? -9.844 -8.678 -21.870 1.00 27.92 82 THR C O 1
ATOM 5506 N N . LYS C 1 86 ? -11.156 -8.168 -20.106 1.00 27.33 83 LYS C N 1
ATOM 5507 C CA . LYS C 1 86 ? -11.495 -9.558 -19.818 1.00 28.44 83 LYS C CA 1
ATOM 5508 C C . LYS C 1 86 ? -12.944 -9.727 -19.420 1.00 30.10 83 LYS C C 1
ATOM 5509 O O . LYS C 1 86 ? -13.589 -8.774 -18.995 1.00 29.11 83 LYS C O 1
ATOM 5515 N N . CYS C 1 87 ? -13.430 -10.962 -19.535 1.00 25.31 84 CYS C N 1
ATOM 5516 C CA . CYS C 1 87 ? -14.736 -11.354 -19.027 1.00 26.57 84 CYS C CA 1
ATOM 5517 C C . CYS C 1 87 ? -14.688 -12.827 -18.616 1.00 29.91 84 CYS C C 1
ATOM 5518 O O . CYS C 1 87 ? -13.730 -13.531 -18.941 1.00 30.14 84 CYS C O 1
ATOM 5521 N N . GLY C 1 88 ? -15.710 -13.287 -17.899 1.00 26.84 85 GLY C N 1
ATOM 5522 C CA . GLY C 1 88 ? -15.762 -14.673 -17.469 1.00 27.41 85 GLY C CA 1
ATOM 5523 C C . GLY C 1 88 ? -16.062 -14.847 -15.994 1.00 30.81 85 GLY C C 1
ATOM 5524 O O . GLY C 1 88 ? -16.572 -15.889 -15.569 1.00 30.09 85 GLY C O 1
ATOM 5525 N N . ILE C 1 89 ? -15.778 -13.821 -15.200 1.00 30.45 86 ILE C N 1
ATOM 5526 C CA . ILE C 1 89 ? -16.079 -13.903 -13.775 1.00 30.18 86 ILE C CA 1
ATOM 5527 C C . ILE C 1 89 ? -17.358 -13.127 -13.426 1.00 30.51 86 ILE C C 1
ATOM 5528 O O . ILE C 1 89 ? -17.639 -12.067 -13.993 1.00 29.98 86 ILE C O 1
ATOM 5533 N N . ALA C 1 90 ? -18.153 -13.691 -12.521 1.00 29.42 87 ALA C N 1
ATOM 5534 C CA . ALA C 1 90 ? -19.345 -13.020 -12.012 1.00 31.98 87 ALA C CA 1
ATOM 5535 C C . ALA C 1 90 ? -19.220 -12.833 -10.499 1.00 32.95 87 ALA C C 1
ATOM 5536 O O . ALA C 1 90 ? -19.105 -13.812 -9.763 1.00 33.26 87 ALA C O 1
ATOM 5538 N N . THR C 1 91 ? -19.206 -11.582 -10.043 1.00 29.87 88 THR C N 1
ATOM 5539 C CA . THR C 1 91 ? -18.994 -11.297 -8.621 1.00 31.58 88 THR C CA 1
ATOM 5540 C C . THR C 1 91 ? -20.283 -10.826 -7.966 1.00 30.95 88 THR C C 1
ATOM 5541 O O . THR C 1 91 ? -21.254 -10.490 -8.652 1.00 30.47 88 THR C O 1
ATOM 5545 N N . THR C 1 92 ? -20.293 -10.806 -6.636 1.00 31.39 89 THR C N 1
ATOM 5546 C CA . THR C 1 92 ? -21.482 -10.400 -5.896 1.00 33.98 89 THR C CA 1
ATOM 5547 C C . THR C 1 92 ? -21.620 -8.879 -5.836 1.00 34.34 89 THR C C 1
ATOM 5548 O O . THR C 1 92 ? -22.451 -8.367 -5.100 1.00 34.47 89 THR C O 1
ATOM 5552 N N . ALA C 1 93 ? -20.795 -8.164 -6.598 1.00 32.86 90 ALA C N 1
ATOM 5553 C CA . ALA C 1 93 ? -20.971 -6.720 -6.747 1.00 36.31 90 ALA C CA 1
ATOM 5554 C C . ALA C 1 93 ? -22.219 -6.449 -7.584 1.00 38.17 90 ALA C C 1
ATOM 5555 O O . ALA C 1 93 ? -22.777 -5.356 -7.547 1.00 38.60 90 ALA C O 1
ATOM 5557 N N . ARG C 1 94 ? -22.647 -7.452 -8.350 1.00 39.12 91 ARG C N 1
ATOM 5558 C CA . ARG C 1 94 ? -23.931 -7.395 -9.045 1.00 42.84 91 ARG C CA 1
ATOM 5559 C C . ARG C 1 94 ? -24.963 -8.181 -8.249 1.00 42.41 91 ARG C C 1
ATOM 5560 O O . ARG C 1 94 ? -24.746 -9.350 -7.928 1.00 43.04 91 ARG C O 1
ATOM 5568 N N . ALA C 1 95 ? -26.081 -7.527 -7.945 1.00 43.33 92 ALA C N 1
ATOM 5569 C CA . ALA C 1 95 ? -27.117 -8.068 -7.064 1.00 42.83 92 ALA C CA 1
ATOM 5570 C C . ALA C 1 95 ? -27.660 -9.424 -7.522 1.00 42.40 92 ALA C C 1
ATOM 5571 O O . ALA C 1 95 ? -28.034 -10.254 -6.698 1.00 43.18 92 ALA C O 1
ATOM 5573 N N . GLU C 1 96 ? -27.696 -9.649 -8.832 1.00 41.99 93 GLU C N 1
ATOM 5574 C CA . GLU C 1 96 ? -28.254 -10.882 -9.377 1.00 41.63 93 GLU C CA 1
ATOM 5575 C C . GLU C 1 96 ? -27.329 -12.079 -9.114 1.00 37.63 93 GLU C C 1
ATOM 5576 O O . GLU C 1 96 ? -27.755 -13.234 -9.142 1.00 34.24 93 GLU C O 1
ATOM 5582 N N . ASN C 1 97 ? -26.060 -11.792 -8.858 1.00 36.31 94 ASN C N 1
ATOM 5583 C CA . ASN C 1 97 ? -25.099 -12.833 -8.511 1.00 34.61 94 ASN C CA 1
ATOM 5584 C C . ASN C 1 97 ? -25.054 -13.052 -7.006 1.00 36.84 94 ASN C C 1
ATOM 5585 O O . ASN C 1 97 ? -24.457 -12.261 -6.272 1.00 36.37 94 ASN C O 1
ATOM 5590 N N . LYS C 1 98 ? -25.704 -14.123 -6.555 1.00 38.43 95 LYS C N 1
ATOM 5591 C CA . LYS C 1 98 ? -25.841 -14.399 -5.129 1.00 40.01 95 LYS C CA 1
ATOM 5592 C C . LYS C 1 98 ? -24.596 -15.088 -4.589 1.00 37.46 95 LYS C C 1
ATOM 5593 O O . LYS C 1 98 ? -24.382 -15.148 -3.381 1.00 37.56 95 LYS C O 1
ATOM 5599 N N . LEU C 1 99 ? -23.788 -15.621 -5.498 1.00 34.70 96 LEU C N 1
ATOM 5600 C CA . LEU C 1 99 ? -22.467 -16.134 -5.155 1.00 33.51 96 LEU C CA 1
ATOM 5601 C C . LEU C 1 99 ? -21.514 -15.854 -6.312 1.00 34.21 96 LEU C C 1
ATOM 5602 O O . LEU C 1 99 ? -21.943 -15.742 -7.457 1.00 35.09 96 LEU C O 1
ATOM 5607 N N . GLY C 1 100 ? -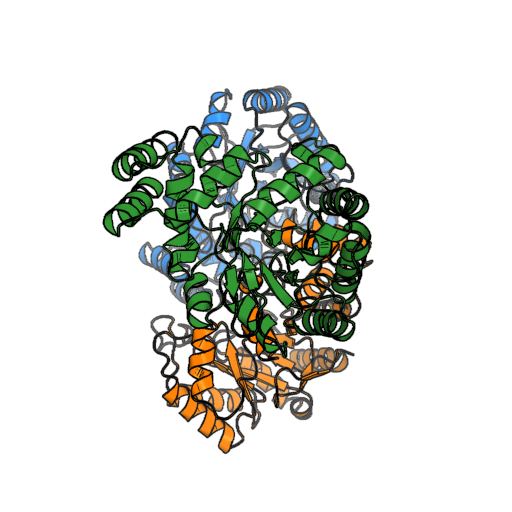20.225 -15.730 -6.016 1.00 33.92 97 GLY C N 1
ATOM 5608 C CA . GLY C 1 100 ? -19.228 -15.613 -7.067 1.00 31.39 97 GLY C CA 1
ATOM 5609 C C . GLY C 1 100 ? -19.220 -16.880 -7.909 1.00 29.84 97 GLY C C 1
ATOM 5610 O O . GLY C 1 100 ? -19.322 -17.973 -7.372 1.00 26.55 97 GLY C O 1
ATOM 5611 N N . HIS C 1 101 ? -19.132 -16.727 -9.230 1.00 29.13 98 HIS C N 1
ATOM 5612 C CA . HIS C 1 101 ? -19.024 -17.867 -10.135 1.00 28.40 98 HIS C CA 1
ATOM 5613 C C . HIS C 1 101 ? -18.475 -17.433 -11.495 1.00 27.71 98 HIS C C 1
ATOM 5614 O O . HIS C 1 101 ? -17.984 -16.306 -11.663 1.00 27.80 98 HIS C O 1
ATOM 5621 N N . TYR C 1 102 ? -18.560 -18.336 -12.461 1.00 25.77 99 TYR C N 1
ATOM 5622 C CA . TYR C 1 102 ? -18.048 -18.086 -13.800 1.00 25.57 99 TYR C CA 1
ATOM 5623 C C . TYR C 1 102 ? -19.169 -18.119 -14.812 1.00 26.99 99 TYR C C 1
ATOM 5624 O O . TYR C 1 102 ? -20.121 -18.884 -14.664 1.00 26.99 99 TYR C O 1
ATOM 5633 N N . ILE C 1 103 ? -19.063 -17.273 -15.833 1.00 27.93 100 ILE C N 1
ATOM 5634 C CA . ILE C 1 103 ? -20.004 -17.286 -16.942 1.00 28.69 100 ILE C CA 1
ATOM 5635 C C . ILE C 1 103 ? -19.207 -17.162 -18.229 1.00 28.64 100 ILE C C 1
ATOM 5636 O O . ILE C 1 103 ? -18.602 -16.119 -18.489 1.00 28.76 100 ILE C O 1
ATOM 5641 N N . THR C 1 104 ? -19.185 -18.228 -19.025 1.00 26.71 101 THR C N 1
ATOM 5642 C CA . THR C 1 104 ? -18.443 -18.202 -20.274 1.00 27.31 101 THR C CA 1
ATOM 5643 C C . THR C 1 104 ? -19.296 -18.599 -21.473 1.00 28.70 101 THR C C 1
ATOM 5644 O O . THR C 1 104 ? -18.773 -19.041 -22.494 1.00 31.27 101 THR C O 1
ATOM 5648 N N . ASP C 1 105 ? -20.608 -18.436 -21.349 1.00 28.42 102 ASP C N 1
ATOM 5649 C CA . ASP C 1 105 ? -21.513 -18.676 -22.461 1.00 32.79 102 ASP C CA 1
ATOM 5650 C C . ASP C 1 105 ? -21.308 -17.638 -23.571 1.00 33.70 102 ASP C C 1
ATOM 5651 O O . ASP C 1 105 ? -20.810 -16.535 -23.327 1.00 31.37 102 ASP C O 1
ATOM 5656 N N . ARG C 1 106 ? -21.697 -18.008 -24.787 1.00 29.00 103 ARG C N 1
ATOM 5657 C CA . ARG C 1 106 ? -21.530 -17.172 -25.971 1.00 29.54 103 ARG C CA 1
ATOM 5658 C C . ARG C 1 106 ? -22.141 -15.763 -25.844 1.00 34.66 103 ARG C C 1
ATOM 5659 O O . ARG C 1 106 ? -21.493 -14.766 -26.174 1.00 32.32 103 ARG C O 1
ATOM 5667 N N . ARG C 1 107 ? -23.384 -15.671 -25.381 1.00 30.68 104 ARG C N 1
ATOM 5668 C CA . ARG C 1 107 ? -24.048 -14.375 -25.388 1.00 33.72 104 ARG C CA 1
ATOM 5669 C C . ARG C 1 107 ? -23.478 -13.458 -24.290 1.00 31.61 104 ARG C C 1
ATOM 5670 O O . ARG C 1 107 ? -23.331 -12.249 -24.498 1.00 30.33 104 ARG C O 1
ATOM 5678 N N . HIS C 1 108 ? -23.115 -14.027 -23.145 1.00 31.01 105 HIS C N 1
ATOM 5679 C CA . HIS C 1 108 ? -22.460 -13.244 -22.096 1.00 31.64 105 HIS C CA 1
ATOM 5680 C C . HIS C 1 108 ? -21.105 -12.666 -22.544 1.00 30.56 105 HIS C C 1
ATOM 5681 O O . HIS C 1 108 ? -20.766 -11.526 -22.225 1.00 31.27 105 HIS C O 1
ATOM 5688 N N . ILE C 1 109 ? -20.328 -13.457 -23.269 1.00 27.04 106 ILE C N 1
ATOM 5689 C CA . ILE C 1 109 ? -19.046 -12.981 -23.765 1.00 28.49 106 ILE C CA 1
ATOM 5690 C C . ILE C 1 109 ? -19.277 -11.802 -24.715 1.00 29.51 106 ILE C C 1
ATOM 5691 O O . ILE C 1 109 ? -18.623 -10.760 -24.611 1.00 28.57 106 ILE C O 1
ATOM 5696 N N . ILE C 1 110 ? -20.237 -11.961 -25.617 1.00 29.96 107 ILE C N 1
ATOM 5697 C CA . ILE C 1 110 ? -20.539 -10.911 -26.574 1.00 30.69 107 ILE C CA 1
ATOM 5698 C C . ILE C 1 110 ? -21.044 -9.659 -25.858 1.00 31.22 107 ILE C C 1
ATOM 5699 O O . ILE C 1 110 ? -20.580 -8.559 -26.134 1.00 30.85 107 ILE C O 1
ATOM 5704 N N . LEU C 1 111 ? -21.977 -9.837 -24.928 1.00 31.15 108 LEU C N 1
ATOM 5705 C CA . LEU C 1 111 ? -22.562 -8.705 -24.219 1.00 34.30 108 LEU C CA 1
ATOM 5706 C C . LEU C 1 111 ? -21.532 -8.027 -23.312 1.00 34.19 108 LEU C C 1
ATOM 5707 O O . LEU C 1 111 ? -21.546 -6.810 -23.167 1.00 29.88 108 LEU C O 1
ATOM 5712 N N . SER C 1 112 ? -20.633 -8.809 -22.719 1.00 32.73 109 SER C N 1
ATOM 5713 C CA . SER C 1 112 ? -19.554 -8.238 -21.901 1.00 35.49 109 SER C CA 1
ATOM 5714 C C . SER C 1 112 ? -18.608 -7.349 -22.706 1.00 35.57 109 SER C C 1
ATOM 5715 O O . SER C 1 112 ? -18.268 -6.246 -22.281 1.00 36.02 109 SER C O 1
ATOM 5718 N N . ALA C 1 113 ? -18.179 -7.842 -23.865 1.00 34.41 110 ALA C N 1
ATOM 5719 C CA . ALA C 1 113 ? -17.306 -7.079 -24.750 1.00 33.32 110 ALA C CA 1
ATOM 5720 C C . ALA C 1 113 ? -17.973 -5.790 -25.207 1.00 34.95 110 ALA C C 1
ATOM 5721 O O . ALA C 1 113 ? -17.329 -4.745 -25.303 1.00 32.67 110 ALA C O 1
ATOM 5723 N N . GLU C 1 114 ? -19.267 -5.867 -25.491 1.00 36.42 111 GLU C N 1
ATOM 5724 C CA . GLU C 1 114 ? -20.004 -4.696 -25.945 1.00 37.63 111 GLU C CA 1
ATOM 5725 C C . GLU C 1 114 ? -20.180 -3.682 -24.816 1.00 34.80 111 GLU C C 1
ATOM 5726 O O . GLU C 1 114 ? -20.068 -2.476 -25.044 1.00 32.85 111 GLU C O 1
ATOM 5732 N N . GLN C 1 115 ? -20.416 -4.156 -23.596 1.00 32.21 112 GLN C N 1
ATOM 5733 C CA . GLN C 1 115 ? -20.434 -3.246 -22.448 1.00 37.54 112 GLN C CA 1
ATOM 5734 C C . GLN C 1 115 ? -19.056 -2.599 -22.245 1.00 34.95 112 GLN C C 1
ATOM 5735 O O . GLN C 1 115 ? -18.962 -1.414 -21.911 1.00 33.09 112 GLN C O 1
ATOM 5741 N N . SER C 1 116 ? -17.997 -3.380 -22.454 1.00 32.69 113 SER C N 1
ATOM 5742 C CA . SER C 1 116 ? -16.635 -2.871 -22.345 1.00 32.43 113 SER C CA 1
ATOM 5743 C C . SER C 1 116 ? -16.419 -1.719 -23.318 1.00 33.80 113 SER C C 1
ATOM 5744 O O . SER C 1 116 ? -15.915 -0.663 -22.933 1.00 33.35 113 SER C O 1
ATOM 5747 N N . LEU C 1 117 ? -16.831 -1.916 -24.569 1.00 34.37 114 LEU C N 1
ATOM 5748 C CA . LEU C 1 117 ? -16.770 -0.850 -25.567 1.00 34.01 114 LEU C CA 1
ATOM 5749 C C . LEU C 1 117 ? -17.477 0.424 -25.111 1.00 36.50 114 LEU C C 1
ATOM 5750 O O . LEU C 1 117 ? -16.952 1.526 -25.280 1.00 38.53 114 LEU C O 1
ATOM 5755 N N . LYS C 1 118 ? -18.673 0.278 -24.553 1.00 35.53 115 LYS C N 1
ATOM 5756 C CA . LYS C 1 118 ? -19.420 1.430 -24.076 1.00 40.08 115 LYS C CA 1
ATOM 5757 C C . LYS C 1 118 ? -18.740 2.078 -22.869 1.00 37.72 115 LYS C C 1
ATOM 5758 O O . LYS C 1 118 ? -18.629 3.307 -22.797 1.00 37.25 115 LYS C O 1
ATOM 5764 N N . ASN C 1 119 ? -18.289 1.256 -21.925 1.00 34.98 116 ASN C N 1
ATOM 5765 C CA . ASN C 1 119 ? -17.590 1.752 -20.740 1.00 36.00 116 ASN C CA 1
ATOM 5766 C C . ASN C 1 119 ? -16.324 2.521 -21.073 1.00 36.20 116 ASN C C 1
ATOM 5767 O O . ASN C 1 119 ? -16.117 3.637 -20.588 1.00 36.03 116 ASN C O 1
ATOM 5772 N N . LEU C 1 120 ? -15.485 1.915 -21.906 1.00 32.68 117 LEU C N 1
ATOM 5773 C CA . LEU C 1 120 ? -14.193 2.490 -22.265 1.00 35.85 117 LEU C CA 1
ATOM 5774 C C . LEU C 1 120 ? -14.328 3.620 -23.289 1.00 38.26 117 LEU C C 1
ATOM 5775 O O . LEU C 1 120 ? -13.339 4.259 -23.641 1.00 42.54 117 LEU C O 1
ATOM 5780 N N . ALA C 1 121 ? -15.552 3.846 -23.759 1.00 37.46 118 ALA C N 1
ATOM 5781 C CA . ALA C 1 121 ? -15.858 4.861 -24.769 1.00 42.25 118 ALA C CA 1
ATOM 5782 C C . ALA C 1 121 ? -14.992 4.710 -26.019 1.00 42.36 118 ALA C C 1
ATOM 5783 O O . ALA C 1 121 ? -14.361 5.670 -26.473 1.00 40.79 118 ALA C O 1
ATOM 5785 N N . THR C 1 122 ? -14.978 3.501 -26.576 1.00 41.32 119 THR C N 1
ATOM 5786 C CA . THR C 1 122 ? -14.207 3.211 -27.782 1.00 41.55 119 THR C CA 1
ATOM 5787 C C . THR C 1 122 ? -14.936 2.165 -28.631 1.00 42.51 119 THR C C 1
ATOM 5788 O O . THR C 1 122 ? -15.786 1.433 -28.120 1.00 42.43 119 THR C O 1
ATOM 5792 N N . ASP C 1 123 ? -14.618 2.093 -29.921 1.00 41.92 120 ASP C N 1
ATOM 5793 C CA . ASP C 1 123 ? -15.348 1.182 -30.799 1.00 42.38 120 ASP C CA 1
ATOM 5794 C C . ASP C 1 123 ? -14.619 -0.124 -31.070 1.00 39.12 120 ASP C C 1
ATOM 5795 O O . ASP C 1 123 ? -15.136 -0.964 -31.798 1.00 40.12 120 ASP C O 1
ATOM 5800 N N . TYR C 1 124 ? -13.426 -0.301 -30.500 1.00 35.97 121 TYR C N 1
ATOM 5801 C CA . TYR C 1 124 ? -12.742 -1.591 -30.609 1.00 33.12 121 TYR C CA 1
ATOM 5802 C C . TYR C 1 124 ? -11.841 -1.863 -29.411 1.00 30.88 121 TYR C C 1
ATOM 5803 O O . TYR C 1 124 ? -11.344 -0.933 -28.767 1.00 31.33 121 TYR C O 1
ATOM 5812 N N . LEU C 1 125 ? -11.652 -3.150 -29.123 1.00 28.82 122 LEU C N 1
ATOM 5813 C CA . LEU C 1 125 ? -10.698 -3.614 -28.124 1.00 30.53 122 LEU C CA 1
ATOM 5814 C C . LEU C 1 125 ? -9.544 -4.266 -28.853 1.00 30.34 122 LEU C C 1
ATOM 5815 O O . LEU C 1 125 ? -9.756 -4.951 -29.853 1.00 31.11 122 LEU C O 1
ATOM 5820 N N . ASP C 1 126 ? -8.330 -4.062 -28.355 1.00 30.85 123 ASP C N 1
ATOM 5821 C CA . ASP C 1 126 ? -7.154 -4.676 -28.957 1.00 29.37 123 ASP C CA 1
ATOM 5822 C C . ASP C 1 126 ? -7.087 -6.151 -28.616 1.00 28.65 123 ASP C C 1
ATOM 5823 O O . ASP C 1 126 ? -6.726 -6.965 -29.455 1.00 29.66 123 ASP C O 1
ATOM 5828 N N . MET C 1 127 ? -7.443 -6.492 -27.385 1.00 24.98 124 MET C N 1
ATOM 5829 C CA . MET C 1 127 ? -7.498 -7.888 -26.986 1.00 24.24 124 MET C CA 1
ATOM 5830 C C . MET C 1 127 ? -8.549 -8.159 -25.906 1.00 29.28 124 MET C C 1
ATOM 5831 O O . MET C 1 127 ? -8.736 -7.371 -24.983 1.00 26.99 124 MET C O 1
ATOM 5836 N N . LEU C 1 128 ? -9.244 -9.285 -26.046 1.00 28.33 125 LEU C N 1
ATOM 5837 C CA . LEU C 1 128 ? -10.201 -9.737 -25.043 1.00 27.78 125 LEU C CA 1
ATOM 5838 C C . LEU C 1 128 ? -9.758 -11.089 -24.482 1.00 28.29 125 LEU C C 1
ATOM 5839 O O . LEU C 1 128 ? -9.415 -12.002 -25.242 1.00 25.81 125 LEU C O 1
ATOM 5844 N N . LEU C 1 129 ? -9.760 -11.207 -23.156 1.00 25.05 126 LEU C N 1
ATOM 5845 C CA . LEU C 1 129 ? -9.342 -12.438 -22.489 1.00 24.00 126 LEU C CA 1
ATOM 5846 C C . LEU C 1 129 ? -10.499 -13.139 -21.764 1.00 24.17 126 LEU C C 1
ATOM 5847 O O . LEU C 1 129 ? -11.396 -12.489 -21.244 1.00 26.75 126 LEU C O 1
ATOM 5852 N N . ILE C 1 130 ? -10.470 -14.467 -21.739 1.00 24.14 127 ILE C N 1
ATOM 5853 C CA . ILE C 1 130 ? -11.228 -15.226 -20.753 1.00 23.67 127 ILE C CA 1
ATOM 5854 C C . ILE C 1 130 ? -10.460 -15.136 -19.433 1.00 23.73 127 ILE C C 1
ATOM 5855 O O . ILE C 1 130 ? -9.294 -15.556 -19.337 1.00 22.74 127 ILE C O 1
ATOM 5860 N N . HIS C 1 131 ? -11.120 -14.586 -18.421 1.00 25.16 128 HIS C N 1
ATOM 5861 C CA . HIS C 1 131 ? -10.462 -14.183 -17.181 1.00 26.91 128 HIS C CA 1
ATOM 5862 C C . HIS C 1 131 ? -9.949 -15.374 -16.376 1.00 27.94 128 HIS C C 1
ATOM 5863 O O . HIS C 1 131 ? -8.858 -15.335 -15.787 1.00 26.50 128 HIS C O 1
ATOM 5870 N N . ARG C 1 132 ? -10.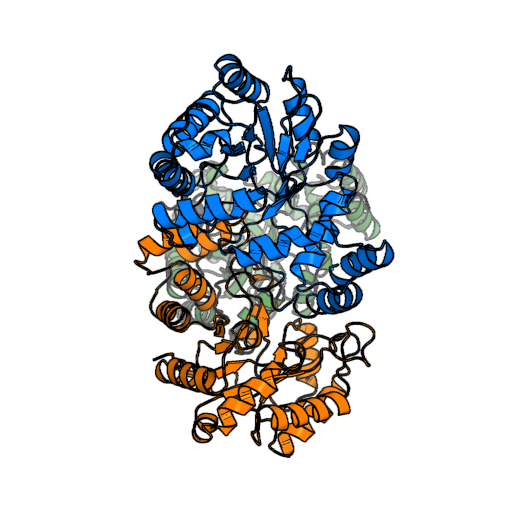737 -16.441 -16.372 1.00 27.49 129 ARG C N 1
ATOM 5871 C CA . ARG C 1 132 ? -10.380 -17.622 -15.604 1.00 29.81 129 ARG C CA 1
ATOM 5872 C C . ARG C 1 132 ? -10.941 -18.881 -16.275 1.00 28.34 129 ARG C C 1
ATOM 5873 O O . ARG C 1 132 ? -11.968 -18.815 -16.958 1.00 26.89 129 ARG C O 1
ATOM 5881 N N . PRO C 1 133 ? -10.253 -20.024 -16.100 1.00 27.21 130 PRO C N 1
ATOM 5882 C CA . PRO C 1 133 ? -10.795 -21.272 -16.641 1.00 30.07 130 PRO C CA 1
ATOM 5883 C C . PRO C 1 133 ? -12.056 -21.685 -15.886 1.00 33.18 130 PRO C C 1
ATOM 5884 O O . PRO C 1 133 ? -12.085 -21.725 -14.659 1.00 37.09 130 PRO C O 1
ATOM 5888 N N . ASP C 1 134 ? -13.095 -21.970 -16.652 1.00 28.79 131 ASP C N 1
ATOM 5889 C CA . ASP C 1 134 ? -14.409 -22.289 -16.136 1.00 28.40 131 ASP C CA 1
ATOM 5890 C C . ASP C 1 134 ? -14.684 -23.774 -16.390 1.00 28.19 131 ASP C C 1
ATOM 5891 O O . ASP C 1 134 ? -14.649 -24.211 -17.531 1.00 29.39 131 ASP C O 1
ATOM 5896 N N . PRO C 1 135 ? -14.925 -24.562 -15.329 1.00 29.29 132 PRO C N 1
ATOM 5897 C CA . PRO C 1 135 ? -15.218 -25.987 -15.541 1.00 32.04 132 PRO C CA 1
ATOM 5898 C C . PRO C 1 135 ? -16.396 -26.186 -16.499 1.00 33.05 132 PRO C C 1
ATOM 5899 O O . PRO C 1 135 ? -16.477 -27.227 -17.148 1.00 31.50 132 PRO C O 1
ATOM 5903 N N . LEU C 1 136 ? -17.278 -25.188 -16.595 1.00 23.73 133 LEU C N 1
ATOM 5904 C CA . LEU C 1 136 ? -18.397 -25.241 -17.528 1.00 23.98 133 LEU C CA 1
ATOM 5905 C C . LEU C 1 136 ? -18.053 -24.664 -18.911 1.00 28.06 133 LEU C C 1
ATOM 5906 O O . LEU C 1 136 ? -18.931 -24.533 -19.770 1.00 27.04 133 LEU C O 1
ATOM 5911 N N . MET C 1 137 ? -16.789 -24.318 -19.133 1.00 25.96 134 MET C N 1
ATOM 5912 C CA . MET C 1 137 ? -16.401 -23.756 -20.421 1.00 25.99 134 MET C CA 1
ATOM 5913 C C . MET C 1 137 ? -16.620 -24.719 -21.587 1.00 28.72 134 MET C C 1
ATOM 5914 O O . MET C 1 137 ? -16.044 -25.810 -21.643 1.00 28.19 134 MET C O 1
ATOM 5919 N N . ASP C 1 138 ? -17.448 -24.277 -22.525 1.00 28.67 135 ASP C N 1
ATOM 5920 C CA . ASP C 1 138 ? -17.683 -24.964 -23.780 1.00 28.92 135 ASP C CA 1
ATOM 5921 C C . ASP C 1 138 ? -16.913 -24.210 -24.861 1.00 29.43 135 ASP C C 1
ATOM 5922 O O . ASP C 1 138 ? -17.293 -23.106 -25.254 1.00 28.09 135 ASP C O 1
ATOM 5927 N N . ALA C 1 139 ? -15.820 -24.801 -25.330 1.00 29.87 136 ALA C N 1
ATOM 5928 C CA . ALA C 1 139 ? -14.882 -24.096 -26.203 1.00 27.89 136 ALA C CA 1
ATOM 5929 C C . ALA C 1 139 ? -15.513 -23.668 -27.537 1.00 28.03 136 ALA C C 1
ATOM 5930 O O . ALA C 1 139 ? -15.135 -22.635 -28.091 1.00 26.85 136 ALA C O 1
ATOM 5932 N N . ASP C 1 140 ? -16.468 -24.460 -28.034 1.00 30.29 137 ASP C N 1
ATOM 5933 C CA . ASP C 1 140 ? -17.224 -24.127 -29.249 1.00 33.27 137 ASP C CA 1
ATOM 5934 C C . ASP C 1 140 ? -17.993 -22.823 -29.080 1.00 32.69 137 ASP C C 1
ATOM 5935 O O . ASP C 1 140 ? -18.104 -22.027 -30.006 1.00 31.32 137 ASP C O 1
ATOM 5940 N N . ASP C 1 141 ? -18.556 -22.645 -27.892 1.00 34.74 138 ASP C N 1
ATOM 5941 C CA . ASP C 1 141 ? -19.341 -21.463 -27.569 1.00 35.99 138 ASP C CA 1
ATOM 5942 C C . ASP C 1 141 ? -18.469 -20.218 -27.493 1.00 34.04 138 ASP C C 1
ATOM 5943 O O . ASP C 1 141 ? -18.837 -19.162 -28.021 1.00 32.64 138 ASP C O 1
ATOM 5948 N N . VAL C 1 142 ? -17.319 -20.345 -26.833 1.00 28.53 139 VAL C N 1
ATOM 5949 C CA . VAL C 1 142 ? -16.352 -19.256 -26.758 1.00 29.00 139 VAL C CA 1
ATOM 5950 C C . VAL C 1 142 ? -15.872 -18.896 -28.163 1.00 31.04 139 VAL C C 1
ATOM 5951 O O . VAL C 1 142 ? -15.817 -17.720 -28.518 1.00 30.89 139 VAL C O 1
ATOM 5955 N N . ALA C 1 143 ? -15.550 -19.915 -28.960 1.00 30.83 140 ALA C N 1
ATOM 5956 C CA . ALA C 1 143 ? -15.127 -19.704 -30.341 1.00 30.91 140 ALA C CA 1
ATOM 5957 C C . ALA C 1 143 ? -16.189 -18.959 -31.149 1.00 30.66 140 ALA C C 1
ATOM 5958 O O . ALA C 1 143 ? -15.854 -18.077 -31.925 1.00 31.06 140 ALA C O 1
ATOM 5960 N N . GLU C 1 144 ? -17.458 -19.317 -30.988 1.00 29.36 141 GLU C N 1
ATOM 5961 C CA . GLU C 1 144 ? -18.521 -18.592 -31.691 1.00 32.29 141 GLU C CA 1
ATOM 5962 C C . GLU C 1 144 ? -18.487 -17.115 -31.304 1.00 31.74 141 GLU C C 1
ATOM 5963 O O . GLU C 1 144 ? -18.525 -16.244 -32.168 1.00 33.30 141 GLU C O 1
ATOM 5969 N N . ALA C 1 145 ? -18.396 -16.838 -30.006 1.00 29.75 142 ALA C N 1
ATOM 5970 C CA . ALA C 1 145 ? -18.368 -15.458 -29.535 1.00 31.17 142 ALA C CA 1
ATOM 5971 C C . ALA C 1 145 ? -17.163 -14.718 -30.112 1.00 29.79 142 ALA C C 1
ATOM 5972 O O . ALA C 1 145 ? -17.308 -13.627 -30.680 1.00 29.13 142 ALA C O 1
ATOM 5974 N N . PHE C 1 146 ? -15.984 -15.316 -29.971 1.00 24.88 143 PHE C N 1
ATOM 5975 C CA . PHE C 1 146 ? -14.759 -14.714 -30.485 1.00 28.81 143 PHE C CA 1
ATOM 5976 C C . PHE C 1 146 ? -14.858 -14.472 -31.993 1.00 32.02 143 PHE C C 1
ATOM 5977 O O . PHE C 1 146 ? -14.462 -13.406 -32.470 1.00 31.56 143 PHE C O 1
ATOM 5985 N N . GLN C 1 147 ? -15.383 -15.454 -32.733 1.00 35.16 144 GLN C N 1
ATOM 5986 C CA . GLN C 1 147 ? -15.620 -15.307 -34.174 1.00 39.49 144 GLN C CA 1
ATOM 5987 C C . GLN C 1 147 ? -16.476 -14.090 -34.493 1.00 37.55 144 GLN C C 1
ATOM 5988 O O . GLN C 1 147 ? -16.174 -13.318 -35.410 1.00 37.75 144 GLN C O 1
ATOM 5994 N N . HIS C 1 148 ? -17.570 -13.939 -33.760 1.00 34.33 145 HIS C N 1
ATOM 5995 C CA . HIS C 1 148 ? -18.473 -12.842 -34.031 1.00 36.87 145 HIS C CA 1
ATOM 5996 C C . HIS C 1 148 ? -17.799 -11.501 -33.755 1.00 31.54 145 HIS C C 1
ATOM 5997 O O . HIS C 1 148 ? -17.901 -10.572 -34.543 1.00 33.30 145 HIS C O 1
ATOM 6004 N N . LEU C 1 149 ? -17.118 -11.411 -32.623 1.00 30.28 146 LEU C N 1
ATOM 6005 C CA . LEU C 1 149 ? -16.457 -10.174 -32.209 1.00 32.06 146 LEU C CA 1
ATOM 6006 C C . LEU C 1 149 ? -15.324 -9.800 -33.176 1.00 34.33 146 LEU C C 1
ATOM 6007 O O . LEU C 1 149 ? -15.071 -8.619 -33.446 1.00 33.09 146 LEU C O 1
ATOM 6012 N N . HIS C 1 150 ? -14.640 -10.818 -33.688 1.00 33.27 147 HIS C N 1
ATOM 6013 C CA . HIS C 1 150 ? -13.571 -10.605 -34.656 1.00 34.77 147 HIS C CA 1
ATOM 6014 C C . HIS C 1 150 ? -14.130 -10.184 -36.017 1.00 37.52 147 HIS C C 1
ATOM 6015 O O . HIS C 1 150 ? -13.598 -9.276 -36.662 1.00 39.21 147 HIS C O 1
ATOM 6022 N N . GLN C 1 151 ? -15.212 -10.836 -36.437 1.00 38.67 148 GLN C N 1
ATOM 6023 C CA . GLN C 1 151 ? -15.863 -10.532 -37.714 1.00 43.03 148 GLN C CA 1
ATOM 6024 C C . GLN C 1 151 ? -16.320 -9.074 -37.824 1.00 41.21 148 GLN C C 1
ATOM 6025 O O . GLN C 1 151 ? -16.332 -8.518 -38.910 1.00 41.37 148 GLN C O 1
ATOM 6031 N N . SER C 1 152 ? -16.687 -8.463 -36.702 1.00 40.51 149 SER C N 1
ATOM 6032 C CA . SER C 1 152 ? -17.283 -7.128 -36.716 1.00 43.58 149 SER C CA 1
ATOM 6033 C C . SER C 1 152 ? -16.267 -6.019 -36.460 1.00 43.58 149 SER C C 1
ATOM 6034 O O . SER C 1 152 ? -16.597 -4.840 -36.534 1.00 46.46 149 SER C O 1
ATOM 6037 N N . GLY C 1 153 ? -15.037 -6.397 -36.139 1.00 42.07 150 GLY C N 1
ATOM 6038 C CA . GLY C 1 153 ? -13.996 -5.421 -35.866 1.00 41.77 150 GLY C CA 1
ATOM 6039 C C . GLY C 1 153 ? -13.989 -4.949 -34.423 1.00 39.76 150 GLY C C 1
ATOM 6040 O O . GLY C 1 153 ? -13.158 -4.132 -34.030 1.00 41.94 150 GLY C O 1
ATOM 6041 N N . LYS C 1 154 ? -14.911 -5.464 -33.621 1.00 35.12 151 LYS C N 1
ATOM 6042 C CA . LYS C 1 154 ? -15.020 -5.005 -32.247 1.00 33.49 151 LYS C CA 1
ATOM 6043 C C . LYS C 1 154 ? -13.831 -5.448 -31.401 1.00 32.13 151 LYS C C 1
ATOM 6044 O O . LYS C 1 154 ? -13.430 -4.744 -30.482 1.00 32.77 151 LYS C O 1
ATOM 6050 N N . VAL C 1 155 ? -13.280 -6.620 -31.707 1.00 29.85 152 VAL C N 1
ATOM 6051 C CA . VAL C 1 155 ? -12.112 -7.125 -31.005 1.00 31.17 152 VAL C CA 1
ATOM 6052 C C . VAL C 1 155 ? -11.057 -7.654 -31.982 1.00 33.32 152 VAL C C 1
ATOM 6053 O O . VAL C 1 155 ? -11.360 -8.472 -32.862 1.00 34.01 152 VAL C O 1
ATOM 6057 N N . ARG C 1 156 ? -9.820 -7.196 -31.811 1.00 29.22 153 ARG C N 1
ATOM 6058 C CA . ARG C 1 156 ? -8.742 -7.519 -32.739 1.00 29.24 153 ARG C CA 1
ATOM 6059 C C . ARG C 1 156 ? -8.014 -8.844 -32.454 1.00 28.58 153 ARG C C 1
ATOM 6060 O O . ARG C 1 156 ? -7.622 -9.545 -33.386 1.00 28.97 153 ARG C O 1
ATOM 6068 N N . HIS C 1 157 ? -7.804 -9.164 -31.180 1.00 28.19 154 HIS C N 1
ATOM 6069 C CA . HIS C 1 157 ? -7.065 -10.371 -30.793 1.00 27.66 154 HIS C CA 1
ATOM 6070 C C . HIS C 1 157 ? -7.678 -10.957 -29.536 1.00 25.46 154 HIS C C 1
ATOM 6071 O O . HIS C 1 157 ? -8.438 -10.288 -28.840 1.00 24.06 154 HIS C O 1
ATOM 6078 N N . PHE C 1 158 ? -7.317 -12.197 -29.232 1.00 28.57 155 PHE C N 1
ATOM 6079 C CA . PHE C 1 158 ? -7.946 -12.939 -28.146 1.00 28.10 155 PHE C CA 1
ATOM 6080 C C . PHE C 1 158 ? -6.908 -13.721 -27.352 1.00 26.40 155 PHE C C 1
ATOM 6081 O O . PHE C 1 158 ? -5.897 -14.153 -27.897 1.00 22.96 155 PHE C O 1
ATOM 6089 N N . GLY C 1 159 ? -7.176 -13.905 -26.063 1.00 25.47 156 GLY C N 1
ATOM 6090 C CA . GLY C 1 159 ? -6.287 -14.669 -25.215 1.00 26.46 156 GLY C CA 1
ATOM 6091 C C . GLY C 1 159 ? -7.029 -15.185 -24.009 1.00 23.86 156 GLY C C 1
ATOM 6092 O O . GLY C 1 159 ? -8.252 -15.085 -23.933 1.00 25.46 156 GLY C O 1
ATOM 6093 N N . VAL C 1 160 ? -6.280 -15.736 -23.065 1.00 25.33 157 VAL C N 1
ATOM 6094 C CA . VAL C 1 160 ? -6.841 -16.266 -21.835 1.00 22.58 157 VAL C CA 1
ATOM 6095 C C . VAL C 1 160 ? -6.006 -15.823 -20.652 1.00 24.26 157 VAL C C 1
ATOM 6096 O O . VAL C 1 160 ? -4.945 -15.198 -20.819 1.00 22.28 157 VAL C O 1
ATOM 6100 N N . SER C 1 161 ? -6.488 -16.161 -19.458 1.00 22.06 158 SER C N 1
ATOM 6101 C CA . SER C 1 161 ? -5.805 -15.839 -18.218 1.00 22.53 158 SER C CA 1
ATOM 6102 C C . SER C 1 161 ? -5.968 -17.002 -17.239 1.00 24.91 158 SER C C 1
ATOM 6103 O O . SER C 1 161 ? -7.075 -17.526 -17.073 1.00 24.05 158 SER C O 1
ATOM 6106 N N . ASN C 1 162 ? -4.845 -17.427 -16.653 1.00 24.97 159 ASN C N 1
ATOM 6107 C CA . ASN C 1 162 ? -4.785 -18.449 -15.605 1.00 27.62 159 ASN C CA 1
ATOM 6108 C C . ASN C 1 162 ? -5.203 -19.840 -16.066 1.00 25.96 159 ASN C C 1
ATOM 6109 O O . ASN C 1 162 ? -5.664 -20.639 -15.259 1.00 24.38 159 ASN C O 1
ATOM 6114 N N . PHE C 1 163 ? -5.022 -20.115 -17.355 1.00 22.68 160 PHE C N 1
ATOM 6115 C CA . PHE C 1 163 ? -5.315 -21.428 -17.940 1.00 23.43 160 PHE C CA 1
ATOM 6116 C C . PHE C 1 163 ? -4.175 -22.424 -17.736 1.00 24.06 160 PHE C C 1
ATOM 6117 O O . PHE C 1 163 ? -2.992 -22.061 -17.785 1.00 26.40 160 PHE C O 1
ATOM 6125 N N . THR C 1 164 ? -4.533 -23.686 -17.506 1.00 24.28 161 THR C N 1
ATOM 6126 C CA . THR C 1 164 ? -3.579 -24.782 -17.569 1.00 30.28 161 THR C CA 1
ATOM 6127 C C . THR C 1 164 ? -3.246 -24.992 -19.041 1.00 32.57 161 THR C C 1
ATOM 6128 O O . THR C 1 164 ? -3.995 -24.529 -19.902 1.00 32.81 161 THR C O 1
ATOM 6132 N N . PRO C 1 165 ? -2.139 -25.697 -19.343 1.00 30.05 162 PRO C N 1
ATOM 6133 C CA . PRO C 1 165 ? -1.887 -25.997 -20.757 1.00 28.29 162 PRO C CA 1
ATOM 6134 C C . PRO C 1 165 ? -2.992 -26.813 -21.445 1.00 25.18 162 PRO C C 1
ATOM 6135 O O . PRO C 1 165 ? -3.178 -26.631 -22.644 1.00 26.34 162 PRO C O 1
ATOM 6139 N N . ALA C 1 166 ? -3.678 -27.710 -20.739 1.00 27.75 163 ALA C N 1
ATOM 6140 C CA . ALA C 1 166 ? -4.755 -28.484 -21.364 1.00 27.38 163 ALA C CA 1
ATOM 6141 C C . ALA C 1 166 ? -5.984 -27.595 -21.641 1.00 25.89 163 ALA C C 1
ATOM 6142 O O . ALA C 1 166 ? -6.652 -27.731 -22.669 1.00 24.16 163 ALA C O 1
ATOM 6144 N N . GLN C 1 167 ? -6.282 -26.676 -20.735 1.00 20.38 164 GLN C N 1
ATOM 6145 C CA . GLN C 1 167 ? -7.366 -25.718 -20.998 1.00 21.89 164 GLN C CA 1
ATOM 6146 C C . GLN C 1 167 ? -7.032 -24.802 -22.183 1.00 24.20 164 GLN C C 1
ATOM 6147 O O . GLN C 1 167 ? -7.904 -24.473 -23.002 1.00 23.68 164 GLN C O 1
ATOM 6153 N N . PHE C 1 168 ? -5.762 -24.401 -22.261 1.00 24.76 165 PHE C N 1
ATOM 6154 C CA . PHE C 1 168 ? -5.278 -23.562 -23.346 1.00 24.75 165 PHE C CA 1
ATOM 6155 C C . PHE C 1 168 ? -5.422 -24.303 -24.684 1.00 24.64 165 PHE C C 1
ATOM 6156 O O . PHE C 1 168 ? -5.929 -23.753 -25.662 1.00 26.67 165 PHE C O 1
ATOM 6164 N N . THR C 1 169 ? -4.991 -25.560 -24.720 1.00 24.02 166 THR C N 1
ATOM 6165 C CA . THR C 1 169 ? -5.041 -26.321 -25.954 1.00 24.46 166 THR C CA 1
ATOM 6166 C C . THR C 1 169 ? -6.476 -26.599 -26.399 1.00 24.21 166 THR C C 1
ATOM 6167 O O . THR C 1 169 ? -6.792 -26.565 -27.587 1.00 25.97 166 THR C O 1
ATOM 6171 N N . LEU C 1 170 ? -7.339 -26.874 -25.435 1.00 22.36 167 LEU C N 1
ATOM 6172 C CA . LEU C 1 170 ? -8.757 -27.059 -25.710 1.00 23.68 167 LEU C CA 1
ATOM 6173 C C . LEU C 1 170 ? -9.339 -25.854 -26.457 1.00 28.50 167 LEU C C 1
ATOM 6174 O O . LEU C 1 170 ? -9.948 -26.006 -27.519 1.00 30.16 167 LEU C O 1
ATOM 6179 N N . LEU C 1 171 ? -9.151 -24.658 -25.902 1.00 23.83 168 LEU C N 1
ATOM 6180 C CA . LEU C 1 171 ? -9.747 -23.481 -26.514 1.00 24.33 168 LEU C CA 1
ATOM 6181 C C . LEU C 1 171 ? -9.090 -23.231 -27.855 1.00 25.20 168 LEU C C 1
ATOM 6182 O O . LEU C 1 171 ? -9.776 -22.957 -28.834 1.00 27.39 168 LEU C O 1
ATOM 6187 N N . GLN C 1 172 ? -7.764 -23.362 -27.909 1.00 23.94 169 GLN C N 1
ATOM 6188 C CA . GLN C 1 172 ? -7.031 -23.080 -29.141 1.00 26.24 169 GLN C CA 1
ATOM 6189 C C . GLN C 1 172 ? -7.506 -23.945 -30.303 1.00 26.61 169 GLN C C 1
ATOM 6190 O O . GLN C 1 172 ? -7.571 -23.474 -31.446 1.00 24.96 169 GLN C O 1
ATOM 6196 N N . SER C 1 173 ? -7.843 -25.205 -30.009 1.00 25.05 170 SER C N 1
ATOM 6197 C CA . SER C 1 173 ? -8.270 -26.146 -31.051 1.00 24.97 170 SER C CA 1
ATOM 6198 C C . SER C 1 173 ? -9.466 -25.629 -31.845 1.00 24.41 170 SER C C 1
ATOM 6199 O O . SER C 1 173 ? -9.628 -25.973 -33.011 1.00 27.25 170 SER C O 1
ATOM 6202 N N . ARG C 1 174 ? -10.276 -24.775 -31.228 1.00 23.04 171 ARG C N 1
ATOM 6203 C CA . ARG C 1 174 ? -11.497 -24.299 -31.861 1.00 24.31 171 ARG C CA 1
ATOM 6204 C C . ARG C 1 174 ? -11.296 -23.012 -32.662 1.00 28.14 171 ARG C C 1
ATOM 6205 O O . ARG C 1 174 ? -12.184 -22.604 -33.405 1.00 31.02 171 ARG C O 1
ATOM 6213 N N . LEU C 1 175 ? -10.137 -22.379 -32.513 1.00 28.88 172 LEU C N 1
ATOM 6214 C CA . LEU C 1 175 ? -9.931 -21.040 -33.075 1.00 31.86 172 LEU C CA 1
ATOM 6215 C C . LEU C 1 175 ? -9.089 -21.025 -34.344 1.00 34.30 172 LEU C C 1
ATOM 6216 O O . LEU C 1 175 ? -8.077 -21.715 -34.444 1.00 33.95 172 LEU C O 1
ATOM 6221 N N . PRO C 1 176 ? -9.511 -20.222 -35.330 1.00 39.86 173 PRO C N 1
ATOM 6222 C CA . PRO C 1 176 ? -8.762 -20.070 -36.580 1.00 41.55 173 PRO C CA 1
ATOM 6223 C C . PRO C 1 176 ? -7.582 -19.101 -36.435 1.00 42.44 173 PRO C C 1
ATOM 6224 O O . PRO C 1 176 ? -6.759 -18.992 -37.344 1.00 44.67 173 PRO C O 1
ATOM 6228 N N . PHE C 1 177 ? -7.508 -18.410 -35.302 1.00 40.18 174 PHE C N 1
ATOM 6229 C CA . PHE C 1 177 ? -6.383 -17.523 -35.017 1.00 39.09 174 PHE C CA 1
ATOM 6230 C C . PHE C 1 177 ? -5.697 -17.894 -33.701 1.00 38.72 174 PHE C C 1
ATOM 6231 O O . PHE C 1 177 ? -6.319 -18.477 -32.808 1.00 38.43 174 PHE C O 1
ATOM 6239 N N . THR C 1 178 ? -4.419 -17.544 -33.584 1.00 35.82 175 THR C N 1
ATOM 6240 C CA . THR C 1 178 ? -3.630 -17.882 -32.405 1.00 33.54 175 THR C CA 1
ATOM 6241 C C . THR C 1 178 ? -4.042 -17.101 -31.163 1.00 30.51 175 THR C C 1
ATOM 6242 O O . THR C 1 178 ? -4.166 -15.876 -31.214 1.00 28.89 175 THR C O 1
ATOM 6246 N N . LEU C 1 179 ? -4.238 -17.806 -30.048 1.00 28.71 176 LEU C N 1
ATOM 6247 C CA . LEU C 1 179 ? -4.417 -17.141 -28.759 1.00 28.02 176 LEU C CA 1
ATOM 6248 C C . LEU C 1 179 ? -3.154 -16.331 -28.465 1.00 28.48 176 LEU C C 1
ATOM 6249 O O . LEU C 1 179 ? -2.036 -16.839 -28.574 1.00 27.09 176 LEU C O 1
ATOM 6254 N N . ALA C 1 180 ? -3.311 -15.061 -28.117 1.00 26.28 177 ALA C N 1
ATOM 6255 C CA . ALA C 1 180 ? -2.146 -14.192 -28.132 1.00 26.78 177 ALA C CA 1
ATOM 6256 C C . ALA C 1 180 ? -1.450 -14.105 -26.779 1.00 29.31 177 ALA C C 1
ATOM 6257 O O . ALA C 1 180 ? -0.356 -13.547 -26.680 1.00 31.76 177 ALA C O 1
ATOM 6259 N N . THR C 1 181 ? -2.078 -14.643 -25.736 1.00 26.46 178 THR C N 1
ATOM 6260 C CA . THR C 1 181 ? -1.433 -14.689 -24.427 1.00 27.56 178 THR C CA 1
ATOM 6261 C C . THR C 1 181 ? -2.177 -15.588 -23.448 1.00 29.03 178 THR C C 1
ATOM 6262 O O . THR C 1 181 ? -3.358 -15.916 -23.632 1.00 25.34 178 THR C O 1
ATOM 6266 N N . ASN C 1 182 ? -1.457 -15.970 -22.402 1.00 26.60 179 ASN C N 1
ATOM 6267 C CA . ASN C 1 182 ? -2.041 -16.593 -21.227 1.00 26.17 179 ASN C CA 1
ATOM 6268 C C . ASN C 1 182 ? -1.492 -15.790 -20.070 1.00 27.26 179 ASN C C 1
ATOM 6269 O O . ASN C 1 182 ? -0.317 -15.901 -19.726 1.00 28.26 179 ASN C O 1
ATOM 6274 N N . GLN C 1 183 ? -2.331 -14.917 -19.538 1.00 25.88 180 GLN C N 1
ATOM 6275 C CA . GLN C 1 183 ? -1.954 -14.019 -18.468 1.00 28.83 180 GLN C CA 1
ATOM 6276 C C . GLN C 1 183 ? -1.883 -14.797 -17.158 1.00 32.73 180 GLN C C 1
ATOM 6277 O O . GLN C 1 183 ? -2.885 -15.364 -16.711 1.00 33.95 180 GLN C O 1
ATOM 6283 N N . VAL C 1 184 ? -0.702 -14.852 -16.547 1.00 29.00 181 VAL C N 1
ATOM 6284 C CA . VAL C 1 184 ? -0.527 -15.719 -15.384 1.00 31.44 181 VAL C CA 1
ATOM 6285 C C . VAL C 1 184 ? 0.283 -15.093 -14.260 1.00 30.32 181 VAL C C 1
ATOM 6286 O O . VAL C 1 184 ? 0.974 -14.090 -14.468 1.00 28.64 181 VAL C O 1
ATOM 6290 N N . GLU C 1 185 ? 0.205 -15.703 -13.076 1.00 26.83 182 GLU C N 1
ATOM 6291 C CA . GLU C 1 185 ? 0.886 -15.166 -11.900 1.00 27.71 182 GLU C CA 1
ATOM 6292 C C . GLU C 1 185 ? 2.340 -15.619 -11.829 1.00 27.75 182 GLU C C 1
ATOM 6293 O O . GLU C 1 185 ? 2.619 -16.822 -11.837 1.00 27.63 182 GLU C O 1
ATOM 6299 N N . ILE C 1 186 ? 3.260 -14.653 -11.760 1.00 29.67 183 ILE C N 1
ATOM 6300 C CA . ILE C 1 186 ? 4.695 -14.938 -11.692 1.00 32.92 183 ILE C CA 1
ATOM 6301 C C . ILE C 1 186 ? 5.427 -13.973 -10.767 1.00 33.91 183 ILE C C 1
ATOM 6302 O O . ILE C 1 186 ? 5.378 -12.762 -10.966 1.00 35.52 183 ILE C O 1
ATOM 6307 N N . SER C 1 187 ? 6.118 -14.516 -9.771 1.00 34.11 184 SER C N 1
ATOM 6308 C CA . SER C 1 187 ? 6.946 -13.721 -8.873 1.00 33.48 184 SER C CA 1
ATOM 6309 C C . SER C 1 187 ? 7.880 -14.655 -8.119 1.00 31.69 184 SER C C 1
ATOM 6310 O O . SER C 1 187 ? 7.685 -15.871 -8.145 1.00 32.27 184 SER C O 1
ATOM 6313 N N . PRO C 1 188 ? 8.900 -14.103 -7.444 1.00 33.40 185 PRO C N 1
ATOM 6314 C CA . PRO C 1 188 ? 9.712 -14.976 -6.587 1.00 36.92 185 PRO C CA 1
ATOM 6315 C C . PRO C 1 188 ? 8.864 -15.599 -5.473 1.00 41.03 185 PRO C C 1
ATOM 6316 O O . PRO C 1 188 ? 9.208 -16.654 -4.943 1.00 42.04 185 PRO C O 1
ATOM 6320 N N . VAL C 1 189 ? 7.750 -14.944 -5.153 1.00 41.91 186 VAL C N 1
ATOM 6321 C CA . VAL C 1 189 ? 6.834 -15.365 -4.091 1.00 40.22 186 VAL C CA 1
ATOM 6322 C C . VAL C 1 189 ? 5.873 -16.460 -4.567 1.00 35.86 186 VAL C C 1
ATOM 6323 O O . VAL C 1 189 ? 5.312 -17.208 -3.768 1.00 37.05 186 VAL C O 1
ATOM 6327 N N . HIS C 1 190 ? 5.678 -16.546 -5.878 1.00 32.29 187 HIS C N 1
ATOM 6328 C CA . HIS C 1 190 ? 4.771 -17.527 -6.453 1.00 33.49 187 HIS C CA 1
ATOM 6329 C C . HIS C 1 190 ? 5.390 -18.114 -7.712 1.00 36.66 187 HIS C C 1
ATOM 6330 O O . HIS C 1 190 ? 5.266 -17.531 -8.791 1.00 28.18 187 HIS C O 1
ATOM 6337 N N . GLN C 1 191 ? 6.049 -19.267 -7.568 1.00 35.71 188 GLN C N 1
ATOM 6338 C CA . GLN C 1 191 ? 6.851 -19.840 -8.646 1.00 37.03 188 GLN C CA 1
ATOM 6339 C C . GLN C 1 191 ? 6.395 -21.170 -9.285 1.00 35.05 188 GLN C C 1
ATOM 6340 O O . GLN C 1 191 ? 7.165 -21.739 -10.070 1.00 33.87 188 GLN C O 1
ATOM 6346 N N . PRO C 1 192 ? 5.172 -21.672 -8.987 1.00 33.38 189 PRO C N 1
ATOM 6347 C CA . PRO C 1 192 ? 4.953 -23.022 -9.528 1.00 32.01 189 PRO C CA 1
ATOM 6348 C C . PRO C 1 192 ? 4.894 -23.079 -11.056 1.00 32.27 189 PRO C C 1
ATOM 6349 O O . PRO C 1 192 ? 5.193 -24.121 -11.628 1.00 32.41 189 PRO C O 1
ATOM 6353 N N . LEU C 1 193 ? 4.538 -21.979 -11.711 1.00 30.38 190 LEU C N 1
ATOM 6354 C CA . LEU C 1 193 ? 4.366 -22.026 -13.163 1.00 30.86 190 LEU C CA 1
ATOM 6355 C C . LEU C 1 193 ? 5.709 -22.168 -13.898 1.00 31.92 190 LEU C C 1
ATOM 6356 O O . LEU C 1 193 ? 5.749 -22.455 -15.102 1.00 30.92 190 LEU C O 1
ATOM 6361 N N . LEU C 1 194 ? 6.798 -21.960 -13.168 1.00 32.91 191 LEU C N 1
ATOM 6362 C CA . LEU C 1 194 ? 8.135 -22.093 -13.737 1.00 36.82 191 LEU C CA 1
ATOM 6363 C C . LEU C 1 194 ? 8.410 -23.523 -14.170 1.00 39.73 191 LEU C C 1
ATOM 6364 O O . LEU C 1 194 ? 9.139 -23.763 -15.138 1.00 41.76 191 LEU C O 1
ATOM 6369 N N . LEU C 1 195 ? 7.818 -24.470 -13.449 1.00 37.56 192 LEU C N 1
ATOM 6370 C CA . LEU C 1 195 ? 8.136 -25.872 -13.665 1.00 40.40 192 LEU C CA 1
ATOM 6371 C C . LEU C 1 195 ? 6.913 -26.761 -13.920 1.00 38.61 192 LEU C C 1
ATOM 6372 O O . LEU C 1 195 ? 7.069 -27.956 -14.186 1.00 41.63 192 LEU C O 1
ATOM 6377 N N . ASP C 1 196 ? 5.703 -26.205 -13.867 1.00 35.80 193 ASP C N 1
ATOM 6378 C CA . ASP C 1 196 ? 4.522 -27.065 -14.019 1.00 36.46 193 ASP C CA 1
ATOM 6379 C C . ASP C 1 196 ? 4.030 -27.221 -15.464 1.00 33.02 193 ASP C C 1
ATOM 6380 O O . ASP C 1 196 ? 3.036 -27.899 -15.708 1.00 35.01 193 ASP C O 1
ATOM 6385 N N . GLY C 1 197 ? 4.700 -26.584 -16.417 1.00 31.09 194 GLY C N 1
ATOM 6386 C CA . GLY C 1 197 ? 4.347 -26.766 -17.818 1.00 29.98 194 GLY C CA 1
ATOM 6387 C C . GLY C 1 197 ? 3.651 -25.576 -18.439 1.00 28.69 194 GLY C C 1
ATOM 6388 O O . GLY C 1 197 ? 3.529 -25.472 -19.658 1.00 30.64 194 GLY C O 1
ATOM 6389 N N . THR C 1 198 ? 3.173 -24.672 -17.601 1.00 26.13 195 THR C N 1
ATOM 6390 C CA . THR C 1 198 ? 2.485 -23.495 -18.115 1.00 26.34 195 THR C CA 1
ATOM 6391 C C . THR C 1 198 ? 3.422 -22.647 -18.959 1.00 26.67 195 THR C C 1
ATOM 6392 O O . THR C 1 198 ? 3.104 -22.313 -20.101 1.00 25.95 195 THR C O 1
ATOM 6396 N N . LEU C 1 199 ? 4.583 -22.320 -18.396 1.00 27.33 196 LEU C N 1
ATOM 6397 C CA . LEU C 1 199 ? 5.543 -21.456 -19.071 1.00 28.64 196 LEU C CA 1
ATOM 6398 C C . LEU C 1 199 ? 6.329 -22.201 -20.151 1.00 30.83 196 LEU C C 1
ATOM 6399 O O . LEU C 1 199 ? 6.801 -21.579 -21.113 1.00 30.58 196 LEU C O 1
ATOM 6404 N N . ASP C 1 200 ? 6.478 -23.521 -19.992 1.00 30.20 197 ASP C N 1
ATOM 6405 C CA . ASP C 1 200 ? 7.073 -24.346 -21.039 1.00 31.72 197 ASP C CA 1
ATOM 6406 C C . ASP C 1 200 ? 6.241 -24.288 -22.313 1.00 28.28 197 ASP C C 1
ATOM 6407 O O . ASP C 1 200 ? 6.778 -24.120 -23.408 1.00 25.40 197 ASP C O 1
ATOM 6412 N N . GLN C 1 201 ? 4.924 -24.462 -22.166 1.00 27.95 198 GLN C N 1
ATOM 6413 C CA . GLN C 1 201 ? 4.017 -24.410 -23.302 1.00 27.85 198 GLN C CA 1
ATOM 6414 C C . GLN C 1 201 ? 4.077 -23.052 -24.009 1.00 27.20 198 GLN C C 1
ATOM 6415 O O . GLN C 1 201 ? 4.075 -22.983 -25.237 1.00 26.70 198 GLN C O 1
ATOM 6421 N N . LEU C 1 202 ? 4.116 -21.975 -23.234 1.00 25.11 199 LEU C N 1
ATOM 6422 C CA . LEU C 1 202 ? 4.119 -20.633 -23.818 1.00 26.09 199 LEU C CA 1
ATOM 6423 C C . LEU C 1 202 ? 5.416 -20.382 -24.586 1.00 25.64 199 LEU C C 1
ATOM 6424 O O . LEU C 1 202 ? 5.383 -19.889 -25.713 1.00 25.30 199 LEU C O 1
ATOM 6429 N N . GLN C 1 203 ? 6.551 -20.728 -23.987 1.00 27.03 200 GLN C N 1
ATOM 6430 C CA . GLN C 1 203 ? 7.818 -20.630 -24.701 1.00 27.04 200 GLN C CA 1
ATOM 6431 C C . GLN C 1 203 ? 7.787 -21.475 -25.977 1.00 25.69 200 GLN C C 1
ATOM 6432 O O . GLN C 1 203 ? 8.249 -21.039 -27.022 1.00 26.44 200 GLN C O 1
ATOM 6438 N N . GLN C 1 204 ? 7.218 -22.673 -25.902 1.00 24.75 201 GLN C N 1
ATOM 6439 C CA . GLN C 1 204 ? 7.216 -23.567 -27.055 1.00 24.84 201 GLN C CA 1
ATOM 6440 C C . GLN C 1 204 ? 6.428 -22.951 -28.208 1.00 26.39 201 GLN C C 1
ATOM 6441 O O . GLN C 1 204 ? 6.857 -22.987 -29.357 1.00 27.40 201 GLN C O 1
ATOM 6447 N N . LEU C 1 205 ? 5.278 -22.379 -27.881 1.00 28.01 202 LEU C N 1
ATOM 6448 C CA . LEU C 1 205 ? 4.404 -21.771 -28.877 1.00 28.34 202 LEU C CA 1
ATOM 6449 C C . LEU C 1 205 ? 4.829 -20.358 -29.269 1.00 27.31 202 LEU C C 1
ATOM 6450 O O . LEU C 1 205 ? 4.208 -19.754 -30.132 1.00 31.12 202 LEU C O 1
ATOM 6455 N N . ARG C 1 206 ? 5.885 -19.850 -28.636 1.00 26.66 203 ARG C N 1
ATOM 6456 C CA . ARG C 1 206 ? 6.378 -18.481 -28.843 1.00 29.52 203 ARG C CA 1
ATOM 6457 C C . ARG C 1 206 ? 5.312 -17.434 -28.525 1.00 29.87 203 ARG C C 1
ATOM 6458 O O . ARG C 1 206 ? 5.193 -16.416 -29.207 1.00 28.49 203 ARG C O 1
ATOM 6466 N N . ILE C 1 207 ? 4.545 -17.710 -27.476 1.00 27.89 204 ILE C N 1
ATOM 6467 C CA . ILE C 1 207 ? 3.527 -16.805 -26.959 1.00 26.23 204 ILE C CA 1
ATOM 6468 C C . ILE C 1 207 ? 4.012 -16.250 -25.636 1.00 29.58 204 ILE C C 1
ATOM 6469 O O . ILE C 1 207 ? 4.376 -17.003 -24.731 1.00 29.54 204 ILE C O 1
ATOM 6474 N N . ARG C 1 208 ? 4.030 -14.926 -25.521 1.00 28.41 205 ARG C N 1
ATOM 6475 C CA . ARG C 1 208 ? 4.553 -14.305 -24.318 1.00 29.95 205 ARG C CA 1
ATOM 6476 C C . ARG C 1 208 ? 3.441 -14.015 -23.309 1.00 29.66 205 ARG C C 1
ATOM 6477 O O . ARG C 1 208 ? 2.416 -13.407 -23.642 1.00 30.16 205 ARG C O 1
ATOM 6485 N N . PRO C 1 209 ? 3.639 -14.457 -22.061 1.00 28.16 206 PRO C N 1
ATOM 6486 C CA . PRO C 1 209 ? 2.613 -14.210 -21.044 1.00 29.41 206 PRO C CA 1
ATOM 6487 C C . PRO C 1 209 ? 2.662 -12.799 -20.479 1.00 30.73 206 PRO C C 1
ATOM 6488 O O . PRO C 1 209 ? 3.753 -12.237 -20.320 1.00 30.47 206 PRO C O 1
ATOM 6492 N N . MET C 1 210 ? 1.495 -12.224 -20.196 1.00 30.18 207 MET C N 1
ATOM 6493 C CA . MET C 1 210 ? 1.421 -11.047 -19.332 1.00 31.45 207 MET C CA 1
ATOM 6494 C C . MET C 1 210 ? 1.449 -11.556 -17.895 1.00 33.93 207 MET C C 1
ATOM 6495 O O . MET C 1 210 ? 0.738 -12.505 -17.553 1.00 33.84 207 MET C O 1
ATOM 6500 N N . ALA C 1 211 ? 2.270 -10.942 -17.055 1.00 33.11 208 ALA C N 1
ATOM 6501 C CA . ALA C 1 211 ? 2.492 -11.461 -15.711 1.00 32.05 208 ALA C CA 1
ATOM 6502 C C . ALA C 1 211 ? 1.841 -10.559 -14.663 1.00 34.42 208 ALA C C 1
ATOM 6503 O O . ALA C 1 211 ? 2.119 -9.349 -14.604 1.00 33.71 208 ALA C O 1
ATOM 6505 N N . TRP C 1 212 ? 0.956 -11.136 -13.847 1.00 34.44 209 TRP C N 1
ATOM 6506 C CA . TRP C 1 212 ? 0.349 -10.355 -12.776 1.00 36.43 209 TRP C CA 1
ATOM 6507 C C . TRP C 1 212 ? 0.850 -10.814 -11.399 1.00 34.60 209 TRP C C 1
ATOM 6508 O O . TRP C 1 212 ? 1.484 -11.878 -11.263 1.00 34.11 209 TRP C O 1
ATOM 6519 N N . SER C 1 213 ? 0.594 -9.971 -10.398 1.00 34.19 210 SER C N 1
ATOM 6520 C CA . SER C 1 213 ? 1.117 -10.125 -9.036 1.00 37.11 210 SER C CA 1
ATOM 6521 C C . SER C 1 213 ? 2.640 -10.251 -8.986 1.00 37.48 210 SER C C 1
ATOM 6522 O O . SER C 1 213 ? 3.197 -11.027 -8.206 1.00 34.36 210 SER C O 1
ATOM 6525 N N . CYS C 1 214 ? 3.304 -9.431 -9.792 1.00 38.21 211 CYS C N 1
ATOM 6526 C CA . CYS C 1 214 ? 4.749 -9.469 -9.924 1.00 39.05 211 CYS C CA 1
ATOM 6527 C C . CYS C 1 214 ? 5.478 -9.240 -8.601 1.00 40.63 211 CYS C C 1
ATOM 6528 O O . CYS C 1 214 ? 6.570 -9.757 -8.396 1.00 42.23 211 CYS C O 1
ATOM 6531 N N . LEU C 1 215 ? 4.860 -8.487 -7.696 1.00 39.54 212 LEU C N 1
ATOM 6532 C CA . LEU C 1 215 ? 5.460 -8.196 -6.399 1.00 36.75 212 LEU C CA 1
ATOM 6533 C C . LEU C 1 215 ? 4.801 -8.985 -5.265 1.00 36.62 212 LEU C C 1
ATOM 6534 O O . LEU C 1 215 ? 4.794 -8.547 -4.110 1.00 36.76 212 LEU C O 1
ATOM 6539 N N . GLY C 1 216 ? 4.244 -10.143 -5.604 1.00 31.47 213 GLY C N 1
ATOM 6540 C CA . GLY C 1 216 ? 3.721 -11.057 -4.605 1.00 31.58 213 GLY C CA 1
ATOM 6541 C C . GLY C 1 216 ? 2.343 -10.688 -4.094 1.00 33.48 213 GLY C C 1
ATOM 6542 O O . GLY C 1 216 ? 1.965 -11.083 -3.000 1.00 34.91 213 GLY C O 1
ATOM 6543 N N . GLY C 1 217 ? 1.597 -9.920 -4.881 1.00 33.99 214 GLY C N 1
ATOM 6544 C CA . GLY C 1 217 ? 0.250 -9.531 -4.501 1.00 35.55 214 GLY C CA 1
ATOM 6545 C C . GLY C 1 217 ? 0.219 -8.700 -3.230 1.00 36.80 214 GLY C C 1
ATOM 6546 O O . GLY C 1 217 ? -0.737 -8.769 -2.454 1.00 38.96 214 GLY C O 1
ATOM 6547 N N . GLY C 1 218 ? 1.277 -7.929 -2.997 1.00 35.01 215 GLY C N 1
ATOM 6548 C CA . GLY C 1 218 ? 1.348 -7.095 -1.808 1.00 36.66 215 GLY C CA 1
ATOM 6549 C C . GLY C 1 218 ? 2.251 -7.655 -0.720 1.00 35.42 215 GLY C C 1
ATOM 6550 O O . GLY C 1 218 ? 2.716 -6.918 0.147 1.00 33.67 215 GLY C O 1
ATOM 6551 N N . ARG C 1 219 ? 2.522 -8.953 -0.776 1.00 35.02 216 ARG C N 1
ATOM 6552 C CA . ARG C 1 219 ? 3.223 -9.625 0.316 1.00 36.55 216 ARG C CA 1
ATOM 6553 C C . ARG C 1 219 ? 4.666 -9.149 0.499 1.00 35.32 216 ARG C C 1
ATOM 6554 O O . ARG C 1 219 ? 5.141 -9.035 1.633 1.00 37.62 216 ARG C O 1
ATOM 6562 N N . LEU C 1 220 ? 5.350 -8.854 -0.603 1.00 33.37 217 LEU C N 1
ATOM 6563 C CA . LEU C 1 220 ? 6.766 -8.485 -0.539 1.00 35.35 217 LEU C CA 1
ATOM 6564 C C . LEU C 1 220 ? 6.982 -7.324 0.418 1.00 37.17 217 LEU C C 1
ATOM 6565 O O . LEU C 1 220 ? 7.914 -7.338 1.219 1.00 38.47 217 LEU C O 1
ATOM 6570 N N . PHE C 1 221 ? 6.088 -6.340 0.355 1.00 37.64 218 PHE C N 1
ATOM 6571 C CA . PHE C 1 221 ? 6.191 -5.158 1.206 1.00 38.83 218 PHE C CA 1
ATOM 6572 C C . PHE C 1 221 ? 5.322 -5.216 2.462 1.00 39.54 218 PHE C C 1
ATOM 6573 O O . PHE C 1 221 ? 5.707 -4.686 3.503 1.00 43.36 218 PHE C O 1
ATOM 6581 N N . ASN C 1 222 ? 4.163 -5.861 2.370 1.00 37.92 219 ASN C N 1
ATOM 6582 C CA . ASN C 1 222 ? 3.165 -5.785 3.433 1.00 42.90 219 ASN C CA 1
ATOM 6583 C C . ASN C 1 222 ? 3.077 -7.009 4.328 1.00 43.17 219 ASN C C 1
ATOM 6584 O O . ASN C 1 222 ? 2.317 -7.020 5.289 1.00 45.76 219 ASN C O 1
ATOM 6589 N N . ASP C 1 223 ? 3.826 -8.051 4.007 1.00 40.96 220 ASP C N 1
ATOM 6590 C CA . ASP C 1 223 ? 3.806 -9.237 4.839 1.00 39.97 220 ASP C CA 1
ATOM 6591 C C . ASP C 1 223 ? 5.104 -9.298 5.640 1.00 41.07 220 ASP C C 1
ATOM 6592 O O . ASP C 1 223 ? 6.180 -9.521 5.083 1.00 40.60 220 ASP C O 1
ATOM 6597 N N . GLU C 1 224 ? 4.978 -9.087 6.948 1.00 41.20 221 GLU C N 1
ATOM 6598 C CA . GLU C 1 224 ? 6.103 -9.100 7.887 1.00 42.22 221 GLU C CA 1
ATOM 6599 C C . GLU C 1 224 ? 7.016 -10.306 7.680 1.00 41.99 221 GLU C C 1
ATOM 6600 O O . GLU C 1 224 ? 8.227 -10.231 7.910 1.00 40.59 221 GLU C O 1
ATOM 6606 N N . ALA C 1 225 ? 6.423 -11.406 7.221 1.00 42.37 222 ALA C N 1
ATOM 6607 C CA . ALA C 1 225 ? 7.126 -12.677 7.048 1.00 45.54 222 ALA C CA 1
ATOM 6608 C C . ALA C 1 225 ? 8.079 -12.708 5.851 1.00 49.01 222 ALA C C 1
ATOM 6609 O O . ALA C 1 225 ? 8.879 -13.632 5.722 1.00 52.10 222 ALA C O 1
ATOM 6611 N N A TYR C 1 226 ? 8.004 -11.681 5.008 0.62 47.82 223 TYR C N 1
ATOM 6612 N N B TYR C 1 226 ? 7.975 -11.736 4.951 0.38 47.74 223 TYR C N 1
ATOM 6613 C CA A TYR C 1 226 ? 8.912 -11.546 3.875 0.62 46.53 223 TYR C CA 1
ATOM 6614 C CA B TYR C 1 226 ? 8.714 -11.826 3.693 0.38 47.18 223 TYR C CA 1
ATOM 6615 C C A TYR C 1 226 ? 9.907 -10.404 4.065 0.62 44.21 223 TYR C C 1
ATOM 6616 C C B TYR C 1 226 ? 9.990 -11.002 3.663 0.38 45.20 223 TYR C C 1
ATOM 6617 O O A TYR C 1 226 ? 10.683 -10.102 3.158 0.62 44.73 223 TYR C O 1
ATOM 6618 O O B TYR C 1 226 ? 10.427 -10.554 2.601 0.38 45.00 223 TYR C O 1
ATOM 6635 N N A GLN C 1 227 ? 9.888 -9.765 5.232 0.62 42.43 224 GLN C N 1
ATOM 6636 N N B GLN C 1 227 ? 10.595 -10.819 4.829 0.38 44.01 224 GLN C N 1
ATOM 6637 C CA A GLN C 1 227 ? 10.822 -8.669 5.501 0.62 40.99 224 GLN C CA 1
ATOM 6638 C CA B GLN C 1 227 ? 11.911 -10.199 4.908 0.38 40.94 224 GLN C CA 1
ATOM 6639 C C A GLN C 1 227 ? 12.292 -9.141 5.480 0.62 40.63 224 GLN C C 1
ATOM 6640 C C B GLN C 1 227 ? 13.075 -11.053 4.371 0.38 39.03 224 GLN C C 1
ATOM 6641 O O A GLN C 1 227 ? 13.137 -8.444 4.931 0.62 39.36 224 GLN C O 1
ATOM 6642 O O B GLN C 1 227 ? 14.087 -10.481 3.959 0.38 39.07 224 GLN C O 1
ATOM 6653 N N A PRO C 1 228 ? 12.608 -10.324 6.053 0.62 40.73 225 PRO C N 1
ATOM 6654 N N B PRO C 1 228 ? 12.965 -12.404 4.383 0.38 39.05 225 PRO C N 1
ATOM 6655 C CA A PRO C 1 228 ? 14.004 -10.755 5.858 0.62 40.11 225 PRO C CA 1
ATOM 6656 C CA B PRO C 1 228 ? 14.076 -13.098 3.720 0.38 39.76 225 PRO C CA 1
ATOM 6657 C C A PRO C 1 228 ? 14.342 -11.055 4.388 0.62 39.93 225 PRO C C 1
ATOM 6658 C C B PRO C 1 228 ? 14.158 -12.715 2.250 0.38 38.75 225 PRO C C 1
ATOM 6659 O O A PRO C 1 228 ? 15.475 -10.804 3.967 0.62 39.16 225 PRO C O 1
ATOM 6660 O O B PRO C 1 228 ? 15.248 -12.608 1.702 0.38 34.01 225 PRO C O 1
ATOM 6667 N N A LEU C 1 229 ? 13.379 -11.565 3.622 0.62 38.30 226 LEU C N 1
ATOM 6668 N N B LEU C 1 229 ? 13.009 -12.492 1.625 0.38 37.44 226 LEU C N 1
ATOM 6669 C CA A LEU C 1 229 ? 13.607 -11.820 2.200 0.62 38.15 226 LEU C CA 1
ATOM 6670 C CA B LEU C 1 229 ? 12.994 -11.969 0.269 0.38 36.55 226 LEU C CA 1
ATOM 6671 C C A LEU C 1 229 ? 13.764 -10.500 1.456 0.62 40.48 226 LEU C C 1
ATOM 6672 C C B LEU C 1 229 ? 13.452 -10.518 0.242 0.38 38.42 226 LEU C C 1
ATOM 6673 O O A LEU C 1 229 ? 14.648 -10.334 0.610 0.62 39.89 226 LEU C O 1
ATOM 6674 O O B LEU C 1 229 ? 14.373 -10.176 -0.489 0.38 37.12 226 LEU C O 1
ATOM 6683 N N A ARG C 1 230 ? 12.894 -9.557 1.783 0.62 42.17 227 ARG C N 1
ATOM 6684 N N B ARG C 1 230 ? 12.827 -9.680 1.064 0.38 40.85 227 ARG C N 1
ATOM 6685 C CA A ARG C 1 230 ? 12.958 -8.226 1.212 0.62 41.74 227 ARG C CA 1
ATOM 6686 C CA B ARG C 1 230 ? 13.046 -8.235 1.003 0.38 41.83 227 ARG C CA 1
ATOM 6687 C C A ARG C 1 230 ? 14.370 -7.655 1.325 0.62 43.46 227 ARG C C 1
ATOM 6688 C C B ARG C 1 230 ? 14.492 -7.781 1.226 0.38 43.73 227 ARG C C 1
ATOM 6689 O O A ARG C 1 230 ? 14.857 -6.969 0.429 0.62 42.96 227 ARG C O 1
ATOM 6690 O O B ARG C 1 230 ? 15.105 -7.222 0.318 0.38 42.96 227 ARG C O 1
ATOM 6705 N N . GLN C 1 231 ? 15.035 -7.991 2.423 1.00 47.11 228 GLN C N 1
ATOM 6706 C CA . GLN C 1 231 ? 16.388 -7.514 2.699 1.00 53.34 228 GLN C CA 1
ATOM 6707 C C . GLN C 1 231 ? 17.481 -8.277 1.937 1.00 52.69 228 GLN C C 1
ATOM 6708 O O . GLN C 1 231 ? 18.569 -7.741 1.744 1.00 55.65 228 GLN C O 1
ATOM 6714 N N . GLU C 1 232 ? 17.194 -9.492 1.474 1.00 48.44 229 GLU C N 1
ATOM 6715 C CA . GLU C 1 232 ? 18.128 -10.178 0.578 1.00 50.16 229 GLU C CA 1
ATOM 6716 C C . GLU C 1 232 ? 18.029 -9.599 -0.838 1.00 44.25 229 GLU C C 1
ATOM 6717 O O . GLU C 1 232 ? 19.019 -9.548 -1.568 1.00 43.81 229 GLU C O 1
ATOM 6723 N N . LEU C 1 233 ? 16.835 -9.162 -1.224 1.00 37.30 230 LEU C N 1
ATOM 6724 C CA . LEU C 1 233 ? 16.671 -8.430 -2.474 1.00 36.70 230 LEU C CA 1
ATOM 6725 C C . LEU C 1 233 ? 17.441 -7.092 -2.423 1.00 37.54 230 LEU C C 1
ATOM 6726 O O . LEU C 1 233 ? 17.943 -6.618 -3.444 1.00 37.75 230 LEU C O 1
ATOM 6731 N N . SER C 1 234 ? 17.542 -6.501 -1.234 1.00 36.81 231 SER C N 1
ATOM 6732 C CA . SER C 1 234 ? 18.251 -5.230 -1.069 1.00 40.53 231 SER C CA 1
ATOM 6733 C C . SER C 1 234 ? 19.755 -5.415 -1.218 1.00 41.85 231 SER C C 1
ATOM 6734 O O . SER C 1 234 ? 20.454 -4.507 -1.663 1.00 42.96 231 SER C O 1
ATOM 6737 N N . VAL C 1 235 ? 20.245 -6.591 -0.836 1.00 41.78 232 VAL C N 1
ATOM 6738 C CA . VAL C 1 235 ? 21.660 -6.918 -0.991 1.00 44.13 232 VAL C CA 1
ATOM 6739 C C . VAL C 1 235 ? 22.020 -7.046 -2.470 1.00 42.95 232 VAL C C 1
ATOM 6740 O O . VAL C 1 235 ? 23.044 -6.540 -2.935 1.00 39.07 232 VAL C O 1
ATOM 6744 N N . ILE C 1 236 ? 21.165 -7.738 -3.211 1.00 42.87 233 ILE C N 1
ATOM 6745 C CA . ILE C 1 236 ? 21.377 -7.908 -4.637 1.00 45.18 233 ILE C CA 1
ATOM 6746 C C . ILE C 1 236 ? 21.150 -6.596 -5.388 1.00 44.54 233 ILE C C 1
ATOM 6747 O O . ILE C 1 236 ? 21.831 -6.313 -6.381 1.00 46.98 233 ILE C O 1
ATOM 6752 N N . ALA C 1 237 ? 20.229 -5.779 -4.891 1.00 42.19 234 ALA C N 1
ATOM 6753 C CA . ALA C 1 237 ? 20.037 -4.438 -5.439 1.00 40.33 234 ALA C CA 1
ATOM 6754 C C . ALA C 1 237 ? 21.338 -3.648 -5.355 1.00 43.83 234 ALA C C 1
ATOM 6755 O O . ALA C 1 237 ? 21.800 -3.096 -6.357 1.00 45.18 234 ALA C O 1
ATOM 6757 N N . GLN C 1 238 ? 21.934 -3.610 -4.165 1.00 46.09 235 GLN C N 1
ATOM 6758 C CA . GLN C 1 238 ? 23.206 -2.906 -3.968 1.00 51.91 235 GLN C CA 1
ATOM 6759 C C . GLN C 1 238 ? 24.284 -3.415 -4.916 1.00 51.46 235 GLN C C 1
ATOM 6760 O O . GLN C 1 238 ? 25.017 -2.626 -5.509 1.00 50.58 235 GLN C O 1
ATOM 6766 N N . GLU C 1 239 ? 24.366 -4.734 -5.067 1.00 51.08 236 GLU C N 1
ATOM 6767 C CA . GLU C 1 239 ? 25.317 -5.342 -5.996 1.00 51.53 236 GLU C CA 1
ATOM 6768 C C . GLU C 1 239 ? 25.115 -4.842 -7.423 1.00 50.25 236 GLU C C 1
ATOM 6769 O O . GLU C 1 239 ? 26.068 -4.727 -8.183 1.00 50.98 236 GLU C O 1
ATOM 6775 N N . LEU C 1 240 ? 23.867 -4.558 -7.783 1.00 47.74 237 LEU C N 1
ATOM 6776 C CA . LEU C 1 240 ? 23.535 -4.141 -9.142 1.00 49.02 237 LEU C CA 1
ATOM 6777 C C . LEU C 1 240 ? 23.456 -2.624 -9.278 1.00 50.38 237 LEU C C 1
ATOM 6778 O O . LEU C 1 240 ? 23.226 -2.108 -10.371 1.00 50.95 237 LEU C O 1
ATOM 6783 N N . ASN C 1 241 ? 23.653 -1.922 -8.164 1.00 51.70 238 ASN C N 1
ATOM 6784 C CA . ASN C 1 241 ? 23.428 -0.477 -8.093 1.00 54.26 238 ASN C CA 1
ATOM 6785 C C . ASN C 1 241 ? 22.022 -0.122 -8.534 1.00 51.69 238 ASN C C 1
ATOM 6786 O O . ASN C 1 241 ? 21.809 0.894 -9.192 1.00 51.12 238 ASN C O 1
ATOM 6791 N N . ALA C 1 242 ? 21.069 -0.978 -8.176 1.00 47.86 239 ALA C N 1
ATOM 6792 C CA . ALA C 1 242 ? 19.665 -0.739 -8.472 1.00 49.58 239 ALA C CA 1
ATOM 6793 C C . ALA C 1 242 ? 19.052 0.219 -7.453 1.00 54.61 239 ALA C C 1
ATOM 6794 O O . ALA C 1 242 ? 19.293 0.110 -6.250 1.00 57.28 239 ALA C O 1
ATOM 6796 N N . SER C 1 243 ? 18.255 1.157 -7.952 1.00 56.05 240 SER C N 1
ATOM 6797 C CA . SER C 1 243 ? 17.603 2.161 -7.122 1.00 59.36 240 SER C CA 1
ATOM 6798 C C . SER C 1 243 ? 16.678 1.579 -6.049 1.00 56.11 240 SER C C 1
ATOM 6799 O O . SER C 1 243 ? 16.471 2.190 -4.995 1.00 54.88 240 SER C O 1
ATOM 6802 N N . SER C 1 244 ? 16.126 0.399 -6.314 1.00 52.87 241 SER C N 1
ATOM 6803 C CA . SER C 1 244 ? 15.105 -0.167 -5.443 1.00 51.30 241 SER C CA 1
ATOM 6804 C C . SER C 1 244 ? 14.983 -1.667 -5.661 1.00 47.96 241 SER C C 1
ATOM 6805 O O . SER C 1 244 ? 15.518 -2.201 -6.633 1.00 48.20 241 SER C O 1
ATOM 6808 N N . ILE C 1 245 ? 14.279 -2.353 -4.769 1.00 45.48 242 ILE C N 1
ATOM 6809 C CA . ILE C 1 245 ? 14.143 -3.797 -4.916 1.00 42.46 242 ILE C CA 1
ATOM 6810 C C . ILE C 1 245 ? 13.090 -4.168 -5.957 1.00 41.10 242 ILE C C 1
ATOM 6811 O O . ILE C 1 245 ? 13.143 -5.259 -6.514 1.00 38.49 242 ILE C O 1
ATOM 6816 N N . GLU C 1 246 ? 12.142 -3.270 -6.227 1.00 44.00 243 GLU C N 1
ATOM 6817 C CA . GLU C 1 246 ? 11.142 -3.521 -7.269 1.00 43.81 243 GLU C CA 1
ATOM 6818 C C . GLU C 1 246 ? 11.830 -3.779 -8.594 1.00 42.11 243 GLU C C 1
ATOM 6819 O O . GLU C 1 246 ? 11.416 -4.639 -9.363 1.00 39.74 243 GLU C O 1
ATOM 6825 N N . GLN C 1 247 ? 12.881 -3.007 -8.860 1.00 43.21 244 GLN C N 1
ATOM 6826 C CA . GLN C 1 247 ? 13.673 -3.191 -10.070 1.00 41.96 244 GLN C CA 1
ATOM 6827 C C . GLN C 1 247 ? 14.265 -4.579 -10.159 1.00 38.54 244 GLN C C 1
ATOM 6828 O O . GLN C 1 247 ? 14.307 -5.175 -11.230 1.00 38.36 244 GLN C O 1
ATOM 6834 N N . VAL C 1 248 ? 14.752 -5.071 -9.028 1.00 38.14 245 VAL C N 1
ATOM 6835 C CA . VAL C 1 248 ? 15.373 -6.388 -8.981 1.00 35.57 245 VAL C CA 1
ATOM 6836 C C . VAL C 1 248 ? 14.326 -7.467 -9.271 1.00 32.57 245 VAL C C 1
ATOM 6837 O O . VAL C 1 248 ? 14.551 -8.341 -10.096 1.00 29.35 245 VAL C O 1
ATOM 6841 N N . VAL C 1 249 ? 13.173 -7.382 -8.615 1.00 33.51 246 VAL C N 1
ATOM 6842 C CA . VAL C 1 249 ? 12.094 -8.347 -8.841 1.00 30.25 246 VAL C CA 1
ATOM 6843 C C . VAL C 1 249 ? 11.621 -8.337 -10.300 1.00 31.86 246 VAL C C 1
ATOM 6844 O O . VAL C 1 249 ? 11.460 -9.390 -10.905 1.00 29.15 246 VAL C O 1
ATOM 6848 N N . TYR C 1 250 ? 11.395 -7.155 -10.870 1.00 34.34 247 TYR C N 1
ATOM 6849 C CA . TYR C 1 250 ? 10.984 -7.077 -12.278 1.00 33.92 247 TYR C CA 1
ATOM 6850 C C . TYR C 1 250 ? 12.050 -7.688 -13.203 1.00 33.79 247 TYR C C 1
ATOM 6851 O O . TYR C 1 250 ? 11.726 -8.385 -14.170 1.00 34.17 247 TYR C O 1
ATOM 6860 N N . ALA C 1 251 ? 13.319 -7.419 -12.902 1.00 33.13 248 ALA C N 1
ATOM 6861 C CA . ALA C 1 251 ? 14.430 -7.937 -13.693 1.00 29.56 248 ALA C CA 1
ATOM 6862 C C . ALA C 1 251 ? 14.445 -9.460 -13.621 1.00 29.96 248 ALA C C 1
ATOM 6863 O O . ALA C 1 251 ? 14.719 -10.140 -14.608 1.00 30.40 248 ALA C O 1
ATOM 6865 N N . TRP C 1 252 ? 14.108 -9.982 -12.445 1.00 29.22 249 TRP C N 1
ATOM 6866 C CA . TRP C 1 252 ? 14.052 -11.418 -12.193 1.00 28.07 249 TRP C CA 1
ATOM 6867 C C . TRP C 1 252 ? 13.001 -12.101 -13.067 1.00 28.71 249 TRP C C 1
ATOM 6868 O O . TRP C 1 252 ? 13.222 -13.196 -13.596 1.00 25.87 249 TRP C O 1
ATOM 6879 N N . ILE C 1 253 ? 11.849 -11.446 -13.190 1.00 27.97 250 ILE C N 1
ATOM 6880 C CA . ILE C 1 253 ? 10.746 -11.921 -14.017 1.00 26.99 250 ILE C CA 1
ATOM 6881 C C . ILE C 1 253 ? 11.087 -11.840 -15.509 1.00 26.37 250 ILE C C 1
ATOM 6882 O O . ILE C 1 253 ? 10.833 -12.776 -16.272 1.00 24.16 250 ILE C O 1
ATOM 6887 N N . LEU C 1 254 ? 11.666 -10.714 -15.919 1.00 25.96 251 LEU C N 1
ATOM 6888 C CA . LEU C 1 254 ? 12.068 -10.513 -17.310 1.00 25.95 251 LEU C CA 1
ATOM 6889 C C . LEU C 1 254 ? 13.091 -11.542 -17.789 1.00 28.26 251 LEU C C 1
ATOM 6890 O O . LEU C 1 254 ? 13.187 -11.816 -18.984 1.00 30.01 251 LEU C O 1
ATOM 6895 N N . ARG C 1 255 ? 13.872 -12.075 -16.852 1.00 26.37 252 ARG C N 1
ATOM 6896 C CA . ARG C 1 255 ? 14.942 -13.024 -17.167 1.00 27.50 252 ARG C CA 1
ATOM 6897 C C . ARG C 1 255 ? 14.385 -14.375 -17.644 1.00 26.46 252 ARG C C 1
ATOM 6898 O O . ARG C 1 255 ? 15.081 -15.140 -18.311 1.00 27.73 252 ARG C O 1
ATOM 6906 N N . LEU C 1 256 ? 13.126 -14.658 -17.312 1.00 26.83 253 LEU C N 1
ATOM 6907 C CA . LEU C 1 256 ? 12.495 -15.917 -17.710 1.00 25.87 253 LEU C CA 1
ATOM 6908 C C . LEU C 1 256 ? 12.453 -16.070 -19.227 1.00 24.96 253 LEU C C 1
ATOM 6909 O O . LEU C 1 256 ? 12.144 -15.121 -19.941 1.00 22.15 253 LEU C O 1
ATOM 6914 N N . PRO C 1 257 ? 12.752 -17.281 -19.728 1.00 26.03 254 PRO C N 1
ATOM 6915 C CA . PRO C 1 257 ? 12.798 -17.514 -21.179 1.00 25.85 254 PRO C CA 1
ATOM 6916 C C . PRO C 1 257 ? 11.418 -17.536 -21.871 1.00 28.94 254 PRO C C 1
ATOM 6917 O O . PRO C 1 257 ? 11.375 -17.564 -23.100 1.00 32.07 254 PRO C O 1
ATOM 6921 N N . SER C 1 258 ? 10.318 -17.507 -21.123 1.00 27.28 255 SER C N 1
ATOM 6922 C CA . SER C 1 258 ? 9.014 -17.234 -21.745 1.00 29.96 255 SER C CA 1
ATOM 6923 C C . SER C 1 258 ? 8.873 -15.744 -22.099 1.00 30.03 255 SER C C 1
ATOM 6924 O O . SER C 1 258 ? 7.959 -15.347 -22.831 1.00 31.45 255 SER C O 1
ATOM 6927 N N . GLN C 1 259 ? 9.795 -14.934 -21.587 1.00 30.00 256 GLN C N 1
ATOM 6928 C CA . GLN C 1 259 ? 9.839 -13.487 -21.864 1.00 30.13 256 GLN C CA 1
ATOM 6929 C C . GLN C 1 259 ? 8.535 -12.764 -21.505 1.00 27.43 256 GLN C C 1
ATOM 6930 O O . GLN C 1 259 ? 7.900 -12.165 -22.361 1.00 28.27 256 GLN C O 1
ATOM 6936 N N . PRO C 1 260 ? 8.152 -12.802 -20.219 1.00 26.19 257 PRO C N 1
ATOM 6937 C CA . PRO C 1 260 ? 6.896 -12.203 -19.750 1.00 27.96 257 PRO C CA 1
ATOM 6938 C C . PRO C 1 260 ? 6.850 -10.678 -19.893 1.00 28.66 257 PRO C C 1
ATOM 6939 O O . PRO C 1 260 ? 7.896 -10.017 -19.905 1.00 28.58 257 PRO C O 1
ATOM 6943 N N . LEU C 1 261 ? 5.631 -10.153 -20.003 1.00 28.09 258 LEU C N 1
ATOM 6944 C CA . LEU C 1 261 ? 5.335 -8.725 -19.952 1.00 30.56 258 LEU C CA 1
ATOM 6945 C C . LEU C 1 261 ? 4.752 -8.410 -18.576 1.00 30.42 258 LEU C C 1
ATOM 6946 O O . LEU C 1 261 ? 3.597 -8.759 -18.298 1.00 28.59 258 LEU C O 1
ATOM 6951 N N . PRO C 1 262 ? 5.547 -7.767 -17.705 1.00 29.32 259 PRO C N 1
ATOM 6952 C CA . PRO C 1 262 ? 5.074 -7.465 -16.344 1.00 27.91 259 PRO C CA 1
ATOM 6953 C C . PRO C 1 262 ? 3.972 -6.413 -16.320 1.00 29.07 259 PRO C C 1
ATOM 6954 O O . PRO C 1 262 ? 4.085 -5.380 -16.985 1.00 31.35 259 PRO C O 1
ATOM 6958 N N . ILE C 1 263 ? 2.909 -6.686 -15.563 1.00 28.47 260 ILE C N 1
ATOM 6959 C CA . ILE C 1 263 ? 1.838 -5.716 -15.350 1.00 31.68 260 ILE C CA 1
ATOM 6960 C C . ILE C 1 263 ? 2.125 -4.915 -14.099 1.00 33.25 260 ILE C C 1
ATOM 6961 O O . ILE C 1 263 ? 2.268 -5.485 -13.015 1.00 35.32 260 ILE C O 1
ATOM 6966 N N . ILE C 1 264 ? 2.237 -3.601 -14.261 1.00 32.88 261 ILE C N 1
ATOM 6967 C CA . ILE C 1 264 ? 2.468 -2.692 -13.151 1.00 35.19 261 ILE C CA 1
ATOM 6968 C C . ILE C 1 264 ? 1.114 -2.196 -12.666 1.00 35.86 261 ILE C C 1
ATOM 6969 O O . ILE C 1 264 ? 0.265 -1.836 -13.480 1.00 36.72 261 ILE C O 1
ATOM 6974 N N . GLY C 1 265 ? 0.910 -2.166 -11.353 1.00 35.34 262 GLY C N 1
ATOM 6975 C CA . GLY C 1 265 ? -0.383 -1.793 -10.810 1.00 35.50 262 GLY C CA 1
ATOM 6976 C C . GLY C 1 265 ? -0.406 -0.536 -9.965 1.00 49.47 262 GLY C C 1
ATOM 6977 O O . GLY C 1 265 ? -1.438 -0.198 -9.382 1.00 53.63 262 GLY C O 1
ATOM 6978 N N . SER C 1 266 ? 0.726 0.158 -9.890 1.00 49.52 263 SER C N 1
ATOM 6979 C CA . SER C 1 266 ? 0.836 1.345 -9.046 1.00 50.75 263 SER C CA 1
ATOM 6980 C C . SER C 1 266 ? 0.349 2.605 -9.755 1.00 51.42 263 SER C C 1
ATOM 6981 O O . SER C 1 266 ? 0.771 2.899 -10.873 1.00 50.85 263 SER C O 1
ATOM 6984 N N . GLY C 1 267 ? -0.520 3.358 -9.085 1.00 52.49 264 GLY C N 1
ATOM 6985 C CA . GLY C 1 267 ? -1.028 4.605 -9.626 1.00 54.66 264 GLY C CA 1
ATOM 6986 C C . GLY C 1 267 ? -0.076 5.769 -9.428 1.00 56.12 264 GLY C C 1
ATOM 6987 O O . GLY C 1 267 ? -0.440 6.919 -9.654 1.00 57.52 264 GLY C O 1
ATOM 6988 N N . LYS C 1 268 ? 1.150 5.465 -9.012 1.00 55.86 265 LYS C N 1
ATOM 6989 C CA . LYS C 1 268 ? 2.174 6.486 -8.807 1.00 57.69 265 LYS C CA 1
ATOM 6990 C C . LYS C 1 268 ? 3.214 6.453 -9.929 1.00 56.61 265 LYS C C 1
ATOM 6991 O O . LYS C 1 268 ? 3.947 5.471 -10.084 1.00 52.27 265 LYS C O 1
ATOM 6997 N N . ILE C 1 269 ? 3.282 7.528 -10.710 1.00 65.56 266 ILE C N 1
ATOM 6998 C CA . ILE C 1 269 ? 4.138 7.544 -11.892 1.00 65.72 266 ILE C CA 1
ATOM 6999 C C . ILE C 1 269 ? 5.608 7.415 -11.502 1.00 68.20 266 ILE C C 1
ATOM 7000 O O . ILE C 1 269 ? 6.423 6.922 -12.279 1.00 68.65 266 ILE C O 1
ATOM 7005 N N . GLU C 1 270 ? 5.927 7.834 -10.283 1.00 70.73 267 GLU C N 1
ATOM 7006 C CA . GLU C 1 270 ? 7.249 7.628 -9.707 1.00 73.07 267 GLU C CA 1
ATOM 7007 C C . GLU C 1 270 ? 7.622 6.147 -9.708 1.00 66.44 267 GLU C C 1
ATOM 7008 O O . GLU C 1 270 ? 8.725 5.777 -10.108 1.00 65.65 267 GLU C O 1
ATOM 7014 N N . ARG C 1 271 ? 6.688 5.305 -9.273 1.00 61.39 268 ARG C N 1
ATOM 7015 C CA . ARG C 1 271 ? 6.932 3.869 -9.153 1.00 55.12 268 ARG C CA 1
ATOM 7016 C C . ARG C 1 271 ? 6.910 3.150 -10.501 1.00 50.82 268 ARG C C 1
ATOM 7017 O O . ARG C 1 271 ? 7.617 2.158 -10.689 1.00 49.62 268 ARG C O 1
ATOM 7025 N N . VAL C 1 272 ? 6.084 3.627 -11.424 1.00 48.47 269 VAL C N 1
ATOM 7026 C CA . VAL C 1 272 ? 6.116 3.148 -12.803 1.00 47.56 269 VAL C CA 1
ATOM 7027 C C . VAL C 1 272 ? 7.492 3.376 -13.428 1.00 53.23 269 VAL C C 1
ATOM 7028 O O . VAL C 1 272 ? 8.051 2.483 -14.057 1.00 52.64 269 VAL C O 1
ATOM 7032 N N . ARG C 1 273 ? 8.025 4.585 -13.259 1.00 55.75 270 ARG C N 1
ATOM 7033 C CA . ARG C 1 273 ? 9.344 4.934 -13.780 1.00 59.27 270 ARG C CA 1
ATOM 7034 C C . ARG C 1 273 ? 10.405 4.011 -13.201 1.00 61.56 270 ARG C C 1
ATOM 7035 O O . ARG C 1 273 ? 11.290 3.534 -13.914 1.00 62.53 270 ARG C O 1
ATOM 7043 N N . ALA C 1 274 ? 10.292 3.739 -11.905 1.00 62.65 271 ALA C N 1
ATOM 7044 C CA . ALA C 1 274 ? 11.235 2.863 -11.220 1.00 61.23 271 ALA C CA 1
ATOM 7045 C C . ALA C 1 274 ? 11.073 1.415 -11.657 1.00 58.54 271 ALA C C 1
ATOM 7046 O O . ALA C 1 274 ? 11.939 0.592 -11.413 1.00 56.26 271 ALA C O 1
ATOM 7048 N N . ALA C 1 275 ? 9.955 1.096 -12.291 1.00 58.62 272 ALA C N 1
ATOM 7049 C CA . ALA C 1 275 ? 9.757 -0.249 -12.802 1.00 56.43 272 ALA C CA 1
ATOM 7050 C C . ALA C 1 275 ? 10.500 -0.420 -14.121 1.00 54.66 272 ALA C C 1
ATOM 7051 O O . ALA C 1 275 ? 11.147 -1.434 -14.358 1.00 52.94 272 ALA C O 1
ATOM 7053 N N . LEU C 1 276 ? 10.410 0.594 -14.971 1.00 56.09 273 LEU C N 1
ATOM 7054 C CA . LEU C 1 276 ? 10.930 0.511 -16.329 1.00 56.19 273 LEU C CA 1
ATOM 7055 C C . LEU C 1 276 ? 12.447 0.412 -16.373 1.00 57.26 273 LEU C C 1
ATOM 7056 O O . LEU C 1 276 ? 13.013 -0.055 -17.357 1.00 59.83 273 LEU C O 1
ATOM 7061 N N . GLU C 1 277 ? 13.102 0.844 -15.300 1.00 55.39 274 GLU C N 1
ATOM 7062 C CA . GLU C 1 277 ? 14.556 0.784 -15.213 1.00 54.46 274 GLU C CA 1
ATOM 7063 C C . GLU C 1 277 ? 15.081 -0.656 -15.125 1.00 51.60 274 GLU C C 1
ATOM 7064 O O . GLU C 1 277 ? 16.280 -0.893 -15.284 1.00 51.81 274 GLU C O 1
ATOM 7070 N N . ALA C 1 278 ? 14.189 -1.616 -14.882 1.00 48.23 275 ALA C N 1
ATOM 7071 C CA . ALA C 1 278 ? 14.594 -3.018 -14.812 1.00 45.37 275 ALA C CA 1
ATOM 7072 C C . ALA C 1 278 ? 15.097 -3.541 -16.158 1.00 45.16 275 ALA C C 1
ATOM 7073 O O . ALA C 1 278 ? 15.913 -4.458 -16.195 1.00 47.51 275 ALA C O 1
ATOM 7075 N N . GLU C 1 279 ? 14.619 -2.954 -17.254 1.00 46.10 276 GLU C N 1
ATOM 7076 C CA . GLU C 1 279 ? 15.056 -3.336 -18.601 1.00 50.12 276 GLU C CA 1
ATOM 7077 C C . GLU C 1 279 ? 16.576 -3.257 -18.795 1.00 51.07 276 GLU C C 1
ATOM 7078 O O . GLU C 1 279 ? 17.125 -3.944 -19.659 1.00 50.87 276 GLU C O 1
ATOM 7084 N N . THR C 1 280 ? 17.251 -2.424 -18.003 1.00 51.02 277 THR C N 1
ATOM 7085 C CA . THR C 1 280 ? 18.691 -2.210 -18.173 1.00 54.38 277 THR C CA 1
ATOM 7086 C C . THR C 1 280 ? 19.555 -2.937 -17.129 1.00 52.85 277 THR C C 1
ATOM 7087 O O . THR C 1 280 ? 20.782 -2.820 -17.138 1.00 54.75 277 THR C O 1
ATOM 7091 N N . LEU C 1 281 ? 18.909 -3.683 -16.238 1.00 49.73 278 LEU C N 1
ATOM 7092 C CA . LEU C 1 281 ? 19.595 -4.397 -15.166 1.00 49.82 278 LEU C CA 1
ATOM 7093 C C . LEU C 1 281 ? 20.221 -5.717 -15.636 1.00 50.59 278 LEU C C 1
ATOM 7094 O O . LEU C 1 281 ? 19.572 -6.514 -16.315 1.00 48.88 278 LEU C O 1
ATOM 7099 N N . SER C 1 282 ? 21.474 -5.941 -15.246 1.00 52.06 279 SER C N 1
ATOM 7100 C CA . SER C 1 282 ? 22.218 -7.142 -15.624 1.00 51.14 279 SER C CA 1
ATOM 7101 C C . SER C 1 282 ? 22.127 -8.226 -14.554 1.00 46.70 279 SER C C 1
ATOM 7102 O O . SER C 1 282 ? 23.087 -8.467 -13.829 1.00 47.41 279 SER C O 1
ATOM 7105 N N . LEU C 1 283 ? 20.977 -8.876 -14.444 1.00 43.68 280 LEU C N 1
ATOM 7106 C CA . LEU C 1 283 ? 20.824 -9.937 -13.455 1.00 42.15 280 LEU C CA 1
ATOM 7107 C C . LEU C 1 283 ? 21.550 -11.195 -13.930 1.00 40.87 280 LEU C C 1
ATOM 7108 O O . LEU C 1 283 ? 21.212 -11.745 -14.975 1.00 40.94 280 LEU C O 1
ATOM 7113 N N 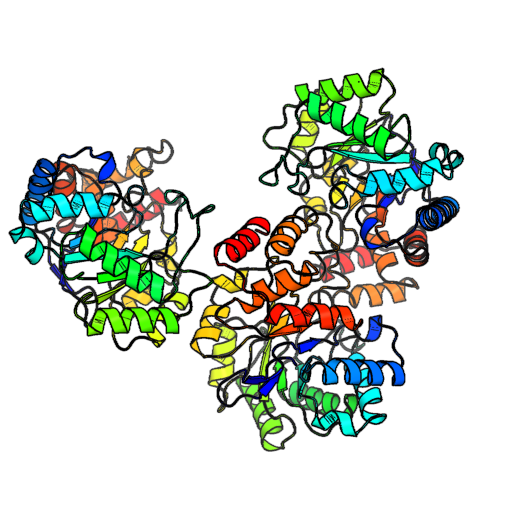. THR C 1 284 ? 22.561 -11.629 -13.181 1.00 41.28 281 THR C N 1
ATOM 7114 C CA . THR C 1 284 ? 23.283 -12.858 -13.514 1.00 44.29 281 THR C CA 1
ATOM 7115 C C . THR C 1 284 ? 22.481 -14.101 -13.125 1.00 42.30 281 THR C C 1
ATOM 7116 O O . THR C 1 284 ? 21.468 -13.998 -12.429 1.00 38.81 281 THR C O 1
ATOM 7120 N N . ARG C 1 285 ? 22.945 -15.275 -13.551 1.00 33.00 282 ARG C N 1
ATOM 7121 C CA . ARG C 1 285 ? 22.275 -16.519 -13.174 1.00 33.54 282 ARG C CA 1
ATOM 7122 C C . ARG C 1 285 ? 22.328 -16.735 -11.660 1.00 33.35 282 ARG C C 1
ATOM 7123 O O . ARG C 1 285 ? 21.311 -17.042 -11.045 1.00 32.26 282 ARG C O 1
ATOM 7131 N N . GLN C 1 286 ? 23.499 -16.550 -11.055 1.00 34.53 283 GLN C N 1
ATOM 7132 C CA . GLN C 1 286 ? 23.638 -16.805 -9.626 1.00 34.70 283 GLN C CA 1
ATOM 7133 C C . GLN C 1 286 ? 22.769 -15.853 -8.817 1.00 32.42 283 GLN C C 1
ATOM 7134 O O . GLN C 1 286 ? 22.218 -16.238 -7.789 1.00 34.31 283 GLN C O 1
ATOM 7140 N N . GLN C 1 287 ? 22.623 -14.622 -9.300 1.00 30.84 284 GLN C N 1
ATOM 7141 C CA . GLN C 1 287 ? 21.744 -13.662 -8.650 1.00 31.43 284 GLN C CA 1
ATOM 7142 C C . GLN C 1 287 ? 20.297 -14.104 -8.788 1.00 31.11 284 GLN C C 1
ATOM 7143 O O . GLN C 1 287 ? 19.543 -14.034 -7.828 1.00 33.24 284 GLN C O 1
ATOM 7149 N N . TRP C 1 288 ? 19.922 -14.581 -9.973 1.00 29.38 285 TRP C N 1
ATOM 7150 C CA . TRP C 1 288 ? 18.569 -15.069 -10.196 1.00 29.34 285 TRP C CA 1
ATOM 7151 C C . TRP C 1 288 ? 18.290 -16.244 -9.267 1.00 31.62 285 TRP C C 1
ATOM 7152 O O . TRP C 1 288 ? 17.223 -16.339 -8.673 1.00 33.05 285 TRP C O 1
ATOM 7163 N N . PHE C 1 289 ? 19.259 -17.138 -9.132 1.00 32.47 286 PHE C N 1
ATOM 7164 C CA . PHE C 1 289 ? 19.042 -18.342 -8.339 1.00 34.81 286 PHE C CA 1
ATOM 7165 C C . PHE C 1 289 ? 19.080 -18.046 -6.843 1.00 33.57 286 PHE C C 1
ATOM 7166 O O . PHE C 1 289 ? 18.339 -18.656 -6.061 1.00 32.30 286 PHE C O 1
ATOM 7174 N N . ARG C 1 290 ? 19.914 -17.088 -6.458 1.00 29.41 287 ARG C N 1
ATOM 7175 C CA . ARG C 1 290 ? 19.951 -16.607 -5.081 1.00 37.18 287 ARG C CA 1
ATOM 7176 C C . ARG C 1 290 ? 18.605 -16.022 -4.674 1.00 31.76 287 ARG C C 1
ATOM 7177 O O . ARG C 1 290 ? 18.124 -16.259 -3.567 1.00 32.88 287 ARG C O 1
ATOM 7185 N N . ILE C 1 291 ? 18.017 -15.236 -5.569 1.00 29.51 288 ILE C N 1
ATOM 7186 C CA . ILE C 1 291 ? 16.661 -14.730 -5.383 1.00 29.49 288 ILE C CA 1
ATOM 7187 C C . ILE C 1 291 ? 15.637 -15.849 -5.221 1.00 31.15 288 ILE C C 1
ATOM 7188 O O . ILE C 1 291 ? 14.856 -15.852 -4.272 1.00 33.35 288 ILE C O 1
ATOM 7193 N N . ARG C 1 292 ? 15.638 -16.783 -6.164 1.00 27.92 289 ARG C N 1
ATOM 7194 C CA . ARG C 1 292 ? 14.718 -17.918 -6.116 1.00 29.67 289 ARG C CA 1
ATOM 7195 C C . ARG C 1 292 ? 14.761 -18.599 -4.752 1.00 30.86 289 ARG C C 1
ATOM 7196 O O . ARG C 1 292 ? 13.720 -18.849 -4.139 1.00 30.87 289 ARG C O 1
ATOM 7204 N N . LYS C 1 293 ? 15.976 -18.870 -4.284 1.00 33.90 290 LYS C N 1
ATOM 7205 C CA . LYS C 1 293 ? 16.204 -19.627 -3.062 1.00 38.40 290 LYS C CA 1
ATOM 7206 C C . LYS C 1 293 ? 15.851 -18.830 -1.807 1.00 35.70 290 LYS C C 1
ATOM 7207 O O . LYS C 1 293 ? 15.321 -19.377 -0.843 1.00 36.91 290 LYS C O 1
ATOM 7213 N N . ALA C 1 294 ? 16.142 -17.539 -1.818 1.00 36.84 291 ALA C N 1
ATOM 7214 C CA . ALA C 1 294 ? 15.749 -16.680 -0.707 1.00 38.17 291 ALA C CA 1
ATOM 7215 C C . ALA C 1 294 ? 14.226 -16.711 -0.530 1.00 38.84 291 ALA C C 1
ATOM 7216 O O . ALA C 1 294 ? 13.720 -16.705 0.596 1.00 41.62 291 ALA C O 1
ATOM 7218 N N . ALA C 1 295 ? 13.510 -16.789 -1.649 1.00 36.51 292 ALA C N 1
ATOM 7219 C CA . ALA C 1 295 ? 12.048 -16.814 -1.647 1.00 36.52 292 ALA C CA 1
ATOM 7220 C C . ALA C 1 295 ? 11.450 -18.161 -1.238 1.00 41.79 292 ALA C C 1
ATOM 7221 O O . ALA C 1 295 ? 10.368 -18.200 -0.660 1.00 43.25 292 ALA C O 1
ATOM 7223 N N . LEU C 1 296 ? 12.131 -19.260 -1.552 1.00 42.97 293 LEU C N 1
ATOM 7224 C CA . LEU C 1 296 ? 11.623 -20.590 -1.202 1.00 48.11 293 LEU C CA 1
ATOM 7225 C C . LEU C 1 296 ? 12.161 -21.074 0.143 1.00 53.02 293 LEU C C 1
ATOM 7226 O O . LEU C 1 296 ? 11.424 -21.642 0.946 1.00 53.52 293 LEU C O 1
ATOM 7231 N N . GLY C 1 297 ? 13.453 -20.850 0.373 1.00 56.54 294 GLY C N 1
ATOM 7232 C CA . GLY C 1 297 ? 14.139 -21.394 1.535 1.00 61.51 294 GLY C CA 1
ATOM 7233 C C . GLY C 1 297 ? 14.975 -22.598 1.140 1.00 67.42 294 GLY C C 1
ATOM 7234 O O . GLY C 1 297 ? 15.712 -23.147 1.966 1.00 69.42 294 GLY C O 1
ATOM 7235 N N . TYR C 1 298 ? 14.834 -22.978 -0.135 1.00 70.73 295 TYR C N 1
ATOM 7236 C CA . TYR C 1 298 ? 15.512 -24.100 -0.799 1.00 76.90 295 TYR C CA 1
ATOM 7237 C C . TYR C 1 298 ? 16.566 -24.800 0.045 1.00 81.08 295 TYR C C 1
ATOM 7238 O O . TYR C 1 298 ? 16.902 -25.953 -0.202 1.00 85.65 295 TYR C O 1
#

InterPro domains:
  IPR020471 Aldo-keto reductase [PR00069] (112-130)
  IPR020471 Aldo-keto reductase [PR00069] (143-160)
  IPR023210 NADP-dependent oxidoreductase domain [PF00248] (18-291)
  IPR036812 NAD(P)-dependent oxidoreductase domain superfamily [G3DSA:3.20.20.100] (1-298)
  IPR036812 NAD(P)-dependent oxidoreductase domain superfamily [SSF51430] (4-295)
  IPR050523 Aldo/Keto Reductase Detoxification and Biosynthesis [PTHR43364] (7-292)

Secondary structure (DSSP, 8-state):
-PPEEE-STT--EEESSEEE-TTGGGGT--HHHHHHHHHHHHHTT--EEE--TTHHHHTHHHHHHHHHHH-GGGGGG-EEEEEE-EE-TTSTT-SS-EE---HHHHHHHHHHHHHHHT-S-EEEEEE-S--TT--HHHHHHHHHHHHHTTSEEEEEEES--HHHHHHHHTT-SS----EEEE-SSS--GGGTSSHHHHHHHHT-PPEEE-TTTTTHHHH-GGGHHHHHHHHHHHHHHT-S-HHHHHHHHHHTSTT--EEEE--S-HHHHHHHHGGGG----HHHHHHHHHHH-/-PPEEE-STT--EEESSEEE-TTGGGGT--HHHHHHHHHHHHHTT--EEE--TTHHHHTHHHHHHHHHHH-GGGGGG-EEEEEE-EE-TTSTT-SS-EE---HHHHHHHHHHHHHHTT-S-EEEEEE-S--TT--HHHHHHHHHHHHHTTSEEEEEEES--HHHHHHHHTT-SS----EEEE-BTTB-GGGTSSHHHHHHHHT-PPEEE-TTTTTHHHH-GGGHHHHHHHHHHHHHTT-SSHHHHHHHHHHTSTT--EEEE--SSHHHHHHHHGGGG----HHHHHHHHHHH-/-PPEEE-STT--EEESSEEE-TTHHHH---HHHHHHHHHHHHHTT--EEE--TTHHHHTHHHHHHHHHHH-GGGGGG-EEEEEE-EE-TTSTT-SS-EE---HHHHHHHHHHHHHHTT-S-EEEEEE-S--TT--HHHHHHHHHHHHHTTSEEEEEEES--HHHHHHHHHT-SS----EEEE-BTTB-GGGTSSHHHHHHHHT-PPEEE-TTGGGHHHH-GGGHHHHHHHHHHHHHHT-S-HHHHHHHHHHTSTT--EEEE--S-HHHHHHHHGGGG----HHHHHHHHHHHH--

Radius of gyration: 31.71 Å; Cα contacts (8 Å, |Δi|>4): 1793; chains: 3; bounding box: 72×84×75 Å

Foldseek 3Di:
DFDWDAQAVVGDIATLAEAEQLCVVVVPDQLVRVLVLLVLVVVVVHAEYEEECCRPLRQRLLSLLSNCVVPVVNPVRHAYEYEAFWDPVSDVVDPHIATDQAQVRLLVRLVVSCVSNVHQAHAEYEHEEDHPPDDLLRNQVNVVVCCVVRRYPAYAYEPDDPVSLVVNQVSHPDHHQEYAYEDWLQDHPCLPPCVLVVLLVNLGAYEYPCLVVVCCLPPPPVLPLLNVLLVVVCVVQVQPHSLLVSLLLVCPRSSRYRYYDHDSPSVVVVSNSCSVVTDQDPVNSVSSSVSND/DFDWDQQADPADIAGLAEAEQLCVVVVPDQLVRVLVLLVQVLVVPHAEYEEECPRPLRPRLLSQLSNCVVPVVSVVSHAYEYEAFWDPVSDVVPPHIATDQALVRLLVSLVVSCVSNVHQAHAEYEHEEDHPPDDLLRNQVNVVVCCVVRRYPAYAYEHDDPVSLVVNQVSHPDDHQEYAYADWLQDHPCLPVCVLVVLLVNLGAYAHPPLCVVCCVPPVPVLVLLQVLLVVVCVVQVQPHSLLVGLLLVCPRSSRYRYYDHDSDNVVVVSNSCSVVGDQDPVSSVSSNVSND/DFDWDAQAVVGDIAGLAEAEQLCVVVVPDDLCRVLVLLVLVLVVVHAEYEEECCRPLSQRLLSQLSNCVVPVVSVVSHQYEYEAFWDPVSPVVPPHIATDQAQVRLLVRLVVSCVSNVHQAHAEYEHEEDHPPDDLLRNQVNVVVCCVVRRYPAYAYEHDDVVSLVVNQVNHPDDHQEYAYEDWLQDHPCLPPCVLVVLLVNLGAYAYPCLCVVCCCPPPPPNVLLAVLLVVVCVVQVQPHSLLVSLLLVCPRSSRYRYHDHDSDSVVVVSNSCSVVTDQDPVNSVSNSCSNVVD

B-factor: mean 37.33, std 10.82, range [18.33, 99.45]